Protein AF-0000000070920228 (afdb_homodimer)

pLDDT: mean 90.7, std 13.81, range [29.77, 98.81]

Structure (mmCIF, N/CA/C/O backbone):
data_AF-0000000070920228-model_v1
#
loop_
_entity.id
_entity.type
_entity.pdbx_description
1 polymer Cupin
#
loop_
_atom_site.group_PDB
_atom_site.id
_atom_site.type_symbol
_atom_site.label_atom_id
_atom_site.label_alt_id
_atom_site.label_comp_id
_atom_site.label_asym_id
_atom_site.label_entity_id
_atom_site.label_seq_id
_atom_site.pdbx_PDB_ins_code
_atom_site.Cartn_x
_atom_site.Cartn_y
_atom_site.Cartn_z
_atom_site.occupancy
_atom_site.B_iso_or_equiv
_atom_site.auth_seq_id
_atom_site.auth_comp_id
_atom_site.auth_asym_id
_atom_site.auth_atom_id
_atom_site.pdbx_PDB_model_num
ATOM 1 N N . MET A 1 1 ? -5.449 -44.5 -8.602 1 52.22 1 MET A N 1
ATOM 2 C CA . MET A 1 1 ? -4.199 -44.469 -9.352 1 52.22 1 MET A CA 1
ATOM 3 C C . MET A 1 1 ? -2.998 -44.5 -8.414 1 52.22 1 MET A C 1
ATOM 5 O O . MET A 1 1 ? -3.055 -43.938 -7.312 1 52.22 1 MET A O 1
ATOM 9 N N . ASN A 1 2 ? -2.215 -45.469 -8.516 1 67.69 2 ASN A N 1
ATOM 10 C CA . ASN A 1 2 ? -1.057 -45.75 -7.676 1 67.69 2 ASN A CA 1
ATOM 11 C C . ASN A 1 2 ? -0.001 -44.656 -7.793 1 67.69 2 ASN A C 1
ATOM 13 O O . ASN A 1 2 ? 0.758 -44.625 -8.766 1 67.69 2 ASN A O 1
ATOM 17 N N . THR A 1 3 ? -0.074 -43.531 -7.008 1 73.31 3 THR A N 1
ATOM 18 C CA . THR A 1 3 ? 0.84 -42.406 -6.996 1 73.31 3 THR A CA 1
ATOM 19 C C . THR A 1 3 ? 2.283 -42.875 -6.836 1 73.31 3 THR A C 1
ATOM 21 O O . THR A 1 3 ? 3.207 -42.25 -7.355 1 73.31 3 THR A O 1
ATOM 24 N N . ASN A 1 4 ? 2.473 -44.031 -6.324 1 81.44 4 ASN A N 1
ATOM 25 C CA . ASN A 1 4 ? 3.83 -44.531 -6.152 1 81.44 4 ASN A CA 1
ATOM 26 C C . ASN A 1 4 ? 4.48 -44.875 -7.488 1 81.44 4 ASN A C 1
ATOM 28 O O . ASN A 1 4 ? 5.672 -44.625 -7.684 1 81.44 4 ASN A O 1
ATOM 32 N N . ALA A 1 5 ? 3.652 -45.344 -8.336 1 81.19 5 ALA A N 1
ATOM 33 C CA . ALA A 1 5 ? 4.18 -45.656 -9.656 1 81.19 5 ALA A CA 1
ATOM 34 C C . ALA A 1 5 ? 4.574 -44.406 -10.406 1 81.19 5 ALA A C 1
ATOM 36 O O . ALA A 1 5 ? 5.617 -44.375 -11.062 1 81.19 5 ALA A O 1
ATOM 37 N N . LEU A 1 6 ? 3.857 -43.344 -10.195 1 92.56 6 LEU A N 1
ATOM 38 C CA . LEU A 1 6 ? 4.105 -42.062 -10.852 1 92.56 6 LEU A CA 1
ATOM 39 C C . LEU A 1 6 ? 5.445 -41.5 -10.414 1 92.56 6 LEU A C 1
ATOM 41 O O . LEU A 1 6 ? 6.125 -40.844 -11.211 1 92.56 6 LEU A O 1
ATOM 45 N N . LEU A 1 7 ? 5.832 -41.875 -9.172 1 95.31 7 LEU A N 1
ATOM 46 C CA . LEU A 1 7 ? 7.031 -41.281 -8.594 1 95.31 7 LEU A CA 1
ATOM 47 C C . LEU A 1 7 ? 8.172 -42.281 -8.547 1 95.31 7 LEU A C 1
ATOM 49 O O . LEU A 1 7 ? 9.047 -42.219 -7.676 1 95.31 7 LEU A O 1
ATOM 53 N N . GLY A 1 8 ? 8.133 -43.281 -9.406 1 93.69 8 GLY A N 1
ATOM 54 C CA . GLY A 1 8 ? 9.227 -44.25 -9.523 1 93.69 8 GLY A CA 1
ATOM 55 C C . GLY A 1 8 ? 9.375 -45.125 -8.312 1 93.69 8 GLY A C 1
ATOM 56 O O . GLY A 1 8 ? 10.492 -45.469 -7.918 1 93.69 8 GLY A O 1
ATOM 57 N N . GLY A 1 9 ? 8.312 -45.375 -7.703 1 94.19 9 GLY A N 1
ATOM 58 C CA . GLY A 1 9 ? 8.328 -46.25 -6.543 1 94.19 9 GLY A CA 1
ATOM 59 C C . GLY A 1 9 ? 8.375 -45.469 -5.227 1 94.19 9 GLY A C 1
ATOM 60 O O . GLY A 1 9 ? 8.211 -46.062 -4.16 1 94.19 9 GLY A O 1
ATOM 61 N N . LEU A 1 10 ? 8.57 -44.25 -5.273 1 95.31 10 LEU A N 1
ATOM 62 C CA . LEU A 1 10 ? 8.562 -43.438 -4.066 1 95.31 10 LEU A CA 1
ATOM 63 C C . LEU A 1 10 ? 7.133 -43.125 -3.633 1 95.31 10 LEU A C 1
ATOM 65 O O . LEU A 1 10 ? 6.25 -42.938 -4.477 1 95.31 10 LEU A O 1
ATOM 69 N N . THR A 1 11 ? 6.953 -43.062 -2.342 1 94.75 11 THR A N 1
ATOM 70 C CA . THR A 1 11 ? 5.703 -42.5 -1.847 1 94.75 11 THR A CA 1
ATOM 71 C C . THR A 1 11 ? 5.715 -40.969 -1.965 1 94.75 11 THR A C 1
ATOM 73 O O . THR A 1 11 ? 6.781 -40.375 -2.043 1 94.75 11 THR A O 1
ATOM 76 N N . PRO A 1 12 ? 4.508 -40.438 -1.984 1 95.19 12 PRO A N 1
ATOM 77 C CA . PRO A 1 12 ? 4.473 -38.969 -1.963 1 95.19 12 PRO A CA 1
ATOM 78 C C . PRO A 1 12 ? 5.262 -38.375 -0.797 1 95.19 12 PRO A C 1
ATOM 80 O O . PRO A 1 12 ? 5.969 -37.375 -0.968 1 95.19 12 PRO A O 1
ATOM 83 N N . GLU A 1 13 ? 5.195 -38.969 0.363 1 95.12 13 GLU A N 1
ATOM 84 C CA . GLU A 1 13 ? 5.914 -38.469 1.541 1 95.12 13 GLU A CA 1
ATOM 85 C C . GLU A 1 13 ? 7.422 -38.531 1.322 1 95.12 13 GLU A C 1
ATOM 87 O O . GLU A 1 13 ? 8.141 -37.594 1.694 1 95.12 13 GLU A O 1
ATOM 92 N N . GLU A 1 14 ? 7.855 -39.594 0.742 1 95.75 14 GLU A N 1
ATOM 93 C CA . GLU A 1 14 ? 9.281 -39.75 0.463 1 95.75 14 GLU A CA 1
ATOM 94 C C . GLU A 1 14 ? 9.75 -38.719 -0.562 1 95.75 14 GLU A C 1
ATOM 96 O O . GLU A 1 14 ? 10.812 -38.125 -0.397 1 95.75 14 GLU A O 1
ATOM 101 N N . PHE A 1 15 ? 9.008 -38.562 -1.616 1 97.06 15 PHE A N 1
ATOM 102 C CA . PHE A 1 15 ? 9.344 -37.594 -2.645 1 97.06 15 PHE A CA 1
ATOM 103 C C . PHE A 1 15 ? 9.43 -36.188 -2.057 1 97.06 15 PHE A C 1
ATOM 105 O O . PHE A 1 15 ? 10.398 -35.469 -2.305 1 97.06 15 PHE A O 1
ATOM 112 N N . LEU A 1 16 ? 8.414 -35.812 -1.247 1 96.81 16 LEU A N 1
ATOM 113 C CA . LEU A 1 16 ? 8.352 -34.469 -0.671 1 96.81 16 LEU A CA 1
ATOM 114 C C . LEU A 1 16 ? 9.484 -34.25 0.323 1 96.81 16 LEU A C 1
ATOM 116 O O . LEU A 1 16 ? 10.031 -33.156 0.422 1 96.81 16 LEU A O 1
ATOM 120 N N . ARG A 1 17 ? 9.859 -35.219 1.01 1 95.38 17 ARG A N 1
ATOM 121 C CA . ARG A 1 17 ? 10.938 -35.125 1.995 1 95.38 17 ARG A CA 1
ATOM 122 C C . ARG A 1 17 ? 12.297 -35.031 1.315 1 95.38 17 ARG A C 1
ATOM 124 O O . ARG A 1 17 ? 13.148 -34.25 1.725 1 95.38 17 ARG A O 1
ATOM 131 N N . ASP A 1 18 ? 12.5 -35.781 0.198 1 96.19 18 ASP A N 1
ATOM 132 C CA . ASP A 1 18 ? 13.852 -36 -0.297 1 96.19 18 ASP A CA 1
ATOM 133 C C . ASP A 1 18 ? 14.109 -35.219 -1.585 1 96.19 18 ASP A C 1
ATOM 135 O O . ASP A 1 18 ? 15.266 -35.031 -1.98 1 96.19 18 ASP A O 1
ATOM 139 N N . TYR A 1 19 ? 13.062 -34.75 -2.328 1 97.31 19 TYR A N 1
ATOM 140 C CA . TYR A 1 19 ? 13.297 -34.219 -3.66 1 97.31 19 TYR A CA 1
ATOM 141 C C . TYR A 1 19 ? 12.633 -32.844 -3.818 1 97.31 19 TYR A C 1
ATOM 143 O O . TYR A 1 19 ? 13.234 -31.922 -4.359 1 97.31 19 TYR A O 1
ATOM 151 N N . TRP A 1 20 ? 11.406 -32.688 -3.305 1 97.88 20 TRP A N 1
ATOM 152 C CA . TRP A 1 20 ? 10.602 -31.484 -3.506 1 97.88 20 TRP A CA 1
ATOM 153 C C . TRP A 1 20 ? 11.375 -30.234 -3.076 1 97.88 20 TRP A C 1
ATOM 155 O O . TRP A 1 20 ? 11.711 -30.078 -1.899 1 97.88 20 TRP A O 1
ATOM 165 N N . GLN A 1 21 ? 11.688 -29.359 -4.07 1 97.06 21 GLN A N 1
ATOM 166 C CA . GLN A 1 21 ? 12.406 -28.109 -3.924 1 97.06 21 GLN A CA 1
ATOM 167 C C . GLN A 1 21 ? 13.82 -28.344 -3.402 1 97.06 21 GLN A C 1
ATOM 169 O O . GLN A 1 21 ? 14.367 -27.516 -2.676 1 97.06 21 GLN A O 1
ATOM 174 N N . GLN A 1 22 ? 14.391 -29.484 -3.662 1 96.19 22 GLN A N 1
ATOM 175 C CA . GLN A 1 22 ? 15.727 -29.797 -3.182 1 96.19 22 GLN A CA 1
ATOM 176 C C . GLN A 1 22 ? 16.625 -30.25 -4.324 1 96.19 22 GLN A C 1
ATOM 178 O O . GLN A 1 22 ? 17.734 -29.734 -4.508 1 96.19 22 GLN A O 1
ATOM 183 N N . ARG A 1 23 ? 16.172 -31.219 -5.113 1 96.31 23 ARG A N 1
ATOM 184 C CA . ARG A 1 23 ? 17.016 -31.734 -6.191 1 96.31 23 ARG A CA 1
ATOM 185 C C . ARG A 1 23 ? 16.156 -32.406 -7.27 1 96.31 23 ARG A C 1
ATOM 187 O O . ARG A 1 23 ? 15.039 -32.844 -7.004 1 96.31 23 ARG A O 1
ATOM 194 N N . PRO A 1 24 ? 16.734 -32.5 -8.547 1 97.75 24 PRO A N 1
ATOM 195 C CA . PRO A 1 24 ? 16.016 -33.125 -9.656 1 97.75 24 PRO A CA 1
ATOM 196 C C . PRO A 1 24 ? 15.812 -34.625 -9.445 1 97.75 24 PRO A C 1
ATOM 198 O O . PRO A 1 24 ? 16.547 -35.25 -8.688 1 97.75 24 PRO A O 1
ATOM 201 N N . LEU A 1 25 ? 14.773 -35.188 -10.086 1 98 25 LEU A N 1
ATOM 202 C CA . LEU A 1 25 ? 14.492 -36.625 -10.047 1 98 25 LEU A CA 1
ATOM 203 C C . LEU A 1 25 ? 14.023 -37.125 -11.414 1 98 25 LEU A C 1
ATOM 205 O O . LEU A 1 25 ? 13.016 -36.625 -11.938 1 98 25 LEU A O 1
ATOM 209 N N . ARG A 1 26 ? 14.758 -37.969 -12.055 1 98.19 26 ARG A N 1
ATOM 210 C CA . ARG A 1 26 ? 14.32 -38.656 -13.266 1 98.19 26 ARG A CA 1
ATOM 211 C C . ARG A 1 26 ? 13.57 -39.938 -12.922 1 98.19 26 ARG A C 1
ATOM 213 O O . ARG A 1 26 ? 14.055 -40.75 -12.133 1 98.19 26 ARG A O 1
ATOM 220 N N . ILE A 1 27 ? 12.469 -40.094 -13.461 1 97.62 27 ILE A N 1
ATOM 221 C CA . ILE A 1 27 ? 11.648 -41.281 -13.242 1 97.62 27 ILE A CA 1
ATOM 222 C C . ILE A 1 27 ? 11.43 -42.031 -14.562 1 97.62 27 ILE A C 1
ATOM 224 O O . ILE A 1 27 ? 10.742 -41.5 -15.453 1 97.62 27 ILE A O 1
ATOM 228 N N . ARG A 1 28 ? 11.93 -43.188 -14.703 1 96.31 28 ARG A N 1
ATOM 229 C CA . ARG A 1 28 ? 11.695 -43.969 -15.898 1 96.31 28 ARG A CA 1
ATOM 230 C C . ARG A 1 28 ? 10.336 -44.656 -15.836 1 96.31 28 ARG A C 1
ATOM 232 O O . ARG A 1 28 ? 9.953 -45.219 -14.797 1 96.31 28 ARG A O 1
ATOM 239 N N . GLN A 1 29 ? 9.695 -44.562 -16.922 1 95.5 29 GLN A N 1
ATOM 240 C CA . GLN A 1 29 ? 8.398 -45.219 -17.078 1 95.5 29 GLN A CA 1
ATOM 241 C C . GLN A 1 29 ? 7.484 -44.906 -15.898 1 95.5 29 GLN A C 1
ATOM 243 O O . GLN A 1 29 ? 6.949 -45.844 -15.266 1 95.5 29 GLN A O 1
ATOM 248 N N . ALA A 1 30 ? 7.461 -43.656 -15.578 1 96.44 30 ALA A N 1
ATOM 249 C CA . ALA A 1 30 ? 6.477 -43.219 -14.586 1 96.44 30 ALA A CA 1
ATOM 250 C C . ALA A 1 30 ? 5.09 -43.75 -14.922 1 96.44 30 ALA A C 1
ATOM 252 O O . ALA A 1 30 ? 4.348 -44.188 -14.023 1 96.44 30 ALA A O 1
ATOM 253 N N . ILE A 1 31 ? 4.715 -43.719 -16.172 1 95.88 31 ILE A N 1
ATOM 254 C CA . ILE A 1 31 ? 3.523 -44.375 -16.688 1 95.88 31 ILE A CA 1
ATOM 255 C C . ILE A 1 31 ? 3.918 -45.375 -17.797 1 95.88 31 ILE A C 1
ATOM 257 O O . ILE A 1 31 ? 4.035 -44.969 -18.953 1 95.88 31 ILE A O 1
ATOM 261 N N . PRO A 1 32 ? 3.965 -46.594 -17.453 1 92.94 32 PRO A N 1
ATOM 262 C CA . PRO A 1 32 ? 4.375 -47.594 -18.438 1 92.94 32 PRO A CA 1
ATOM 263 C C . PRO A 1 32 ? 3.385 -47.719 -19.594 1 92.94 32 PRO A C 1
ATOM 265 O O . PRO A 1 32 ? 2.172 -47.719 -19.375 1 92.94 32 PRO A O 1
ATOM 268 N N . GLY A 1 33 ? 3.9 -47.781 -20.812 1 92.75 33 GLY A N 1
ATOM 269 C CA . GLY A 1 33 ? 3.078 -47.969 -22 1 92.75 33 GLY A CA 1
ATOM 270 C C . GLY A 1 33 ? 2.135 -46.812 -22.266 1 92.75 33 GLY A C 1
ATOM 271 O O . GLY A 1 33 ? 1.031 -47.031 -22.781 1 92.75 33 GLY A O 1
ATOM 272 N N . PHE A 1 34 ? 2.537 -45.688 -21.906 1 95.25 34 PHE A N 1
ATOM 273 C CA . PHE A 1 34 ? 1.681 -44.5 -22.062 1 95.25 34 PHE A CA 1
ATOM 274 C C . PHE A 1 34 ? 1.357 -44.281 -23.547 1 95.25 34 PHE A C 1
ATOM 276 O O . PHE A 1 34 ? 2.248 -44.312 -24.391 1 95.25 34 PHE A O 1
ATOM 283 N N . VAL A 1 35 ? 0.057 -44.031 -23.828 1 94.81 35 VAL A N 1
ATOM 284 C CA . VAL A 1 35 ? -0.419 -43.625 -25.141 1 94.81 35 VAL A CA 1
ATOM 285 C C . VAL A 1 35 ? -0.976 -42.188 -25.062 1 94.81 35 VAL A C 1
ATOM 287 O O . VAL A 1 35 ? -1.916 -41.938 -24.312 1 94.81 35 VAL A O 1
ATOM 290 N N . ASN A 1 36 ? -0.432 -41.312 -25.812 1 96.44 36 ASN A N 1
ATOM 291 C CA . ASN A 1 36 ? -0.809 -39.906 -25.781 1 96.44 36 ASN A CA 1
ATOM 292 C C . ASN A 1 36 ? -2.205 -39.688 -26.359 1 96.44 36 ASN A C 1
ATOM 294 O O . ASN A 1 36 ? -2.443 -39.938 -27.547 1 96.44 36 ASN A O 1
ATOM 298 N N . PRO A 1 37 ? -3.102 -39.156 -25.547 1 96 37 PRO A N 1
ATOM 299 C CA . PRO A 1 37 ? -4.484 -39 -26 1 96 37 PRO A CA 1
ATOM 300 C C . PRO A 1 37 ? -4.703 -37.688 -26.766 1 96 37 PRO A C 1
ATOM 302 O O . PRO A 1 37 ? -5.773 -37.5 -27.344 1 96 37 PRO A O 1
ATOM 305 N N . ILE A 1 38 ? -3.787 -36.812 -26.766 1 96.38 38 ILE A N 1
ATOM 306 C CA . ILE A 1 38 ? -3.916 -35.562 -27.484 1 96.38 38 ILE A CA 1
ATOM 307 C C . ILE A 1 38 ? -2.922 -35.531 -28.656 1 96.38 38 ILE A C 1
ATOM 309 O O . ILE A 1 38 ? -1.736 -35.812 -28.469 1 96.38 38 ILE A O 1
ATOM 313 N N . ASP A 1 39 ? -3.393 -35.312 -29.828 1 94.06 39 ASP A N 1
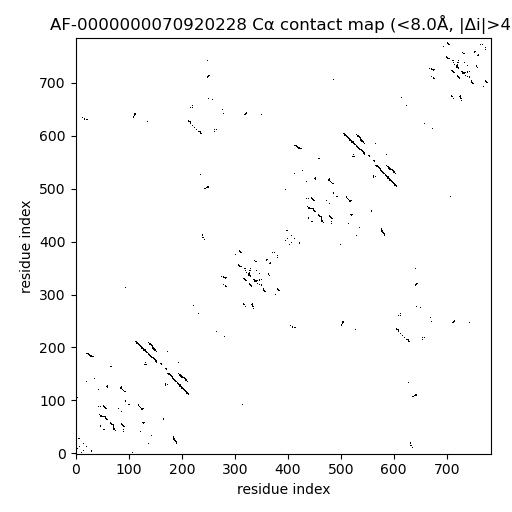ATOM 314 C CA . ASP A 1 39 ? -2.463 -35.281 -30.953 1 94.06 39 ASP A CA 1
ATOM 315 C C . ASP A 1 39 ? -2.053 -33.875 -31.312 1 94.06 39 ASP A C 1
ATOM 317 O O . ASP A 1 39 ? -2.527 -32.906 -30.703 1 94.06 39 ASP A O 1
ATOM 321 N N . ALA A 1 40 ? -1.159 -33.812 -32.25 1 95 40 ALA A N 1
ATOM 322 C CA . ALA A 1 40 ? -0.556 -32.531 -32.625 1 95 40 ALA A CA 1
ATOM 323 C C . ALA A 1 40 ? -1.599 -31.578 -33.219 1 95 40 ALA A C 1
ATOM 325 O O . ALA A 1 40 ? -1.564 -30.375 -33 1 95 40 ALA A O 1
ATOM 326 N N . GLU A 1 41 ? -2.469 -32.094 -33.969 1 95 41 GLU A N 1
ATOM 327 C CA . GLU A 1 41 ? -3.498 -31.281 -34.625 1 95 41 GLU A CA 1
ATOM 328 C C . GLU A 1 41 ? -4.438 -30.656 -33.594 1 95 41 GLU A C 1
ATOM 330 O O . GLU A 1 41 ? -4.844 -29.5 -33.75 1 95 41 GLU A O 1
ATOM 335 N N . ASP A 1 42 ? -4.762 -31.453 -32.625 1 95.5 42 ASP A N 1
ATOM 336 C CA . ASP A 1 42 ? -5.59 -30.938 -31.531 1 95.5 42 ASP A CA 1
ATOM 337 C C . ASP A 1 42 ? -4.91 -29.75 -30.828 1 95.5 42 ASP A C 1
ATOM 339 O O . ASP A 1 42 ? -5.543 -28.734 -30.578 1 95.5 42 ASP A O 1
ATOM 343 N N . LEU A 1 43 ? -3.68 -29.922 -30.562 1 97 43 LEU A N 1
ATOM 344 C CA . LEU A 1 43 ? -2.93 -28.891 -29.859 1 97 43 LEU A CA 1
ATOM 345 C C . LEU A 1 43 ? -2.824 -27.625 -30.734 1 97 43 LEU A C 1
ATOM 347 O O . LEU A 1 43 ? -2.998 -26.516 -30.234 1 97 43 LEU A O 1
ATOM 351 N N . ALA A 1 44 ? -2.543 -27.797 -32 1 96.81 44 ALA A N 1
ATOM 352 C CA . ALA A 1 44 ? -2.502 -26.672 -32.938 1 96.81 44 ALA A CA 1
ATOM 353 C C . ALA A 1 44 ? -3.846 -25.953 -32.969 1 96.81 44 ALA A C 1
ATOM 355 O O . ALA A 1 44 ? -3.895 -24.719 -33.031 1 96.81 44 ALA A O 1
ATOM 356 N N . GLY A 1 45 ? -4.84 -26.75 -33 1 97.19 45 GLY A N 1
ATOM 357 C CA . GLY A 1 45 ? -6.176 -26.156 -32.969 1 97.19 45 GLY A CA 1
ATOM 358 C C . GLY A 1 45 ? -6.414 -25.281 -31.766 1 97.19 45 GLY A C 1
ATOM 359 O O . GLY A 1 45 ? -6.965 -24.188 -31.906 1 97.19 45 GLY A O 1
ATOM 360 N N . LEU A 1 46 ? -6.012 -25.766 -30.594 1 97.31 46 LEU A N 1
ATOM 361 C CA . LEU A 1 46 ? -6.133 -24.969 -29.375 1 97.31 46 LEU A CA 1
ATOM 362 C C . LEU A 1 46 ? -5.367 -23.656 -29.516 1 97.31 46 LEU A C 1
ATOM 364 O O . LEU A 1 46 ? -5.855 -22.609 -29.109 1 97.31 46 LEU A O 1
ATOM 368 N N . ALA A 1 47 ? -4.219 -23.656 -30.125 1 97.94 47 ALA A N 1
ATOM 369 C CA . ALA A 1 47 ? -3.348 -22.484 -30.25 1 97.94 47 ALA A CA 1
ATOM 370 C C . ALA A 1 47 ? -3.963 -21.438 -31.188 1 97.94 47 ALA A C 1
ATOM 372 O O . ALA A 1 47 ? -3.5 -20.297 -31.234 1 97.94 47 ALA A O 1
ATOM 373 N N . CYS A 1 48 ? -5.004 -21.844 -31.906 1 97.44 48 CYS A N 1
ATOM 374 C CA . CYS A 1 48 ? -5.664 -20.938 -32.844 1 97.44 48 CYS A CA 1
ATOM 375 C C . CYS A 1 48 ? -6.832 -20.219 -32.156 1 97.44 48 CYS A C 1
ATOM 377 O O . CYS A 1 48 ? -7.402 -19.281 -32.719 1 97.44 48 CYS A O 1
ATOM 379 N N . GLU A 1 49 ? -7.141 -20.625 -30.969 1 95.5 49 GLU A N 1
ATOM 380 C CA . GLU A 1 49 ? -8.273 -20.047 -30.25 1 95.5 49 GLU A CA 1
ATOM 381 C C . GLU A 1 49 ? -7.863 -18.766 -29.531 1 95.5 49 GLU A C 1
ATOM 383 O O . GLU A 1 49 ? -6.766 -18.672 -28.969 1 95.5 49 GLU A O 1
ATOM 388 N N . GLU A 1 50 ? -8.734 -17.781 -29.422 1 92.44 50 GLU A N 1
ATOM 389 C CA . GLU A 1 50 ? -8.461 -16.453 -28.875 1 92.44 50 GLU A CA 1
ATOM 390 C C . GLU A 1 50 ? -8.242 -16.531 -27.359 1 92.44 50 GLU A C 1
ATOM 392 O O . GLU A 1 50 ? -7.414 -15.789 -26.828 1 92.44 50 GLU A O 1
ATOM 397 N N . ASP A 1 51 ? -8.844 -17.375 -26.719 1 89.56 51 ASP A N 1
ATOM 398 C CA . ASP A 1 51 ? -8.812 -17.375 -25.266 1 89.56 51 ASP A CA 1
ATOM 399 C C . ASP A 1 51 ? -7.699 -18.281 -24.75 1 89.56 51 ASP A C 1
ATOM 401 O O . ASP A 1 51 ? -7.465 -18.375 -23.547 1 89.56 51 ASP A O 1
ATOM 405 N N . VAL A 1 52 ? -7.039 -18.953 -25.703 1 94.69 52 VAL A N 1
ATOM 406 C CA . VAL A 1 52 ? -6.004 -19.906 -25.312 1 94.69 52 VAL A CA 1
ATOM 407 C C . VAL A 1 52 ? -4.629 -19.25 -25.406 1 94.69 52 VAL A C 1
ATOM 409 O O . VAL A 1 52 ? -4.273 -18.688 -26.453 1 94.69 52 VAL A O 1
ATOM 412 N N . ARG A 1 53 ? -3.883 -19.281 -24.312 1 94.69 53 ARG A N 1
ATOM 413 C CA . ARG A 1 53 ? -2.529 -18.734 -24.312 1 94.69 53 ARG A CA 1
ATOM 414 C C . ARG A 1 53 ? -1.547 -19.703 -24.969 1 94.69 53 ARG A C 1
ATOM 416 O O . ARG A 1 53 ? -1.418 -20.859 -24.531 1 94.69 53 ARG A O 1
ATOM 423 N N . SER A 1 54 ? -0.922 -19.25 -26.047 1 97.44 54 SER A N 1
ATOM 424 C CA . SER A 1 54 ? 0.032 -20.078 -26.766 1 97.44 54 SER A CA 1
ATOM 425 C C . SER A 1 54 ? 1.201 -19.25 -27.297 1 97.44 54 SER A C 1
ATOM 427 O O . SER A 1 54 ? 1.099 -18.031 -27.406 1 97.44 54 SER A O 1
ATOM 429 N N . ARG A 1 55 ? 2.35 -19.938 -27.453 1 97 55 ARG A N 1
ATOM 430 C CA . ARG A 1 55 ? 3.545 -19.297 -28 1 97 55 ARG A CA 1
ATOM 431 C C . ARG A 1 55 ? 4.285 -20.25 -28.938 1 97 55 ARG A C 1
ATOM 433 O O . ARG A 1 55 ? 4.301 -21.469 -28.703 1 97 55 ARG A O 1
ATOM 440 N N . LEU A 1 56 ? 4.832 -19.656 -29.953 1 97.25 56 LEU A N 1
ATOM 441 C CA . LEU A 1 56 ? 5.723 -20.359 -30.875 1 97.25 56 LEU A CA 1
ATOM 442 C C . LEU A 1 56 ? 7.164 -19.891 -30.688 1 97.25 56 LEU A C 1
ATOM 444 O O . LEU A 1 56 ? 7.453 -18.703 -30.797 1 97.25 56 LEU A O 1
ATOM 448 N N . VAL A 1 57 ? 7.977 -20.844 -30.328 1 96.62 57 VAL A N 1
ATOM 449 C CA . VAL A 1 57 ? 9.391 -20.547 -30.156 1 96.62 57 VAL A CA 1
ATOM 450 C C . VAL A 1 57 ? 10.195 -21.156 -31.297 1 96.62 57 VAL A C 1
ATOM 452 O O . VAL A 1 57 ? 10.148 -22.375 -31.516 1 96.62 57 VAL A O 1
ATOM 455 N N . ILE A 1 58 ? 10.914 -20.281 -31.969 1 96 58 ILE A N 1
ATOM 456 C CA . ILE A 1 58 ? 11.719 -20.688 -33.094 1 96 58 ILE A CA 1
ATOM 457 C C . ILE A 1 58 ? 13.195 -20.391 -32.844 1 96 58 ILE A C 1
ATOM 459 O O . ILE A 1 58 ? 13.531 -19.297 -32.375 1 96 58 ILE A O 1
ATOM 463 N N . GLY A 1 59 ? 13.984 -21.438 -33.156 1 93.25 59 GLY A N 1
ATOM 464 C CA . GLY A 1 59 ? 15.406 -21.188 -33 1 93.25 59 GLY A CA 1
ATOM 465 C C . GLY A 1 59 ? 16.172 -22.391 -32.5 1 93.25 59 GLY A C 1
ATOM 466 O O . GLY A 1 59 ? 15.609 -23.469 -32.375 1 93.25 59 GLY A O 1
ATOM 467 N N . HIS A 1 60 ? 17.5 -22.109 -32.344 1 92.56 60 HIS A N 1
ATOM 468 C CA . HIS A 1 60 ? 18.422 -23.172 -31.938 1 92.56 60 HIS A CA 1
ATOM 469 C C . HIS A 1 60 ? 19.531 -22.625 -31.047 1 92.56 60 HIS A C 1
ATOM 471 O O . HIS A 1 60 ? 20.047 -21.531 -31.297 1 92.56 60 HIS A O 1
ATOM 477 N N . PRO A 1 61 ? 19.875 -23.438 -30.047 1 87.75 61 PRO A N 1
ATOM 478 C CA . PRO A 1 61 ? 20.875 -22.969 -29.109 1 87.75 61 PRO A CA 1
ATOM 479 C C . PRO A 1 61 ? 22.219 -22.641 -29.781 1 87.75 61 PRO A C 1
ATOM 481 O O . PRO A 1 61 ? 22.922 -21.734 -29.359 1 87.75 61 PRO A O 1
ATOM 484 N N . ASP A 1 62 ? 22.578 -23.328 -30.781 1 88.44 62 ASP A N 1
ATOM 485 C CA . ASP A 1 62 ? 23.859 -23.109 -31.453 1 88.44 62 ASP A CA 1
ATOM 486 C C . ASP A 1 62 ? 23.844 -21.812 -32.25 1 88.44 62 ASP A C 1
ATOM 488 O O . ASP A 1 62 ? 24.859 -21.109 -32.281 1 88.44 62 ASP A O 1
ATOM 492 N N . ARG A 1 63 ? 22.734 -21.5 -32.812 1 88.19 63 ARG A N 1
ATOM 493 C CA . ARG A 1 63 ? 22.625 -20.312 -33.625 1 88.19 63 ARG A CA 1
ATOM 494 C C . ARG A 1 63 ? 22.203 -19.109 -32.781 1 88.19 63 ARG A C 1
ATOM 496 O O . ARG A 1 63 ? 22.406 -17.953 -33.219 1 88.19 63 ARG A O 1
ATOM 503 N N . ARG A 1 64 ? 21.609 -19.266 -31.766 1 83.75 64 ARG A N 1
ATOM 504 C CA . ARG A 1 64 ? 21.109 -18.219 -30.859 1 83.75 64 ARG A CA 1
ATOM 505 C C . ARG A 1 64 ? 20.172 -17.266 -31.594 1 83.75 64 ARG A C 1
ATOM 507 O O . ARG A 1 64 ? 20.25 -16.047 -31.406 1 83.75 64 ARG A O 1
ATOM 514 N N . ASP A 1 65 ? 19.391 -17.719 -32.5 1 88.19 65 ASP A N 1
ATOM 515 C CA . ASP A 1 65 ? 18.453 -16.938 -33.312 1 88.19 65 ASP A CA 1
ATOM 516 C C . ASP A 1 65 ? 17.016 -17.125 -32.844 1 88.19 65 ASP A C 1
ATOM 518 O O . ASP A 1 65 ? 16.125 -17.391 -33.625 1 88.19 65 ASP A O 1
ATOM 522 N N . TRP A 1 66 ? 16.844 -16.891 -31.656 1 93 66 TRP A N 1
ATOM 523 C CA . TRP A 1 66 ? 15.555 -17.172 -31.016 1 93 66 TRP A CA 1
ATOM 524 C C . TRP A 1 66 ? 14.508 -16.141 -31.422 1 93 66 TRP A C 1
ATOM 526 O O . TRP A 1 66 ? 14.797 -14.945 -31.469 1 93 66 TRP A O 1
ATOM 536 N N . GLN A 1 67 ? 13.359 -16.594 -31.734 1 92.88 67 GLN A N 1
ATOM 537 C CA . GLN A 1 67 ? 12.172 -15.789 -32 1 92.88 67 GLN A CA 1
ATOM 538 C C . GLN A 1 67 ? 10.953 -16.359 -31.281 1 92.88 67 GLN A C 1
ATOM 540 O O . GLN A 1 67 ? 10.781 -17.578 -31.188 1 92.88 67 GLN A O 1
ATOM 545 N N . VAL A 1 68 ? 10.156 -15.422 -30.781 1 94.5 68 VAL A N 1
ATOM 546 C CA . VAL A 1 68 ? 8.953 -15.836 -30.078 1 94.5 68 VAL A CA 1
ATOM 547 C C . VAL A 1 68 ? 7.738 -15.125 -30.672 1 94.5 68 VAL A C 1
ATOM 549 O O . VAL A 1 68 ? 7.77 -13.914 -30.922 1 94.5 68 VAL A O 1
ATOM 552 N N . GLU A 1 69 ? 6.758 -15.953 -30.984 1 95.44 69 GLU A N 1
ATOM 553 C CA . GLU A 1 69 ? 5.469 -15.445 -31.438 1 95.44 69 GLU A CA 1
ATOM 554 C C . GLU A 1 69 ? 4.344 -15.852 -30.5 1 95.44 69 GLU A C 1
ATOM 556 O O . GLU A 1 69 ? 4.355 -16.969 -29.953 1 95.44 69 GLU A O 1
ATOM 561 N N . TYR A 1 70 ? 3.385 -15 -30.328 1 95.88 70 TYR A N 1
ATOM 562 C CA . TYR A 1 70 ? 2.268 -15.281 -29.438 1 95.88 70 TYR A CA 1
ATOM 563 C C . TYR A 1 70 ? 0.987 -15.531 -30.234 1 95.88 70 TYR A C 1
ATOM 565 O O . TYR A 1 70 ? 0.747 -14.883 -31.25 1 95.88 70 TYR A O 1
ATOM 573 N N . GLY A 1 71 ? 0.26 -16.422 -29.781 1 95.5 71 GLY A N 1
ATOM 574 C CA . GLY A 1 71 ? -1.032 -16.688 -30.406 1 95.5 71 GLY A CA 1
ATOM 575 C C . GLY A 1 71 ? -2.059 -15.609 -30.125 1 95.5 71 GLY A C 1
ATOM 576 O O . GLY A 1 71 ? -1.773 -14.648 -29.406 1 95.5 71 GLY A O 1
ATOM 577 N N . PRO A 1 72 ? -3.232 -15.828 -30.672 1 97.31 72 PRO A N 1
ATOM 578 C CA . PRO A 1 72 ? -3.658 -17 -31.453 1 97.31 72 PRO A CA 1
ATOM 579 C C . PRO A 1 72 ? -3.012 -17.047 -32.844 1 97.31 72 PRO A C 1
ATOM 581 O O . PRO A 1 72 ? -2.691 -16 -33.406 1 97.31 72 PRO A O 1
ATOM 584 N N . PHE A 1 73 ? -2.836 -18.281 -33.312 1 97.75 73 PHE A N 1
ATOM 585 C CA . PHE A 1 73 ? -2.213 -18.469 -34.625 1 97.75 73 PHE A CA 1
ATOM 586 C C . PHE A 1 73 ? -3.258 -18.828 -35.656 1 97.75 73 PHE A C 1
ATOM 588 O O . PHE A 1 73 ? -4.34 -19.328 -35.312 1 97.75 73 PHE A O 1
ATOM 595 N N . ARG A 1 74 ? -2.916 -18.547 -36.938 1 94.31 74 ARG A N 1
ATOM 596 C CA . ARG A 1 74 ? -3.66 -19.094 -38.062 1 94.31 74 ARG A CA 1
ATOM 597 C C . ARG A 1 74 ? -3.088 -20.438 -38.5 1 94.31 74 ARG A C 1
ATOM 599 O O . ARG A 1 74 ? -1.872 -20.625 -38.5 1 94.31 74 ARG A O 1
ATOM 606 N N . PRO A 1 75 ? -3.951 -21.359 -38.906 1 93.62 75 PRO A N 1
ATOM 607 C CA . PRO A 1 75 ? -3.463 -22.672 -39.344 1 93.62 75 PRO A CA 1
ATOM 608 C C . PRO A 1 75 ? -2.342 -22.578 -40.375 1 93.62 75 PRO A C 1
ATOM 610 O O . PRO A 1 75 ? -1.422 -23.406 -40.375 1 93.62 75 PRO A O 1
ATOM 613 N N . GLU A 1 76 ? -2.395 -21.625 -41.188 1 95.75 76 GLU A N 1
ATOM 614 C CA . GLU A 1 76 ? -1.413 -21.453 -42.25 1 95.75 76 GLU A CA 1
ATOM 615 C C . GLU A 1 76 ? -0.027 -21.172 -41.688 1 95.75 76 GLU A C 1
ATOM 617 O O . GLU A 1 76 ? 0.985 -21.438 -42.344 1 95.75 76 GLU A O 1
ATOM 622 N N . ARG A 1 77 ? -0.004 -20.625 -40.594 1 96.19 77 ARG A N 1
ATOM 623 C CA . ARG A 1 77 ? 1.282 -20.281 -40 1 96.19 77 ARG A CA 1
ATOM 624 C C . ARG A 1 77 ? 2.107 -21.547 -39.719 1 96.19 77 ARG A C 1
ATOM 626 O O . ARG A 1 77 ? 3.318 -21.562 -39.969 1 96.19 77 ARG A O 1
ATOM 633 N N . PHE A 1 78 ? 1.448 -22.531 -39.281 1 95.19 78 PHE A N 1
ATOM 634 C CA . PHE A 1 78 ? 2.146 -23.781 -38.969 1 95.19 78 PHE A CA 1
ATOM 635 C C . PHE A 1 78 ? 2.699 -24.406 -40.25 1 95.19 78 PHE A C 1
ATOM 637 O O . PHE A 1 78 ? 3.766 -25.031 -40.219 1 95.19 78 PHE A O 1
ATOM 644 N N . ALA A 1 79 ? 2.029 -24.188 -41.312 1 93.19 79 ALA A N 1
ATOM 645 C CA . ALA A 1 79 ? 2.463 -24.734 -42.625 1 93.19 79 ALA A CA 1
ATOM 646 C C . ALA A 1 79 ? 3.701 -24 -43.125 1 93.19 79 ALA A C 1
ATOM 648 O O . ALA A 1 79 ? 4.453 -24.547 -43.938 1 93.19 79 ALA A O 1
ATOM 649 N N . SER A 1 80 ? 3.883 -22.828 -42.656 1 95.38 80 SER A N 1
ATOM 650 C CA . SER A 1 80 ? 4.969 -22 -43.156 1 95.38 80 SER A CA 1
ATOM 651 C C . SER A 1 80 ? 6.242 -22.203 -42.344 1 95.38 80 SER A C 1
ATOM 653 O O . SER A 1 80 ? 7.301 -21.672 -42.688 1 95.38 80 SER A O 1
ATOM 655 N N . LEU A 1 81 ? 6.133 -22.969 -41.312 1 96.19 81 LEU A N 1
ATOM 656 C CA . LEU A 1 81 ? 7.289 -23.188 -40.469 1 96.19 81 LEU A CA 1
ATOM 657 C C . LEU A 1 81 ? 8.281 -24.141 -41.094 1 96.19 81 LEU A C 1
ATOM 659 O O . LEU A 1 81 ? 7.91 -24.938 -41.969 1 96.19 81 LEU A O 1
ATOM 663 N N . SER A 1 82 ? 9.516 -24.031 -40.688 1 95.25 82 SER A N 1
ATOM 664 C CA . SER A 1 82 ? 10.555 -24.938 -41.156 1 95.25 82 SER A CA 1
ATOM 665 C C . SER A 1 82 ? 10.32 -26.359 -40.688 1 95.25 82 SER A C 1
ATOM 667 O O . SER A 1 82 ? 9.445 -26.609 -39.844 1 95.25 82 SER A O 1
ATOM 669 N N . ALA A 1 83 ? 11.133 -27.328 -41.188 1 95.38 83 ALA A N 1
ATOM 670 C CA . ALA A 1 83 ? 10.969 -28.734 -40.844 1 95.38 83 ALA A CA 1
ATOM 671 C C . ALA A 1 83 ? 11.555 -29.031 -39.469 1 95.38 83 ALA A C 1
ATOM 673 O O . ALA A 1 83 ? 11.25 -30.047 -38.875 1 95.38 83 ALA A O 1
ATOM 674 N N . THR A 1 84 ? 12.414 -28.078 -39.062 1 95.94 84 THR A N 1
ATOM 675 C CA . THR A 1 84 ? 13.086 -28.328 -37.781 1 95.94 84 THR A CA 1
ATOM 676 C C . THR A 1 84 ? 13.156 -27.062 -36.938 1 95.94 84 THR A C 1
ATOM 678 O O . THR A 1 84 ? 12.867 -25.969 -37.438 1 95.94 84 THR A O 1
ATOM 681 N N . ALA A 1 85 ? 13.383 -27.234 -35.656 1 97 85 ALA A N 1
ATOM 682 C CA . ALA A 1 85 ? 13.875 -26.172 -34.781 1 97 85 ALA A CA 1
ATOM 683 C C . ALA A 1 85 ? 12.758 -25.203 -34.406 1 97 85 ALA A C 1
ATOM 685 O O . ALA A 1 85 ? 12.945 -23.984 -34.406 1 97 85 ALA A O 1
ATOM 686 N N . TRP A 1 86 ? 11.641 -25.719 -34.031 1 97.44 86 TRP A N 1
ATOM 687 C CA . TRP A 1 86 ? 10.602 -24.891 -33.438 1 97.44 86 TRP A CA 1
ATOM 688 C C . TRP A 1 86 ? 9.758 -25.688 -32.438 1 97.44 86 TRP A C 1
ATOM 690 O O . TRP A 1 86 ? 9.711 -26.922 -32.531 1 97.44 86 TRP A O 1
ATOM 700 N N . THR A 1 87 ? 9.156 -25.031 -31.547 1 97.88 87 THR A N 1
ATOM 701 C CA . THR A 1 87 ? 8.344 -25.609 -30.469 1 97.88 87 THR A CA 1
ATOM 702 C C . THR A 1 87 ? 7.086 -24.781 -30.234 1 97.88 87 THR A C 1
ATOM 704 O O . THR A 1 87 ? 7.148 -23.547 -30.172 1 97.88 87 THR A O 1
ATOM 707 N N . LEU A 1 88 ? 5.961 -25.438 -30.219 1 98.38 88 LEU A N 1
ATOM 708 C CA . LEU A 1 88 ? 4.695 -24.828 -29.844 1 98.38 88 LEU A CA 1
ATOM 709 C C . LEU A 1 88 ? 4.387 -25.078 -28.375 1 98.38 88 LEU A C 1
ATOM 711 O O . LEU A 1 88 ? 4.465 -26.219 -27.906 1 98.38 88 LEU A O 1
ATOM 715 N N . LEU A 1 89 ? 4.125 -24.047 -27.641 1 98 89 LEU A N 1
ATOM 716 C CA . LEU A 1 89 ? 3.711 -24.141 -26.25 1 98 89 LEU A CA 1
ATOM 717 C C . LEU A 1 89 ? 2.258 -23.703 -26.078 1 98 89 LEU A C 1
ATOM 719 O O . LEU A 1 89 ? 1.869 -22.625 -26.531 1 98 89 LEU A O 1
ATOM 723 N N . VAL A 1 90 ? 1.446 -24.547 -25.469 1 98.31 90 VAL A N 1
ATOM 724 C CA . VAL A 1 90 ? 0.068 -24.203 -25.125 1 98.31 90 VAL A CA 1
ATOM 725 C C . VAL A 1 90 ? -0.127 -24.328 -23.609 1 98.31 90 VAL A C 1
ATOM 727 O O . VAL A 1 90 ? 0.077 -25.391 -23.031 1 98.31 90 VAL A O 1
ATOM 730 N N . SER A 1 91 ? -0.578 -23.219 -23.016 1 96.75 91 SER A N 1
ATOM 731 C CA . SER A 1 91 ? -0.691 -23.156 -21.562 1 96.75 91 SER A CA 1
ATOM 732 C C . SER A 1 91 ? -2.115 -23.453 -21.109 1 96.75 91 SER A C 1
ATOM 734 O O . SER A 1 91 ? -3.051 -23.406 -21.906 1 96.75 91 SER A O 1
ATOM 736 N N . GLU A 1 92 ? -2.268 -23.875 -19.828 1 95.94 92 GLU A N 1
ATOM 737 C CA . GLU A 1 92 ? -3.551 -24.078 -19.156 1 95.94 92 GLU A CA 1
ATOM 738 C C . GLU A 1 92 ? -4.445 -25.016 -19.969 1 95.94 92 GLU A C 1
ATOM 740 O O . GLU A 1 92 ? -5.637 -24.734 -20.141 1 95.94 92 GLU A O 1
ATOM 745 N N . VAL A 1 93 ? -3.865 -25.984 -20.516 1 97.44 93 VAL A N 1
ATOM 746 C CA . VAL A 1 93 ? -4.562 -26.906 -21.422 1 97.44 93 VAL A CA 1
ATOM 747 C C . VAL A 1 93 ? -5.723 -27.562 -20.688 1 97.44 93 VAL A C 1
ATOM 749 O O . VAL A 1 93 ? -6.754 -27.875 -21.281 1 97.44 93 VAL A O 1
ATOM 752 N N . GLU A 1 94 ? -5.613 -27.734 -19.375 1 95.06 94 GLU A N 1
ATOM 753 C CA . GLU A 1 94 ? -6.641 -28.406 -18.578 1 95.06 94 GLU A CA 1
ATOM 754 C C . GLU A 1 94 ? -7.961 -27.656 -18.625 1 95.06 94 GLU A C 1
ATOM 756 O O . GLU A 1 94 ? -9.016 -28.203 -18.312 1 95.06 94 GLU A O 1
ATOM 761 N N . GLN A 1 95 ? -7.895 -26.422 -18.984 1 93 95 GLN A N 1
ATOM 762 C CA . GLN A 1 95 ? -9.117 -25.625 -19.047 1 93 95 GLN A CA 1
ATOM 763 C C . GLN A 1 95 ? -9.906 -25.938 -20.312 1 93 95 GLN A C 1
ATOM 765 O O . GLN A 1 95 ? -11.109 -25.672 -20.375 1 93 95 GLN A O 1
ATOM 770 N N . TYR A 1 96 ? -9.227 -26.547 -21.328 1 94.38 96 TYR A N 1
ATOM 771 C CA . TYR A 1 96 ? -9.844 -26.641 -22.641 1 94.38 96 TYR A CA 1
ATOM 772 C C . TYR A 1 96 ? -9.883 -28.094 -23.125 1 94.38 96 TYR A C 1
ATOM 774 O O . TYR A 1 96 ? -10.531 -28.406 -24.125 1 94.38 96 TYR A O 1
ATOM 782 N N . TRP A 1 97 ? -9.148 -28.906 -22.5 1 94.81 97 TRP A N 1
ATOM 783 C CA . TRP A 1 97 ? -9.031 -30.312 -22.859 1 94.81 97 TRP A CA 1
ATOM 784 C C . TRP A 1 97 ? -9.562 -31.203 -21.734 1 94.81 97 TRP A C 1
ATOM 786 O O . TRP A 1 97 ? -8.922 -31.359 -20.688 1 94.81 97 TRP A O 1
ATOM 796 N N . PRO A 1 98 ? -10.672 -31.891 -21.859 1 91.88 98 PRO A N 1
ATOM 797 C CA . PRO A 1 98 ? -11.414 -32.562 -20.797 1 91.88 98 PRO A CA 1
ATOM 798 C C . PRO A 1 98 ? -10.57 -33.594 -20.031 1 91.88 98 PRO A C 1
ATOM 800 O O . PRO A 1 98 ? -10.695 -33.719 -18.812 1 91.88 98 PRO A O 1
ATOM 803 N N . PRO A 1 99 ? -9.617 -34.281 -20.656 1 94.25 99 PRO A N 1
ATOM 804 C CA . PRO A 1 99 ? -8.812 -35.25 -19.891 1 94.25 99 PRO A CA 1
ATOM 805 C C . PRO A 1 99 ? -7.773 -34.562 -19.016 1 94.25 99 PRO A C 1
ATOM 807 O O . PRO A 1 99 ? -7.188 -35.188 -18.141 1 94.25 99 PRO A O 1
ATOM 810 N N . GLY A 1 100 ? -7.562 -33.281 -19.266 1 94.56 100 GLY A N 1
ATOM 811 C CA . GLY A 1 100 ? -6.539 -32.531 -18.562 1 94.56 100 GLY A CA 1
ATOM 812 C C . GLY A 1 100 ? -6.699 -32.562 -17.062 1 94.56 100 GLY A C 1
ATOM 813 O O . GLY A 1 100 ? -5.781 -32.969 -16.344 1 94.56 100 GLY A O 1
ATOM 814 N N . PRO A 1 101 ? -7.898 -32.25 -16.578 1 92.81 101 PRO A N 1
ATOM 815 C CA . PRO A 1 101 ? -8.117 -32.25 -15.125 1 92.81 101 PRO A CA 1
ATOM 816 C C . PRO A 1 101 ? -7.879 -33.625 -14.492 1 92.81 101 PRO A C 1
ATOM 818 O O . PRO A 1 101 ? -7.305 -33.719 -13.398 1 92.81 101 PRO A O 1
ATOM 821 N N . GLU A 1 102 ? -8.305 -34.594 -15.141 1 91.88 102 GLU A N 1
ATOM 822 C CA . GLU A 1 102 ? -8.086 -35.938 -14.617 1 91.88 102 GLU A CA 1
ATOM 823 C C . GLU A 1 102 ? -6.594 -36.25 -14.531 1 91.88 102 GLU A C 1
ATOM 825 O O . GLU A 1 102 ? -6.141 -36.875 -13.562 1 91.88 102 GLU A O 1
ATOM 830 N N . TRP A 1 103 ? -5.836 -35.875 -15.547 1 94.56 103 TRP A N 1
ATOM 831 C CA . TRP A 1 103 ? -4.387 -36.031 -15.523 1 94.56 103 TRP A CA 1
ATOM 832 C C . TRP A 1 103 ? -3.775 -35.312 -14.312 1 94.56 103 TRP A C 1
ATOM 834 O O . TRP A 1 103 ? -2.957 -35.906 -13.594 1 94.56 103 TRP A O 1
ATOM 844 N N . LEU A 1 104 ? -4.23 -34.188 -14.055 1 95.5 104 LEU A N 1
ATOM 845 C CA . LEU A 1 104 ? -3.646 -33.344 -13.016 1 95.5 104 LEU A CA 1
ATOM 846 C C . LEU A 1 104 ? -3.967 -33.906 -11.633 1 95.5 104 LEU A C 1
ATOM 848 O O . LEU A 1 104 ? -3.244 -33.625 -10.672 1 95.5 104 LEU A O 1
ATOM 852 N N . ARG A 1 105 ? -5.031 -34.688 -11.461 1 93.44 105 ARG A N 1
ATOM 853 C CA . ARG A 1 105 ? -5.402 -35.281 -10.18 1 93.44 105 ARG A CA 1
ATOM 854 C C . ARG A 1 105 ? -4.305 -36.188 -9.656 1 93.44 105 ARG A C 1
ATOM 856 O O . ARG A 1 105 ? -4.195 -36.438 -8.445 1 93.44 105 ARG A O 1
ATOM 863 N N . ARG A 1 106 ? -3.465 -36.688 -10.547 1 94.5 106 ARG A N 1
ATOM 864 C CA . ARG A 1 106 ? -2.371 -37.562 -10.172 1 94.5 106 ARG A CA 1
ATOM 865 C C . ARG A 1 106 ? -1.356 -36.844 -9.289 1 94.5 106 ARG A C 1
ATOM 867 O O . ARG A 1 106 ? -0.555 -37.5 -8.609 1 94.5 106 ARG A O 1
ATOM 874 N N . PHE A 1 107 ? -1.425 -35.594 -9.289 1 96.44 107 PHE A N 1
ATOM 875 C CA . PHE A 1 107 ? -0.438 -34.812 -8.555 1 96.44 107 PHE A CA 1
ATOM 876 C C . PHE A 1 107 ? -1.069 -34.125 -7.336 1 96.44 107 PHE A C 1
ATOM 878 O O . PHE A 1 107 ? -0.483 -33.219 -6.746 1 96.44 107 PHE A O 1
ATOM 885 N N . ASP A 1 108 ? -2.229 -34.594 -6.891 1 95.19 108 ASP A N 1
ATOM 886 C CA . ASP A 1 108 ? -2.998 -33.969 -5.816 1 95.19 108 ASP A CA 1
ATOM 887 C C . ASP A 1 108 ? -2.367 -34.25 -4.457 1 95.19 108 ASP A C 1
ATOM 889 O O . ASP A 1 108 ? -2.875 -33.812 -3.426 1 95.19 108 ASP A O 1
ATOM 893 N N . PHE A 1 109 ? -1.234 -34.938 -4.484 1 94.88 109 PHE A N 1
ATOM 894 C CA . PHE A 1 109 ? -0.498 -35.094 -3.234 1 94.88 109 PHE A CA 1
ATOM 895 C C . PHE A 1 109 ? 0.171 -33.781 -2.848 1 94.88 109 PHE A C 1
ATOM 897 O O . PHE A 1 109 ? 0.657 -33.625 -1.725 1 94.88 109 PHE A O 1
ATOM 904 N N . ILE A 1 110 ? 0.208 -32.812 -3.727 1 96.12 110 ILE A N 1
ATOM 905 C CA . ILE A 1 110 ? 0.524 -31.406 -3.49 1 96.12 110 ILE A CA 1
ATOM 906 C C . ILE A 1 110 ? -0.75 -30.562 -3.576 1 96.12 110 ILE A C 1
ATOM 908 O O . ILE A 1 110 ? -1.497 -30.656 -4.551 1 96.12 110 ILE A O 1
ATOM 912 N N . PRO A 1 111 ? -0.965 -29.781 -2.58 1 96.12 111 PRO A N 1
ATOM 913 C CA . PRO A 1 111 ? -2.223 -29.031 -2.596 1 96.12 111 PRO A CA 1
ATOM 914 C C . PRO A 1 111 ? -2.373 -28.156 -3.842 1 96.12 111 PRO A C 1
ATOM 916 O O . PRO A 1 111 ? -1.388 -27.609 -4.336 1 96.12 111 PRO A O 1
ATOM 919 N N . ARG A 1 112 ? -3.555 -27.906 -4.289 1 95.75 112 ARG A N 1
ATOM 920 C CA . ARG A 1 112 ? -3.842 -27.281 -5.574 1 95.75 112 ARG A CA 1
ATOM 921 C C . ARG A 1 112 ? -3.537 -25.781 -5.531 1 95.75 112 ARG A C 1
ATOM 923 O O . ARG A 1 112 ? -3.422 -25.141 -6.574 1 95.75 112 ARG A O 1
ATOM 930 N N . TRP A 1 113 ? -3.455 -25.234 -4.336 1 95.38 113 TRP A N 1
ATOM 931 C CA . TRP A 1 113 ? -3.09 -23.828 -4.305 1 95.38 113 TRP A CA 1
ATOM 932 C C . TRP A 1 113 ? -1.664 -23.625 -4.805 1 95.38 113 TRP A C 1
ATOM 934 O O . TRP A 1 113 ? -1.281 -22.516 -5.172 1 95.38 113 TRP A O 1
ATOM 944 N N . ARG A 1 114 ? -0.875 -24.672 -4.863 1 96.5 114 ARG A N 1
ATOM 945 C CA . ARG A 1 114 ? 0.491 -24.625 -5.375 1 96.5 114 ARG A CA 1
ATOM 946 C C . ARG A 1 114 ? 0.521 -24.875 -6.879 1 96.5 114 ARG A C 1
ATOM 948 O O . ARG A 1 114 ? 1.542 -24.641 -7.531 1 96.5 114 ARG A O 1
ATOM 955 N N . ARG A 1 115 ? -0.563 -25.344 -7.402 1 94.94 115 ARG A N 1
ATOM 956 C CA . ARG A 1 115 ? -0.595 -25.75 -8.805 1 94.94 115 ARG A CA 1
ATOM 957 C C . ARG A 1 115 ? -0.691 -24.531 -9.719 1 94.94 115 ARG A C 1
ATOM 959 O O . ARG A 1 115 ? -1.455 -23.609 -9.453 1 94.94 115 ARG A O 1
ATOM 966 N N . ASP A 1 116 ? 0.105 -24.516 -10.703 1 94.12 116 ASP A N 1
ATOM 967 C CA . ASP A 1 116 ? 0.021 -23.484 -11.742 1 94.12 116 ASP A CA 1
ATOM 968 C C . ASP A 1 116 ? -0.845 -23.969 -12.906 1 94.12 116 ASP A C 1
ATOM 970 O O . ASP A 1 116 ? -2.062 -23.766 -12.898 1 94.12 116 ASP A O 1
ATOM 974 N N . ASP A 1 117 ? -0.29 -24.719 -13.875 1 94.56 117 ASP A N 1
ATOM 975 C CA . ASP A 1 117 ? -1.108 -25.203 -14.984 1 94.56 117 ASP A CA 1
ATOM 976 C C . ASP A 1 117 ? -0.483 -26.422 -15.641 1 94.56 117 ASP A C 1
ATOM 978 O O . ASP A 1 117 ? 0.559 -26.906 -15.195 1 94.56 117 ASP A O 1
ATOM 982 N N . LEU A 1 118 ? -1.232 -27.016 -16.5 1 97.69 118 LEU A N 1
ATOM 983 C CA . LEU A 1 118 ? -0.741 -27.984 -17.469 1 97.69 118 LEU A CA 1
ATOM 984 C C . LEU A 1 118 ? -0.374 -27.312 -18.781 1 97.69 118 LEU A C 1
ATOM 986 O O . LEU A 1 118 ? -1.255 -26.875 -19.516 1 97.69 118 LEU A O 1
ATOM 990 N N . MET A 1 119 ? 0.893 -27.188 -19 1 98.19 119 MET A N 1
ATOM 991 C CA . MET A 1 119 ? 1.374 -26.703 -20.297 1 98.19 119 MET A CA 1
ATOM 992 C C . MET A 1 119 ? 1.841 -27.859 -21.172 1 98.19 119 MET A C 1
ATOM 994 O O . MET A 1 119 ? 2.551 -28.75 -20.703 1 98.19 119 MET A O 1
ATOM 998 N N . ILE A 1 120 ? 1.402 -27.906 -22.391 1 98.62 120 ILE A N 1
ATOM 999 C CA . ILE A 1 120 ? 1.841 -28.938 -23.312 1 98.62 120 ILE A CA 1
ATOM 1000 C C . ILE A 1 120 ? 2.684 -28.328 -24.422 1 98.62 120 ILE A C 1
ATOM 1002 O O . ILE A 1 120 ? 2.293 -27.312 -25.031 1 98.62 120 ILE A O 1
ATOM 1006 N N . SER A 1 121 ? 3.807 -28.906 -24.656 1 98.25 121 SER A N 1
ATOM 1007 C CA . SER A 1 121 ? 4.668 -28.469 -25.75 1 98.25 121 SER A CA 1
ATOM 1008 C C . SER A 1 121 ? 4.684 -29.5 -26.875 1 98.25 121 SER A C 1
ATOM 1010 O O . SER A 1 121 ? 4.656 -30.703 -26.625 1 98.25 121 SER A O 1
ATOM 1012 N N . TYR A 1 122 ? 4.648 -29.031 -28.062 1 98.62 122 TYR A N 1
ATOM 1013 C CA . TYR A 1 122 ? 4.93 -29.797 -29.281 1 98.62 122 TYR A CA 1
ATOM 1014 C C . TYR A 1 122 ? 6.164 -29.25 -29.984 1 98.62 122 TYR A C 1
ATOM 1016 O O . TYR A 1 122 ? 6.277 -28.047 -30.219 1 98.62 122 TYR A O 1
ATOM 1024 N N . ALA A 1 123 ? 7.012 -30.156 -30.344 1 98.5 123 ALA A N 1
ATOM 1025 C CA . ALA A 1 123 ? 8.242 -29.734 -31 1 98.5 123 ALA A CA 1
ATOM 1026 C C . ALA A 1 123 ? 8.609 -30.672 -32.156 1 98.5 123 ALA A C 1
ATOM 1028 O O . ALA A 1 123 ? 8.383 -31.891 -32.031 1 98.5 123 ALA A O 1
ATOM 1029 N N . VAL A 1 124 ? 9.133 -30.125 -33.219 1 98 124 VAL A N 1
ATOM 1030 C CA . VAL A 1 124 ? 9.773 -30.906 -34.281 1 98 124 VAL A CA 1
ATOM 1031 C C . VAL A 1 124 ? 11.242 -31.125 -33.938 1 98 124 VAL A C 1
ATOM 1033 O O . VAL A 1 124 ? 11.727 -30.641 -32.906 1 98 124 VAL A O 1
ATOM 1036 N N . ARG A 1 125 ? 11.898 -31.938 -34.781 1 97.88 125 ARG A N 1
ATOM 1037 C CA . ARG A 1 125 ? 13.305 -32.25 -34.5 1 97.88 125 ARG A CA 1
ATOM 1038 C C . ARG A 1 125 ? 14.109 -30.969 -34.281 1 97.88 125 ARG A C 1
ATOM 1040 O O . ARG A 1 125 ? 13.945 -29.984 -35 1 97.88 125 ARG A O 1
ATOM 1047 N N . ASP A 1 126 ? 14.859 -30.922 -33.219 1 97.19 126 ASP A N 1
ATOM 1048 C CA . ASP A 1 126 ? 15.75 -29.828 -32.812 1 97.19 126 ASP A CA 1
ATOM 1049 C C . ASP A 1 126 ? 14.953 -28.672 -32.25 1 97.19 126 ASP A C 1
ATOM 1051 O O . ASP A 1 126 ? 15.5 -27.578 -32.031 1 97.19 126 ASP A O 1
ATOM 1055 N N . GLY A 1 127 ? 13.695 -28.859 -32.062 1 97.69 127 GLY A N 1
ATOM 1056 C CA . GLY A 1 127 ? 12.898 -27.844 -31.375 1 97.69 127 GLY A CA 1
ATOM 1057 C C . GLY A 1 127 ? 13.227 -27.703 -29.906 1 97.69 127 GLY A C 1
ATOM 1058 O O . GLY A 1 127 ? 13.461 -28.703 -29.219 1 97.69 127 GLY A O 1
ATOM 1059 N N . SER A 1 128 ? 13.289 -26.484 -29.422 1 96.62 128 SER A N 1
ATOM 1060 C CA . SER A 1 128 ? 13.641 -26.156 -28.047 1 96.62 128 SER A CA 1
ATOM 1061 C C . SER A 1 128 ? 13.125 -24.781 -27.656 1 96.62 128 SER A C 1
ATOM 1063 O O . SER A 1 128 ? 12.812 -23.969 -28.531 1 96.62 128 SER A O 1
ATOM 1065 N N . VAL A 1 129 ? 13.016 -24.578 -26.359 1 95.44 129 VAL A N 1
ATOM 1066 C CA . VAL A 1 129 ? 12.688 -23.234 -25.891 1 95.44 129 VAL A CA 1
ATOM 1067 C C . VAL A 1 129 ? 13.945 -22.547 -25.375 1 95.44 129 VAL A C 1
ATOM 1069 O O . VAL A 1 129 ? 13.867 -21.469 -24.781 1 95.44 129 VAL A O 1
ATOM 1072 N N . GLY A 1 130 ? 15.094 -23.156 -25.625 1 94.62 130 GLY A N 1
ATOM 1073 C CA . GLY A 1 130 ? 16.359 -22.609 -25.172 1 94.62 130 GLY A CA 1
ATOM 1074 C C . GLY A 1 130 ? 16.656 -22.906 -23.703 1 94.62 130 GLY A C 1
ATOM 1075 O O . GLY A 1 130 ? 15.75 -23.25 -22.953 1 94.62 130 GLY A O 1
ATOM 1076 N N . PRO A 1 131 ? 17.938 -22.812 -23.344 1 95.62 131 PRO A N 1
ATOM 1077 C CA . PRO A 1 131 ? 18.266 -22.969 -21.922 1 95.62 131 PRO A CA 1
ATOM 1078 C C . PRO A 1 131 ? 17.641 -21.891 -21.062 1 95.62 131 PRO A C 1
ATOM 1080 O O . PRO A 1 131 ? 17.703 -20.703 -21.406 1 95.62 131 PRO A O 1
ATOM 1083 N N . HIS A 1 132 ? 17 -22.234 -20 1 95.19 132 HIS A N 1
ATOM 1084 C CA . HIS A 1 132 ? 16.328 -21.266 -19.156 1 95.19 132 HIS A CA 1
ATOM 1085 C C . HIS A 1 132 ? 16.188 -21.781 -17.734 1 95.19 132 HIS A C 1
ATOM 1087 O O . HIS A 1 132 ? 16.578 -22.906 -17.438 1 95.19 132 HIS A O 1
ATOM 1093 N N . ILE A 1 133 ? 15.703 -20.891 -16.875 1 93.69 133 ILE A N 1
ATOM 1094 C CA . ILE A 1 133 ? 15.43 -21.188 -15.477 1 93.69 133 ILE A CA 1
ATOM 1095 C C . ILE A 1 133 ? 13.969 -20.906 -15.156 1 93.69 133 ILE A C 1
ATOM 1097 O O . ILE A 1 133 ? 13.414 -19.906 -15.602 1 93.69 133 ILE A O 1
ATOM 1101 N N . ASP A 1 134 ? 13.375 -21.844 -14.555 1 92.69 134 ASP A N 1
ATOM 1102 C CA . ASP A 1 134 ? 12.039 -21.594 -14.008 1 92.69 134 ASP A CA 1
ATOM 1103 C C . ASP A 1 134 ? 12.109 -21.266 -12.516 1 92.69 134 ASP A C 1
ATOM 1105 O O . ASP A 1 134 ? 12.93 -21.828 -11.789 1 92.69 134 ASP A O 1
ATOM 1109 N N . ALA A 1 135 ? 11.219 -20.422 -12.031 1 91.06 135 ALA A N 1
ATOM 1110 C CA . ALA A 1 135 ? 11.172 -20.031 -10.633 1 91.06 135 ALA A CA 1
ATOM 1111 C C . ALA A 1 135 ? 10.242 -20.953 -9.836 1 91.06 135 ALA A C 1
ATOM 1113 O O . ALA A 1 135 ? 9.984 -20.703 -8.648 1 91.06 135 ALA A O 1
ATOM 1114 N N . TYR A 1 136 ? 9.695 -21.938 -10.43 1 94.31 136 TYR A N 1
ATOM 1115 C CA . TYR A 1 136 ? 8.719 -22.828 -9.797 1 94.31 136 TYR A CA 1
ATOM 1116 C C . TYR A 1 136 ? 9.07 -24.281 -10.031 1 94.31 136 TYR A C 1
ATOM 1118 O O . TYR A 1 136 ? 9.977 -24.594 -10.805 1 94.31 136 TYR A O 1
ATOM 1126 N N . ASP A 1 137 ? 8.398 -25.172 -9.266 1 97.81 137 ASP A N 1
ATOM 1127 C CA . ASP A 1 137 ? 8.555 -26.625 -9.43 1 97.81 137 ASP A CA 1
ATOM 1128 C C . ASP A 1 137 ? 7.832 -27.109 -10.688 1 97.81 137 ASP A C 1
ATOM 1130 O O . ASP A 1 137 ? 6.73 -26.641 -10.992 1 97.81 137 ASP A O 1
ATOM 1134 N N . VAL A 1 138 ? 8.508 -28.047 -11.352 1 98.38 138 VAL A N 1
ATOM 1135 C CA . VAL A 1 138 ? 7.844 -28.516 -12.562 1 98.38 138 VAL A CA 1
ATOM 1136 C C . VAL A 1 138 ? 8.094 -30.016 -12.734 1 98.38 138 VAL A C 1
ATOM 1138 O O . VAL A 1 138 ? 9.203 -30.5 -12.477 1 98.38 138 VAL A O 1
ATOM 1141 N N . PHE A 1 139 ? 7.059 -30.797 -13.055 1 98.69 139 PHE A N 1
ATOM 1142 C CA . PHE A 1 139 ? 7.16 -32.156 -13.578 1 98.69 139 PHE A CA 1
ATOM 1143 C C . PHE A 1 139 ? 7.078 -32.156 -15.102 1 98.69 139 PHE A C 1
ATOM 1145 O O . PHE A 1 139 ? 6.121 -31.625 -15.672 1 98.69 139 PHE A O 1
ATOM 1152 N N . LEU A 1 140 ? 8.078 -32.656 -15.734 1 98.75 140 LEU A N 1
ATOM 1153 C CA . LEU A 1 140 ? 8.133 -32.781 -17.188 1 98.75 140 LEU A CA 1
ATOM 1154 C C . LEU A 1 140 ? 7.887 -34.25 -17.625 1 98.75 140 LEU A C 1
ATOM 1156 O O . LEU A 1 140 ? 8.781 -35.062 -17.531 1 98.75 140 LEU A O 1
ATOM 1160 N N . PHE A 1 141 ? 6.68 -34.5 -18.109 1 98.75 141 PHE A N 1
ATOM 1161 C CA . PHE A 1 141 ? 6.277 -35.844 -18.531 1 98.75 141 PHE A CA 1
ATOM 1162 C C . PHE A 1 141 ? 6.414 -35.969 -20.047 1 98.75 141 PHE A C 1
ATOM 1164 O O . PHE A 1 141 ? 5.828 -35.188 -20.812 1 98.75 141 PHE A O 1
ATOM 1171 N N . GLN A 1 142 ? 7.199 -36.938 -20.469 1 98.69 142 GLN A N 1
ATOM 1172 C CA . GLN A 1 142 ? 7.371 -37.156 -21.906 1 98.69 142 GLN A CA 1
ATOM 1173 C C . GLN A 1 142 ? 6.211 -37.969 -22.469 1 98.69 142 GLN A C 1
ATOM 1175 O O . GLN A 1 142 ? 6.145 -39.188 -22.266 1 98.69 142 GLN A O 1
ATOM 1180 N N . ALA A 1 143 ? 5.379 -37.344 -23.234 1 98.44 143 ALA A N 1
ATOM 1181 C CA . ALA A 1 143 ? 4.141 -37.969 -23.688 1 98.44 143 ALA A CA 1
ATOM 1182 C C . ALA A 1 143 ? 4.328 -38.625 -25.062 1 98.44 143 ALA A C 1
ATOM 1184 O O . ALA A 1 143 ? 3.654 -39.594 -25.391 1 98.44 143 ALA A O 1
ATOM 1185 N N . GLN A 1 144 ? 5.152 -38.031 -25.891 1 98.25 144 GLN A N 1
ATOM 1186 C CA . GLN A 1 144 ? 5.371 -38.5 -27.266 1 98.25 144 GLN A CA 1
ATOM 1187 C C . GLN A 1 144 ? 6.77 -38.125 -27.75 1 98.25 144 GLN A C 1
ATOM 1189 O O . GLN A 1 144 ? 7.27 -37.031 -27.453 1 98.25 144 GLN A O 1
ATOM 1194 N N . GLY A 1 145 ? 7.309 -39.094 -28.562 1 98.19 145 GLY A N 1
ATOM 1195 C CA . GLY A 1 145 ? 8.641 -38.812 -29.062 1 98.19 145 GLY A CA 1
ATOM 1196 C C . GLY A 1 145 ? 9.688 -38.719 -27.969 1 98.19 145 GLY A C 1
ATOM 1197 O O . GLY A 1 145 ? 9.367 -38.906 -26.781 1 98.19 145 GLY A O 1
ATOM 1198 N N . ARG A 1 146 ? 10.93 -38.5 -28.391 1 98.5 146 ARG A N 1
ATOM 1199 C CA . ARG A 1 146 ? 12.031 -38.406 -27.438 1 98.5 146 ARG A CA 1
ATOM 1200 C C . ARG A 1 146 ? 12.547 -37 -27.297 1 98.5 146 ARG A C 1
ATOM 1202 O O . ARG A 1 146 ? 12.617 -36.25 -28.281 1 98.5 146 ARG A O 1
ATOM 1209 N N . ARG A 1 147 ? 12.852 -36.594 -26.062 1 98.69 147 ARG A N 1
ATOM 1210 C CA . ARG A 1 147 ? 13.453 -35.312 -25.781 1 98.69 147 ARG A CA 1
ATOM 1211 C C . ARG A 1 147 ? 14.703 -35.469 -24.906 1 98.69 147 ARG A C 1
ATOM 1213 O O . ARG A 1 147 ? 14.703 -36.219 -23.938 1 98.69 147 ARG A O 1
ATOM 1220 N N . ARG A 1 148 ? 15.781 -34.812 -25.281 1 98.81 148 ARG A N 1
ATOM 1221 C CA . ARG A 1 148 ? 16.984 -34.75 -24.469 1 98.81 148 ARG A CA 1
ATOM 1222 C C . ARG A 1 148 ? 16.938 -33.562 -23.5 1 98.81 148 ARG A C 1
ATOM 1224 O O . ARG A 1 148 ? 16.781 -32.438 -23.922 1 98.81 148 ARG A O 1
ATOM 1231 N N . TRP A 1 149 ? 17.031 -33.875 -22.234 1 98.75 149 TRP A N 1
ATOM 1232 C CA . TRP A 1 149 ? 17.062 -32.844 -21.203 1 98.75 149 TRP A CA 1
ATOM 1233 C C . TRP A 1 149 ? 18.469 -32.719 -20.609 1 98.75 149 TRP A C 1
ATOM 1235 O O . TRP A 1 149 ? 19.094 -33.719 -20.266 1 98.75 149 TRP A O 1
ATOM 1245 N N . GLN A 1 150 ? 18.891 -31.5 -20.516 1 98.5 150 GLN A N 1
ATOM 1246 C CA . GLN A 1 150 ? 20.156 -31.172 -19.859 1 98.5 150 GLN A CA 1
ATOM 1247 C C . GLN A 1 150 ? 19.953 -30.172 -18.734 1 98.5 150 GLN A C 1
ATOM 1249 O O . GLN A 1 150 ? 19.141 -29.25 -18.844 1 98.5 150 GLN A O 1
ATOM 1254 N N . ILE A 1 151 ? 20.672 -30.406 -17.625 1 98.12 151 ILE A N 1
ATOM 1255 C CA . ILE A 1 151 ? 20.609 -29.469 -16.516 1 98.12 151 ILE A CA 1
ATOM 1256 C C . ILE A 1 151 ? 22.016 -29.031 -16.109 1 98.12 151 ILE A C 1
ATOM 1258 O O . ILE A 1 151 ? 23 -29.688 -16.5 1 98.12 151 ILE A O 1
ATOM 1262 N N . GLN A 1 152 ? 22.062 -27.906 -15.469 1 96.56 152 GLN A N 1
ATOM 1263 C CA . GLN A 1 152 ? 23.312 -27.406 -14.914 1 96.56 152 GLN A CA 1
ATOM 1264 C C . GLN A 1 152 ? 23.234 -27.297 -13.391 1 96.56 152 GLN A C 1
ATOM 1266 O O . GLN A 1 152 ? 22.422 -26.531 -12.859 1 96.56 152 GLN A O 1
ATOM 1271 N N . GLU A 1 153 ? 24.109 -27.984 -12.68 1 93.69 153 GLU A N 1
ATOM 1272 C CA . GLU A 1 153 ? 24.234 -27.922 -11.227 1 93.69 153 GLU A CA 1
ATOM 1273 C C . GLU A 1 153 ? 25.688 -27.719 -10.797 1 93.69 153 GLU A C 1
ATOM 1275 O O . GLU A 1 153 ? 26.578 -28.359 -11.344 1 93.69 153 GLU A O 1
ATOM 1280 N N . PRO A 1 154 ? 26.047 -26.891 -9.797 1 91.5 154 PRO A N 1
ATOM 1281 C CA . PRO A 1 154 ? 25.094 -25.984 -9.141 1 91.5 154 PRO A CA 1
ATOM 1282 C C . PRO A 1 154 ? 24.672 -24.828 -10.047 1 91.5 154 PRO A C 1
ATOM 1284 O O . PRO A 1 154 ? 25.359 -24.5 -11.008 1 91.5 154 PRO A O 1
ATOM 1287 N N . PRO A 1 155 ? 23.406 -24.344 -9.789 1 90.81 155 PRO A N 1
ATOM 1288 C CA . PRO A 1 155 ? 22.984 -23.188 -10.578 1 90.81 155 PRO A CA 1
ATOM 1289 C C . PRO A 1 155 ? 23.891 -21.969 -10.391 1 90.81 155 PRO A C 1
ATOM 1291 O O . PRO A 1 155 ? 24.516 -21.828 -9.344 1 90.81 155 PRO A O 1
ATOM 1294 N N . PRO A 1 156 ? 23.906 -21.172 -11.422 1 86.69 156 PRO A N 1
ATOM 1295 C CA . PRO A 1 156 ? 24.719 -19.953 -11.258 1 86.69 156 PRO A CA 1
ATOM 1296 C C . PRO A 1 156 ? 24.094 -18.969 -10.266 1 86.69 156 PRO A C 1
ATOM 1298 O O . PRO A 1 156 ? 22.875 -18.938 -10.109 1 86.69 156 PRO A O 1
ATOM 1301 N N . LYS A 1 157 ? 24.953 -18.141 -9.625 1 83.81 157 LYS A N 1
ATOM 1302 C CA . LYS A 1 157 ? 24.516 -17.172 -8.625 1 83.81 157 LYS A CA 1
ATOM 1303 C C . LYS A 1 157 ? 23.719 -16.047 -9.266 1 83.81 157 LYS A C 1
ATOM 1305 O O . LYS A 1 157 ? 22.703 -15.594 -8.703 1 83.81 157 LYS A O 1
ATOM 1310 N N . SER A 1 158 ? 24.156 -15.594 -10.453 1 84.94 158 SER A N 1
ATOM 1311 C CA . SER A 1 158 ? 23.484 -14.516 -11.164 1 84.94 158 SER A CA 1
ATOM 1312 C C . SER A 1 158 ? 23.312 -14.852 -12.641 1 84.94 158 SER A C 1
ATOM 1314 O O . SER A 1 158 ? 24.094 -14.422 -13.484 1 84.94 158 SER A O 1
ATOM 1316 N N . PRO A 1 159 ? 22.297 -15.609 -12.82 1 84.94 159 PRO A N 1
ATOM 1317 C CA . PRO A 1 159 ? 22.078 -15.961 -14.227 1 84.94 159 PRO A CA 1
ATOM 1318 C C . PRO A 1 159 ? 21.781 -14.742 -15.102 1 84.94 159 PRO A C 1
ATOM 1320 O O . PRO A 1 159 ? 21.047 -13.844 -14.688 1 84.94 159 PRO A O 1
ATOM 1323 N N . ILE A 1 160 ? 22.484 -14.672 -16.297 1 85.06 160 ILE A N 1
ATOM 1324 C CA . ILE A 1 160 ? 22.281 -13.594 -17.25 1 85.06 160 ILE A CA 1
ATOM 1325 C C . ILE A 1 160 ? 21.516 -14.117 -18.469 1 85.06 160 ILE A C 1
ATOM 1327 O O . ILE A 1 160 ? 21.859 -15.164 -19.016 1 85.06 160 ILE A O 1
ATOM 1331 N N . CYS A 1 161 ? 20.469 -13.445 -18.766 1 86.31 161 CYS A N 1
ATOM 1332 C CA . CYS A 1 161 ? 19.641 -13.836 -19.906 1 86.31 161 CYS A CA 1
ATOM 1333 C C . CYS A 1 161 ? 19.984 -13.008 -21.141 1 86.31 161 CYS A C 1
ATOM 1335 O O . CYS A 1 161 ? 20.547 -11.922 -21.031 1 86.31 161 CYS A O 1
ATOM 1337 N N . LEU A 1 162 ? 19.688 -13.602 -22.266 1 85.69 162 LEU A N 1
ATOM 1338 C CA . LEU A 1 162 ? 19.812 -12.867 -23.516 1 85.69 162 LEU A CA 1
ATOM 1339 C C . LEU A 1 162 ? 18.875 -11.664 -23.531 1 85.69 162 LEU A C 1
ATOM 1341 O O . LEU A 1 162 ? 17.734 -11.75 -23.062 1 85.69 162 LEU A O 1
ATOM 1345 N N . PRO A 1 163 ? 19.344 -10.594 -23.984 1 81.5 163 PRO A N 1
ATOM 1346 C CA . PRO A 1 163 ? 18.531 -9.375 -23.969 1 81.5 163 PRO A CA 1
ATOM 1347 C C . PRO A 1 163 ? 17.453 -9.375 -25.062 1 81.5 163 PRO A C 1
ATOM 1349 O O . PRO A 1 163 ? 17.531 -10.141 -26.016 1 81.5 163 PRO A O 1
ATOM 1352 N N . ASP A 1 164 ? 16.406 -8.562 -24.891 1 75.12 164 ASP A N 1
ATOM 1353 C CA . ASP A 1 164 ? 15.398 -8.18 -25.875 1 75.12 164 ASP A CA 1
ATOM 1354 C C . ASP A 1 164 ? 14.57 -9.383 -26.312 1 75.12 164 ASP A C 1
ATOM 1356 O O . ASP A 1 164 ? 14.227 -9.516 -27.5 1 75.12 164 ASP A O 1
ATOM 1360 N N . LEU A 1 165 ? 14.586 -10.445 -25.484 1 77.38 165 LEU A N 1
ATOM 1361 C CA . LEU A 1 165 ? 13.703 -11.578 -25.75 1 77.38 165 LEU A CA 1
ATOM 1362 C C . LEU A 1 165 ? 12.617 -11.672 -24.672 1 77.38 165 LEU A C 1
ATOM 1364 O O . LEU A 1 165 ? 12.859 -11.367 -23.5 1 77.38 165 LEU A O 1
ATOM 1368 N N . PRO A 1 166 ? 11.477 -12.086 -25.078 1 74.31 166 PRO A N 1
ATOM 1369 C CA . PRO A 1 166 ? 10.398 -12.234 -24.094 1 74.31 166 PRO A CA 1
ATOM 1370 C C . PRO A 1 166 ? 10.523 -13.516 -23.266 1 74.31 166 PRO A C 1
ATOM 1372 O O . PRO A 1 166 ? 9.68 -13.789 -22.406 1 74.31 166 PRO A O 1
ATOM 1375 N N . LEU A 1 167 ? 11.539 -14.258 -23.547 1 79.19 167 LEU A N 1
ATOM 1376 C CA . LEU A 1 167 ? 11.844 -15.453 -22.766 1 79.19 167 LEU A CA 1
ATOM 1377 C C . LEU A 1 167 ? 13.172 -15.289 -22.016 1 79.19 167 LEU A C 1
ATOM 1379 O O . LEU A 1 167 ? 14.102 -14.656 -22.531 1 79.19 167 LEU A O 1
ATOM 1383 N N . ALA A 1 168 ? 13.211 -15.867 -20.859 1 81.62 168 ALA A N 1
ATOM 1384 C CA . ALA A 1 168 ? 14.445 -15.773 -20.078 1 81.62 168 ALA A CA 1
ATOM 1385 C C . ALA A 1 168 ? 15.43 -16.875 -20.484 1 81.62 168 ALA A C 1
ATOM 1387 O O . ALA A 1 168 ? 15.734 -17.766 -19.672 1 81.62 168 ALA A O 1
ATOM 1388 N N . ILE A 1 169 ? 15.953 -16.688 -21.703 1 89.25 169 ILE A N 1
ATOM 1389 C CA . ILE A 1 169 ? 16.922 -17.656 -22.188 1 89.25 169 ILE A CA 1
ATOM 1390 C C . ILE A 1 169 ? 18.312 -17.281 -21.672 1 89.25 169 ILE A C 1
ATOM 1392 O O . ILE A 1 169 ? 18.75 -16.141 -21.828 1 89.25 169 ILE A O 1
ATOM 1396 N N . LEU A 1 170 ? 18.969 -18.219 -21.188 1 92.5 170 LEU A N 1
ATOM 1397 C CA . LEU A 1 170 ? 20.281 -17.984 -20.578 1 92.5 170 LEU A CA 1
ATOM 1398 C C . LEU A 1 170 ? 21.344 -17.734 -21.641 1 92.5 170 LEU A C 1
ATOM 1400 O O . LEU A 1 170 ? 21.359 -18.422 -22.672 1 92.5 170 LEU A O 1
ATOM 1404 N N . ARG A 1 171 ? 22.172 -16.75 -21.391 1 88.31 171 ARG A N 1
ATOM 1405 C CA . ARG A 1 171 ? 23.297 -16.453 -22.266 1 88.31 171 ARG A CA 1
ATOM 1406 C C . ARG A 1 171 ? 24.344 -17.562 -22.234 1 88.31 171 ARG A C 1
ATOM 1408 O O . ARG A 1 171 ? 24.969 -17.844 -23.25 1 88.31 171 ARG A O 1
ATOM 1415 N N . SER A 1 172 ? 24.484 -18.047 -21.078 1 90.81 172 SER A N 1
ATOM 1416 C CA . SER A 1 172 ? 25.453 -19.125 -20.891 1 90.81 172 SER A CA 1
ATOM 1417 C C . SER A 1 172 ? 24.797 -20.312 -20.203 1 90.81 172 SER A C 1
ATOM 1419 O O . SER A 1 172 ? 24 -20.156 -19.266 1 90.81 172 SER A O 1
ATOM 1421 N N . PHE A 1 173 ? 25.094 -21.5 -20.703 1 94.06 173 PHE A N 1
ATOM 1422 C CA . PHE A 1 173 ? 24.594 -22.766 -20.188 1 94.06 173 PHE A CA 1
ATOM 1423 C C . PHE A 1 173 ? 25.609 -23.875 -20.391 1 94.06 173 PHE A C 1
ATOM 1425 O O . PHE A 1 173 ? 26 -24.156 -21.531 1 94.06 173 PHE A O 1
ATOM 1432 N N . THR A 1 174 ? 26.094 -24.391 -19.266 1 94.19 174 THR A N 1
ATOM 1433 C CA . THR A 1 174 ? 27.031 -25.516 -19.312 1 94.19 174 THR A CA 1
ATOM 1434 C C . THR A 1 174 ? 26.422 -26.75 -18.656 1 94.19 174 THR A C 1
ATOM 1436 O O . THR A 1 174 ? 26.453 -26.891 -17.438 1 94.19 174 THR A O 1
ATOM 1439 N N . PRO A 1 175 ? 25.969 -27.641 -19.453 1 96.31 175 PRO A N 1
ATOM 1440 C CA . PRO A 1 175 ? 25.266 -28.812 -18.891 1 96.31 175 PRO A CA 1
ATOM 1441 C C . PRO A 1 175 ? 26.188 -29.688 -18.047 1 96.31 175 PRO A C 1
ATOM 1443 O O . PRO A 1 175 ? 27.359 -29.875 -18.391 1 96.31 175 PRO A O 1
ATOM 1446 N N . THR A 1 176 ? 25.656 -30.172 -16.969 1 97.69 176 THR A N 1
ATOM 1447 C CA . THR A 1 176 ? 26.391 -31.078 -16.078 1 97.69 176 THR A CA 1
ATOM 1448 C C . THR A 1 176 ? 25.781 -32.469 -16.109 1 97.69 176 THR A C 1
ATOM 1450 O O . THR A 1 176 ? 26.469 -33.469 -15.852 1 97.69 176 THR A O 1
ATOM 1453 N N . THR A 1 177 ? 24.516 -32.594 -16.328 1 97.75 177 THR A N 1
ATOM 1454 C CA . THR A 1 177 ? 23.781 -33.844 -16.406 1 97.75 177 THR A CA 1
ATOM 1455 C C . THR A 1 177 ? 22.859 -33.844 -17.625 1 97.75 177 THR A C 1
ATOM 1457 O O . THR A 1 177 ? 22.344 -32.812 -18.031 1 97.75 177 THR A O 1
ATOM 1460 N N . GLU A 1 178 ? 22.672 -35.062 -18.172 1 98 178 GLU A N 1
ATOM 1461 C CA . GLU A 1 178 ? 21.812 -35.188 -19.359 1 98 178 GLU A CA 1
ATOM 1462 C C . GLU A 1 178 ? 21.016 -36.5 -19.312 1 98 178 GLU A C 1
ATOM 1464 O O . GLU A 1 178 ? 21.531 -37.531 -18.859 1 98 178 GLU A O 1
ATOM 1469 N N . TRP A 1 179 ? 19.797 -36.406 -19.781 1 98.38 179 TRP A N 1
ATOM 1470 C CA . TRP A 1 179 ? 18.938 -37.562 -19.938 1 98.38 179 TRP A CA 1
ATOM 1471 C C . TRP A 1 179 ? 18.156 -37.5 -21.234 1 98.38 179 TRP A C 1
ATOM 1473 O O . TRP A 1 179 ? 17.766 -36.406 -21.672 1 98.38 179 TRP A O 1
ATOM 1483 N N . VAL A 1 180 ? 17.938 -38.625 -21.812 1 98.75 180 VAL A N 1
ATOM 1484 C CA . VAL A 1 180 ? 16.938 -38.719 -22.859 1 98.75 180 VAL A CA 1
ATOM 1485 C C . VAL A 1 180 ? 15.656 -39.312 -22.281 1 98.75 180 VAL A C 1
ATOM 1487 O O . VAL A 1 180 ? 15.688 -40.438 -21.734 1 98.75 180 VAL A O 1
ATOM 1490 N N . LEU A 1 181 ? 14.586 -38.625 -22.375 1 98.69 181 LEU A N 1
ATOM 1491 C CA . LEU A 1 181 ? 13.305 -39.125 -21.906 1 98.69 181 LEU A CA 1
ATOM 1492 C C . LEU A 1 181 ? 12.508 -39.75 -23.062 1 98.69 181 LEU A C 1
ATOM 1494 O O . LEU A 1 181 ? 12.484 -39.188 -24.172 1 98.69 181 LEU A O 1
ATOM 1498 N N . GLU A 1 182 ? 11.922 -40.844 -22.797 1 97.94 182 GLU A N 1
ATOM 1499 C CA . GLU A 1 182 ? 11.016 -41.531 -23.719 1 97.94 182 GLU A CA 1
ATOM 1500 C C . GLU A 1 182 ? 9.57 -41.469 -23.219 1 97.94 182 GLU A C 1
ATOM 1502 O O . GLU A 1 182 ? 9.328 -41.188 -22.047 1 97.94 182 GLU A O 1
ATOM 1507 N N . PRO A 1 183 ? 8.648 -41.719 -24.203 1 98.19 183 PRO A N 1
ATOM 1508 C CA . PRO A 1 183 ? 7.254 -41.656 -23.75 1 98.19 183 PRO A CA 1
ATOM 1509 C C . PRO A 1 183 ? 7 -42.5 -22.484 1 98.19 183 PRO A C 1
ATOM 1511 O O . PRO A 1 183 ? 7.387 -43.656 -22.422 1 98.19 183 PRO A O 1
ATOM 1514 N N . GLY A 1 184 ? 6.395 -41.781 -21.516 1 97.69 184 GLY A N 1
ATOM 1515 C CA . GLY A 1 184 ? 6.145 -42.469 -20.25 1 97.69 184 GLY A CA 1
ATOM 1516 C C . GLY A 1 184 ? 7.113 -42.062 -19.156 1 97.69 184 GLY A C 1
ATOM 1517 O O . GLY A 1 184 ? 6.848 -42.281 -17.969 1 97.69 184 GLY A O 1
ATOM 1518 N N . ASP A 1 185 ? 8.266 -41.5 -19.5 1 98.19 185 ASP A N 1
ATOM 1519 C CA . ASP A 1 185 ? 9.242 -41.031 -18.531 1 98.19 185 ASP A CA 1
ATOM 1520 C C . ASP A 1 185 ? 8.836 -39.656 -17.984 1 98.19 185 ASP A C 1
ATOM 1522 O O . ASP A 1 185 ? 8.008 -38.969 -18.578 1 98.19 185 ASP A O 1
ATOM 1526 N N . MET A 1 186 ? 9.422 -39.344 -16.812 1 98.56 186 MET A N 1
ATOM 1527 C CA . MET A 1 186 ? 9.141 -38.031 -16.203 1 98.56 186 MET A CA 1
ATOM 1528 C C . MET A 1 186 ? 10.383 -37.5 -15.508 1 98.56 186 MET A C 1
ATOM 1530 O O . MET A 1 186 ? 11.195 -38.25 -14.984 1 98.56 186 MET A O 1
ATOM 1534 N N . LEU A 1 187 ? 10.523 -36.219 -15.555 1 98.69 187 LEU A N 1
ATOM 1535 C CA . LEU A 1 187 ? 11.602 -35.5 -14.883 1 98.69 187 LEU A CA 1
ATOM 1536 C C . LEU A 1 187 ? 11.047 -34.406 -13.961 1 98.69 187 LEU A C 1
ATOM 1538 O O . LEU A 1 187 ? 10.234 -33.594 -14.391 1 98.69 187 LEU A O 1
ATOM 1542 N N . TYR A 1 188 ? 11.383 -34.469 -12.695 1 98.56 188 TYR A N 1
ATOM 1543 C CA . TYR A 1 188 ? 11.07 -33.406 -11.758 1 98.56 188 TYR A CA 1
ATOM 1544 C C . TYR A 1 188 ? 12.25 -32.438 -11.625 1 98.56 188 TYR A C 1
ATOM 1546 O O . TYR A 1 188 ? 13.383 -32.875 -11.406 1 98.56 188 TYR A O 1
ATOM 1554 N N . LEU A 1 189 ? 11.977 -31.172 -11.758 1 98.38 189 LEU A N 1
ATOM 1555 C CA . LEU A 1 189 ? 12.977 -30.141 -11.547 1 98.38 189 LEU A CA 1
ATOM 1556 C C . LEU A 1 189 ? 12.508 -29.141 -10.492 1 98.38 189 LEU A C 1
ATOM 1558 O O . LEU A 1 189 ? 11.398 -28.594 -10.594 1 98.38 189 LEU A O 1
ATOM 1562 N N . PRO A 1 190 ? 13.289 -28.922 -9.43 1 97.31 190 PRO A N 1
ATOM 1563 C CA . PRO A 1 190 ? 12.992 -27.844 -8.492 1 97.31 190 PRO A CA 1
ATOM 1564 C C . PRO A 1 190 ? 13.258 -26.453 -9.086 1 97.31 190 PRO A C 1
ATOM 1566 O O . PRO A 1 190 ? 13.836 -26.359 -10.172 1 97.31 190 PRO A O 1
ATOM 1569 N N . PRO A 1 191 ? 12.766 -25.406 -8.359 1 95.5 191 PRO A N 1
ATOM 1570 C CA . PRO A 1 191 ? 13.008 -24.047 -8.844 1 95.5 191 PRO A CA 1
ATOM 1571 C C . PRO A 1 191 ? 14.5 -23.719 -8.93 1 95.5 191 PRO A C 1
ATOM 1573 O O . PRO A 1 191 ? 15.281 -24.156 -8.086 1 95.5 191 PRO A O 1
ATOM 1576 N N . GLY A 1 192 ? 14.859 -22.953 -10.023 1 93.06 192 GLY A N 1
ATOM 1577 C CA . GLY A 1 192 ? 16.172 -22.328 -10.062 1 93.06 192 GLY A CA 1
ATOM 1578 C C . GLY A 1 192 ? 17.203 -23.156 -10.812 1 93.06 192 GLY A C 1
ATOM 1579 O O . GLY A 1 192 ? 18.344 -22.734 -10.984 1 93.06 192 GLY A O 1
ATOM 1580 N N . ILE A 1 193 ? 16.844 -24.312 -11.297 1 95.88 193 ILE A N 1
ATOM 1581 C CA . ILE A 1 193 ? 17.797 -25.172 -11.992 1 95.88 193 ILE A CA 1
ATOM 1582 C C . ILE A 1 193 ? 17.781 -24.859 -13.492 1 95.88 193 ILE A C 1
ATOM 1584 O O . ILE A 1 193 ? 16.781 -25.094 -14.164 1 95.88 193 ILE A O 1
ATOM 1588 N N . PRO A 1 194 ? 18.922 -24.328 -14.016 1 96.44 194 PRO A N 1
ATOM 1589 C CA . PRO A 1 194 ? 18.969 -24.156 -15.469 1 96.44 194 PRO A CA 1
ATOM 1590 C C . PRO A 1 194 ? 18.766 -25.453 -16.234 1 96.44 194 PRO A C 1
ATOM 1592 O O . PRO A 1 194 ? 19.328 -26.484 -15.852 1 96.44 194 PRO A O 1
ATOM 1595 N N . HIS A 1 195 ? 18.031 -25.406 -17.281 1 97.75 195 HIS A N 1
ATOM 1596 C CA . HIS A 1 195 ? 17.781 -26.625 -18.047 1 97.75 195 HIS A CA 1
ATOM 1597 C C . HIS A 1 195 ? 17.484 -26.312 -19.516 1 97.75 195 HIS A C 1
ATOM 1599 O O . HIS A 1 195 ? 17.109 -25.188 -19.844 1 97.75 195 HIS A O 1
ATOM 1605 N N . LEU A 1 196 ? 17.75 -27.281 -20.359 1 97.62 196 LEU A N 1
ATOM 1606 C CA . LEU A 1 196 ? 17.531 -27.234 -21.797 1 97.62 196 LEU A CA 1
ATOM 1607 C C . LEU A 1 196 ? 16.906 -28.531 -22.281 1 97.62 196 LEU A C 1
ATOM 1609 O O . LEU A 1 196 ? 17.406 -29.625 -22.016 1 97.62 196 LEU A O 1
ATOM 1613 N N . GLY A 1 197 ? 15.766 -28.422 -22.891 1 98.31 197 GLY A N 1
ATOM 1614 C CA . GLY A 1 197 ? 15.125 -29.562 -23.547 1 98.31 197 GLY A CA 1
ATOM 1615 C C . GLY A 1 197 ? 15.18 -29.469 -25.062 1 98.31 197 GLY A C 1
ATOM 1616 O O . GLY A 1 197 ? 14.773 -28.469 -25.641 1 98.31 197 GLY A O 1
ATOM 1617 N N . MET A 1 198 ? 15.68 -30.547 -25.703 1 98.31 198 MET A N 1
ATOM 1618 C CA . MET A 1 198 ? 15.789 -30.625 -27.156 1 98.31 198 MET A CA 1
ATOM 1619 C C . MET A 1 198 ? 15.016 -31.812 -27.703 1 98.31 198 MET A C 1
ATOM 1621 O O . MET A 1 198 ? 15.25 -32.938 -27.297 1 98.31 198 MET A O 1
ATOM 1625 N N . ALA A 1 199 ? 14.109 -31.531 -28.625 1 98.69 199 ALA A N 1
ATOM 1626 C CA . ALA A 1 199 ? 13.375 -32.625 -29.266 1 98.69 199 ALA A CA 1
ATOM 1627 C C . ALA A 1 199 ? 14.281 -33.438 -30.172 1 98.69 199 ALA A C 1
ATOM 1629 O O . ALA A 1 199 ? 15.031 -32.875 -30.984 1 98.69 199 ALA A O 1
ATOM 1630 N N . LEU A 1 200 ? 14.18 -34.719 -30.109 1 98.44 200 LEU A N 1
ATOM 1631 C CA . LEU A 1 200 ? 15.023 -35.594 -30.922 1 98.44 200 LEU A CA 1
ATOM 1632 C C . LEU A 1 200 ? 14.242 -36.156 -32.094 1 98.44 200 LEU A C 1
ATOM 1634 O O . LEU A 1 200 ? 14.836 -36.656 -33.062 1 98.44 200 LEU A O 1
ATOM 1638 N N . ASP A 1 201 ? 12.906 -36.094 -32 1 97.75 201 ASP A N 1
ATOM 1639 C CA . ASP A 1 201 ? 12.031 -36.625 -33.062 1 97.75 201 ASP A CA 1
ATOM 1640 C C . ASP A 1 201 ? 11.164 -35.531 -33.656 1 97.75 201 ASP A C 1
ATOM 1642 O O . ASP A 1 201 ? 11.188 -34.375 -33.188 1 97.75 201 ASP A O 1
ATOM 1646 N N . ASP A 1 202 ? 10.367 -35.938 -34.719 1 96 202 ASP A N 1
ATOM 1647 C CA . ASP A 1 202 ? 9.602 -34.938 -35.5 1 96 202 ASP A CA 1
ATOM 1648 C C . ASP A 1 202 ? 8.258 -34.656 -34.812 1 96 202 ASP A C 1
ATOM 1650 O O . ASP A 1 202 ? 7.582 -33.688 -35.156 1 96 202 ASP A O 1
ATOM 1654 N N . ASP A 1 203 ? 7.879 -35.438 -33.906 1 95.88 203 ASP A N 1
ATOM 1655 C CA . ASP A 1 203 ? 6.598 -35.312 -33.219 1 95.88 203 ASP A CA 1
ATOM 1656 C C . ASP A 1 203 ? 6.766 -35.469 -31.719 1 95.88 203 ASP A C 1
ATOM 1658 O O . ASP A 1 203 ? 6.195 -36.375 -31.109 1 95.88 203 ASP A O 1
ATOM 1662 N N . CYS A 1 204 ? 7.469 -34.594 -31.156 1 98.25 204 CYS A N 1
ATOM 1663 C CA . CYS A 1 204 ? 7.824 -34.656 -29.75 1 98.25 204 CYS A CA 1
ATOM 1664 C C . CYS A 1 204 ? 6.848 -33.844 -28.906 1 98.25 204 CYS A C 1
ATOM 1666 O O . CYS A 1 204 ? 6.578 -32.688 -29.203 1 98.25 204 CYS A O 1
ATOM 1668 N N . MET A 1 205 ? 6.246 -34.438 -27.859 1 98.75 205 MET A N 1
ATOM 1669 C CA . MET A 1 205 ? 5.332 -33.75 -26.969 1 98.75 205 MET A CA 1
ATOM 1670 C C . MET A 1 205 ? 5.723 -33.969 -25.516 1 98.75 205 MET A C 1
ATOM 1672 O O . MET A 1 205 ? 5.949 -35.094 -25.078 1 98.75 205 MET A O 1
ATOM 1676 N N . THR A 1 206 ? 5.883 -32.906 -24.781 1 98.75 206 THR A N 1
ATOM 1677 C CA . THR A 1 206 ? 6.141 -32.906 -23.344 1 98.75 206 THR A CA 1
ATOM 1678 C C . THR A 1 206 ? 5.02 -32.188 -22.594 1 98.75 206 THR A C 1
ATOM 1680 O O . THR A 1 206 ? 4.594 -31.109 -22.969 1 98.75 206 THR A O 1
ATOM 1683 N N . TRP A 1 207 ? 4.477 -32.875 -21.547 1 98.75 207 TRP A N 1
ATOM 1684 C CA . TRP A 1 207 ? 3.492 -32.281 -20.641 1 98.75 207 TRP A CA 1
ATOM 1685 C C . TRP A 1 207 ? 4.168 -31.719 -19.406 1 98.75 207 TRP A C 1
ATOM 1687 O O . TRP A 1 207 ? 4.785 -32.469 -18.625 1 98.75 207 TRP A O 1
ATOM 1697 N N . SER A 1 208 ? 4.074 -30.406 -19.219 1 98.56 208 SER A N 1
ATOM 1698 C CA . SER A 1 208 ? 4.684 -29.734 -18.078 1 98.56 208 SER A CA 1
ATOM 1699 C C . SER A 1 208 ? 3.641 -29.406 -17.016 1 98.56 208 SER A C 1
ATOM 1701 O O . SER A 1 208 ? 2.699 -28.656 -17.266 1 98.56 208 SER A O 1
ATOM 1703 N N . ILE A 1 209 ? 3.764 -30 -15.852 1 98.25 209 ILE A N 1
ATOM 1704 C CA . ILE A 1 209 ? 2.918 -29.703 -14.703 1 98.25 209 ILE A CA 1
ATOM 1705 C C . ILE A 1 209 ? 3.67 -28.781 -13.734 1 98.25 209 ILE A C 1
ATOM 1707 O O . ILE A 1 209 ? 4.594 -29.234 -13.047 1 98.25 209 ILE A O 1
ATOM 1711 N N . GLY A 1 210 ? 3.199 -27.547 -13.695 1 97.75 210 GLY A N 1
ATOM 1712 C CA . GLY A 1 210 ? 3.895 -26.562 -12.883 1 97.75 210 GLY A CA 1
ATOM 1713 C C . GLY A 1 210 ? 3.258 -26.344 -11.523 1 97.75 210 GLY A C 1
ATOM 1714 O O . GLY A 1 210 ? 2.035 -26.438 -11.383 1 97.75 210 GLY A O 1
ATOM 1715 N N . PHE A 1 211 ? 4.078 -26.078 -10.508 1 97.44 211 PHE A N 1
ATOM 1716 C CA . PHE A 1 211 ? 3.664 -25.688 -9.164 1 97.44 211 PHE A CA 1
ATOM 1717 C C . PHE A 1 211 ? 4.301 -24.375 -8.758 1 97.44 211 PHE A C 1
ATOM 1719 O O . PHE A 1 211 ? 5.504 -24.312 -8.492 1 97.44 211 PHE A O 1
ATOM 1726 N N . ARG A 1 212 ? 3.451 -23.359 -8.719 1 94.75 212 ARG A N 1
ATOM 1727 C CA . ARG A 1 212 ? 3.941 -22 -8.477 1 94.75 212 ARG A CA 1
ATOM 1728 C C . ARG A 1 212 ? 3.262 -21.391 -7.262 1 94.75 212 ARG A C 1
ATOM 1730 O O . ARG A 1 212 ? 2.033 -21.359 -7.176 1 94.75 212 ARG A O 1
ATOM 1737 N N . ALA A 1 213 ? 4.078 -20.938 -6.34 1 93.75 213 ALA A N 1
ATOM 1738 C CA . ALA A 1 213 ? 3.576 -20.219 -5.168 1 93.75 213 ALA A CA 1
ATOM 1739 C C . ALA A 1 213 ? 3.504 -18.719 -5.43 1 93.75 213 ALA A C 1
ATOM 1741 O O . ALA A 1 213 ? 4.141 -18.203 -6.355 1 93.75 213 ALA A O 1
ATOM 1742 N N . PRO A 1 214 ? 2.693 -18.031 -4.691 1 94.75 214 PRO A N 1
ATOM 1743 C CA . PRO A 1 214 ? 2.631 -16.578 -4.871 1 94.75 214 PRO A CA 1
ATOM 1744 C C . PRO A 1 214 ? 3.924 -15.867 -4.465 1 94.75 214 PRO A C 1
ATOM 1746 O O . PRO A 1 214 ? 4.688 -16.391 -3.654 1 94.75 214 PRO A O 1
ATOM 1749 N N . ALA A 1 215 ? 4.117 -14.75 -5.121 1 95.69 215 ALA A N 1
ATOM 1750 C CA . ALA A 1 215 ? 5.211 -13.875 -4.695 1 95.69 215 ALA A CA 1
ATOM 1751 C C . ALA A 1 215 ? 4.887 -13.195 -3.371 1 95.69 215 ALA A C 1
ATOM 1753 O O . ALA A 1 215 ? 3.75 -12.766 -3.15 1 95.69 215 ALA A O 1
ATOM 1754 N N . TRP A 1 216 ? 5.898 -13.078 -2.52 1 96.06 216 TRP A N 1
ATOM 1755 C CA . TRP A 1 216 ? 5.695 -12.391 -1.252 1 96.06 216 TRP A CA 1
ATOM 1756 C C . TRP A 1 216 ? 5.254 -10.945 -1.483 1 96.06 216 TRP A C 1
ATOM 1758 O O . TRP A 1 216 ? 4.418 -10.422 -0.743 1 96.06 216 TRP A O 1
ATOM 1768 N N . ARG A 1 217 ? 5.84 -10.344 -2.475 1 95 217 ARG A N 1
ATOM 1769 C CA . ARG A 1 217 ? 5.496 -8.961 -2.768 1 95 217 ARG A CA 1
ATOM 1770 C C . ARG A 1 217 ? 4 -8.812 -3.045 1 95 217 ARG A C 1
ATOM 1772 O O . ARG A 1 217 ? 3.365 -7.871 -2.568 1 95 217 ARG A O 1
ATOM 1779 N N . ASP A 1 218 ? 3.488 -9.719 -3.828 1 94.5 218 ASP A N 1
ATOM 1780 C CA . ASP A 1 218 ? 2.062 -9.688 -4.137 1 94.5 218 ASP A CA 1
ATOM 1781 C C . ASP A 1 218 ? 1.223 -9.914 -2.883 1 94.5 218 ASP A C 1
ATOM 1783 O O . ASP A 1 218 ? 0.225 -9.227 -2.662 1 94.5 218 ASP A O 1
ATOM 1787 N N . LEU A 1 219 ? 1.628 -10.891 -2.104 1 95.06 219 LEU A N 1
ATOM 1788 C CA . LEU A 1 219 ? 0.918 -11.219 -0.873 1 95.06 219 LEU A CA 1
ATOM 1789 C C . LEU A 1 219 ? 0.948 -10.055 0.107 1 95.06 219 LEU A C 1
ATOM 1791 O O . LEU A 1 219 ? -0.09 -9.664 0.644 1 95.06 219 LEU A O 1
ATOM 1795 N N . VAL A 1 220 ? 2.098 -9.492 0.315 1 93.94 220 VAL A N 1
ATOM 1796 C CA . VAL A 1 220 ? 2.27 -8.359 1.224 1 93.94 220 VAL A CA 1
ATOM 1797 C C . VAL A 1 220 ? 1.473 -7.16 0.715 1 93.94 220 VAL A C 1
ATOM 1799 O O . VAL A 1 220 ? 0.754 -6.516 1.48 1 93.94 220 VAL A O 1
ATOM 1802 N N . GLY A 1 221 ? 1.612 -6.891 -0.577 1 93.69 221 GLY A N 1
ATOM 1803 C CA . GLY A 1 221 ? 0.865 -5.793 -1.166 1 93.69 221 GLY A CA 1
ATOM 1804 C C . GLY A 1 221 ? -0.634 -5.922 -0.978 1 93.69 221 GLY A C 1
ATOM 1805 O O . GLY A 1 221 ? -1.298 -4.969 -0.566 1 93.69 221 GLY A O 1
ATOM 1806 N N . ALA A 1 222 ? -1.141 -7.066 -1.269 1 93.88 222 ALA A N 1
ATOM 1807 C CA . ALA A 1 222 ? -2.572 -7.309 -1.119 1 93.88 222 ALA A CA 1
ATOM 1808 C C . ALA A 1 222 ? -3.004 -7.168 0.338 1 93.88 222 ALA A C 1
ATOM 1810 O O . ALA A 1 222 ? -4.078 -6.633 0.625 1 93.88 222 ALA A O 1
ATOM 1811 N N . PHE A 1 223 ? -2.205 -7.691 1.253 1 93.44 223 PHE A N 1
ATOM 1812 C CA . PHE A 1 223 ? -2.508 -7.59 2.676 1 93.44 223 PHE A CA 1
ATOM 1813 C C . PHE A 1 223 ? -2.557 -6.133 3.117 1 93.44 223 PHE A C 1
ATOM 1815 O O . PHE A 1 223 ? -3.471 -5.727 3.838 1 93.44 223 PHE A O 1
ATOM 1822 N N . LEU A 1 224 ? -1.576 -5.461 2.678 1 88.81 224 LEU A N 1
ATOM 1823 C CA . LEU A 1 224 ? -1.492 -4.051 3.049 1 88.81 224 LEU A CA 1
ATOM 1824 C C . LEU A 1 224 ? -2.686 -3.273 2.504 1 88.81 224 LEU A C 1
ATOM 1826 O O . LEU A 1 224 ? -3.232 -2.406 3.189 1 88.81 224 LEU A O 1
ATOM 1830 N N . GLU A 1 225 ? -3.078 -3.541 1.304 1 89.44 225 GLU A N 1
ATOM 1831 C CA . GLU A 1 225 ? -4.273 -2.928 0.736 1 89.44 225 GLU A CA 1
ATOM 1832 C C . GLU A 1 225 ? -5.512 -3.256 1.568 1 89.44 225 GLU A C 1
ATOM 1834 O O . GLU A 1 225 ? -6.336 -2.381 1.834 1 89.44 225 GLU A O 1
ATOM 1839 N N . ASP A 1 226 ? -5.543 -4.453 1.929 1 90.5 226 ASP A N 1
ATOM 1840 C CA . ASP A 1 226 ? -6.66 -4.891 2.76 1 90.5 226 ASP A CA 1
ATOM 1841 C C . ASP A 1 226 ? -6.688 -4.141 4.09 1 90.5 226 ASP A C 1
ATOM 1843 O O . ASP A 1 226 ? -7.746 -3.703 4.539 1 90.5 226 ASP A O 1
ATOM 1847 N N . ARG A 1 227 ? -5.578 -3.969 4.742 1 89.12 227 ARG A N 1
ATOM 1848 C CA . ARG A 1 227 ? -5.492 -3.26 6.012 1 89.12 227 ARG A CA 1
ATOM 1849 C C . ARG A 1 227 ? -5.863 -1.789 5.848 1 89.12 227 ARG A C 1
ATOM 1851 O O . ARG A 1 227 ? -6.551 -1.219 6.699 1 89.12 227 ARG A O 1
ATOM 1858 N N . LEU A 1 228 ? -5.371 -1.245 4.797 1 90.81 228 LEU A N 1
ATOM 1859 C CA . LEU A 1 228 ? -5.637 0.167 4.543 1 90.81 228 LEU A CA 1
ATOM 1860 C C . LEU A 1 228 ? -7.133 0.422 4.391 1 90.81 228 LEU A C 1
ATOM 1862 O O . LEU A 1 228 ? -7.633 1.468 4.809 1 90.81 228 LEU A O 1
ATOM 1866 N N . ASP A 1 229 ? -7.809 -0.544 3.854 1 88.94 229 ASP A N 1
ATOM 1867 C CA . ASP A 1 229 ? -9.25 -0.42 3.643 1 88.94 229 ASP A CA 1
ATOM 1868 C C . ASP A 1 229 ? -9.992 -0.378 4.973 1 88.94 229 ASP A C 1
ATOM 1870 O O . ASP A 1 229 ? -11.133 0.101 5.039 1 88.94 229 ASP A O 1
ATOM 1874 N N . HIS A 1 230 ? -9.352 -0.847 5.984 1 88 230 HIS A N 1
ATOM 1875 C CA . HIS A 1 230 ? -10.008 -0.897 7.289 1 88 230 HIS A CA 1
ATOM 1876 C C . HIS A 1 230 ? -9.586 0.278 8.164 1 88 230 HIS A C 1
ATOM 1878 O O . HIS A 1 230 ? -10.008 0.38 9.32 1 88 230 HIS A O 1
ATOM 1884 N N . VAL A 1 231 ? -8.711 1.051 7.699 1 91.94 231 VAL A N 1
ATOM 1885 C CA . VAL A 1 231 ? -8.281 2.229 8.445 1 91.94 231 VAL A CA 1
ATOM 1886 C C . VAL A 1 231 ? -9.18 3.416 8.094 1 91.94 231 VAL A C 1
ATOM 1888 O O . VAL A 1 231 ? -9.289 3.795 6.926 1 91.94 231 VAL A O 1
ATOM 1891 N N . GLY A 1 232 ? -9.836 3.967 9.055 1 88.56 232 GLY A N 1
ATOM 1892 C CA . GLY A 1 232 ? -10.734 5.094 8.852 1 88.56 232 GLY A CA 1
ATOM 1893 C C . GLY A 1 232 ? -10.008 6.41 8.656 1 88.56 232 GLY A C 1
ATOM 1894 O O . GLY A 1 232 ? -8.781 6.438 8.578 1 88.56 232 GLY A O 1
ATOM 1895 N N . PRO A 1 233 ? -10.688 7.488 8.492 1 88 233 PRO A N 1
ATOM 1896 C CA . PRO A 1 233 ? -10.133 8.82 8.219 1 88 233 PRO A CA 1
ATOM 1897 C C . PRO A 1 233 ? -9.633 9.516 9.477 1 88 233 PRO A C 1
ATOM 1899 O O . PRO A 1 233 ? -9.258 10.688 9.43 1 88 233 PRO A O 1
ATOM 1902 N N . GLU A 1 234 ? -9.477 8.883 10.547 1 90.94 234 GLU A N 1
ATOM 1903 C CA . GLU A 1 234 ? -9.117 9.492 11.828 1 90.94 234 GLU A CA 1
ATOM 1904 C C . GLU A 1 234 ? -7.691 10.031 11.797 1 90.94 234 GLU A C 1
ATOM 1906 O O . GLU A 1 234 ? -6.809 9.438 11.18 1 90.94 234 GLU A O 1
ATOM 1911 N N . LEU A 1 235 ? -7.52 11.172 12.469 1 94.38 235 LEU A N 1
ATOM 1912 C CA . LEU A 1 235 ? -6.199 11.766 12.656 1 94.38 235 LEU A CA 1
ATOM 1913 C C . LEU A 1 235 ? -5.547 11.242 13.938 1 94.38 235 LEU A C 1
ATOM 1915 O O . LEU A 1 235 ? -6.238 10.75 14.828 1 94.38 235 LEU A O 1
ATOM 1919 N N . VAL A 1 236 ? -4.223 11.297 13.984 1 95.38 236 VAL A N 1
ATOM 1920 C CA . VAL A 1 236 ? -3.498 11.039 15.227 1 95.38 236 VAL A CA 1
ATOM 1921 C C . VAL A 1 236 ? -3.959 12.023 16.297 1 95.38 236 VAL A C 1
ATOM 1923 O O . VAL A 1 236 ? -4.137 13.211 16.031 1 95.38 236 VAL A O 1
ATOM 1926 N N . THR A 1 237 ? -4.277 11.523 17.484 1 94.75 237 THR A N 1
ATOM 1927 C CA . THR A 1 237 ? -4.676 12.352 18.609 1 94.75 237 THR A CA 1
ATOM 1928 C C . THR A 1 237 ? -3.691 12.203 19.766 1 94.75 237 THR A C 1
ATOM 1930 O O . THR A 1 237 ? -2.982 11.203 19.859 1 94.75 237 THR A O 1
ATOM 1933 N N . ASP A 1 238 ? -3.65 13.219 20.625 1 94.69 238 ASP A N 1
ATOM 1934 C CA . ASP A 1 238 ? -2.73 13.203 21.766 1 94.69 238 ASP A CA 1
ATOM 1935 C C . ASP A 1 238 ? -3.266 14.055 22.922 1 94.69 238 ASP A C 1
ATOM 1937 O O . ASP A 1 238 ? -2.566 14.93 23.422 1 94.69 238 ASP A O 1
ATOM 1941 N N . PRO A 1 239 ? -4.473 13.938 23.484 1 91 239 PRO A N 1
ATOM 1942 C CA . PRO A 1 239 ? -5.094 14.766 24.516 1 91 239 PRO A CA 1
ATOM 1943 C C . PRO A 1 239 ? -4.281 14.797 25.812 1 91 239 PRO A C 1
ATOM 1945 O O . PRO A 1 239 ? -4.453 15.703 26.625 1 91 239 PRO A O 1
ATOM 1948 N N . ALA A 1 240 ? -3.355 13.977 26.094 1 86.12 240 ALA A N 1
ATOM 1949 C CA . ALA A 1 240 ? -2.57 13.945 27.312 1 86.12 240 ALA A CA 1
ATOM 1950 C C . ALA A 1 240 ? -1.087 14.156 27.031 1 86.12 240 ALA A C 1
ATOM 1952 O O . ALA A 1 240 ? -0.229 13.602 27.719 1 86.12 240 ALA A O 1
ATOM 1953 N N . ARG A 1 241 ? -0.994 15.039 26.047 1 93.25 241 ARG A N 1
ATOM 1954 C CA . ARG A 1 241 ? 0.415 15.219 25.719 1 93.25 241 ARG A CA 1
ATOM 1955 C C . ARG A 1 241 ? 1.123 16.062 26.781 1 93.25 241 ARG A C 1
ATOM 1957 O O . ARG A 1 241 ? 0.489 16.859 27.469 1 93.25 241 ARG A O 1
ATOM 1964 N N . LYS A 1 242 ? 2.439 15.875 26.922 1 91.62 242 LYS A N 1
ATOM 1965 C CA . LYS A 1 242 ? 3.295 16.688 27.781 1 91.62 242 LYS A CA 1
ATOM 1966 C C . LYS A 1 242 ? 3.865 17.891 27.016 1 91.62 242 LYS A C 1
ATOM 1968 O O . LYS A 1 242 ? 3.854 17.906 25.781 1 91.62 242 LYS A O 1
ATOM 1973 N N . SER A 1 243 ? 4.23 18.906 27.797 1 91.75 243 SER A N 1
ATOM 1974 C CA . SER A 1 243 ? 4.887 20.047 27.172 1 91.75 243 SER A CA 1
ATOM 1975 C C . SER A 1 243 ? 6.234 19.656 26.578 1 91.75 243 SER A C 1
ATOM 1977 O O . SER A 1 243 ? 6.945 18.812 27.141 1 91.75 243 SER A O 1
ATOM 1979 N N . SER A 1 244 ? 6.539 20.234 25.469 1 87.19 244 SER A N 1
ATOM 1980 C CA . SER A 1 244 ? 7.785 19.922 24.781 1 87.19 244 SER A CA 1
ATOM 1981 C C . SER A 1 244 ? 8.945 20.734 25.328 1 87.19 244 SER A C 1
ATOM 1983 O O . SER A 1 244 ? 8.805 21.938 25.562 1 87.19 244 SER A O 1
ATOM 1985 N N . ARG A 1 245 ? 10.062 20.109 25.562 1 88.81 245 ARG A N 1
ATOM 1986 C CA . ARG A 1 245 ? 11.281 20.812 25.906 1 88.81 245 ARG A CA 1
ATOM 1987 C C . ARG A 1 245 ? 11.938 21.422 24.672 1 88.81 245 ARG A C 1
ATOM 1989 O O . ARG A 1 245 ? 12.438 22.562 24.719 1 88.81 245 ARG A O 1
ATOM 1996 N N . HIS A 1 246 ? 11.938 20.719 23.625 1 95 246 HIS A N 1
ATOM 1997 C CA . HIS A 1 246 ? 12.461 21.141 22.328 1 95 246 HIS A CA 1
ATOM 1998 C C . HIS A 1 246 ? 11.375 21.125 21.266 1 95 246 HIS A C 1
ATOM 2000 O O . HIS A 1 246 ? 10.727 20.109 21.047 1 95 246 HIS A O 1
ATOM 2006 N N . ALA A 1 247 ? 11.258 22.25 20.562 1 95.31 247 ALA A N 1
ATOM 2007 C CA . ALA A 1 247 ? 10.164 22.453 19.609 1 95.31 247 ALA A CA 1
ATOM 2008 C C . ALA A 1 247 ? 10.297 21.5 18.422 1 95.31 247 ALA A C 1
ATOM 2010 O O . ALA A 1 247 ? 9.289 21.094 17.828 1 95.31 247 ALA A O 1
ATOM 2011 N N . HIS A 1 248 ? 11.516 21.125 18.078 1 97.69 248 HIS A N 1
ATOM 2012 C CA . HIS A 1 248 ? 11.734 20.375 16.859 1 97.69 248 HIS A CA 1
ATOM 2013 C C . HIS A 1 248 ? 12.016 18.906 17.156 1 97.69 248 HIS A C 1
ATOM 2015 O O . HIS A 1 248 ? 12.273 18.109 16.25 1 97.69 248 HIS A O 1
ATOM 2021 N N . GLU A 1 249 ? 11.93 18.531 18.359 1 97.75 249 GLU A N 1
ATOM 2022 C CA . GLU A 1 249 ? 12.156 17.141 18.734 1 97.75 249 GLU A CA 1
ATOM 2023 C C . GLU A 1 249 ? 10.906 16.297 18.516 1 97.75 249 GLU A C 1
ATOM 2025 O O . GLU A 1 249 ? 9.797 16.719 18.859 1 97.75 249 GLU A O 1
ATOM 2030 N N . LEU A 1 250 ? 11.055 15.172 17.875 1 97.06 250 LEU A N 1
ATOM 2031 C CA . LEU A 1 250 ? 10.07 14.102 18 1 97.06 250 LEU A CA 1
ATOM 2032 C C . LEU A 1 250 ? 10.328 13.266 19.25 1 97.06 250 LEU A C 1
ATOM 2034 O O . LEU A 1 250 ? 11.164 12.359 19.234 1 97.06 250 LEU A O 1
ATOM 2038 N N . GLY A 1 251 ? 9.641 13.57 20.234 1 95.81 251 GLY A N 1
ATOM 2039 C CA . GLY A 1 251 ? 9.93 13.023 21.547 1 95.81 251 GLY A CA 1
ATOM 2040 C C . GLY A 1 251 ? 9.578 11.547 21.672 1 95.81 251 GLY A C 1
ATOM 2041 O O . GLY A 1 251 ? 8.805 11.023 20.875 1 95.81 251 GLY A O 1
ATOM 2042 N N . ALA A 1 252 ? 10.156 10.914 22.719 1 94 252 ALA A N 1
ATOM 2043 C CA . ALA A 1 252 ? 9.984 9.484 22.953 1 94 252 ALA A CA 1
ATOM 2044 C C . ALA A 1 252 ? 8.508 9.125 23.109 1 94 252 ALA A C 1
ATOM 2046 O O . ALA A 1 252 ? 8.062 8.094 22.609 1 94 252 ALA A O 1
ATOM 2047 N N . ASP A 1 253 ? 7.758 10.008 23.812 1 94.62 253 ASP A N 1
ATOM 2048 C CA . ASP A 1 253 ? 6.336 9.742 24.016 1 94.62 253 ASP A CA 1
ATOM 2049 C C . ASP A 1 253 ? 5.566 9.805 22.703 1 94.62 253 ASP A C 1
ATOM 2051 O O . ASP A 1 253 ? 4.688 8.977 22.438 1 94.62 253 ASP A O 1
ATOM 2055 N N . ASP A 1 254 ? 5.895 10.766 21.891 1 95.88 254 ASP A N 1
ATOM 2056 C CA . ASP A 1 254 ? 5.25 10.898 20.594 1 95.88 254 ASP A CA 1
ATOM 2057 C C . ASP A 1 254 ? 5.547 9.695 19.703 1 95.88 254 ASP A C 1
ATOM 2059 O O . ASP A 1 254 ? 4.641 9.148 19.062 1 95.88 254 ASP A O 1
ATOM 2063 N N . LEU A 1 255 ? 6.812 9.312 19.719 1 96.06 255 LEU A N 1
ATOM 2064 C CA . LEU A 1 255 ? 7.234 8.18 18.906 1 96.06 255 LEU A CA 1
ATOM 2065 C C . LEU A 1 255 ? 6.555 6.895 19.359 1 96.06 255 LEU A C 1
ATOM 2067 O O . LEU A 1 255 ? 6.125 6.086 18.531 1 96.06 255 LEU A O 1
ATOM 2071 N N . ALA A 1 256 ? 6.473 6.707 20.656 1 95.06 256 ALA A N 1
ATOM 2072 C CA . ALA A 1 256 ? 5.805 5.527 21.188 1 95.06 256 ALA A CA 1
ATOM 2073 C C . ALA A 1 256 ? 4.332 5.496 20.797 1 95.06 256 ALA A C 1
ATOM 2075 O O . ALA A 1 256 ? 3.807 4.449 20.406 1 95.06 256 ALA A O 1
ATOM 2076 N N . ALA A 1 257 ? 3.682 6.68 20.891 1 95.06 257 ALA A N 1
ATOM 2077 C CA . ALA A 1 257 ? 2.268 6.766 20.531 1 95.06 257 ALA A CA 1
ATOM 2078 C C . ALA A 1 257 ? 2.057 6.469 19.047 1 95.06 257 ALA A C 1
ATOM 2080 O O . ALA A 1 257 ? 1.128 5.746 18.688 1 95.06 257 ALA A O 1
ATOM 2081 N N . LEU A 1 258 ? 2.885 7.008 18.203 1 96.38 258 LEU A N 1
ATOM 2082 C CA . LEU A 1 258 ? 2.803 6.762 16.766 1 96.38 258 LEU A CA 1
ATOM 2083 C C . LEU A 1 258 ? 3.039 5.289 16.453 1 96.38 258 LEU A C 1
ATOM 2085 O O . LEU A 1 258 ? 2.301 4.691 15.664 1 96.38 258 LEU A O 1
ATOM 2089 N N . ARG A 1 259 ? 4.078 4.75 17.109 1 95.38 259 ARG A N 1
ATOM 2090 C CA . ARG A 1 259 ? 4.402 3.34 16.922 1 95.38 259 ARG A CA 1
ATOM 2091 C C . ARG A 1 259 ? 3.236 2.449 17.328 1 95.38 259 ARG A C 1
ATOM 2093 O O . ARG A 1 259 ? 2.801 1.59 16.562 1 95.38 259 ARG A O 1
ATOM 2100 N N . ASP A 1 260 ? 2.736 2.658 18.516 1 95.06 260 ASP A N 1
ATOM 2101 C CA . ASP A 1 260 ? 1.652 1.832 19.047 1 95.06 260 ASP A CA 1
ATOM 2102 C C . ASP A 1 260 ? 0.397 1.965 18.188 1 95.06 260 ASP A C 1
ATOM 2104 O O . ASP A 1 260 ? -0.281 0.973 17.906 1 95.06 260 ASP A O 1
ATOM 2108 N N . GLY A 1 261 ? 0.089 3.207 17.797 1 94.5 261 GLY A N 1
ATOM 2109 C CA . GLY A 1 261 ? -1.059 3.42 16.922 1 94.5 261 GLY A CA 1
ATOM 2110 C C . GLY A 1 261 ? -0.929 2.727 15.578 1 94.5 261 GLY A C 1
ATOM 2111 O O . GLY A 1 261 ? -1.887 2.123 15.094 1 94.5 261 GLY A O 1
ATOM 2112 N N . LEU A 1 262 ? 0.22 2.846 14.992 1 93.5 262 LEU A N 1
ATOM 2113 C CA . LEU A 1 262 ? 0.484 2.207 13.711 1 93.5 262 LEU A CA 1
ATOM 2114 C C . LEU A 1 262 ? 0.354 0.691 13.82 1 93.5 262 LEU A C 1
ATOM 2116 O O . LEU A 1 262 ? -0.342 0.065 13.016 1 93.5 262 LEU A O 1
ATOM 2120 N N . LEU A 1 263 ? 0.996 0.097 14.852 1 90.69 263 LEU A N 1
ATOM 2121 C CA . LEU A 1 263 ? 0.983 -1.349 15.039 1 90.69 263 LEU A CA 1
ATOM 2122 C C . LEU A 1 263 ? -0.431 -1.849 15.312 1 90.69 263 LEU A C 1
ATOM 2124 O O . LEU A 1 263 ? -0.813 -2.928 14.852 1 90.69 263 LEU A O 1
ATOM 2128 N N . ALA A 1 264 ? -1.188 -1.062 16.062 1 91.88 264 ALA A N 1
ATOM 2129 C CA . ALA A 1 264 ? -2.572 -1.432 16.359 1 91.88 264 ALA A CA 1
ATOM 2130 C C . ALA A 1 264 ? -3.391 -1.532 15.07 1 91.88 264 ALA A C 1
ATOM 2132 O O . ALA A 1 264 ? -4.273 -2.387 14.953 1 91.88 264 ALA A O 1
ATOM 2133 N N . ARG A 1 265 ? -3.115 -0.687 14.141 1 91 265 ARG A N 1
ATOM 2134 C CA . ARG A 1 265 ? -3.879 -0.643 12.898 1 91 265 ARG A CA 1
ATOM 2135 C C . ARG A 1 265 ? -3.418 -1.729 11.93 1 91 265 ARG A C 1
ATOM 2137 O O . ARG A 1 265 ? -4.133 -2.074 10.984 1 91 265 ARG A O 1
ATOM 2144 N N . LEU A 1 266 ? -2.244 -2.301 12.148 1 88.19 266 LEU A N 1
ATOM 2145 C CA . LEU A 1 266 ? -1.71 -3.375 11.32 1 88.19 266 LEU A CA 1
ATOM 2146 C C . LEU A 1 266 ? -2.047 -4.738 11.914 1 88.19 266 LEU A C 1
ATOM 2148 O O . LEU A 1 266 ? -1.873 -5.77 11.258 1 88.19 266 LEU A O 1
ATOM 2152 N N . ARG A 1 267 ? -2.5 -4.711 13.125 1 87.31 267 ARG A N 1
ATOM 2153 C CA . ARG A 1 267 ? -2.799 -5.961 13.812 1 87.31 267 ARG A CA 1
ATOM 2154 C C . ARG A 1 267 ? -3.969 -6.684 13.156 1 87.31 267 ARG A C 1
ATOM 2156 O O . ARG A 1 267 ? -4.949 -6.051 12.758 1 87.31 267 ARG A O 1
ATOM 2163 N N . THR A 1 268 ? -3.83 -7.957 12.945 1 86.38 268 THR A N 1
ATOM 2164 C CA . THR A 1 268 ? -4.883 -8.812 12.414 1 86.38 268 THR A CA 1
ATOM 2165 C C . THR A 1 268 ? -5.02 -10.086 13.234 1 86.38 268 THR A C 1
ATOM 2167 O O . THR A 1 268 ? -4.02 -10.648 13.688 1 86.38 268 THR A O 1
ATOM 2170 N N . GLU A 1 269 ? -6.234 -10.469 13.438 1 88.88 269 GLU A N 1
ATOM 2171 C CA . GLU A 1 269 ? -6.492 -11.742 14.102 1 88.88 269 GLU A CA 1
ATOM 2172 C C . GLU A 1 269 ? -6.168 -12.914 13.188 1 88.88 269 GLU A C 1
ATOM 2174 O O . GLU A 1 269 ? -6.336 -12.828 11.969 1 88.88 269 GLU A O 1
ATOM 2179 N N . PRO A 1 270 ? -5.762 -14.055 13.75 1 90.12 270 PRO A N 1
ATOM 2180 C CA . PRO A 1 270 ? -5.367 -15.211 12.945 1 90.12 270 PRO A CA 1
ATOM 2181 C C . PRO A 1 270 ? -6.461 -15.656 11.977 1 90.12 270 PRO A C 1
ATOM 2183 O O . PRO A 1 270 ? -6.18 -15.938 10.805 1 90.12 270 PRO A O 1
ATOM 2186 N N . ASP A 1 271 ? -7.656 -15.695 12.43 1 90.19 271 ASP A N 1
ATOM 2187 C CA . ASP A 1 271 ? -8.75 -16.141 11.578 1 90.19 271 ASP A CA 1
ATOM 2188 C C . ASP A 1 271 ? -8.961 -15.195 10.406 1 90.19 271 ASP A C 1
ATOM 2190 O O . ASP A 1 271 ? -9.25 -15.633 9.289 1 90.19 271 ASP A O 1
ATOM 2194 N N . ALA A 1 272 ? -8.852 -13.938 10.742 1 90.5 272 ALA A N 1
ATOM 2195 C CA . ALA A 1 272 ? -8.992 -12.945 9.68 1 90.5 272 ALA A CA 1
ATOM 2196 C C . ALA A 1 272 ? -7.863 -13.078 8.656 1 90.5 272 ALA A C 1
ATOM 2198 O O . ALA A 1 272 ? -8.086 -12.922 7.457 1 90.5 272 ALA A O 1
ATOM 2199 N N . LEU A 1 273 ? -6.68 -13.367 9.156 1 94 273 LEU A N 1
ATOM 2200 C CA . LEU A 1 273 ? -5.539 -13.555 8.266 1 94 273 LEU A CA 1
ATOM 2201 C C . LEU A 1 273 ? -5.719 -14.797 7.402 1 94 273 LEU A C 1
ATOM 2203 O O . LEU A 1 273 ? -5.391 -14.781 6.211 1 94 273 LEU A O 1
ATOM 2207 N N . HIS A 1 274 ? -6.211 -15.844 7.996 1 95.31 274 HIS A N 1
ATOM 2208 C CA . HIS A 1 274 ? -6.504 -17.047 7.234 1 95.31 274 HIS A CA 1
ATOM 2209 C C . HIS A 1 274 ? -7.516 -16.766 6.129 1 95.31 274 HIS A C 1
ATOM 2211 O O . HIS A 1 274 ? -7.34 -17.219 4.992 1 95.31 274 HIS A O 1
ATOM 2217 N N . CYS A 1 275 ? -8.555 -16.016 6.523 1 94.88 275 CYS A N 1
ATOM 2218 C CA . CYS A 1 275 ? -9.555 -15.641 5.535 1 94.88 275 CYS A CA 1
ATOM 2219 C C . CYS A 1 275 ? -8.938 -14.812 4.414 1 94.88 275 CYS A C 1
ATOM 2221 O O . CYS A 1 275 ? -9.234 -15.039 3.238 1 94.88 275 CYS A O 1
ATOM 2223 N N . PHE A 1 276 ? -8.07 -13.961 4.793 1 96.06 276 PHE A N 1
ATOM 2224 C CA . PHE A 1 276 ? -7.371 -13.156 3.801 1 96.06 276 PHE A CA 1
ATOM 2225 C C . PHE A 1 276 ? -6.605 -14.047 2.826 1 96.06 276 PHE A C 1
ATOM 2227 O O . PHE A 1 276 ? -6.66 -13.828 1.613 1 96.06 276 PHE A O 1
ATOM 2234 N N . PHE A 1 277 ? -5.887 -15.07 3.314 1 97.62 277 PHE A N 1
ATOM 2235 C CA . PHE A 1 277 ? -5.113 -15.945 2.445 1 97.62 277 PHE A CA 1
ATOM 2236 C C . PHE A 1 277 ? -6.023 -16.688 1.47 1 97.62 277 PHE A C 1
ATOM 2238 O O . PHE A 1 277 ? -5.715 -16.781 0.281 1 97.62 277 PHE A O 1
ATOM 2245 N N . GLY A 1 278 ? -7.121 -17.203 1.978 1 97.69 278 GLY A N 1
ATOM 2246 C CA . GLY A 1 278 ? -8.07 -17.891 1.118 1 97.69 278 GLY A CA 1
ATOM 2247 C C . GLY A 1 278 ? -8.617 -17.016 0.009 1 97.69 278 GLY A C 1
ATOM 2248 O O . GLY A 1 278 ? -8.688 -17.438 -1.147 1 97.69 278 GLY A O 1
ATOM 2249 N N . GLU A 1 279 ? -9 -15.797 0.421 1 97.06 279 GLU A N 1
ATOM 2250 C CA . GLU A 1 279 ? -9.523 -14.852 -0.561 1 97.06 279 GLU A CA 1
ATOM 2251 C C . GLU A 1 279 ? -8.461 -14.484 -1.596 1 97.06 279 GLU A C 1
ATOM 2253 O O . GLU A 1 279 ? -8.734 -14.477 -2.797 1 97.06 279 GLU A O 1
ATOM 2258 N N . PHE A 1 280 ? -7.289 -14.273 -1.131 1 97 280 PHE A N 1
ATOM 2259 C CA . PHE A 1 280 ? -6.195 -13.875 -2.006 1 97 280 PHE A CA 1
ATOM 2260 C C . PHE A 1 280 ? -5.867 -14.977 -3.008 1 97 280 PHE A C 1
ATOM 2262 O O . PHE A 1 280 ? -5.746 -14.719 -4.207 1 97 280 PHE A O 1
ATOM 2269 N N . LEU A 1 281 ? -5.754 -16.156 -2.596 1 96.94 281 LEU A N 1
ATOM 2270 C CA . LEU A 1 281 ? -5.281 -17.266 -3.42 1 96.94 281 LEU A CA 1
ATOM 2271 C C . LEU A 1 281 ? -6.348 -17.688 -4.426 1 96.94 281 LEU A C 1
ATOM 2273 O O . LEU A 1 281 ? -6.043 -18.375 -5.406 1 96.94 281 LEU A O 1
ATOM 2277 N N . THR A 1 282 ? -7.613 -17.297 -4.227 1 96.75 282 THR A N 1
ATOM 2278 C CA . THR A 1 282 ? -8.68 -17.719 -5.129 1 96.75 282 THR A CA 1
ATOM 2279 C C . THR A 1 282 ? -9.133 -16.562 -6.012 1 96.75 282 THR A C 1
ATOM 2281 O O . THR A 1 282 ? -9.992 -16.75 -6.879 1 96.75 282 THR A O 1
ATOM 2284 N N . ARG A 1 283 ? -8.516 -15.406 -5.809 1 92.94 283 ARG A N 1
ATOM 2285 C CA . ARG A 1 283 ? -8.898 -14.242 -6.609 1 92.94 283 ARG A CA 1
ATOM 2286 C C . ARG A 1 283 ? -8.586 -14.477 -8.086 1 92.94 283 ARG A C 1
ATOM 2288 O O . ARG A 1 283 ? -7.496 -14.945 -8.43 1 92.94 283 ARG A O 1
ATOM 2295 N N . PRO A 1 284 ? -9.594 -14.133 -8.898 1 85.31 284 PRO A N 1
ATOM 2296 C CA . PRO A 1 284 ? -9.312 -14.312 -10.328 1 85.31 284 PRO A CA 1
ATOM 2297 C C . PRO A 1 284 ? -8.172 -13.422 -10.82 1 85.31 284 PRO A C 1
ATOM 2299 O O . PRO A 1 284 ? -8.031 -12.281 -10.375 1 85.31 284 PRO A O 1
ATOM 2302 N N . GLN A 1 285 ? -7.234 -13.906 -11.438 1 69.75 285 GLN A N 1
ATOM 2303 C CA . GLN A 1 285 ? -6.141 -13.133 -12.016 1 69.75 285 GLN A CA 1
ATOM 2304 C C . GLN A 1 285 ? -6.613 -12.336 -13.234 1 69.75 285 GLN A C 1
ATOM 2306 O O . GLN A 1 285 ? -7.414 -12.836 -14.031 1 69.75 285 GLN A O 1
ATOM 2311 N N . THR A 1 286 ? -6.84 -10.992 -13.031 1 55.78 286 THR A N 1
ATOM 2312 C CA . THR A 1 286 ? -7.293 -10.18 -14.156 1 55.78 286 THR A CA 1
ATOM 2313 C C . THR A 1 286 ? -6.426 -10.43 -15.383 1 55.78 286 THR A C 1
ATOM 2315 O O . THR A 1 286 ? -5.203 -10.297 -15.328 1 55.78 286 THR A O 1
ATOM 2318 N N . ARG A 1 287 ? -6.758 -11.242 -16.219 1 46.25 287 ARG A N 1
ATOM 2319 C CA . ARG A 1 287 ? -6.152 -11.203 -17.547 1 46.25 287 ARG A CA 1
ATOM 2320 C C . ARG A 1 287 ? -6.34 -9.836 -18.188 1 46.25 287 ARG A C 1
ATOM 2322 O O . ARG A 1 287 ? -7.379 -9.195 -18.016 1 46.25 287 ARG A O 1
ATOM 2329 N N . ASP A 1 288 ? -5.191 -9.094 -18.188 1 41.5 288 ASP A N 1
ATOM 2330 C CA . ASP A 1 288 ? -5.262 -7.863 -18.969 1 41.5 288 ASP A CA 1
ATOM 2331 C C . ASP A 1 288 ? -6.234 -8.016 -20.141 1 41.5 288 ASP A C 1
ATOM 2333 O O . ASP A 1 288 ? -5.824 -8.031 -21.297 1 41.5 288 ASP A O 1
ATOM 2337 N N . THR A 1 289 ? -7.012 -8.914 -20.156 1 37.22 289 THR A N 1
ATOM 2338 C CA . THR A 1 289 ? -7.84 -8.859 -21.359 1 37.22 289 THR A CA 1
ATOM 2339 C C . THR A 1 289 ? -8.617 -7.555 -21.422 1 37.22 289 THR A C 1
ATOM 2341 O O . THR A 1 289 ? -9.148 -7.09 -20.406 1 37.22 289 THR A O 1
ATOM 2344 N N . GLU A 1 290 ? -8.117 -6.695 -22.281 1 34.72 290 GLU A N 1
ATOM 2345 C CA . GLU A 1 290 ? -8.914 -5.539 -22.672 1 34.72 290 GLU A CA 1
ATOM 2346 C C . GLU A 1 290 ? -10.398 -5.797 -22.438 1 34.72 290 GLU A C 1
ATOM 2348 O O . GLU A 1 290 ? -10.914 -6.867 -22.781 1 34.72 290 GLU A O 1
ATOM 2353 N N . PRO A 1 291 ? -10.828 -5.098 -21.469 1 35.75 291 PRO A N 1
ATOM 2354 C CA . PRO A 1 291 ? -12.289 -5.273 -21.484 1 35.75 291 PRO A CA 1
ATOM 2355 C C . PRO A 1 291 ? -12.852 -5.449 -22.891 1 35.75 291 PRO A C 1
ATOM 2357 O O . PRO A 1 291 ? -12.547 -4.664 -23.781 1 35.75 291 PRO A O 1
ATOM 2360 N N . GLU A 1 292 ? -12.859 -6.508 -23.406 1 33.16 292 GLU A N 1
ATOM 2361 C CA . GLU A 1 292 ? -13.648 -6.559 -24.641 1 33.16 292 GLU A CA 1
ATOM 2362 C C . GLU A 1 292 ? -14.773 -5.527 -24.609 1 33.16 292 GLU A C 1
ATOM 2364 O O . GLU A 1 292 ? -15.391 -5.297 -23.578 1 33.16 292 GLU A O 1
ATOM 2369 N N . THR A 1 293 ? -14.5 -4.57 -25.406 1 32.66 293 THR A N 1
ATOM 2370 C CA . THR A 1 293 ? -15.68 -3.791 -25.766 1 32.66 293 THR A CA 1
ATOM 2371 C C . THR A 1 293 ? -16.938 -4.66 -25.734 1 32.66 293 THR A C 1
ATOM 2373 O O . THR A 1 293 ? -17 -5.68 -26.422 1 32.66 293 THR A O 1
ATOM 2376 N N . ALA A 1 294 ? -17.562 -4.727 -24.641 1 34 294 ALA A N 1
ATOM 2377 C CA . ALA A 1 294 ? -18.938 -5.199 -24.734 1 34 294 ALA A CA 1
ATOM 2378 C C . ALA A 1 294 ? -19.562 -4.828 -26.078 1 34 294 ALA A C 1
ATOM 2380 O O . ALA A 1 294 ? -19.828 -3.652 -26.328 1 34 294 ALA A O 1
ATOM 2381 N N . ASP A 1 295 ? -19.156 -5.211 -27.125 1 33.56 295 ASP A N 1
ATOM 2382 C CA . ASP A 1 295 ? -20.234 -5.172 -28.109 1 33.56 295 ASP A CA 1
ATOM 2383 C C . ASP A 1 295 ? -21.594 -5.258 -27.438 1 33.56 295 ASP A C 1
ATOM 2385 O O . ASP A 1 295 ? -21.734 -5.891 -26.391 1 33.56 295 ASP A O 1
ATOM 2389 N N . ASP A 1 296 ? -22.5 -4.328 -27.734 1 36.5 296 ASP A N 1
ATOM 2390 C CA . ASP A 1 296 ? -23.922 -4.129 -27.5 1 36.5 296 ASP A CA 1
ATOM 2391 C C . ASP A 1 296 ? -24.672 -5.465 -27.484 1 36.5 296 ASP A C 1
ATOM 2393 O O . ASP A 1 296 ? -25.891 -5.5 -27.609 1 36.5 296 ASP A O 1
ATOM 2397 N N . ALA A 1 297 ? -24.125 -6.543 -28.188 1 35.28 297 ALA A N 1
ATOM 2398 C CA . ALA A 1 297 ? -25.156 -7.574 -28.078 1 35.28 297 ALA A CA 1
ATOM 2399 C C . ALA A 1 297 ? -25.469 -7.887 -26.609 1 35.28 297 ALA A C 1
ATOM 2401 O O . ALA A 1 297 ? -24.609 -8.344 -25.875 1 35.28 297 ALA A O 1
ATOM 2402 N N . ALA A 1 298 ? -26.188 -7.191 -25.891 1 39.81 298 ALA A N 1
ATOM 2403 C CA . ALA A 1 298 ? -27.078 -7.473 -24.766 1 39.81 298 ALA A CA 1
ATOM 2404 C C . ALA A 1 298 ? -27.156 -8.969 -24.5 1 39.81 298 ALA A C 1
ATOM 2406 O O . ALA A 1 298 ? -28.078 -9.648 -24.969 1 39.81 298 ALA A O 1
ATOM 2407 N N . SER A 1 299 ? -26.141 -9.68 -24.625 1 43.25 299 SER A N 1
ATOM 2408 C CA . SER A 1 299 ? -26.344 -11.094 -24.328 1 43.25 299 SER A CA 1
ATOM 2409 C C . SER A 1 299 ? -27.016 -11.273 -22.969 1 43.25 299 SER A C 1
ATOM 2411 O O . SER A 1 299 ? -26.625 -10.656 -21.984 1 43.25 299 SER A O 1
ATOM 2413 N N . GLU A 1 300 ? -28.125 -11.602 -22.844 1 53.56 300 GLU A N 1
ATOM 2414 C CA . GLU A 1 300 ? -29.031 -11.875 -21.734 1 53.56 300 GLU A CA 1
ATOM 2415 C C . GLU A 1 300 ? -28.312 -12.555 -20.578 1 53.56 300 GLU A C 1
ATOM 2417 O O . GLU A 1 300 ? -27.75 -13.641 -20.734 1 53.56 300 GLU A O 1
ATOM 2422 N N . ARG A 1 301 ? -27.656 -11.805 -19.719 1 64.44 301 ARG A N 1
ATOM 2423 C CA . ARG A 1 301 ? -27.203 -12.391 -18.453 1 64.44 301 ARG A CA 1
ATOM 2424 C C . ARG A 1 301 ? -28.156 -13.469 -17.969 1 64.44 301 ARG A C 1
ATOM 2426 O O . ARG A 1 301 ? -29.375 -13.234 -17.891 1 64.44 301 ARG A O 1
ATOM 2433 N N . PRO A 1 302 ? -27.5 -14.711 -17.938 1 74.88 302 PRO A N 1
ATOM 2434 C CA . PRO A 1 302 ? -28.438 -15.766 -17.531 1 74.88 302 PRO A CA 1
ATOM 2435 C C . PRO A 1 302 ? -29.156 -15.453 -16.219 1 74.88 302 PRO A C 1
ATOM 2437 O O . PRO A 1 302 ? -28.562 -14.836 -15.32 1 74.88 302 PRO A O 1
ATOM 2440 N N . GLU A 1 303 ? -30.359 -15.586 -16.156 1 84.88 303 GLU A N 1
ATOM 2441 C CA . GLU A 1 303 ? -31.172 -15.383 -14.969 1 84.88 303 GLU A CA 1
ATOM 2442 C C . GLU A 1 303 ? -30.938 -16.5 -13.953 1 84.88 303 GLU A C 1
ATOM 2444 O O . GLU A 1 303 ? -30.719 -17.656 -14.328 1 84.88 303 GLU A O 1
ATOM 2449 N N . TRP A 1 304 ? -30.828 -16.188 -12.805 1 91.31 304 TRP A N 1
ATOM 2450 C CA . TRP A 1 304 ? -30.672 -17.141 -11.703 1 91.31 304 TRP A CA 1
ATOM 2451 C C . TRP A 1 304 ? -31.844 -18.109 -11.656 1 91.31 304 TRP A C 1
ATOM 2453 O O . TRP A 1 304 ? -33 -17.703 -11.75 1 91.31 304 TRP A O 1
ATOM 2463 N N . ASP A 1 305 ? -31.578 -19.344 -11.625 1 92.12 305 ASP A N 1
ATOM 2464 C CA . ASP A 1 305 ? -32.531 -20.422 -11.43 1 92.12 305 ASP A CA 1
ATOM 2465 C C . ASP A 1 305 ? -32.125 -21.328 -10.273 1 92.12 305 ASP A C 1
ATOM 2467 O O . ASP A 1 305 ? -3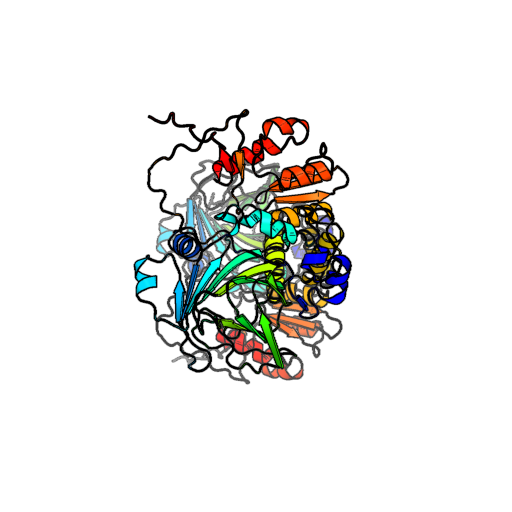1.125 -22.016 -10.352 1 92.12 305 ASP A O 1
ATOM 2471 N N . PRO A 1 306 ? -32.969 -21.344 -9.242 1 90.62 306 PRO A N 1
ATOM 2472 C CA . PRO A 1 306 ? -32.594 -22.109 -8.047 1 90.62 306 PRO A CA 1
ATOM 2473 C C . PRO A 1 306 ? -32.531 -23.609 -8.312 1 90.62 306 PRO A C 1
ATOM 2475 O O . PRO A 1 306 ? -31.875 -24.328 -7.551 1 90.62 306 PRO A O 1
ATOM 2478 N N . ASN A 1 307 ? -33.094 -24.047 -9.32 1 90.25 307 ASN A N 1
ATOM 2479 C CA . ASN A 1 307 ? -33.125 -25.484 -9.586 1 90.25 307 ASN A CA 1
ATOM 2480 C C . ASN A 1 307 ? -32.062 -25.875 -10.617 1 90.25 307 ASN A C 1
ATOM 2482 O O . ASN A 1 307 ? -31.938 -27.062 -10.961 1 90.25 307 ASN A O 1
ATOM 2486 N N . MET A 1 308 ? -31.297 -24.984 -11.031 1 91.75 308 MET A N 1
ATOM 2487 C CA . MET A 1 308 ? -30.312 -25.203 -12.086 1 91.75 308 MET A CA 1
ATOM 2488 C C . MET A 1 308 ? -28.969 -25.594 -11.5 1 91.75 308 MET A C 1
ATOM 2490 O O . MET A 1 308 ? -28.609 -25.141 -10.414 1 91.75 308 MET A O 1
ATOM 2494 N N . ALA A 1 309 ? -28.359 -26.562 -12.227 1 94.94 309 ALA A N 1
ATOM 2495 C CA . ALA A 1 309 ? -26.953 -26.812 -11.953 1 94.94 309 ALA A CA 1
ATOM 2496 C C . ALA A 1 309 ? -26.062 -25.797 -12.664 1 94.94 309 ALA A C 1
ATOM 2498 O O . ALA A 1 309 ? -26.312 -25.438 -13.812 1 94.94 309 ALA A O 1
ATOM 2499 N N . TYR A 1 310 ? -25.125 -25.328 -11.922 1 95.19 310 TYR A N 1
ATOM 2500 C CA . TYR A 1 310 ? -24.188 -24.375 -12.484 1 95.19 310 TYR A CA 1
ATOM 2501 C C . TYR A 1 310 ? -22.781 -24.969 -12.578 1 95.19 310 TYR A C 1
ATOM 2503 O O . TYR A 1 310 ? -22.344 -25.672 -11.664 1 95.19 310 TYR A O 1
ATOM 2511 N N . ARG A 1 311 ? -22.125 -24.766 -13.711 1 94.69 311 ARG A N 1
ATOM 2512 C CA . ARG A 1 311 ? -20.766 -25.234 -13.953 1 94.69 311 ARG A CA 1
ATOM 2513 C C . ARG A 1 311 ? -19.75 -24.141 -13.688 1 94.69 311 ARG A C 1
ATOM 2515 O O . ARG A 1 311 ? -19.922 -23 -14.133 1 94.69 311 ARG A O 1
ATOM 2522 N N . PHE A 1 312 ? -18.75 -24.5 -12.93 1 93.31 312 PHE A N 1
ATOM 2523 C CA . PHE A 1 312 ? -17.672 -23.547 -12.641 1 93.31 312 PHE A CA 1
ATOM 2524 C C . PHE A 1 312 ? -16.812 -23.312 -13.875 1 93.31 312 PHE A C 1
ATOM 2526 O O . PHE A 1 312 ? -16.516 -24.25 -14.617 1 93.31 312 PHE A O 1
ATOM 2533 N N . ASP A 1 313 ? -16.391 -22.031 -14.031 1 90.62 313 ASP A N 1
ATOM 2534 C CA . ASP A 1 313 ? -15.297 -21.766 -14.961 1 90.62 313 ASP A CA 1
ATOM 2535 C C . ASP A 1 313 ? -14.055 -22.562 -14.57 1 90.62 313 ASP A C 1
ATOM 2537 O O . ASP A 1 313 ? -13.672 -22.609 -13.398 1 90.62 313 ASP A O 1
ATOM 2541 N N . PRO A 1 314 ? -13.469 -23.219 -15.547 1 87.62 314 PRO A N 1
ATOM 2542 C CA . PRO A 1 314 ? -12.328 -24.078 -15.234 1 87.62 314 PRO A CA 1
ATOM 2543 C C . PRO A 1 314 ? -11.156 -23.328 -14.625 1 87.62 314 PRO A C 1
ATOM 2545 O O . PRO A 1 314 ? -10.297 -23.922 -13.977 1 87.62 314 PRO A O 1
ATOM 2548 N N . SER A 1 315 ? -11.094 -22.031 -14.812 1 88.31 315 SER A N 1
ATOM 2549 C CA . SER A 1 315 ? -9.977 -21.234 -14.297 1 88.31 315 SER A CA 1
ATOM 2550 C C . SER A 1 315 ? -10.195 -20.859 -12.836 1 88.31 315 SER A C 1
ATOM 2552 O O . SER A 1 315 ? -9.273 -20.391 -12.172 1 88.31 315 SER A O 1
ATOM 2554 N N . LEU A 1 316 ? -11.383 -21.078 -12.359 1 92.06 316 LEU A N 1
ATOM 2555 C CA . LEU A 1 316 ? -11.734 -20.625 -11.016 1 92.06 316 LEU A CA 1
ATOM 2556 C C . LEU A 1 316 ? -11.039 -21.484 -9.961 1 92.06 316 LEU A C 1
ATOM 2558 O O . LEU A 1 316 ? -11.094 -22.703 -10.008 1 92.06 316 LEU A O 1
ATOM 2562 N N . ARG A 1 317 ? -10.352 -20.859 -9.102 1 93.62 317 ARG A N 1
ATOM 2563 C CA . ARG A 1 317 ? -9.727 -21.531 -7.965 1 93.62 317 ARG A CA 1
ATOM 2564 C C . ARG A 1 317 ? -10.664 -21.578 -6.77 1 93.62 317 ARG A C 1
ATOM 2566 O O . ARG A 1 317 ? -11.367 -20.609 -6.48 1 93.62 317 ARG A O 1
ATOM 2573 N N . ARG A 1 318 ? -10.781 -22.703 -6.172 1 96.44 318 ARG A N 1
ATOM 2574 C CA . ARG A 1 318 ? -11.617 -22.938 -5 1 96.44 318 ARG A CA 1
ATOM 2575 C C . ARG A 1 318 ? -10.844 -23.688 -3.92 1 96.44 318 ARG A C 1
ATOM 2577 O O . ARG A 1 318 ? -10.25 -24.734 -4.188 1 96.44 318 ARG A O 1
ATOM 2584 N N . TYR A 1 319 ? -10.844 -23.125 -2.77 1 98.12 319 TYR A N 1
ATOM 2585 C CA . TYR A 1 319 ? -10.164 -23.734 -1.634 1 98.12 319 TYR A CA 1
ATOM 2586 C C . TYR A 1 319 ? -11.023 -23.672 -0.379 1 98.12 319 TYR A C 1
ATOM 2588 O O . TYR A 1 319 ? -12.094 -23.047 -0.386 1 98.12 319 TYR A O 1
ATOM 2596 N N . TRP A 1 320 ? -10.617 -24.375 0.635 1 98.25 320 TRP A N 1
ATOM 2597 C CA . TRP A 1 320 ? -11.305 -24.297 1.917 1 98.25 320 TRP A CA 1
ATOM 2598 C C . TRP A 1 320 ? -10.32 -24.406 3.076 1 98.25 320 TRP A C 1
ATOM 2600 O O . TRP A 1 320 ? -9.211 -24.906 2.906 1 98.25 320 TRP A O 1
ATOM 2610 N N . ILE A 1 321 ? -10.617 -23.797 4.184 1 98 321 ILE A N 1
ATOM 2611 C CA . ILE A 1 321 ? -9.852 -23.828 5.426 1 98 321 ILE A CA 1
ATOM 2612 C C . ILE A 1 321 ? -10.703 -24.438 6.539 1 98 321 ILE A C 1
ATOM 2614 O O . ILE A 1 321 ? -11.891 -24.141 6.648 1 98 321 ILE A O 1
ATOM 2618 N N . ASP A 1 322 ? -10.031 -25.328 7.27 1 95.94 322 ASP A N 1
ATOM 2619 C CA . ASP A 1 322 ? -10.703 -25.875 8.438 1 95.94 322 ASP A CA 1
ATOM 2620 C C . ASP A 1 322 ? -10.609 -24.906 9.625 1 95.94 322 ASP A C 1
ATOM 2622 O O . ASP A 1 322 ? -9.508 -24.562 10.062 1 95.94 322 ASP A O 1
ATOM 2626 N N . GLY A 1 323 ? -11.742 -24.375 10.047 1 91.5 323 GLY A N 1
ATOM 2627 C CA . GLY A 1 323 ? -11.766 -23.453 11.172 1 91.5 323 GLY A CA 1
ATOM 2628 C C . GLY A 1 323 ? -12.461 -24.016 12.391 1 91.5 323 GLY A C 1
ATOM 2629 O O . GLY A 1 323 ? -13 -25.125 12.344 1 91.5 323 GLY A O 1
ATOM 2630 N N . PRO A 1 324 ? -12.391 -23.297 13.492 1 88.81 324 PRO A N 1
ATOM 2631 C CA . PRO A 1 324 ? -12.992 -23.766 14.742 1 88.81 324 PRO A CA 1
ATOM 2632 C C . PRO A 1 324 ? -14.5 -23.984 14.641 1 88.81 324 PRO A C 1
ATOM 2634 O O . PRO A 1 324 ? -15.047 -24.875 15.289 1 88.81 324 PRO A O 1
ATOM 2637 N N . ASP A 1 325 ? -15.211 -23.234 13.789 1 91.12 325 ASP A N 1
ATOM 2638 C CA . ASP A 1 325 ? -16.672 -23.312 13.648 1 91.12 325 ASP A CA 1
ATOM 2639 C C . ASP A 1 325 ? -17.047 -24.094 12.391 1 91.12 325 ASP A C 1
ATOM 2641 O O . ASP A 1 325 ? -18.188 -23.984 11.914 1 91.12 325 ASP A O 1
ATOM 2645 N N . GLY A 1 326 ? -16.047 -24.812 11.836 1 94.31 326 GLY A N 1
ATOM 2646 C CA . GLY A 1 326 ? -16.266 -25.531 10.594 1 94.31 326 GLY A CA 1
ATOM 2647 C C . GLY A 1 326 ? -15.492 -24.953 9.422 1 94.31 326 GLY A C 1
ATOM 2648 O O . GLY A 1 326 ? -14.758 -23.969 9.578 1 94.31 326 GLY A O 1
ATOM 2649 N N . PRO A 1 327 ? -15.75 -25.594 8.266 1 97.25 327 PRO A N 1
ATOM 2650 C CA . PRO A 1 327 ? -14.977 -25.141 7.105 1 97.25 327 PRO A CA 1
ATOM 2651 C C . PRO A 1 327 ? -15.453 -23.781 6.57 1 97.25 327 PRO A C 1
ATOM 2653 O O . PRO A 1 327 ? -16.609 -23.406 6.777 1 97.25 327 PRO A O 1
ATOM 2656 N N . THR A 1 328 ? -14.578 -23.031 6.074 1 98.19 328 THR A N 1
ATOM 2657 C CA . THR A 1 328 ? -14.867 -21.875 5.234 1 98.19 328 THR A CA 1
ATOM 2658 C C . THR A 1 328 ? -14.414 -22.125 3.797 1 98.19 328 THR A C 1
ATOM 2660 O O . THR A 1 328 ? -13.273 -22.516 3.561 1 98.19 328 THR A O 1
ATOM 2663 N N . LEU A 1 329 ? -15.352 -21.969 2.84 1 98.12 329 LEU A N 1
ATOM 2664 C CA . LEU A 1 329 ? -15.055 -22.109 1.421 1 98.12 329 LEU A CA 1
ATOM 2665 C C . LEU A 1 329 ? -14.602 -20.797 0.816 1 98.12 329 LEU A C 1
ATOM 2667 O O . LEU A 1 329 ? -15.109 -19.734 1.191 1 98.12 329 LEU A O 1
ATOM 2671 N N . PHE A 1 330 ? -13.688 -20.859 -0.025 1 98.12 330 PHE A N 1
ATOM 2672 C CA . PHE A 1 330 ? -13.227 -19.688 -0.772 1 98.12 330 PHE A CA 1
ATOM 2673 C C . PHE A 1 330 ? -13.398 -19.906 -2.271 1 98.12 330 PHE A C 1
ATOM 2675 O O . PHE A 1 330 ? -12.867 -20.875 -2.824 1 98.12 330 PHE A O 1
ATOM 2682 N N . LEU A 1 331 ? -14.141 -19.016 -2.949 1 95.44 331 LEU A N 1
ATOM 2683 C CA . LEU A 1 331 ? -14.43 -19.078 -4.379 1 95.44 331 LEU A CA 1
ATOM 2684 C C . LEU A 1 331 ? -14.227 -17.703 -5.027 1 95.44 331 LEU A C 1
ATOM 2686 O O . LEU A 1 331 ? -14.953 -16.75 -4.719 1 95.44 331 LEU A O 1
ATOM 2690 N N . ALA A 1 332 ? -13.328 -17.594 -5.91 1 93.81 332 ALA A N 1
ATOM 2691 C CA . ALA A 1 332 ? -13.109 -16.375 -6.676 1 93.81 332 ALA A CA 1
ATOM 2692 C C . ALA A 1 332 ? -12.977 -15.164 -5.754 1 93.81 332 ALA A C 1
ATOM 2694 O O . ALA A 1 332 ? -13.594 -14.117 -5.992 1 93.81 332 ALA A O 1
ATOM 2695 N N . GLY A 1 333 ? -12.305 -15.398 -4.688 1 95.06 333 GLY A N 1
ATOM 2696 C CA . GLY A 1 333 ? -12.039 -14.289 -3.795 1 95.06 333 GLY A CA 1
ATOM 2697 C C . GLY A 1 333 ? -13.102 -14.102 -2.73 1 95.06 333 GLY A C 1
ATOM 2698 O O . GLY A 1 333 ? -12.984 -13.219 -1.877 1 95.06 333 GLY A O 1
ATOM 2699 N N . HIS A 1 334 ? -14.18 -14.906 -2.713 1 96.31 334 HIS A N 1
ATOM 2700 C CA . HIS A 1 334 ? -15.234 -14.836 -1.707 1 96.31 334 HIS A CA 1
ATOM 2701 C C . HIS A 1 334 ? -15.016 -15.867 -0.604 1 96.31 334 HIS A C 1
ATOM 2703 O O . HIS A 1 334 ? -14.633 -17 -0.88 1 96.31 334 HIS A O 1
ATOM 2709 N N . ALA A 1 335 ? -15.242 -15.43 0.576 1 97.12 335 ALA A N 1
ATOM 2710 C CA . ALA A 1 335 ? -15.25 -16.344 1.718 1 97.12 335 ALA A CA 1
ATOM 2711 C C . ALA A 1 335 ? -16.672 -16.75 2.086 1 97.12 335 ALA A C 1
ATOM 2713 O O . ALA A 1 335 ? -17.531 -15.898 2.285 1 97.12 335 ALA A O 1
ATOM 2714 N N . VAL A 1 336 ? -16.922 -18.016 2.166 1 97.44 336 VAL A N 1
ATOM 2715 C CA . VAL A 1 336 ? -18.25 -18.531 2.465 1 97.44 336 VAL A CA 1
ATOM 2716 C C . VAL A 1 336 ? -18.188 -19.5 3.643 1 97.44 336 VAL A C 1
ATOM 2718 O O . VAL A 1 336 ? -17.875 -20.688 3.465 1 97.44 336 VAL A O 1
ATOM 2721 N N . PRO A 1 337 ? -18.516 -19.016 4.836 1 96.81 337 PRO A N 1
ATOM 2722 C CA . PRO A 1 337 ? -18.578 -19.938 5.973 1 96.81 337 PRO A CA 1
ATOM 2723 C C . PRO A 1 337 ? -19.531 -21.125 5.723 1 96.81 337 PRO A C 1
ATOM 2725 O O . PRO A 1 337 ? -20.625 -20.938 5.191 1 96.81 337 PRO A O 1
ATOM 2728 N N . ALA A 1 338 ? -19.078 -22.328 6.016 1 97.06 338 ALA A N 1
ATOM 2729 C CA . ALA A 1 338 ? -19.844 -23.562 5.789 1 97.06 338 ALA A CA 1
ATOM 2730 C C . ALA A 1 338 ? -19.891 -24.422 7.047 1 97.06 338 ALA A C 1
ATOM 2732 O O . ALA A 1 338 ? -19.469 -25.578 7.031 1 97.06 338 ALA A O 1
ATOM 2733 N N . PRO A 1 339 ? -20.484 -23.906 8.102 1 93.69 339 PRO A N 1
ATOM 2734 C CA . PRO A 1 339 ? -20.469 -24.641 9.375 1 93.69 339 PRO A CA 1
ATOM 2735 C C . PRO A 1 339 ? -21.156 -26 9.281 1 93.69 339 PRO A C 1
ATOM 2737 O O . PRO A 1 339 ? -20.875 -26.891 10.086 1 93.69 339 PRO A O 1
ATOM 2740 N N . GLY A 1 340 ? -21.984 -26.172 8.352 1 94.88 340 GLY A N 1
ATOM 2741 C CA . GLY A 1 340 ? -22.719 -27.422 8.227 1 94.88 340 GLY A CA 1
ATOM 2742 C C . GLY A 1 340 ? -21.969 -28.484 7.449 1 94.88 340 GLY A C 1
ATOM 2743 O O . GLY A 1 340 ? -22.5 -29.578 7.23 1 94.88 340 GLY A O 1
ATOM 2744 N N . LEU A 1 341 ? -20.781 -28.234 7.008 1 96.88 341 LEU A N 1
ATOM 2745 C CA . LEU A 1 341 ? -20.047 -29.188 6.184 1 96.88 341 LEU A CA 1
ATOM 2746 C C . LEU A 1 341 ? -18.922 -29.844 6.98 1 96.88 341 LEU A C 1
ATOM 2748 O O . LEU A 1 341 ? -18.312 -29.203 7.832 1 96.88 341 LEU A O 1
ATOM 2752 N N . SER A 1 342 ? -18.734 -31.125 6.73 1 96.25 342 SER A N 1
ATOM 2753 C CA . SER A 1 342 ? -17.5 -31.781 7.148 1 96.25 342 SER A CA 1
ATOM 2754 C C . SER A 1 342 ? -16.359 -31.453 6.199 1 96.25 342 SER A C 1
ATOM 2756 O O . SER A 1 342 ? -16.578 -30.969 5.086 1 96.25 342 SER A O 1
ATOM 2758 N N . PRO A 1 343 ? -15.141 -31.688 6.637 1 96.44 343 PRO A N 1
ATOM 2759 C CA . PRO A 1 343 ? -14 -31.484 5.742 1 96.44 343 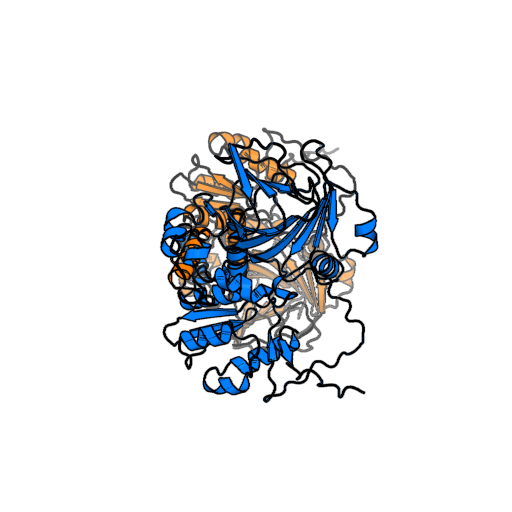PRO A CA 1
ATOM 2760 C C . PRO A 1 343 ? -14.141 -32.25 4.426 1 96.44 343 PRO A C 1
ATOM 2762 O O . PRO A 1 343 ? -13.836 -31.703 3.359 1 96.44 343 PRO A O 1
ATOM 2765 N N . ASN A 1 344 ? -14.648 -33.406 4.461 1 97.12 344 ASN A N 1
ATOM 2766 C CA . ASN A 1 344 ? -14.828 -34.219 3.252 1 97.12 344 ASN A CA 1
ATOM 2767 C C . ASN A 1 344 ? -15.867 -33.594 2.322 1 97.12 344 ASN A C 1
ATOM 2769 O O . ASN A 1 344 ? -15.719 -33.625 1.101 1 97.12 344 ASN A O 1
ATOM 2773 N N . GLU A 1 345 ? -16.828 -33.094 2.959 1 96.38 345 GLU A N 1
ATOM 2774 C CA . GLU A 1 345 ? -17.859 -32.438 2.156 1 96.38 345 GLU A CA 1
ATOM 2775 C C . GLU A 1 345 ? -17.328 -31.156 1.54 1 96.38 345 GLU A C 1
ATOM 2777 O O . GLU A 1 345 ? -17.656 -30.828 0.395 1 96.38 345 GLU A O 1
ATOM 2782 N N . ALA A 1 346 ? -16.609 -30.406 2.33 1 97.69 346 ALA A N 1
ATOM 2783 C CA . ALA A 1 346 ? -15.969 -29.203 1.797 1 97.69 346 ALA A CA 1
ATOM 2784 C C . ALA A 1 346 ? -15.07 -29.531 0.607 1 97.69 346 ALA A C 1
ATOM 2786 O O . ALA A 1 346 ? -15.117 -28.859 -0.422 1 97.69 346 ALA A O 1
ATOM 2787 N N . GLU A 1 347 ? -14.297 -30.594 0.749 1 97.44 347 GLU A N 1
ATOM 2788 C CA . GLU A 1 347 ? -13.43 -31.062 -0.33 1 97.44 347 GLU A CA 1
ATOM 2789 C C . GLU A 1 347 ? -14.242 -31.438 -1.565 1 97.44 347 GLU A C 1
ATOM 2791 O O . GLU A 1 347 ? -13.898 -31.047 -2.684 1 97.44 347 GLU A O 1
ATOM 2796 N N . SER A 1 348 ? -15.305 -32.094 -1.337 1 95.56 348 SER A N 1
ATOM 2797 C CA . SER A 1 348 ? -16.156 -32.531 -2.438 1 95.56 348 SER A CA 1
ATOM 2798 C C . SER A 1 348 ? -16.75 -31.359 -3.193 1 95.56 348 SER A C 1
ATOM 2800 O O . SER A 1 348 ? -16.797 -31.359 -4.426 1 95.56 348 SER A O 1
ATOM 2802 N N . LEU A 1 349 ? -17.188 -30.438 -2.486 1 95.06 349 LEU A N 1
ATOM 2803 C CA . LEU A 1 349 ? -17.766 -29.25 -3.107 1 95.06 349 LEU A CA 1
ATOM 2804 C C . LEU A 1 349 ? -16.719 -28.5 -3.922 1 95.06 349 LEU A C 1
ATOM 2806 O O . LEU A 1 349 ? -17.016 -28.016 -5.023 1 95.06 349 LEU A O 1
ATOM 2810 N N . CYS A 1 350 ? -15.508 -28.391 -3.424 1 95.69 350 CYS A N 1
ATOM 2811 C CA . CYS A 1 350 ? -14.445 -27.688 -4.133 1 95.69 350 CYS A CA 1
ATOM 2812 C C . CYS A 1 350 ? -14 -28.484 -5.359 1 95.69 350 CYS A C 1
ATOM 2814 O O . CYS A 1 350 ? -13.484 -27.891 -6.32 1 95.69 350 CYS A O 1
ATOM 2816 N N . GLN A 1 351 ? -14.188 -29.734 -5.348 1 93.19 351 GLN A N 1
ATOM 2817 C CA . GLN A 1 351 ? -13.773 -30.594 -6.449 1 93.19 351 GLN A CA 1
ATOM 2818 C C . GLN A 1 351 ? -14.844 -30.656 -7.535 1 93.19 351 GLN A C 1
ATOM 2820 O O . GLN A 1 351 ? -14.555 -30.984 -8.688 1 93.19 351 GLN A O 1
ATOM 2825 N N . ALA A 1 352 ? -16.078 -30.297 -7.18 1 93.62 352 ALA A N 1
ATOM 2826 C CA . ALA A 1 352 ? -17.203 -30.469 -8.086 1 93.62 352 ALA A CA 1
ATOM 2827 C C . ALA A 1 352 ? -17.078 -29.547 -9.297 1 93.62 352 ALA A C 1
ATOM 2829 O O . ALA A 1 352 ? -16.672 -28.391 -9.164 1 93.62 352 ALA A O 1
ATOM 2830 N N . ASP A 1 353 ? -17.438 -30.094 -10.477 1 92.19 353 ASP A N 1
ATOM 2831 C CA . ASP A 1 353 ? -17.469 -29.281 -11.68 1 92.19 353 ASP A CA 1
ATOM 2832 C C . ASP A 1 353 ? -18.781 -28.484 -11.773 1 92.19 353 ASP A C 1
ATOM 2834 O O . ASP A 1 353 ? -18.812 -27.391 -12.344 1 92.19 353 ASP A O 1
ATOM 2838 N N . THR A 1 354 ? -19.812 -29.156 -11.25 1 94.56 354 THR A N 1
ATOM 2839 C CA . THR A 1 354 ? -21.156 -28.578 -11.273 1 94.56 354 THR A CA 1
ATOM 2840 C C . THR A 1 354 ? -21.797 -28.656 -9.891 1 94.56 354 THR A C 1
ATOM 2842 O O . THR A 1 354 ? -21.578 -29.609 -9.148 1 94.56 354 THR A O 1
ATOM 2845 N N . VAL A 1 355 ? -22.531 -27.625 -9.625 1 95.38 355 VAL A N 1
ATOM 2846 C CA . VAL A 1 355 ? -23.172 -27.562 -8.32 1 95.38 355 VAL A CA 1
ATOM 2847 C C . VAL A 1 355 ? -24.578 -27 -8.461 1 95.38 355 VAL A C 1
ATOM 2849 O O . VAL A 1 355 ? -24.812 -26.109 -9.281 1 95.38 355 VAL A O 1
ATOM 2852 N N . VAL A 1 356 ? -25.453 -27.641 -7.77 1 95.62 356 VAL A N 1
ATOM 2853 C CA . VAL A 1 356 ? -26.75 -27 -7.535 1 95.62 356 VAL A CA 1
ATOM 2854 C C . VAL A 1 356 ? -26.734 -26.266 -6.195 1 95.62 356 VAL A C 1
ATOM 2856 O O . VAL A 1 356 ? -26.938 -26.875 -5.141 1 95.62 356 VAL A O 1
ATOM 2859 N N . PRO A 1 357 ? -26.547 -25 -6.227 1 94.56 357 PRO A N 1
ATOM 2860 C CA . PRO A 1 357 ? -26.281 -24.25 -4.992 1 94.56 357 PRO A CA 1
ATOM 2861 C C . PRO A 1 357 ? -27.422 -24.375 -3.979 1 94.56 357 PRO A C 1
ATOM 2863 O O . PRO A 1 357 ? -27.172 -24.453 -2.771 1 94.56 357 PRO A O 1
ATOM 2866 N N . GLU A 1 358 ? -28.656 -24.438 -4.414 1 94.06 358 GLU A N 1
ATOM 2867 C CA . GLU A 1 358 ? -29.812 -24.469 -3.525 1 94.06 358 GLU A CA 1
ATOM 2868 C C . GLU A 1 358 ? -29.812 -25.703 -2.643 1 94.06 358 GLU A C 1
ATOM 2870 O O . GLU A 1 358 ? -30.328 -25.672 -1.521 1 94.06 358 GLU A O 1
ATOM 2875 N N . GLN A 1 359 ? -29.203 -26.719 -3.164 1 93.38 359 GLN A N 1
ATOM 2876 C CA . GLN A 1 359 ? -29.141 -27.969 -2.4 1 93.38 359 GLN A CA 1
ATOM 2877 C C . GLN A 1 359 ? -28.25 -27.797 -1.164 1 93.38 359 GLN A C 1
ATOM 2879 O O . GLN A 1 359 ? -28.344 -28.594 -0.225 1 93.38 359 GLN A O 1
ATOM 2884 N N . TRP A 1 360 ? -27.438 -26.812 -1.193 1 93.56 360 TRP A N 1
ATOM 2885 C CA . TRP A 1 360 ? -26.484 -26.609 -0.103 1 93.56 360 TRP A CA 1
ATOM 2886 C C . TRP A 1 360 ? -26.891 -25.422 0.756 1 93.56 360 TRP A C 1
ATOM 2888 O O . TRP A 1 360 ? -26.25 -25.109 1.758 1 93.56 360 TRP A O 1
ATOM 2898 N N . ALA A 1 361 ? -27.953 -24.734 0.483 1 92.69 361 ALA A N 1
ATOM 2899 C CA . ALA A 1 361 ? -28.328 -23.438 1.049 1 92.69 361 ALA A CA 1
ATOM 2900 C C . ALA A 1 361 ? -28.516 -23.547 2.561 1 92.69 361 ALA A C 1
ATOM 2902 O O . ALA A 1 361 ? -28.172 -22.609 3.295 1 92.69 361 ALA A O 1
ATOM 2903 N N . THR A 1 362 ? -29 -24.656 3.098 1 92.75 362 THR A N 1
ATOM 2904 C CA . THR A 1 362 ? -29.234 -24.812 4.527 1 92.75 362 THR A CA 1
ATOM 2905 C C . THR A 1 362 ? -27.938 -24.984 5.289 1 92.75 362 THR A C 1
ATOM 2907 O O . THR A 1 362 ? -27.766 -24.469 6.391 1 92.75 362 THR A O 1
ATOM 2910 N N . ARG A 1 363 ? -27.016 -25.656 4.668 1 93.69 363 ARG A N 1
ATOM 2911 C CA . ARG A 1 363 ? -25.766 -26 5.336 1 93.69 363 ARG A CA 1
ATOM 2912 C C . ARG A 1 363 ? -24.703 -24.953 5.078 1 93.69 363 ARG A C 1
ATOM 2914 O O . ARG A 1 363 ? -23.75 -24.828 5.848 1 93.69 363 ARG A O 1
ATOM 2921 N N . VAL A 1 364 ? -24.875 -24.25 3.963 1 95.69 364 VAL A N 1
ATOM 2922 C CA . VAL A 1 364 ? -23.953 -23.188 3.58 1 95.69 364 VAL A CA 1
ATOM 2923 C C . VAL A 1 364 ? -24.75 -21.938 3.186 1 95.69 364 VAL A C 1
ATOM 2925 O O . VAL A 1 364 ? -24.812 -21.594 2.006 1 95.69 364 VAL A O 1
ATOM 2928 N N . PRO A 1 365 ? -25.234 -21.203 4.113 1 93.44 365 PRO A N 1
ATOM 2929 C CA . PRO A 1 365 ? -26.172 -20.109 3.84 1 93.44 365 PRO A CA 1
ATOM 2930 C C . PRO A 1 365 ? -25.594 -19.062 2.891 1 93.44 365 PRO A C 1
ATOM 2932 O O . PRO A 1 365 ? -26.344 -18.453 2.111 1 93.44 365 PRO A O 1
ATOM 2935 N N . GLY A 1 366 ? -24.375 -18.828 2.828 1 95 366 GLY A N 1
ATOM 2936 C CA . GLY A 1 366 ? -23.797 -17.781 1.999 1 95 366 GLY A CA 1
ATOM 2937 C C . GLY A 1 366 ? -23.484 -18.25 0.585 1 95 366 GLY A C 1
ATOM 2938 O O . GLY A 1 366 ? -23.062 -17.453 -0.254 1 95 366 GLY A O 1
ATOM 2939 N N . LEU A 1 367 ? -23.844 -19.484 0.206 1 95.75 367 LEU A N 1
ATOM 2940 C CA . LEU A 1 367 ? -23.406 -20.047 -1.069 1 95.75 367 LEU A CA 1
ATOM 2941 C C . LEU A 1 367 ? -24.219 -19.469 -2.223 1 95.75 367 LEU A C 1
ATOM 2943 O O . LEU A 1 367 ? -23.672 -19.078 -3.25 1 95.75 367 LEU A O 1
ATOM 2947 N N . VAL A 1 368 ? -25.516 -19.344 -2.023 1 95.75 368 VAL A N 1
ATOM 2948 C CA . VAL A 1 368 ? -26.406 -18.922 -3.102 1 95.75 368 VAL A CA 1
ATOM 2949 C C . VAL A 1 368 ? -26.094 -17.484 -3.49 1 95.75 368 VAL A C 1
ATOM 2951 O O . VAL A 1 368 ? -25.875 -17.188 -4.664 1 95.75 368 VAL A O 1
ATOM 2954 N N . PRO A 1 369 ? -25.984 -16.562 -2.51 1 95.81 369 PRO A N 1
ATOM 2955 C CA . PRO A 1 369 ? -25.609 -15.195 -2.893 1 95.81 369 PRO A CA 1
ATOM 2956 C C . PRO A 1 369 ? -24.281 -15.141 -3.648 1 95.81 369 PRO A C 1
ATOM 2958 O O . PRO A 1 369 ? -24.141 -14.383 -4.609 1 95.81 369 PRO A O 1
ATOM 2961 N N . VAL A 1 370 ? -23.344 -15.906 -3.254 1 95.62 370 VAL A N 1
ATOM 2962 C CA . VAL A 1 370 ? -22.031 -15.891 -3.896 1 95.62 370 VAL A CA 1
ATOM 2963 C C . VAL A 1 370 ? -22.156 -16.438 -5.32 1 95.62 370 VAL A C 1
ATOM 2965 O O . VAL A 1 370 ? -21.547 -15.898 -6.246 1 95.62 370 VAL A O 1
ATOM 2968 N N . PHE A 1 371 ? -22.938 -17.453 -5.527 1 95.25 371 PHE A N 1
ATOM 2969 C CA . PHE A 1 371 ? -23.125 -18.016 -6.859 1 95.25 371 PHE A CA 1
ATOM 2970 C C . PHE A 1 371 ? -23.797 -17 -7.781 1 95.25 371 PHE A C 1
ATOM 2972 O O . PHE A 1 371 ? -23.5 -16.938 -8.977 1 95.25 371 PHE A O 1
ATOM 2979 N N . ARG A 1 372 ? -24.688 -16.25 -7.223 1 94.88 372 ARG A N 1
ATOM 2980 C CA . ARG A 1 372 ? -25.297 -15.195 -8.023 1 94.88 372 ARG A CA 1
ATOM 2981 C C . ARG A 1 372 ? -24.266 -14.18 -8.477 1 94.88 372 ARG A C 1
ATOM 2983 O O . ARG A 1 372 ? -24.266 -13.742 -9.633 1 94.88 372 ARG A O 1
ATOM 2990 N N . ASP A 1 373 ? -23.406 -13.867 -7.551 1 93.94 373 ASP A N 1
ATOM 2991 C CA . ASP A 1 373 ? -22.312 -12.969 -7.902 1 93.94 373 ASP A CA 1
ATOM 2992 C C . ASP A 1 373 ? -21.422 -13.578 -8.984 1 93.94 373 ASP A C 1
ATOM 2994 O O . ASP A 1 373 ? -21.031 -12.898 -9.938 1 93.94 373 ASP A O 1
ATOM 2998 N N . LEU A 1 374 ? -21.109 -14.836 -8.859 1 94.19 374 LEU A N 1
ATOM 2999 C CA . LEU A 1 374 ? -20.25 -15.539 -9.812 1 94.19 374 LEU A CA 1
ATOM 3000 C C . LEU A 1 374 ? -20.906 -15.609 -11.188 1 94.19 374 LEU A C 1
ATOM 3002 O O . LEU A 1 374 ? -20.234 -15.484 -12.211 1 94.19 374 LEU A O 1
ATOM 3006 N N . LEU A 1 375 ? -22.203 -15.82 -11.164 1 94 375 LEU A N 1
ATOM 3007 C CA . LEU A 1 375 ? -22.953 -15.859 -12.414 1 94 375 LEU A CA 1
ATOM 3008 C C . LEU A 1 375 ? -22.891 -14.508 -13.125 1 94 375 LEU A C 1
ATOM 3010 O O . LEU A 1 375 ? -22.641 -14.453 -14.336 1 94 375 LEU A O 1
ATOM 3014 N N . ALA A 1 376 ? -23.094 -13.508 -12.328 1 91.69 376 ALA A N 1
ATOM 3015 C CA . ALA A 1 376 ? -23.047 -12.148 -12.875 1 91.69 376 ALA A CA 1
ATOM 3016 C C . ALA A 1 376 ? -21.656 -11.836 -13.445 1 91.69 376 ALA A C 1
ATOM 3018 O O . ALA A 1 376 ? -21.547 -11.117 -14.438 1 91.69 376 ALA A O 1
ATOM 3019 N N . ALA A 1 377 ? -20.656 -12.438 -12.875 1 89.94 377 ALA A N 1
ATOM 3020 C CA . ALA A 1 377 ? -19.266 -12.172 -13.273 1 89.94 377 ALA A CA 1
ATOM 3021 C C . ALA A 1 377 ? -18.828 -13.133 -14.375 1 89.94 377 ALA A C 1
ATOM 3023 O O . ALA A 1 377 ? -17.703 -13.031 -14.883 1 89.94 377 ALA A O 1
ATOM 3024 N N . GLY A 1 378 ? -19.672 -14.094 -14.711 1 89.31 378 GLY A N 1
ATOM 3025 C CA . GLY A 1 378 ? -19.359 -15.047 -15.758 1 89.31 378 GLY A CA 1
ATOM 3026 C C . GLY A 1 378 ? -18.391 -16.125 -15.297 1 89.31 378 GLY A C 1
ATOM 3027 O O . GLY A 1 378 ? -17.719 -16.75 -16.109 1 89.31 378 GLY A O 1
ATOM 3028 N N . GLN A 1 379 ? -18.344 -16.312 -14.008 1 92.31 379 GLN A N 1
ATOM 3029 C CA . GLN A 1 379 ? -17.438 -17.297 -13.445 1 92.31 379 GLN A CA 1
ATOM 3030 C C . GLN A 1 379 ? -18.109 -18.656 -13.289 1 92.31 379 GLN A C 1
ATOM 3032 O O . GLN A 1 379 ? -17.453 -19.672 -13.055 1 92.31 379 GLN A O 1
ATOM 3037 N N . VAL A 1 380 ? -19.438 -18.641 -13.391 1 93.56 380 VAL A N 1
ATOM 3038 C CA . VAL A 1 380 ? -20.219 -19.859 -13.508 1 93.56 380 VAL A CA 1
ATOM 3039 C C . VAL A 1 380 ? -21.234 -19.719 -14.641 1 93.56 380 VAL A C 1
ATOM 3041 O O . VAL A 1 380 ? -21.594 -18.594 -15.023 1 93.56 380 VAL A O 1
ATOM 3044 N N . GLU A 1 381 ? -21.625 -20.812 -15.188 1 93.31 381 GLU A N 1
ATOM 3045 C CA . GLU A 1 381 ? -22.641 -20.828 -16.234 1 93.31 381 GLU A CA 1
ATOM 3046 C C . GLU A 1 381 ? -23.641 -21.969 -16.031 1 93.31 381 GLU A C 1
ATOM 3048 O O . GLU A 1 381 ? -23.312 -22.984 -15.422 1 93.31 381 GLU A O 1
ATOM 3053 N N . PRO A 1 382 ? -24.875 -21.75 -16.469 1 93.19 382 PRO A N 1
ATOM 3054 C CA . PRO A 1 382 ? -25.844 -22.844 -16.375 1 93.19 382 PRO A CA 1
ATOM 3055 C C . PRO A 1 382 ? -25.375 -24.094 -17.125 1 93.19 382 PRO A C 1
ATOM 3057 O O . PRO A 1 382 ? -24.812 -23.984 -18.219 1 93.19 382 PRO A O 1
ATOM 3060 N N . ASP A 1 383 ? -25.469 -25.188 -16.438 1 90.31 383 ASP A N 1
ATOM 3061 C CA . ASP A 1 383 ? -25.109 -26.453 -17.047 1 90.31 383 ASP A CA 1
ATOM 3062 C C . ASP A 1 383 ? -26.25 -27.016 -17.891 1 90.31 383 ASP A C 1
ATOM 3064 O O . ASP A 1 383 ? -27 -27.875 -17.438 1 90.31 383 ASP A O 1
ATOM 3068 N N . GLU A 1 384 ? -26.672 -26.422 -19.016 1 75.25 384 GLU A N 1
ATOM 3069 C CA . GLU A 1 384 ? -27.781 -26.875 -19.844 1 75.25 384 GLU A CA 1
ATOM 3070 C C . GLU A 1 384 ? -27.516 -28.266 -20.422 1 75.25 384 GLU A C 1
ATOM 3072 O O . GLU A 1 384 ? -26.391 -28.547 -20.859 1 75.25 384 GLU A O 1
ATOM 3077 N N . PRO A 1 385 ? -28.438 -29.219 -20.047 1 60.84 385 PRO A N 1
ATOM 3078 C CA . PRO A 1 385 ? -28.297 -30.531 -20.688 1 60.84 385 PRO A CA 1
ATOM 3079 C C . PRO A 1 385 ? -28.016 -30.422 -22.188 1 60.84 385 PRO A C 1
ATOM 3081 O O . PRO A 1 385 ? -28.453 -29.453 -22.828 1 60.84 385 PRO A O 1
ATOM 3084 N N . ALA A 1 386 ? -26.891 -31.062 -22.75 1 48.91 386 ALA A N 1
ATOM 3085 C CA . ALA A 1 386 ? -26.656 -31.156 -24.188 1 48.91 386 ALA A CA 1
ATOM 3086 C C . ALA A 1 386 ? -27.953 -31.344 -24.953 1 48.91 386 ALA A C 1
ATOM 3088 O O . ALA A 1 386 ? -28.828 -32.125 -24.531 1 48.91 386 ALA A O 1
ATOM 3089 N N . ASP A 1 387 ? -28.391 -30.359 -25.625 1 43.28 387 ASP A N 1
ATOM 3090 C CA . ASP A 1 387 ? -29.484 -30.609 -26.562 1 43.28 387 ASP A CA 1
ATOM 3091 C C . ASP A 1 387 ? -29.359 -31.984 -27.188 1 43.28 387 ASP A C 1
ATOM 3093 O O . ASP A 1 387 ? -28.375 -32.281 -27.875 1 43.28 387 ASP A O 1
ATOM 3097 N N . THR A 1 388 ? -29.766 -33.094 -26.594 1 39.09 388 THR A N 1
ATOM 3098 C CA . THR A 1 388 ? -30 -34.281 -27.438 1 39.09 388 THR A CA 1
ATOM 3099 C C . THR A 1 388 ? -30.734 -33.875 -28.719 1 39.09 388 THR A C 1
ATOM 3101 O O . THR A 1 388 ? -31.953 -33.625 -28.688 1 39.09 388 THR A O 1
ATOM 3104 N N . GLY A 1 389 ? -30.203 -32.969 -29.453 1 35.38 389 GLY A N 1
ATOM 3105 C CA . GLY A 1 389 ? -30.75 -32.812 -30.781 1 35.38 389 GLY A CA 1
ATOM 3106 C C . GLY A 1 389 ? -31.109 -34.125 -31.438 1 35.38 389 GLY A C 1
ATOM 3107 O O . GLY A 1 389 ? -30.328 -35.094 -31.359 1 35.38 389 GLY A O 1
ATOM 3108 N N . GLU A 1 390 ? -32.406 -34.5 -31.547 1 34.88 390 GLU A N 1
ATOM 3109 C CA . GLU A 1 390 ? -32.938 -35.531 -32.438 1 34.88 390 GLU A CA 1
ATOM 3110 C C . GLU A 1 390 ? -32.188 -35.531 -33.781 1 34.88 390 GLU A C 1
ATOM 3112 O O . GLU A 1 390 ? -31.938 -34.469 -34.344 1 34.88 390 GLU A O 1
ATOM 3117 N N . ALA A 1 391 ? -31.219 -36.438 -33.969 1 36.72 391 ALA A N 1
ATOM 3118 C CA . ALA A 1 391 ? -30.844 -36.688 -35.344 1 36.72 391 ALA A CA 1
ATOM 3119 C C . ALA A 1 391 ? -31.953 -36.312 -36.312 1 36.72 391 ALA A C 1
ATOM 3121 O O . ALA A 1 391 ? -33.125 -36.594 -36.062 1 36.72 391 ALA A O 1
ATOM 3122 N N . PRO A 1 392 ? -31.703 -35.344 -37.219 1 29.77 392 PRO A N 1
ATOM 3123 C CA . PRO A 1 392 ? -32.75 -35.469 -38.25 1 29.77 392 PRO A CA 1
ATOM 3124 C C . PRO A 1 392 ? -32.938 -36.906 -38.719 1 29.77 392 PRO A C 1
ATOM 3126 O O . PRO A 1 392 ? -32 -37.719 -38.656 1 29.77 392 PRO A O 1
ATOM 3129 N N . MET B 1 1 ? 9.492 35.344 26.344 1 52.84 1 MET B N 1
ATOM 3130 C CA . MET B 1 1 ? 8.062 35.625 26.328 1 52.84 1 MET B CA 1
ATOM 3131 C C . MET B 1 1 ? 7.301 34.719 27.281 1 52.84 1 MET B C 1
ATOM 3133 O O . MET B 1 1 ? 7.668 33.562 27.469 1 52.84 1 MET B O 1
ATOM 3137 N N . ASN B 1 2 ? 6.695 35.312 28.25 1 67.94 2 ASN B N 1
ATOM 3138 C CA . ASN B 1 2 ? 5.973 34.625 29.328 1 67.94 2 ASN B CA 1
ATOM 3139 C C . ASN B 1 2 ? 4.781 33.844 28.797 1 67.94 2 ASN B C 1
ATOM 3141 O O . ASN B 1 2 ? 3.738 34.406 28.484 1 67.94 2 ASN B O 1
ATOM 3145 N N . THR B 1 3 ? 4.941 32.531 28.391 1 73.62 3 THR B N 1
ATOM 3146 C CA . THR B 1 3 ? 3.916 31.641 27.859 1 73.62 3 THR B CA 1
ATOM 3147 C C . THR B 1 3 ? 2.713 31.578 28.797 1 73.62 3 THR B C 1
ATOM 3149 O O . THR B 1 3 ? 1.577 31.422 28.344 1 73.62 3 THR B O 1
ATOM 3152 N N . ASN B 1 4 ? 2.887 31.906 30.016 1 81.69 4 ASN B N 1
ATOM 3153 C CA . ASN B 1 4 ? 1.775 31.875 30.969 1 81.69 4 ASN B CA 1
ATOM 3154 C C . ASN B 1 4 ? 0.768 33 30.688 1 81.69 4 ASN B C 1
ATOM 3156 O O . ASN B 1 4 ? -0.441 32.781 30.797 1 81.69 4 ASN B O 1
ATOM 3160 N N . ALA B 1 5 ? 1.336 34.062 30.297 1 81.44 5 ALA B N 1
ATOM 3161 C CA . ALA B 1 5 ? 0.447 35.188 29.969 1 81.44 5 ALA B CA 1
ATOM 3162 C C . ALA B 1 5 ? -0.382 34.875 28.719 1 81.44 5 ALA B C 1
ATOM 3164 O O . ALA B 1 5 ? -1.578 35.156 28.672 1 81.44 5 ALA B O 1
ATOM 3165 N N . LEU B 1 6 ? 0.182 34.188 27.797 1 92.62 6 LEU B N 1
ATOM 3166 C CA . LEU B 1 6 ? -0.48 33.812 26.547 1 92.62 6 LEU B CA 1
ATOM 3167 C C . LEU B 1 6 ? -1.667 32.875 26.812 1 92.62 6 LEU B C 1
ATOM 3169 O O . LEU B 1 6 ? -2.676 32.969 26.109 1 92.62 6 LEU B O 1
ATOM 3173 N N . LEU B 1 7 ? -1.544 32.156 27.953 1 95.38 7 LEU B N 1
ATOM 3174 C CA . LEU B 1 7 ? -2.553 31.125 28.234 1 95.38 7 LEU B CA 1
ATOM 3175 C C . LEU B 1 7 ? -3.43 31.547 29.406 1 95.38 7 LEU B C 1
ATOM 3177 O O . LEU B 1 7 ? -3.955 30.688 30.125 1 95.38 7 LEU B O 1
ATOM 3181 N N . GLY B 1 8 ? -3.514 32.844 29.656 1 93.75 8 GLY B N 1
ATOM 3182 C CA . GLY B 1 8 ? -4.41 33.344 30.672 1 93.75 8 GLY B CA 1
ATOM 3183 C C . GLY B 1 8 ? -3.982 33 32.094 1 93.75 8 GLY B C 1
ATOM 3184 O O . GLY B 1 8 ? -4.824 32.75 32.938 1 93.75 8 GLY B O 1
ATOM 3185 N N . GLY B 1 9 ? -2.76 32.844 32.219 1 94.19 9 GLY B N 1
ATOM 3186 C CA . GLY B 1 9 ? -2.23 32.531 33.562 1 94.19 9 GLY B CA 1
ATOM 3187 C C . GLY B 1 9 ? -1.953 31.062 33.75 1 94.19 9 GLY B C 1
ATOM 3188 O O . GLY B 1 9 ? -1.34 30.656 34.75 1 94.19 9 GLY B O 1
ATOM 3189 N N . LEU B 1 10 ? -2.336 30.281 32.875 1 95.44 10 LEU B N 1
ATOM 3190 C CA . LEU B 1 10 ? -2.051 28.859 32.938 1 95.44 10 LEU B CA 1
ATOM 3191 C C . LEU B 1 10 ? -0.636 28.562 32.438 1 95.44 10 LEU B C 1
ATOM 3193 O O . LEU B 1 10 ? -0.139 29.219 31.531 1 95.44 10 LEU B O 1
ATOM 3197 N N . THR B 1 11 ? -0.042 27.578 33.094 1 94.88 11 THR B N 1
ATOM 3198 C CA . THR B 1 11 ? 1.189 27.047 32.5 1 94.88 11 THR B CA 1
ATOM 3199 C C . THR B 1 11 ? 0.888 26.172 31.297 1 94.88 11 THR B C 1
ATOM 3201 O O . THR B 1 11 ? -0.228 25.656 31.156 1 94.88 11 THR B O 1
ATOM 3204 N N . PRO B 1 12 ? 1.902 26.016 30.453 1 95.31 12 PRO B N 1
ATOM 3205 C CA . PRO B 1 12 ? 1.702 25.062 29.359 1 95.31 12 PRO B CA 1
ATOM 3206 C C . PRO B 1 12 ? 1.273 23.688 29.844 1 95.31 12 PRO B C 1
ATOM 3208 O O . PRO B 1 12 ? 0.401 23.047 29.234 1 95.31 12 PRO B O 1
ATOM 3211 N N . GLU B 1 13 ? 1.827 23.203 30.906 1 95.25 13 GLU B N 1
ATOM 3212 C CA . GLU B 1 13 ? 1.485 21.906 31.469 1 95.25 13 GLU B CA 1
ATOM 3213 C C . GLU B 1 13 ? 0.022 21.844 31.891 1 95.25 13 GLU B C 1
ATOM 3215 O O . GLU B 1 13 ? -0.667 20.859 31.656 1 95.25 13 GLU B O 1
ATOM 3220 N N . GLU B 1 14 ? -0.405 22.906 32.531 1 95.94 14 GLU B N 1
ATOM 3221 C CA . GLU B 1 14 ? -1.796 22.969 32.969 1 95.94 14 GLU B CA 1
ATOM 3222 C C . GLU B 1 14 ? -2.748 23 31.766 1 95.94 14 GLU B C 1
ATOM 3224 O O . GLU B 1 14 ? -3.771 22.312 31.766 1 95.94 14 GLU B O 1
ATOM 3229 N N . PHE B 1 15 ? -2.434 23.828 30.812 1 97.19 15 PHE B N 1
ATOM 3230 C CA . PHE B 1 15 ? -3.26 23.922 29.609 1 97.19 15 PHE B CA 1
ATOM 3231 C C . PHE B 1 15 ? -3.367 22.562 28.922 1 97.19 15 PHE B C 1
ATOM 3233 O O . PHE B 1 15 ? -4.461 22.125 28.562 1 97.19 15 PHE B O 1
ATOM 3240 N N . LEU B 1 16 ? -2.217 21.875 28.734 1 96.88 16 LEU B N 1
ATOM 3241 C CA . LEU B 1 16 ? -2.182 20.594 28.047 1 96.88 16 LEU B CA 1
ATOM 3242 C C . LEU B 1 16 ? -2.934 19.531 28.828 1 96.88 16 LEU B C 1
ATOM 3244 O O . LEU B 1 16 ? -3.58 18.656 28.234 1 96.88 16 LEU B O 1
ATOM 3248 N N . ARG B 1 17 ? -2.885 19.562 30.062 1 95.5 17 ARG B N 1
ATOM 3249 C CA . ARG B 1 17 ? -3.559 18.594 30.922 1 95.5 17 ARG B CA 1
ATOM 3250 C C . ARG B 1 17 ? -5.066 18.828 30.922 1 95.5 17 ARG B C 1
ATOM 3252 O O . ARG B 1 17 ? -5.844 17.875 30.859 1 95.5 17 ARG B O 1
ATOM 3259 N N . ASP B 1 18 ? -5.52 20.094 30.922 1 96.31 18 ASP B N 1
ATOM 3260 C CA . ASP B 1 18 ? -6.902 20.406 31.281 1 96.31 18 ASP B CA 1
ATOM 32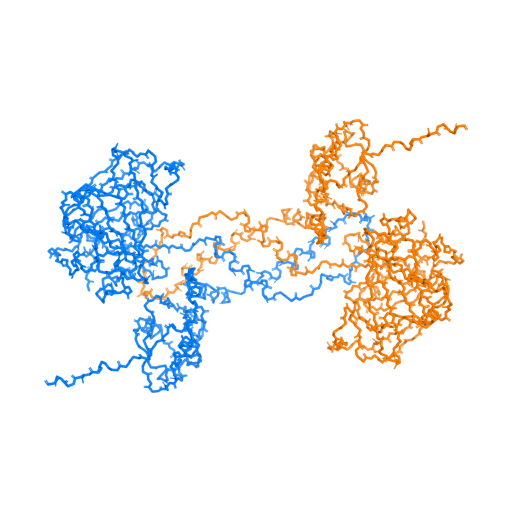61 C C . ASP B 1 18 ? -7.707 20.828 30.047 1 96.31 18 ASP B C 1
ATOM 3263 O O . ASP B 1 18 ? -8.938 20.812 30.078 1 96.31 18 ASP B O 1
ATOM 3267 N N . TYR B 1 19 ? -7.062 21.266 28.922 1 97.38 19 TYR B N 1
ATOM 3268 C CA . TYR B 1 19 ? -7.82 21.875 27.844 1 97.38 19 TYR B CA 1
ATOM 3269 C C . TYR B 1 19 ? -7.48 21.234 26.5 1 97.38 19 TYR B C 1
ATOM 3271 O O . TYR B 1 19 ? -8.375 20.953 25.703 1 97.38 19 TYR B O 1
ATOM 3279 N N . TRP B 1 20 ? -6.203 20.938 26.234 1 97.88 20 TRP B N 1
ATOM 3280 C CA . TRP B 1 20 ? -5.727 20.453 24.953 1 97.88 20 TRP B CA 1
ATOM 3281 C C . TRP B 1 20 ? -6.496 19.203 24.516 1 97.88 20 TRP B C 1
ATOM 3283 O O . TRP B 1 20 ? -6.434 18.172 25.188 1 97.88 20 TRP B O 1
ATOM 3293 N N . GLN B 1 21 ? -7.266 19.344 23.406 1 97.12 21 GLN B N 1
ATOM 3294 C CA . GLN B 1 21 ? -8.094 18.312 22.781 1 97.12 21 GLN B CA 1
ATOM 3295 C C . GLN B 1 21 ? -9.188 17.844 23.734 1 97.12 21 GLN B C 1
ATOM 3297 O O . GLN B 1 21 ? -9.578 16.672 23.703 1 97.12 21 GLN B O 1
ATOM 3302 N N . GLN B 1 22 ? -9.602 18.672 24.656 1 96.25 22 GLN B N 1
ATOM 3303 C CA . GLN B 1 22 ? -10.625 18.297 25.625 1 96.25 22 GLN B CA 1
ATOM 3304 C C . GLN B 1 22 ? -11.773 19.297 25.625 1 96.25 22 GLN B C 1
ATOM 3306 O O . GLN B 1 22 ? -12.938 18.922 25.5 1 96.25 22 GLN B O 1
ATOM 3311 N N . ARG B 1 23 ? -11.469 20.578 25.75 1 96.38 23 ARG B N 1
ATOM 3312 C CA . ARG B 1 23 ? -12.523 21.578 25.828 1 96.38 23 ARG B CA 1
ATOM 3313 C C . ARG B 1 23 ? -12 22.953 25.422 1 96.38 23 ARG B C 1
ATOM 3315 O O . ARG B 1 23 ? -10.805 23.219 25.516 1 96.38 23 ARG B O 1
ATOM 3322 N N . PRO B 1 24 ? -12.938 23.891 24.953 1 97.81 24 PRO B N 1
ATOM 3323 C CA . PRO B 1 24 ? -12.547 25.234 24.562 1 97.81 24 PRO B CA 1
ATOM 3324 C C . PRO B 1 24 ? -12.047 26.078 25.734 1 97.81 24 PRO B C 1
ATOM 3326 O O . PRO B 1 24 ? -12.375 25.781 26.891 1 97.81 24 PRO B O 1
ATOM 3329 N N . LEU B 1 25 ? -11.211 27.062 25.453 1 98.06 25 LEU B N 1
ATOM 3330 C CA . LEU B 1 25 ? -10.703 28 26.453 1 98.06 25 LEU B CA 1
ATOM 3331 C C . LEU B 1 25 ? -10.664 29.422 25.891 1 98.06 25 LEU B C 1
ATOM 3333 O O . LEU B 1 25 ? -9.984 29.688 24.891 1 98.06 25 LEU B O 1
ATOM 3337 N N . ARG B 1 26 ? -11.414 30.328 26.422 1 98.19 26 ARG B N 1
ATOM 3338 C CA . ARG B 1 26 ? -11.312 31.75 26.109 1 98.19 26 ARG B CA 1
ATOM 3339 C C . ARG B 1 26 ? -10.297 32.438 27.016 1 98.19 26 ARG B C 1
ATOM 3341 O O . ARG B 1 26 ? -10.344 32.281 28.234 1 98.19 26 ARG B O 1
ATOM 3348 N N . ILE B 1 27 ? -9.43 33.125 26.453 1 97.69 27 ILE B N 1
ATOM 3349 C CA . ILE B 1 27 ? -8.406 33.875 27.188 1 97.69 27 ILE B CA 1
ATOM 3350 C C . ILE B 1 27 ? -8.539 35.375 26.922 1 97.69 27 ILE B C 1
ATOM 3352 O O . ILE B 1 27 ? -8.289 35.812 25.797 1 97.69 27 ILE B O 1
ATOM 3356 N N . ARG B 1 28 ? -8.859 36.125 27.875 1 96.38 28 ARG B N 1
ATOM 3357 C CA . ARG B 1 28 ? -8.914 37.562 27.719 1 96.38 28 ARG B CA 1
ATOM 3358 C C . ARG B 1 28 ? -7.523 38.188 27.797 1 96.38 28 ARG B C 1
ATOM 3360 O O . ARG B 1 28 ? -6.727 37.812 28.672 1 96.38 28 ARG B O 1
ATOM 3367 N N . GLN B 1 29 ? -7.301 39.031 26.891 1 95.56 29 GLN B N 1
ATOM 3368 C CA . GLN B 1 29 ? -6.051 39.781 26.859 1 95.56 29 GLN B CA 1
ATOM 3369 C C . GLN B 1 29 ? -4.848 38.844 26.984 1 95.56 29 GLN B C 1
ATOM 3371 O O . GLN B 1 29 ? -3.992 39.062 27.859 1 95.56 29 GLN B O 1
ATOM 3376 N N . ALA B 1 30 ? -4.93 37.812 26.203 1 96.44 30 ALA B N 1
ATOM 3377 C CA . ALA B 1 30 ? -3.754 36.969 26.094 1 96.44 30 ALA B CA 1
ATOM 3378 C C . ALA B 1 30 ? -2.492 37.781 25.844 1 96.44 30 ALA B C 1
ATOM 3380 O O . ALA B 1 30 ? -1.435 37.5 26.406 1 96.44 30 ALA B O 1
ATOM 3381 N N . ILE B 1 31 ? -2.584 38.75 24.984 1 95.88 31 ILE B N 1
ATOM 3382 C CA . ILE B 1 31 ? -1.547 39.75 24.781 1 95.88 31 ILE B CA 1
ATOM 3383 C C . ILE B 1 31 ? -2.129 41.156 25.031 1 95.88 31 ILE B C 1
ATOM 3385 O O . ILE B 1 31 ? -2.697 41.75 24.125 1 95.88 31 ILE B O 1
ATOM 3389 N N . PRO B 1 32 ? -1.854 41.656 26.172 1 93 32 PRO B N 1
ATOM 3390 C CA . PRO B 1 32 ? -2.41 42.969 26.5 1 93 32 PRO B CA 1
ATOM 3391 C C . PRO B 1 32 ? -1.876 44.094 25.609 1 93 32 PRO B C 1
ATOM 3393 O O . PRO B 1 32 ? -0.674 44.125 25.328 1 93 32 PRO B O 1
ATOM 3396 N N . GLY B 1 33 ? -2.756 44.969 25.156 1 92.88 33 GLY B N 1
ATOM 3397 C CA . GLY B 1 33 ? -2.371 46.125 24.359 1 92.88 33 GLY B CA 1
ATOM 3398 C C . GLY B 1 33 ? -1.782 45.75 23.016 1 92.88 33 GLY B C 1
ATOM 3399 O O . GLY B 1 33 ? -0.907 46.438 22.5 1 92.88 33 GLY B O 1
ATOM 3400 N N . PHE B 1 34 ? -2.219 44.656 22.5 1 95.31 34 PHE B N 1
ATOM 3401 C CA . PHE B 1 34 ? -1.672 44.188 21.234 1 95.31 34 PHE B CA 1
ATOM 3402 C C . PHE B 1 34 ? -1.912 45.188 20.125 1 95.31 34 PHE B C 1
ATOM 3404 O O . PHE B 1 34 ? -3.02 45.719 19.984 1 95.31 34 PHE B O 1
ATOM 3411 N N . VAL B 1 35 ? -0.837 45.469 19.328 1 94.81 35 VAL B N 1
ATOM 3412 C CA . VAL B 1 35 ? -0.912 46.281 18.125 1 94.81 35 VAL B CA 1
ATOM 3413 C C . VAL B 1 35 ? -0.602 45.406 16.906 1 94.81 35 VAL B C 1
ATOM 3415 O O . VAL B 1 35 ? 0.481 44.812 16.812 1 94.81 35 VAL B O 1
ATOM 3418 N N . ASN B 1 36 ? -1.509 45.312 15.992 1 96.44 36 ASN B N 1
ATOM 3419 C CA . ASN B 1 36 ? -1.382 44.438 14.82 1 96.44 36 ASN B CA 1
ATOM 3420 C C . ASN B 1 36 ? -0.321 44.969 13.859 1 96.44 36 ASN B C 1
ATOM 3422 O O . ASN B 1 36 ? -0.463 46.062 13.297 1 96.44 36 ASN B O 1
ATOM 3426 N N . PRO B 1 37 ? 0.7 44.188 13.617 1 96 37 PRO B N 1
ATOM 3427 C CA . PRO B 1 37 ? 1.795 44.656 12.766 1 96 37 PRO B CA 1
ATOM 3428 C C . PRO B 1 37 ? 1.524 44.438 11.281 1 96 37 PRO B C 1
ATOM 3430 O O . PRO B 1 37 ? 2.281 44.906 10.43 1 96 37 PRO B O 1
ATOM 3433 N N . ILE B 1 38 ? 0.527 43.688 10.922 1 96.38 38 ILE B N 1
ATOM 3434 C CA . ILE B 1 38 ? 0.192 43.469 9.523 1 96.38 38 ILE B CA 1
ATOM 3435 C C . ILE B 1 38 ? -1.128 44.156 9.188 1 96.38 38 ILE B C 1
ATOM 3437 O O . ILE B 1 38 ? -2.117 44 9.906 1 96.38 38 ILE B O 1
ATOM 3441 N N . ASP B 1 39 ? -1.125 44.969 8.211 1 94 39 ASP B N 1
ATOM 3442 C CA . ASP B 1 39 ? -2.371 45.656 7.883 1 94 39 ASP B CA 1
ATOM 3443 C C . ASP B 1 39 ? -3.105 44.938 6.746 1 94 39 ASP B C 1
ATOM 3445 O O . ASP B 1 39 ? -2.617 43.969 6.203 1 94 39 ASP B O 1
ATOM 3449 N N . ALA B 1 40 ? -4.27 45.469 6.465 1 94.94 40 ALA B N 1
ATOM 3450 C CA . ALA B 1 40 ? -5.164 44.844 5.492 1 94.94 40 ALA B CA 1
ATOM 3451 C C . ALA B 1 40 ? -4.555 44.875 4.094 1 94.94 40 ALA B C 1
ATOM 3453 O O . ALA B 1 40 ? -4.703 43.906 3.332 1 94.94 40 ALA B O 1
ATOM 3454 N N . GLU B 1 41 ? -3.918 45.906 3.762 1 95 41 GLU B N 1
ATOM 3455 C CA . GLU B 1 41 ? -3.316 46.031 2.439 1 95 41 GLU B CA 1
ATOM 3456 C C . GLU B 1 41 ? -2.197 45.031 2.23 1 95 41 GLU B C 1
ATOM 3458 O O . GLU B 1 41 ? -2.055 44.469 1.142 1 95 41 GLU B O 1
ATOM 3463 N N . ASP B 1 42 ? -1.435 44.844 3.271 1 95.5 42 ASP B N 1
ATOM 3464 C CA . ASP B 1 42 ? -0.384 43.812 3.215 1 95.5 42 ASP B CA 1
ATOM 3465 C C . ASP B 1 42 ? -0.969 42.438 2.951 1 95.5 42 ASP B C 1
ATOM 3467 O O . ASP B 1 42 ? -0.464 41.688 2.107 1 95.5 42 ASP B O 1
ATOM 3471 N N . LEU B 1 43 ? -1.991 42.125 3.65 1 97 43 LEU B N 1
ATOM 3472 C CA . LEU B 1 43 ? -2.621 40.812 3.51 1 97 43 LEU B CA 1
ATOM 3473 C C . LEU B 1 43 ? -3.219 40.656 2.117 1 97 43 LEU B C 1
ATOM 3475 O O . LEU B 1 43 ? -3.072 39.594 1.497 1 97 43 LEU B O 1
ATOM 3479 N N . ALA B 1 44 ? -3.881 41.688 1.624 1 96.75 44 ALA B N 1
ATOM 3480 C CA . ALA B 1 44 ? -4.422 41.656 0.267 1 96.75 44 ALA B CA 1
ATOM 3481 C C . ALA B 1 44 ? -3.314 41.469 -0.763 1 96.75 44 ALA B C 1
ATOM 3483 O O . ALA B 1 44 ? -3.496 40.719 -1.744 1 96.75 44 ALA B O 1
ATOM 3484 N N . GLY B 1 45 ? -2.27 42.156 -0.523 1 97.19 45 GLY B N 1
ATOM 3485 C CA . GLY B 1 45 ? -1.123 41.969 -1.4 1 97.19 45 GLY B CA 1
ATOM 3486 C C . GLY B 1 45 ? -0.633 40.531 -1.471 1 97.19 45 GLY B C 1
ATOM 3487 O O . GLY B 1 45 ? -0.344 40.031 -2.555 1 97.19 45 GLY B O 1
ATOM 3488 N N . LEU B 1 46 ? -0.536 39.906 -0.285 1 97.38 46 LEU B N 1
ATOM 3489 C CA . LEU B 1 46 ? -0.141 38.5 -0.25 1 97.38 46 LEU B CA 1
ATOM 3490 C C . LEU B 1 46 ? -1.112 37.625 -1.053 1 97.38 46 LEU B C 1
ATOM 3492 O O . LEU B 1 46 ? -0.693 36.75 -1.786 1 97.38 46 LEU B O 1
ATOM 3496 N N . ALA B 1 47 ? -2.377 37.875 -1.006 1 97.94 47 ALA B N 1
ATOM 3497 C CA . ALA B 1 47 ? -3.418 37.094 -1.661 1 97.94 47 ALA B CA 1
ATOM 3498 C C . ALA B 1 47 ? -3.334 37.25 -3.178 1 97.94 47 ALA B C 1
ATOM 3500 O O . ALA B 1 47 ? -3.965 36.469 -3.912 1 97.94 47 ALA B O 1
ATOM 3501 N N . CYS B 1 48 ? -2.549 38.219 -3.643 1 97.44 48 CYS B N 1
ATOM 3502 C CA . CYS B 1 48 ? -2.404 38.438 -5.078 1 97.44 48 CYS B CA 1
ATOM 3503 C C . CYS B 1 48 ? -1.21 37.656 -5.629 1 97.44 48 CYS B C 1
ATOM 3505 O O . CYS B 1 48 ? -1.025 37.594 -6.844 1 97.44 48 CYS B O 1
ATOM 3507 N N . GLU B 1 49 ? -0.45 37.094 -4.754 1 95.56 49 GLU B N 1
ATOM 3508 C CA . GLU B 1 49 ? 0.745 36.344 -5.176 1 95.56 49 GLU B CA 1
ATOM 3509 C C . GLU B 1 49 ? 0.407 34.938 -5.594 1 95.56 49 GLU B C 1
ATOM 3511 O O . GLU B 1 49 ? -0.431 34.281 -4.965 1 95.56 49 GLU B O 1
ATOM 3516 N N . GLU B 1 50 ? 1.084 34.375 -6.57 1 92.5 50 GLU B N 1
ATOM 3517 C CA . GLU B 1 50 ? 0.806 33.062 -7.16 1 92.5 50 GLU B CA 1
ATOM 3518 C C . GLU B 1 50 ? 1.125 31.938 -6.184 1 92.5 50 GLU B C 1
ATOM 3520 O O . GLU B 1 50 ? 0.43 30.922 -6.156 1 92.5 50 GLU B O 1
ATOM 3525 N N . ASP B 1 51 ? 2.037 32.094 -5.391 1 89.69 51 ASP B N 1
ATOM 3526 C CA . ASP B 1 51 ? 2.506 31 -4.551 1 89.69 51 ASP B CA 1
ATOM 3527 C C . ASP B 1 51 ? 1.802 31.016 -3.195 1 89.69 51 ASP B C 1
ATOM 3529 O O . ASP B 1 51 ? 2.014 30.125 -2.373 1 89.69 51 ASP B O 1
ATOM 3533 N N . VAL B 1 52 ? 0.967 32.062 -3.016 1 94.75 52 VAL B N 1
ATOM 3534 C CA . VAL B 1 52 ? 0.3 32.188 -1.725 1 94.75 52 VAL B CA 1
ATOM 3535 C C . VAL B 1 52 ? -1.11 31.609 -1.811 1 94.75 52 VAL B C 1
ATOM 3537 O O . VAL B 1 52 ? -1.887 31.969 -2.695 1 94.75 52 VAL B O 1
ATOM 3540 N N . ARG B 1 53 ? -1.418 30.688 -0.902 1 94.81 53 ARG B N 1
ATOM 3541 C CA . ARG B 1 53 ? -2.758 30.109 -0.843 1 94.81 53 ARG B CA 1
ATOM 3542 C C . ARG B 1 53 ? -3.73 31.062 -0.146 1 94.81 53 ARG B C 1
ATOM 3544 O O . ARG B 1 53 ? -3.516 31.438 1.007 1 94.81 53 ARG B O 1
ATOM 3551 N N . SER B 1 54 ? -4.754 31.469 -0.9 1 97.44 54 SER B N 1
ATOM 3552 C CA . SER B 1 54 ? -5.75 32.375 -0.354 1 97.44 54 SER B CA 1
ATOM 3553 C C . SER B 1 54 ? -7.145 32.062 -0.875 1 97.44 54 SER B C 1
ATOM 3555 O O . SER B 1 54 ? -7.293 31.391 -1.896 1 97.44 54 SER B O 1
ATOM 3557 N N . ARG B 1 55 ? -8.156 32.438 -0.057 1 97 55 ARG B N 1
ATOM 3558 C CA . ARG B 1 55 ? -9.555 32.25 -0.445 1 97 55 ARG B CA 1
ATOM 3559 C C . ARG B 1 55 ? -10.406 33.438 0.005 1 97 55 ARG B C 1
ATOM 3561 O O . ARG B 1 55 ? -10.148 34.031 1.053 1 97 55 ARG B O 1
ATOM 3568 N N . LEU B 1 56 ? -11.359 33.719 -0.833 1 97.25 56 LEU B N 1
ATOM 3569 C CA . LEU B 1 56 ? -12.383 34.719 -0.522 1 97.25 56 LEU B CA 1
ATOM 3570 C C . LEU B 1 56 ? -13.734 34.062 -0.275 1 97.25 56 LEU B C 1
ATOM 3572 O O . LEU B 1 56 ? -14.227 33.312 -1.129 1 97.25 56 LEU B O 1
ATOM 3576 N N . VAL B 1 57 ? -14.203 34.25 0.926 1 96.62 57 VAL B N 1
ATOM 3577 C CA . VAL B 1 57 ? -15.5 33.688 1.284 1 96.62 57 VAL B CA 1
ATOM 3578 C C . VAL B 1 57 ? -16.531 34.812 1.371 1 96.62 57 VAL B C 1
ATOM 3580 O O . VAL B 1 57 ? -16.359 35.75 2.141 1 96.62 57 VAL B O 1
ATOM 3583 N N . ILE B 1 58 ? -17.562 34.625 0.589 1 96 58 ILE B N 1
ATOM 3584 C CA . ILE B 1 58 ? -18.641 35.625 0.532 1 96 58 ILE B CA 1
ATOM 3585 C C . ILE B 1 58 ? -19.953 34.969 0.964 1 96 58 ILE B C 1
ATOM 3587 O O . ILE B 1 58 ? -20.281 33.875 0.529 1 96 58 ILE B O 1
ATOM 3591 N N . GLY B 1 59 ? -20.609 35.781 1.837 1 93.31 59 GLY B N 1
ATOM 3592 C CA . GLY B 1 59 ? -21.922 35.25 2.223 1 93.31 59 GLY B CA 1
ATOM 3593 C C . GLY B 1 59 ? -22.266 35.531 3.676 1 93.31 59 GLY B C 1
ATOM 3594 O O . GLY B 1 59 ? -21.5 36.188 4.383 1 93.31 59 GLY B O 1
ATOM 3595 N N . HIS B 1 60 ? -23.5 35.031 4.008 1 92.56 60 HIS B N 1
ATOM 3596 C CA . HIS B 1 60 ? -24.031 35.219 5.352 1 92.56 60 HIS B CA 1
ATOM 3597 C C . HIS B 1 60 ? -24.828 34.031 5.828 1 92.56 60 HIS B C 1
ATOM 3599 O O . HIS B 1 60 ? -25.562 33.438 5.051 1 92.56 60 HIS B O 1
ATOM 3605 N N . PRO B 1 61 ? -24.672 33.75 7.121 1 87.81 61 PRO B N 1
ATOM 3606 C CA . PRO B 1 61 ? -25.359 32.562 7.637 1 87.81 61 PRO B CA 1
ATOM 3607 C C . PRO B 1 61 ? -26.875 32.656 7.473 1 87.81 61 PRO B C 1
ATOM 3609 O O . PRO B 1 61 ? -27.547 31.625 7.277 1 87.81 61 PRO B O 1
ATOM 3612 N N . ASP B 1 62 ? -27.453 33.781 7.543 1 88.75 62 ASP B N 1
ATOM 3613 C CA . ASP B 1 62 ? -28.891 33.938 7.441 1 88.75 62 ASP B CA 1
ATOM 3614 C C . ASP B 1 62 ? -29.375 33.688 6.012 1 88.75 62 ASP B C 1
ATOM 3616 O O . ASP B 1 62 ? -30.438 33.125 5.797 1 88.75 62 ASP B O 1
ATOM 3620 N N . ARG B 1 63 ? -28.594 34.125 5.082 1 88.38 63 ARG B N 1
ATOM 3621 C CA . ARG B 1 63 ? -28.953 33.969 3.676 1 88.38 63 ARG B CA 1
ATOM 3622 C C . ARG B 1 63 ? -28.484 32.656 3.1 1 88.38 63 ARG B C 1
ATOM 3624 O O . ARG B 1 63 ? -29 32.188 2.076 1 88.38 63 ARG B O 1
ATOM 3631 N N . ARG B 1 64 ? -27.547 32.062 3.592 1 84.06 64 ARG B N 1
ATOM 3632 C CA . ARG B 1 64 ? -26.953 30.812 3.15 1 84.06 64 ARG B CA 1
ATOM 3633 C C . ARG B 1 64 ? -26.484 30.906 1.698 1 84.06 64 ARG B C 1
ATOM 3635 O O . ARG B 1 64 ? -26.703 29.984 0.916 1 84.06 64 ARG B O 1
ATOM 3642 N N . ASP B 1 65 ? -26 32.031 1.252 1 88.25 65 ASP B N 1
ATOM 3643 C CA . ASP B 1 65 ? -25.547 32.281 -0.11 1 88.25 65 ASP B CA 1
ATOM 3644 C C . ASP B 1 65 ? -24.031 32.281 -0.203 1 88.25 65 ASP B C 1
ATOM 3646 O O . ASP B 1 65 ? -23.422 33.188 -0.756 1 88.25 65 ASP B O 1
ATOM 3650 N N . TRP B 1 66 ? -23.5 31.266 0.227 1 93 66 TRP B N 1
ATOM 3651 C CA . TRP B 1 66 ? -22.047 31.172 0.364 1 93 66 TRP B CA 1
ATOM 3652 C C . TRP B 1 66 ? -21.375 30.984 -0.997 1 93 66 TRP B C 1
ATOM 3654 O O . TRP B 1 66 ? -21.859 30.219 -1.832 1 93 66 TRP B O 1
ATOM 3664 N N . GLN B 1 67 ? -20.344 31.719 -1.23 1 92.88 67 GLN B N 1
ATOM 3665 C CA . GLN B 1 67 ? -19.469 31.594 -2.391 1 92.88 67 GLN B CA 1
ATOM 3666 C C . GLN B 1 67 ? -18 31.609 -1.975 1 92.88 67 GLN B C 1
ATOM 3668 O O . GLN B 1 67 ? -17.609 32.344 -1.068 1 92.88 67 GLN B O 1
ATOM 3673 N N . VAL B 1 68 ? -17.25 30.766 -2.668 1 94.5 68 VAL B N 1
ATOM 3674 C CA . VAL B 1 68 ? -15.828 30.703 -2.369 1 94.5 68 VAL B CA 1
ATOM 3675 C C . VAL B 1 68 ? -15.016 30.906 -3.652 1 94.5 68 VAL B C 1
ATOM 3677 O O . VAL B 1 68 ? -15.344 30.328 -4.691 1 94.5 68 VAL B O 1
ATOM 3680 N N . GLU B 1 69 ? -14.086 31.828 -3.539 1 95.5 69 GLU B N 1
ATOM 3681 C CA . GLU B 1 69 ? -13.133 32.062 -4.617 1 95.5 69 GLU B CA 1
ATOM 3682 C C . GLU B 1 69 ? -11.695 31.797 -4.156 1 95.5 69 GLU B C 1
ATOM 3684 O O . GLU B 1 69 ? -11.344 32.094 -3.014 1 95.5 69 GLU B O 1
ATOM 3689 N N . TYR B 1 70 ? -10.898 31.297 -5.035 1 95.94 70 TYR B 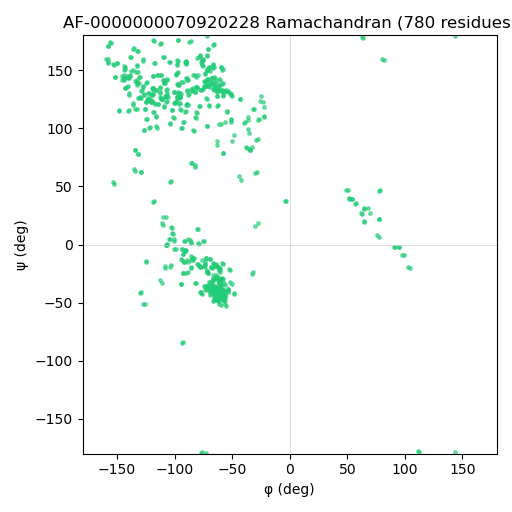N 1
ATOM 3690 C CA . TYR B 1 70 ? -9.516 30.984 -4.699 1 95.94 70 TYR B CA 1
ATOM 3691 C C . TYR B 1 70 ? -8.555 31.953 -5.395 1 95.94 70 TYR B C 1
ATOM 3693 O O . TYR B 1 70 ? -8.789 32.344 -6.543 1 95.94 70 TYR B O 1
ATOM 3701 N N . GLY B 1 71 ? -7.57 32.312 -4.73 1 95.44 71 GLY B N 1
ATOM 3702 C CA . GLY B 1 71 ? -6.543 33.156 -5.316 1 95.44 71 GLY B CA 1
ATOM 3703 C C . GLY B 1 71 ? -5.68 32.438 -6.328 1 95.44 71 GLY B C 1
ATOM 3704 O O . GLY B 1 71 ? -5.859 31.234 -6.559 1 95.44 71 GLY B O 1
ATOM 3705 N N . PRO B 1 72 ? -4.758 33.188 -6.863 1 97.31 72 PRO B N 1
ATOM 3706 C CA . PRO B 1 72 ? -4.434 34.562 -6.578 1 97.31 72 PRO B CA 1
ATOM 3707 C C . PRO B 1 72 ? -5.5 35.531 -7.098 1 97.31 72 PRO B C 1
ATOM 3709 O O . PRO B 1 72 ? -6.168 35.25 -8.094 1 97.31 72 PRO B O 1
ATOM 3712 N N . PHE B 1 73 ? -5.617 36.656 -6.387 1 97.75 73 PHE B N 1
ATOM 3713 C CA . PHE B 1 73 ? -6.605 37.656 -6.758 1 97.75 73 PHE B CA 1
ATOM 3714 C C . PHE B 1 73 ? -5.941 38.844 -7.438 1 97.75 73 PHE B C 1
ATOM 3716 O O . PHE B 1 73 ? -4.742 39.062 -7.266 1 97.75 73 PHE B O 1
ATOM 3723 N N . ARG B 1 74 ? -6.738 39.594 -8.242 1 94.5 74 ARG B N 1
ATOM 3724 C CA . ARG B 1 74 ? -6.348 40.906 -8.719 1 94.5 74 ARG B CA 1
ATOM 3725 C C . ARG B 1 74 ? -6.805 42 -7.758 1 94.5 74 ARG B C 1
ATOM 3727 O O . ARG B 1 74 ? -7.887 41.906 -7.18 1 94.5 74 ARG B O 1
ATOM 3734 N N . PRO B 1 75 ? -6.008 43.031 -7.59 1 93.62 75 PRO B N 1
ATOM 3735 C CA . PRO B 1 75 ? -6.391 44.094 -6.668 1 93.62 75 PRO B CA 1
ATOM 3736 C C . PRO B 1 75 ? -7.793 44.625 -6.934 1 93.62 75 PRO B C 1
ATOM 3738 O O . PRO B 1 75 ? -8.508 45 -6 1 93.62 75 PRO B O 1
ATOM 3741 N N . GLU B 1 76 ? -8.18 44.625 -8.133 1 95.69 76 GLU B N 1
ATOM 3742 C CA . GLU B 1 76 ? -9.477 45.156 -8.523 1 95.69 76 GLU B CA 1
ATOM 3743 C C . GLU B 1 76 ? -10.617 44.312 -7.957 1 95.69 76 GLU B C 1
ATOM 3745 O O . GLU B 1 76 ? -11.727 44.812 -7.773 1 95.69 76 GLU B O 1
ATOM 3750 N N . ARG B 1 77 ? -10.352 43.156 -7.734 1 96.19 77 ARG B N 1
ATOM 3751 C CA . ARG B 1 77 ? -11.391 42.281 -7.211 1 96.19 77 ARG B CA 1
ATOM 3752 C C . ARG B 1 77 ? -11.859 42.75 -5.836 1 96.19 77 ARG B C 1
ATOM 3754 O O . ARG B 1 77 ? -13.055 42.71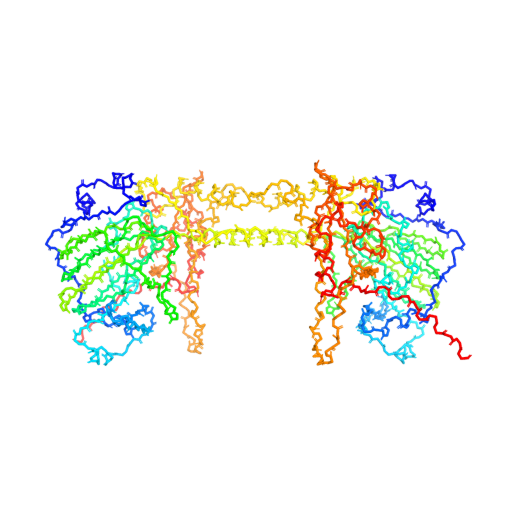9 -5.547 1 96.19 77 ARG B O 1
ATOM 3761 N N . PHE B 1 78 ? -10.938 43.156 -5.066 1 95.12 78 PHE B N 1
ATOM 3762 C CA . PHE B 1 78 ? -11.273 43.594 -3.721 1 95.12 78 PHE B CA 1
ATOM 3763 C C . PHE B 1 78 ? -12.125 44.875 -3.77 1 95.12 78 PHE B C 1
ATOM 3765 O O . PHE B 1 78 ? -13 45.062 -2.928 1 95.12 78 PHE B O 1
ATOM 3772 N N . ALA B 1 79 ? -11.906 45.656 -4.766 1 93.12 79 ALA B N 1
ATOM 3773 C CA . ALA B 1 79 ? -12.656 46.906 -4.934 1 93.12 79 ALA B CA 1
ATOM 3774 C C . ALA B 1 79 ? -14.094 46.594 -5.352 1 93.12 79 ALA B C 1
ATOM 3776 O O . ALA B 1 79 ? -14.984 47.438 -5.145 1 93.12 79 ALA B O 1
ATOM 3777 N N . SER B 1 80 ? -14.289 45.469 -5.902 1 95.44 80 SER B N 1
ATOM 3778 C CA . SER B 1 80 ? -15.602 45.125 -6.441 1 95.44 80 SER B CA 1
ATOM 3779 C C . SER B 1 80 ? -16.469 44.438 -5.395 1 95.44 80 SER B C 1
ATOM 3781 O O . SER B 1 80 ? -17.656 44.188 -5.625 1 95.44 80 SER B O 1
ATOM 3783 N N . LEU B 1 81 ? -15.898 44.188 -4.281 1 96.19 81 LEU B N 1
ATOM 3784 C CA . LEU B 1 81 ? -16.641 43.469 -3.242 1 96.19 81 LEU B CA 1
ATOM 3785 C C . LEU B 1 81 ? -17.625 44.406 -2.547 1 96.19 81 LEU B C 1
ATOM 3787 O O . LEU B 1 81 ? -17.438 45.625 -2.561 1 96.19 81 LEU B O 1
ATOM 3791 N N . SER B 1 82 ? -18.641 43.844 -1.96 1 95.25 82 SER B N 1
ATOM 3792 C CA . SER B 1 82 ? -19.625 44.594 -1.195 1 95.25 82 SER B CA 1
ATOM 3793 C C . SER B 1 82 ? -19 45.188 0.069 1 95.25 82 SER B C 1
ATOM 3795 O O . SER B 1 82 ? -17.875 44.844 0.421 1 95.25 82 SER B O 1
ATOM 3797 N N . ALA B 1 83 ? -19.781 46.062 0.778 1 95.44 83 ALA B N 1
ATOM 3798 C CA . ALA B 1 83 ? -19.281 46.719 1.981 1 95.44 83 ALA B CA 1
ATOM 3799 C C . ALA B 1 83 ? -19.297 45.75 3.176 1 95.44 83 ALA B C 1
ATOM 3801 O O . ALA B 1 83 ? -18.641 46 4.188 1 95.44 83 ALA B O 1
ATOM 3802 N N . THR B 1 84 ? -20.109 44.719 2.975 1 96 84 THR B N 1
ATOM 3803 C CA . THR B 1 84 ? -20.25 43.812 4.113 1 96 84 THR B CA 1
ATOM 3804 C C . THR B 1 84 ? -20.234 42.344 3.662 1 96 84 THR B C 1
ATOM 3806 O O . THR B 1 84 ? -20.312 42.062 2.463 1 96 84 THR B O 1
ATOM 3809 N N . ALA B 1 85 ? -19.969 41.438 4.582 1 97.06 85 ALA B N 1
ATOM 3810 C CA . ALA B 1 85 ? -20.297 40.031 4.461 1 97.06 85 ALA B CA 1
ATOM 3811 C C . ALA B 1 85 ? -19.297 39.312 3.562 1 97.06 85 ALA B C 1
ATOM 3813 O O . ALA B 1 85 ? -19.672 38.531 2.693 1 97.06 85 ALA B O 1
ATOM 3814 N N . TRP B 1 86 ? -18.047 39.531 3.768 1 97.44 86 TRP B N 1
ATOM 3815 C CA . TRP B 1 86 ? -17.016 38.719 3.119 1 97.44 86 TRP B CA 1
ATOM 3816 C C . TRP B 1 86 ? -15.773 38.625 3.988 1 97.44 86 TRP B C 1
ATOM 3818 O O . TRP B 1 86 ? -15.547 39.469 4.855 1 97.44 86 TRP B O 1
ATOM 3828 N N . THR B 1 87 ? -15.008 37.625 3.793 1 97.88 87 THR B N 1
ATOM 3829 C CA . THR B 1 87 ? -13.797 37.344 4.551 1 97.88 87 THR B CA 1
ATOM 3830 C C . THR B 1 87 ? -12.688 36.844 3.627 1 97.88 87 THR B C 1
ATOM 3832 O O . THR B 1 87 ? -12.93 36 2.766 1 97.88 87 THR B O 1
ATOM 3835 N N . LEU B 1 88 ? -11.539 37.438 3.746 1 98.38 88 LEU B N 1
ATOM 3836 C CA . LEU B 1 88 ? -10.336 36.969 3.068 1 98.38 88 LEU B CA 1
ATOM 3837 C C . LEU B 1 88 ? -9.508 36.062 3.99 1 98.38 88 LEU B C 1
ATOM 3839 O O . LEU B 1 88 ? -9.234 36.438 5.137 1 98.38 88 LEU B O 1
ATOM 3843 N N . LEU B 1 89 ? -9.18 34.906 3.527 1 98 89 LEU B N 1
ATOM 3844 C CA . LEU B 1 89 ? -8.305 34 4.242 1 98 89 LEU B CA 1
ATOM 3845 C C . LEU B 1 89 ? -6.977 33.812 3.514 1 98 89 LEU B C 1
ATOM 3847 O O . LEU B 1 89 ? -6.953 33.531 2.314 1 98 89 LEU B O 1
ATOM 3851 N N . VAL B 1 90 ? -5.883 34.031 4.211 1 98.31 90 VAL B N 1
ATOM 3852 C CA . VAL B 1 90 ? -4.543 33.781 3.688 1 98.31 90 VAL B CA 1
ATOM 3853 C C . VAL B 1 90 ? -3.83 32.75 4.559 1 98.31 90 VAL B C 1
ATOM 3855 O O . VAL B 1 90 ? -3.65 32.938 5.758 1 98.31 90 VAL B O 1
ATOM 3858 N N . SER B 1 91 ? -3.389 31.672 3.91 1 96.81 91 SER B N 1
ATOM 3859 C CA . SER B 1 91 ? -2.797 30.562 4.645 1 96.81 91 SER B CA 1
ATOM 3860 C C . SER B 1 91 ? -1.273 30.641 4.641 1 96.81 91 SER B C 1
ATOM 3862 O O . SER B 1 91 ? -0.688 31.375 3.842 1 96.81 91 SER B O 1
ATOM 3864 N N . GLU B 1 92 ? -0.628 29.969 5.625 1 95.94 92 GLU B N 1
ATOM 3865 C CA . GLU B 1 92 ? 0.82 29.812 5.715 1 95.94 92 GLU B CA 1
ATOM 3866 C C . GLU B 1 92 ? 1.528 31.156 5.66 1 95.94 92 GLU B C 1
ATOM 3868 O O . GLU B 1 92 ? 2.529 31.312 4.957 1 95.94 92 GLU B O 1
ATOM 3873 N N . VAL B 1 93 ? 0.971 32.094 6.281 1 97.44 93 VAL B N 1
ATOM 3874 C CA . VAL B 1 93 ? 1.456 33.469 6.227 1 97.44 93 VAL B CA 1
ATOM 3875 C C . VAL B 1 93 ? 2.891 33.531 6.746 1 97.44 93 VAL B C 1
ATOM 3877 O O . VAL B 1 93 ? 3.689 34.375 6.281 1 97.44 93 VAL B O 1
ATOM 3880 N N . GLU B 1 94 ? 3.264 32.656 7.648 1 95.06 94 GLU B N 1
ATOM 3881 C CA . GLU B 1 94 ? 4.59 32.656 8.25 1 95.06 94 GLU B CA 1
ATOM 3882 C C . GLU B 1 94 ? 5.676 32.406 7.203 1 95.06 94 GLU B C 1
ATOM 3884 O O . GLU B 1 94 ? 6.848 32.719 7.438 1 95.06 94 GLU B O 1
ATOM 3889 N N . GLN B 1 95 ? 5.301 31.891 6.109 1 93 95 GLN B N 1
ATOM 3890 C CA . GLN B 1 95 ? 6.273 31.625 5.055 1 93 95 GLN B CA 1
ATOM 3891 C C . GLN B 1 95 ? 6.629 32.906 4.309 1 93 95 GLN B C 1
ATOM 3893 O O . GLN B 1 95 ? 7.676 33 3.658 1 93 95 GLN B O 1
ATOM 3898 N N . TYR B 1 96 ? 5.75 33.938 4.418 1 94.38 96 TYR B N 1
ATOM 3899 C CA . TYR B 1 96 ? 5.887 35.094 3.535 1 94.38 96 TYR B CA 1
ATOM 3900 C C . TYR B 1 96 ? 5.992 36.406 4.34 1 94.38 96 TYR B C 1
ATOM 3902 O O . TYR B 1 96 ? 6.312 37.469 3.793 1 94.38 96 TYR B O 1
ATOM 3910 N N . TRP B 1 97 ? 5.672 36.344 5.57 1 94.88 97 TRP B N 1
ATOM 3911 C CA . TRP B 1 97 ? 5.668 37.469 6.473 1 94.88 97 TRP B CA 1
ATOM 3912 C C . TRP B 1 97 ? 6.684 37.281 7.594 1 94.88 97 TRP B C 1
ATOM 3914 O O . TRP B 1 97 ? 6.461 36.5 8.516 1 94.88 97 TRP B O 1
ATOM 3924 N N . PRO B 1 98 ? 7.773 38 7.645 1 91.88 98 PRO B N 1
ATOM 3925 C CA . PRO B 1 98 ? 8.938 37.75 8.5 1 91.88 98 PRO B CA 1
ATOM 3926 C C . PRO B 1 98 ? 8.57 37.688 9.984 1 91.88 98 PRO B C 1
ATOM 3928 O O . PRO B 1 98 ? 9.125 36.875 10.727 1 91.88 98 PRO B O 1
ATOM 3931 N N . PRO B 1 99 ? 7.598 38.469 10.484 1 94.25 99 PRO B N 1
ATOM 3932 C CA . PRO B 1 99 ? 7.266 38.375 11.906 1 94.25 99 PRO B CA 1
ATOM 3933 C C . PRO B 1 99 ? 6.492 37.094 12.25 1 94.25 99 PRO B C 1
ATOM 3935 O O . PRO B 1 99 ? 6.352 36.75 13.422 1 94.25 99 PRO B O 1
ATOM 3938 N N . GLY B 1 100 ? 6.004 36.438 11.227 1 94.62 100 GLY B N 1
ATOM 3939 C CA . GLY B 1 100 ? 5.172 35.25 11.398 1 94.62 100 GLY B CA 1
ATOM 3940 C C . GLY B 1 100 ? 5.844 34.188 12.219 1 94.62 100 GLY B C 1
ATOM 3941 O O . GLY B 1 100 ? 5.305 33.75 13.242 1 94.62 100 GLY B O 1
ATOM 3942 N N . PRO B 1 101 ? 7.062 33.812 11.844 1 92.81 101 PRO B N 1
ATOM 3943 C CA . PRO B 1 101 ? 7.758 32.75 12.586 1 92.81 101 PRO B CA 1
ATOM 3944 C C . PRO B 1 101 ? 7.977 33.125 14.055 1 92.81 101 PRO B C 1
ATOM 3946 O O . PRO B 1 101 ? 7.832 32.25 14.93 1 92.81 101 PRO B O 1
ATOM 3949 N N . GLU B 1 102 ? 8.312 34.281 14.289 1 91.94 102 GLU B N 1
ATOM 3950 C CA . GLU B 1 102 ? 8.5 34.719 15.672 1 91.94 102 GLU B CA 1
ATOM 3951 C C . GLU B 1 102 ? 7.203 34.625 16.469 1 91.94 102 GLU B C 1
ATOM 3953 O O . GLU B 1 102 ? 7.215 34.188 17.625 1 91.94 102 GLU B O 1
ATOM 3958 N N . TRP B 1 103 ? 6.098 35 15.852 1 94.56 103 TRP B N 1
ATOM 3959 C CA . TRP B 1 103 ? 4.789 34.844 16.484 1 94.56 103 TRP B CA 1
ATOM 3960 C C . TRP B 1 103 ? 4.52 33.375 16.828 1 94.56 103 TRP B C 1
ATOM 3962 O O . TRP B 1 103 ? 4.105 33.094 17.953 1 94.56 103 TRP B O 1
ATOM 3972 N N . LEU B 1 104 ? 4.848 32.562 15.969 1 95.5 104 LEU B N 1
ATOM 3973 C CA . LEU B 1 104 ? 4.523 31.141 16.125 1 95.5 104 LEU B CA 1
ATOM 3974 C C . LEU B 1 104 ? 5.379 30.5 17.203 1 95.5 104 LEU B C 1
ATOM 3976 O O . LEU B 1 104 ? 4.992 29.484 17.797 1 95.5 104 LEU B O 1
ATOM 3980 N N . ARG B 1 105 ? 6.551 31.047 17.531 1 93.44 105 ARG B N 1
ATOM 3981 C CA . ARG B 1 105 ? 7.43 30.516 18.578 1 93.44 105 ARG B CA 1
ATOM 3982 C C . ARG B 1 105 ? 6.742 30.531 19.938 1 93.44 105 ARG B C 1
ATOM 3984 O O . ARG B 1 105 ? 7.09 29.75 20.812 1 93.44 105 ARG B O 1
ATOM 3991 N N . ARG B 1 106 ? 5.746 31.359 20.078 1 94.5 106 ARG B N 1
ATOM 3992 C CA . ARG B 1 106 ? 5.008 31.469 21.328 1 94.5 106 ARG B CA 1
ATOM 3993 C C . ARG B 1 106 ? 4.254 30.188 21.641 1 94.5 106 ARG B C 1
ATOM 3995 O O . ARG B 1 106 ? 3.854 29.953 22.781 1 94.5 106 ARG B O 1
ATOM 4002 N N . PHE B 1 107 ? 4.105 29.391 20.672 1 96.5 107 PHE B N 1
ATOM 4003 C CA . PHE B 1 107 ? 3.314 28.188 20.828 1 96.5 107 PHE B CA 1
ATOM 4004 C C . PHE B 1 107 ? 4.203 26.938 20.812 1 96.5 107 PHE B C 1
ATOM 4006 O O . PHE B 1 107 ? 3.713 25.828 20.656 1 96.5 107 PHE B O 1
ATOM 4013 N N . ASP B 1 108 ? 5.5 27.078 21 1 95.19 108 ASP B N 1
ATOM 4014 C CA . ASP B 1 108 ? 6.477 26 20.875 1 95.19 108 ASP B CA 1
ATOM 4015 C C . ASP B 1 108 ? 6.406 25.062 22.078 1 95.19 108 ASP B C 1
ATOM 4017 O O . ASP B 1 108 ? 7.164 24.094 22.156 1 95.19 108 ASP B O 1
ATOM 4021 N N . PHE B 1 109 ? 5.465 25.344 22.969 1 94.94 109 PHE B N 1
ATOM 4022 C CA . PHE B 1 109 ? 5.234 24.375 24.031 1 94.94 109 PHE B CA 1
ATOM 4023 C C . PHE B 1 109 ? 4.535 23.141 23.5 1 94.94 109 PHE B C 1
ATOM 4025 O O . PHE B 1 109 ? 4.449 22.109 24.188 1 94.94 109 PHE B O 1
ATOM 4032 N N . ILE B 1 110 ? 4.031 23.172 22.281 1 96.19 110 ILE B N 1
ATOM 4033 C CA . ILE B 1 110 ? 3.594 22.031 21.469 1 96.19 110 ILE B CA 1
ATOM 4034 C C . ILE B 1 110 ? 4.609 21.781 20.359 1 96.19 110 ILE B C 1
ATOM 4036 O O . ILE B 1 110 ? 4.988 22.688 19.625 1 96.19 110 ILE B O 1
ATOM 4040 N N . PRO B 1 111 ? 5.016 20.562 20.234 1 96.19 111 PRO B N 1
ATOM 4041 C CA . PRO B 1 111 ? 6.051 20.297 19.234 1 96.19 111 PRO B CA 1
ATOM 4042 C C . PRO B 1 111 ? 5.625 20.703 17.828 1 96.19 111 PRO B C 1
ATOM 4044 O O . PRO B 1 111 ? 4.453 20.562 17.469 1 96.19 111 PRO B O 1
ATOM 4047 N N . ARG B 1 112 ? 6.523 21.078 16.984 1 95.81 112 ARG B N 1
ATOM 4048 C CA . ARG B 1 112 ? 6.25 21.688 15.688 1 95.81 112 ARG B CA 1
ATOM 4049 C C . ARG B 1 112 ? 5.734 20.641 14.695 1 95.81 112 ARG B C 1
ATOM 4051 O O . ARG B 1 112 ? 5.164 21 13.664 1 95.81 112 ARG B O 1
ATOM 4058 N N . TRP B 1 113 ? 5.984 19.391 14.992 1 95.44 113 TRP B N 1
ATOM 4059 C CA . TRP B 1 113 ? 5.426 18.406 14.07 1 95.44 113 TRP B CA 1
ATOM 4060 C C . TRP B 1 113 ? 3.902 18.406 14.125 1 95.44 113 TRP B C 1
ATOM 4062 O O . TRP B 1 113 ? 3.24 17.906 13.211 1 95.44 113 TRP B O 1
ATOM 4072 N N . ARG B 1 114 ? 3.314 18.984 15.148 1 96.56 114 ARG B N 1
ATOM 4073 C CA . ARG B 1 114 ? 1.867 19.125 15.289 1 96.56 114 ARG B CA 1
ATOM 4074 C C . ARG B 1 114 ? 1.365 20.406 14.633 1 96.56 114 ARG B C 1
ATOM 4076 O O . ARG B 1 114 ? 0.16 20.578 14.445 1 96.56 114 ARG B O 1
ATOM 4083 N N . ARG B 1 115 ? 2.268 21.281 14.336 1 95 115 ARG B N 1
ATOM 4084 C CA . ARG B 1 115 ? 1.882 22.609 13.836 1 95 115 ARG B CA 1
ATOM 4085 C C . ARG B 1 115 ? 1.46 22.531 12.367 1 95 115 ARG B C 1
ATOM 4087 O O . ARG B 1 115 ? 2.109 21.859 11.562 1 95 115 ARG B O 1
ATOM 4094 N N . ASP B 1 116 ? 0.381 23.125 12.062 1 94.19 116 ASP B N 1
ATOM 4095 C CA . ASP B 1 116 ? -0.064 23.266 10.68 1 94.19 116 ASP B CA 1
ATOM 4096 C C . ASP B 1 116 ? 0.419 24.578 10.078 1 94.19 116 ASP B C 1
ATOM 4098 O O . ASP B 1 116 ? 1.515 24.656 9.516 1 94.19 116 ASP B O 1
ATOM 4102 N N . ASP B 1 117 ? -0.292 25.703 10.297 1 94.69 117 ASP B N 1
ATOM 4103 C CA . ASP B 1 117 ? 0.168 26.984 9.75 1 94.69 117 ASP B CA 1
ATOM 4104 C C . ASP B 1 117 ? -0.433 28.156 10.523 1 94.69 117 ASP B C 1
ATOM 4106 O O . ASP B 1 117 ? -1.163 27.969 11.492 1 94.69 117 ASP B O 1
ATOM 4110 N N . LEU B 1 118 ? 0.063 29.312 10.227 1 97.69 118 LEU B N 1
ATOM 4111 C CA . LEU B 1 118 ? -0.563 30.578 10.578 1 97.69 118 LEU B CA 1
ATOM 4112 C C . LEU B 1 118 ? -1.463 31.078 9.453 1 97.69 118 LEU B C 1
ATOM 4114 O O . LEU B 1 118 ? -0.973 31.5 8.406 1 97.69 118 LEU B O 1
ATOM 4118 N N . MET B 1 119 ? -2.734 30.953 9.656 1 98.19 119 MET B N 1
ATOM 4119 C CA . MET B 1 119 ? -3.701 31.531 8.727 1 98.19 119 MET B CA 1
ATOM 4120 C C . MET B 1 119 ? -4.242 32.844 9.266 1 98.19 119 MET B C 1
ATOM 4122 O O . MET B 1 119 ? -4.59 32.969 10.438 1 98.19 119 MET B O 1
ATOM 4126 N N . ILE B 1 120 ? -4.254 33.875 8.461 1 98.62 120 ILE B N 1
ATOM 4127 C CA . ILE B 1 120 ? -4.805 35.156 8.867 1 98.62 120 ILE B CA 1
ATOM 4128 C C . ILE B 1 120 ? -6.066 35.438 8.062 1 98.62 120 ILE B C 1
ATOM 4130 O O . ILE B 1 120 ? -6.074 35.312 6.836 1 98.62 120 ILE B O 1
ATOM 4134 N N . SER B 1 121 ? -7.086 35.812 8.758 1 98.31 121 SER B N 1
ATOM 4135 C CA . SER B 1 121 ? -8.328 36.219 8.109 1 98.31 121 SER B CA 1
ATOM 4136 C C . SER B 1 121 ? -8.555 37.719 8.25 1 98.31 121 SER B C 1
ATOM 4138 O O . SER B 1 121 ? -8.242 38.312 9.289 1 98.31 121 SER B O 1
ATOM 4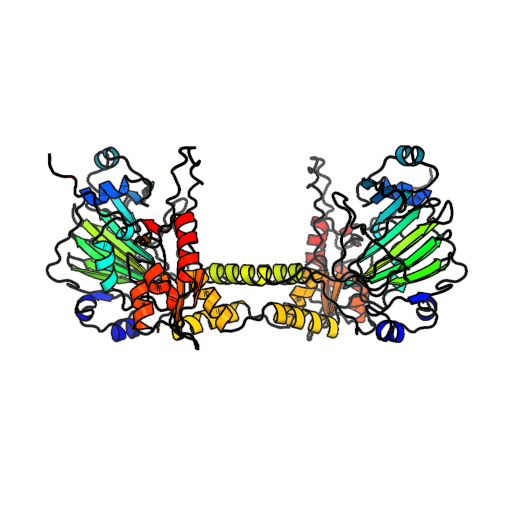140 N N . TYR B 1 122 ? -9.008 38.312 7.219 1 98.62 122 TYR B N 1
ATOM 4141 C CA . TYR B 1 122 ? -9.555 39.656 7.207 1 98.62 122 TYR B CA 1
ATOM 4142 C C . TYR B 1 122 ? -11.023 39.656 6.82 1 98.62 122 TYR B C 1
ATOM 4144 O O . TYR B 1 122 ? -11.406 39.062 5.816 1 98.62 122 TYR B O 1
ATOM 4152 N N . ALA B 1 123 ? -11.781 40.375 7.586 1 98.5 123 ALA B N 1
ATOM 4153 C CA . ALA B 1 123 ? -13.219 40.406 7.309 1 98.5 123 ALA B CA 1
ATOM 4154 C C . ALA B 1 123 ? -13.781 41.812 7.508 1 98.5 123 ALA B C 1
ATOM 4156 O O . ALA B 1 123 ? -13.344 42.531 8.391 1 98.5 123 ALA B O 1
ATOM 4157 N N . VAL B 1 124 ? -14.734 42.188 6.664 1 98 124 VAL B N 1
ATOM 4158 C CA . VAL B 1 124 ? -15.562 43.344 6.887 1 98 124 VAL B CA 1
ATOM 4159 C C . VAL B 1 124 ? -16.766 43 7.754 1 98 124 VAL B C 1
ATOM 4161 O O . VAL B 1 124 ? -16.938 41.844 8.125 1 98 124 VAL B O 1
ATOM 4164 N N . ARG B 1 125 ? -17.531 44.031 8.102 1 97.88 125 ARG B N 1
ATOM 4165 C CA . ARG B 1 125 ? -18.688 43.781 8.953 1 97.88 125 ARG B CA 1
ATOM 4166 C C . ARG B 1 125 ? -19.562 42.656 8.406 1 97.88 125 ARG B C 1
ATOM 4168 O O . ARG B 1 125 ? -19.812 42.594 7.199 1 97.88 125 ARG B O 1
ATOM 4175 N N . ASP B 1 126 ? -19.891 41.719 9.227 1 97.31 126 ASP B N 1
ATOM 4176 C CA . ASP B 1 126 ? -20.766 40.594 8.93 1 97.31 126 ASP B CA 1
ATOM 4177 C C . ASP B 1 126 ? -20.031 39.531 8.109 1 97.31 126 ASP B C 1
ATOM 4179 O O . ASP B 1 126 ? -20.641 38.594 7.613 1 97.31 126 ASP B O 1
ATOM 4183 N N . GLY B 1 127 ? -18.766 39.719 7.93 1 97.69 127 GLY B N 1
ATOM 4184 C CA . GLY B 1 127 ? -17.969 38.688 7.273 1 97.69 127 GLY B CA 1
ATOM 4185 C C . GLY B 1 127 ? -17.797 37.438 8.117 1 97.69 127 GLY B C 1
ATOM 4186 O O . GLY B 1 127 ? -17.609 37.531 9.328 1 97.69 127 GLY B O 1
ATOM 4187 N N . SER B 1 128 ? -17.875 36.281 7.496 1 96.69 128 SER B N 1
ATOM 4188 C CA . SER B 1 128 ? -17.781 35 8.148 1 96.69 128 SER B CA 1
ATOM 4189 C C . SER B 1 128 ? -17.406 33.906 7.148 1 96.69 128 SER B C 1
ATOM 4191 O O . SER B 1 128 ? -17.531 34.094 5.938 1 96.69 128 SER B O 1
ATOM 4193 N N . VAL B 1 129 ? -16.891 32.812 7.691 1 95.44 129 VAL B N 1
ATOM 4194 C CA . VAL B 1 129 ? -16.656 31.656 6.832 1 95.44 129 VAL B CA 1
ATOM 4195 C C . VAL B 1 129 ? -17.766 30.625 7.027 1 95.44 129 VAL B C 1
ATOM 4197 O O . VAL B 1 129 ? -17.656 29.5 6.535 1 95.44 129 VAL B O 1
ATOM 4200 N N . GLY B 1 130 ? -18.812 31.016 7.758 1 94.69 130 GLY B N 1
ATOM 4201 C CA . GLY B 1 130 ? -19.906 30.109 8.031 1 94.69 130 GLY B CA 1
ATOM 4202 C C . GLY B 1 130 ? -19.641 29.156 9.18 1 94.69 130 GLY B C 1
ATOM 4203 O O . GLY B 1 130 ? -18.484 28.953 9.562 1 94.69 130 GLY B O 1
ATOM 4204 N N . PRO B 1 131 ? -20.703 28.625 9.742 1 95.69 131 PRO B N 1
ATOM 4205 C CA . PRO B 1 131 ? -20.484 27.594 10.773 1 95.69 131 PRO B CA 1
ATOM 4206 C C . PRO B 1 131 ? -19.797 26.359 10.227 1 95.69 131 PRO B C 1
ATOM 4208 O O . PRO B 1 131 ? -20.172 25.844 9.172 1 95.69 131 PRO B O 1
ATOM 4211 N N . HIS B 1 132 ? -18.797 25.891 10.875 1 95.25 132 HIS B N 1
ATOM 4212 C CA . HIS B 1 132 ? -18.047 24.734 10.391 1 95.25 132 HIS B CA 1
ATOM 4213 C C . HIS B 1 132 ? -17.328 24.016 11.531 1 95.25 132 HIS B C 1
ATOM 4215 O O . HIS B 1 132 ? -17.422 24.438 12.688 1 95.25 132 HIS B O 1
ATOM 4221 N N . ILE B 1 133 ? -16.734 22.891 11.172 1 93.69 133 ILE B N 1
ATOM 4222 C CA . ILE B 1 133 ? -15.961 22.078 12.102 1 93.69 133 ILE B CA 1
ATOM 4223 C C . ILE B 1 133 ? -14.539 21.891 11.57 1 93.69 133 ILE B C 1
ATOM 4225 O O . ILE B 1 133 ? -14.344 21.672 10.375 1 93.69 133 ILE B O 1
ATOM 4229 N N . ASP B 1 134 ? -13.633 22.141 12.406 1 92.75 134 ASP B N 1
ATOM 4230 C CA . ASP B 1 134 ? -12.258 21.781 12.07 1 92.75 134 ASP B CA 1
ATOM 4231 C C . ASP B 1 134 ? -11.867 20.438 12.688 1 92.75 134 ASP B C 1
ATOM 4233 O O . ASP B 1 134 ? -12.281 20.125 13.805 1 92.75 134 ASP B O 1
ATOM 4237 N N . ALA B 1 135 ? -11.016 19.703 12.039 1 91 135 ALA B N 1
ATOM 4238 C CA . ALA B 1 135 ? -10.555 18.391 12.516 1 91 135 ALA B CA 1
ATOM 4239 C C . ALA B 1 135 ? -9.281 18.531 13.344 1 91 135 ALA B C 1
ATOM 4241 O O . ALA B 1 135 ? -8.68 17.531 13.742 1 91 135 ALA B O 1
ATOM 4242 N N . TYR B 1 136 ? -8.805 19.703 13.57 1 94.19 136 TYR B N 1
ATOM 4243 C CA . TYR B 1 136 ? -7.543 19.938 14.258 1 94.19 136 TYR B CA 1
ATOM 4244 C C . TYR B 1 136 ? -7.707 21 15.336 1 94.19 136 TYR B C 1
ATOM 4246 O O . TYR B 1 136 ? -8.758 21.641 15.438 1 94.19 136 TYR B O 1
ATOM 4254 N N . ASP B 1 137 ? -6.688 21.109 16.219 1 97.81 137 ASP B N 1
ATOM 4255 C CA . ASP B 1 137 ? -6.648 22.125 17.25 1 97.81 137 ASP B CA 1
ATOM 4256 C C . ASP B 1 137 ? -6.328 23.5 16.672 1 97.81 137 ASP B C 1
ATOM 4258 O O . ASP B 1 137 ? -5.496 23.609 15.766 1 97.81 137 ASP B O 1
ATOM 4262 N N . VAL B 1 138 ? -7.027 24.5 17.219 1 98.44 138 VAL B N 1
ATOM 4263 C CA . VAL B 1 138 ? -6.75 25.828 16.672 1 98.44 138 VAL B CA 1
ATOM 4264 C C . VAL B 1 138 ? -6.793 26.859 17.797 1 98.44 138 VAL B C 1
ATOM 4266 O O . VAL B 1 138 ? -7.648 26.797 18.672 1 98.44 138 VAL B O 1
ATOM 4269 N N . PHE B 1 139 ? -5.824 27.766 17.844 1 98.69 139 PHE B N 1
ATOM 4270 C CA . PHE B 1 139 ? -5.871 29.016 18.594 1 98.69 139 PHE B CA 1
ATOM 4271 C C . PHE B 1 139 ? -6.316 30.172 17.703 1 98.69 139 PHE B C 1
ATOM 4273 O O . PHE B 1 139 ? -5.711 30.422 16.672 1 98.69 139 PHE B O 1
ATOM 4280 N N . LEU B 1 140 ? -7.367 30.812 18.078 1 98.75 140 LEU B N 1
ATOM 4281 C CA . LEU B 1 140 ? -7.895 31.984 17.375 1 98.75 140 LEU B CA 1
ATOM 4282 C C . LEU B 1 140 ? -7.57 33.25 18.125 1 98.75 140 LEU B C 1
ATOM 4284 O O . LEU B 1 140 ? -8.234 33.594 19.109 1 98.75 140 LEU B O 1
ATOM 4288 N N . PHE B 1 141 ? -6.586 34 17.625 1 98.75 141 PHE B N 1
ATOM 4289 C CA . PHE B 1 141 ? -6.145 35.219 18.25 1 98.75 141 PHE B CA 1
ATOM 4290 C C . PHE B 1 141 ? -6.758 36.438 17.562 1 98.75 141 PHE B C 1
ATOM 4292 O O . PHE B 1 141 ? -6.605 36.625 16.344 1 98.75 141 PHE B O 1
ATOM 4299 N N . GLN B 1 142 ? -7.461 37.25 18.312 1 98.75 142 GLN B N 1
ATOM 4300 C CA . GLN B 1 142 ? -8.07 38.438 17.734 1 98.75 142 GLN B CA 1
ATOM 4301 C C . GLN B 1 142 ? -7.055 39.562 17.641 1 98.75 142 GLN B C 1
ATOM 4303 O O . GLN B 1 142 ? -6.73 40.219 18.641 1 98.75 142 GLN B O 1
ATOM 4308 N N . ALA B 1 143 ? -6.664 39.875 16.438 1 98.44 143 ALA B N 1
ATOM 4309 C CA . ALA B 1 143 ? -5.57 40.844 16.234 1 98.44 143 ALA B CA 1
ATOM 4310 C C . ALA B 1 143 ? -6.105 42.25 16.016 1 98.44 143 ALA B C 1
ATOM 4312 O O . ALA B 1 143 ? -5.43 43.219 16.344 1 98.44 143 ALA B O 1
ATOM 4313 N N . GLN B 1 144 ? -7.246 42.344 15.375 1 98.31 144 GLN B N 1
ATOM 4314 C CA . GLN B 1 144 ? -7.836 43.625 15.031 1 98.31 144 GLN B CA 1
ATOM 4315 C C . GLN B 1 144 ? -9.359 43.531 14.953 1 98.31 144 GLN B C 1
ATOM 4317 O O . GLN B 1 144 ? -9.898 42.531 14.469 1 98.31 144 GLN B O 1
ATOM 4322 N N . GLY B 1 145 ? -9.977 44.688 15.406 1 98.25 145 GLY B N 1
ATOM 4323 C CA . GLY B 1 145 ? -11.43 44.656 15.375 1 98.25 145 GLY B CA 1
ATOM 4324 C C . GLY B 1 145 ? -12.031 43.594 16.281 1 98.25 145 GLY B C 1
ATOM 4325 O O . GLY B 1 145 ? -11.312 42.875 16.953 1 98.25 145 GLY B O 1
ATOM 4326 N N . ARG B 1 146 ? -13.367 43.562 16.297 1 98.5 146 ARG B N 1
ATOM 4327 C CA . ARG B 1 146 ? -14.07 42.625 17.156 1 98.5 146 ARG B CA 1
ATOM 4328 C C . ARG B 1 146 ? -14.734 41.531 16.328 1 98.5 146 ARG B C 1
ATOM 4330 O O . ARG B 1 146 ? -15.258 41.781 15.25 1 98.5 146 ARG B O 1
ATOM 4337 N N . ARG B 1 147 ? -14.664 40.312 16.844 1 98.75 147 ARG B N 1
ATOM 4338 C CA . ARG B 1 147 ? -15.336 39.156 16.234 1 98.75 147 ARG B CA 1
ATOM 4339 C C . ARG B 1 147 ? -16.172 38.406 17.266 1 98.75 147 ARG B C 1
ATOM 4341 O O . ARG B 1 147 ? -15.719 38.156 18.375 1 98.75 147 ARG B O 1
ATOM 4348 N N . ARG B 1 148 ? -17.406 38.094 16.938 1 98.81 148 ARG B N 1
ATOM 4349 C CA . ARG B 1 148 ? -18.25 37.25 17.766 1 98.81 148 ARG B CA 1
ATOM 4350 C C . ARG B 1 148 ? -18.078 35.781 17.406 1 98.81 148 ARG B C 1
ATOM 4352 O O . ARG B 1 148 ? -18.266 35.375 16.25 1 98.81 148 ARG B O 1
ATOM 4359 N N . TRP B 1 149 ? -17.672 35 18.359 1 98.75 149 TRP B N 1
ATOM 4360 C CA . TRP B 1 149 ? -17.531 33.562 18.188 1 98.75 149 TRP B CA 1
ATOM 4361 C C . TRP B 1 149 ? -18.641 32.812 18.906 1 98.75 149 TRP B C 1
ATOM 4363 O O . TRP B 1 149 ? -18.938 33.094 20.062 1 98.75 149 TRP B O 1
ATOM 4373 N N . GLN B 1 150 ? -19.188 31.875 18.203 1 98.5 150 GLN B N 1
ATOM 4374 C CA . GLN B 1 150 ? -20.188 30.969 18.75 1 98.5 150 GLN B CA 1
ATOM 4375 C C . GLN B 1 150 ? -19.781 29.516 18.562 1 98.5 150 GLN B C 1
ATOM 4377 O O . GLN B 1 150 ? -19.219 29.156 17.531 1 98.5 150 GLN B O 1
ATOM 4382 N N . ILE B 1 151 ? -20.031 28.719 19.625 1 98.12 151 ILE B N 1
ATOM 4383 C CA . ILE B 1 151 ? -19.75 27.281 19.5 1 98.12 151 ILE B CA 1
ATOM 4384 C C . ILE B 1 151 ? -21 26.484 19.891 1 98.12 151 ILE B C 1
ATOM 4386 O O . ILE B 1 151 ? -21.922 27.016 20.5 1 98.12 151 ILE B O 1
ATOM 4390 N N . GLN B 1 152 ? -21 25.266 19.422 1 96.56 152 GLN B N 1
ATOM 4391 C CA . GLN B 1 152 ? -22.047 24.328 19.781 1 96.56 152 GLN B CA 1
ATOM 4392 C C . GLN B 1 152 ? -21.469 23.125 20.531 1 96.56 152 GLN B C 1
ATOM 4394 O O . GLN B 1 152 ? -20.656 22.375 19.984 1 96.56 152 GLN B O 1
ATOM 4399 N N . GLU B 1 153 ? -21.938 22.891 21.75 1 93.69 153 GLU B N 1
ATOM 4400 C CA . GLU B 1 153 ? -21.547 21.734 22.547 1 93.69 153 GLU B CA 1
ATOM 4401 C C . GLU B 1 153 ? -22.781 21.047 23.141 1 93.69 153 GLU B C 1
ATOM 4403 O O . GLU B 1 153 ? -23.703 21.719 23.625 1 93.69 153 GLU B O 1
ATOM 4408 N N . PRO B 1 154 ? -22.891 19.688 23.188 1 91.44 154 PRO B N 1
ATOM 4409 C CA . PRO B 1 154 ? -21.953 18.781 22.562 1 91.44 154 PRO B CA 1
ATOM 4410 C C . PRO B 1 154 ? -22.047 18.797 21.031 1 91.44 154 PRO B C 1
ATOM 4412 O O . PRO B 1 154 ? -23.078 19.188 20.484 1 91.44 154 PRO B O 1
ATOM 4415 N N . PRO B 1 155 ? -20.875 18.484 20.391 1 90.75 155 PRO B N 1
ATOM 4416 C CA . PRO B 1 155 ? -20.953 18.406 18.922 1 90.75 155 PRO B CA 1
ATOM 4417 C C . PRO B 1 155 ? -21.938 17.359 18.422 1 90.75 155 PRO B C 1
ATOM 4419 O O . PRO B 1 155 ? -22.188 16.359 19.125 1 90.75 155 PRO B O 1
ATOM 4422 N N . PRO B 1 156 ? -22.438 17.625 17.266 1 86.75 156 PRO B N 1
ATOM 4423 C CA . PRO B 1 156 ? -23.312 16.594 16.719 1 86.75 156 PRO B CA 1
ATOM 4424 C C . PRO B 1 156 ? -22.578 15.32 16.328 1 86.75 156 PRO B C 1
ATOM 4426 O O . PRO B 1 156 ? -21.391 15.375 15.961 1 86.75 156 PRO B O 1
ATOM 4429 N N . LYS B 1 157 ? -23.281 14.164 16.359 1 84.06 157 LYS B N 1
ATOM 4430 C CA . LYS B 1 157 ? -22.688 12.867 16.047 1 84.06 157 LYS B CA 1
ATOM 4431 C C . LYS B 1 157 ? -22.359 12.758 14.562 1 84.06 157 LYS B C 1
ATOM 4433 O O . LYS B 1 157 ? -21.312 12.211 14.195 1 84.06 157 LYS B O 1
ATOM 4438 N N . SER B 1 158 ? -23.25 13.297 13.719 1 85.19 158 SER B N 1
ATOM 4439 C CA . SER B 1 158 ? -23.047 13.242 12.273 1 85.19 158 SER B CA 1
ATOM 4440 C C . SER B 1 158 ? -23.328 14.602 11.633 1 85.19 158 SER B C 1
ATOM 4442 O O . SER B 1 158 ? -24.422 14.836 11.109 1 85.19 158 SER B O 1
ATOM 4444 N N . PRO B 1 159 ? -22.328 15.375 11.75 1 85.12 159 PRO B N 1
ATOM 4445 C CA . PRO B 1 159 ? -22.547 16.688 11.141 1 85.12 159 PRO B CA 1
ATOM 4446 C C . PRO B 1 159 ? -22.781 16.609 9.633 1 85.12 159 PRO B C 1
ATOM 4448 O O . PRO B 1 159 ? -22.094 15.852 8.938 1 85.12 159 PRO B O 1
ATOM 4451 N N . ILE B 1 160 ? -23.828 17.359 9.133 1 85.44 160 ILE B N 1
ATOM 4452 C CA . ILE B 1 160 ? -24.141 17.422 7.715 1 85.44 160 ILE B CA 1
ATOM 4453 C C . ILE B 1 160 ? -23.766 18.797 7.156 1 85.44 160 ILE B C 1
ATOM 4455 O O . ILE B 1 160 ? -24.109 19.812 7.746 1 85.44 160 ILE B O 1
ATOM 4459 N N . CYS B 1 161 ? -23.016 18.766 6.121 1 86.56 161 CYS B N 1
ATOM 4460 C CA . CYS B 1 161 ? -22.578 20 5.496 1 86.56 161 CYS B CA 1
ATOM 4461 C C . CYS B 1 161 ? -23.438 20.359 4.297 1 86.56 161 CYS B C 1
ATOM 4463 O O . CYS B 1 161 ? -24.109 19.484 3.729 1 86.56 161 CYS B O 1
ATOM 4465 N N . LEU B 1 162 ? -23.469 21.625 4.016 1 85.94 162 LEU B N 1
ATOM 4466 C CA . LEU B 1 162 ? -24.141 22.078 2.801 1 85.94 162 LEU B CA 1
ATOM 4467 C C . LEU B 1 162 ? -23.469 21.469 1.564 1 85.94 162 LEU B C 1
ATOM 4469 O O . LEU B 1 162 ? -22.25 21.375 1.496 1 85.94 162 LEU B O 1
ATOM 4473 N N . PRO B 1 163 ? -24.234 21.047 0.664 1 81.5 163 PRO B N 1
ATOM 4474 C CA . PRO B 1 163 ? -23.672 20.406 -0.522 1 81.5 163 PRO B CA 1
ATOM 4475 C C . PRO B 1 163 ? -23.047 21.391 -1.503 1 81.5 163 PRO B C 1
ATOM 4477 O O . PRO B 1 163 ? -23.328 22.594 -1.438 1 81.5 163 PRO B O 1
ATOM 4480 N N . ASP B 1 164 ? -22.172 20.938 -2.379 1 75.44 164 ASP B N 1
ATOM 4481 C CA . ASP B 1 164 ? -21.641 21.594 -3.568 1 75.44 164 ASP B CA 1
ATOM 4482 C C . ASP B 1 164 ? -20.828 22.828 -3.191 1 75.44 164 ASP B C 1
ATOM 4484 O O . ASP B 1 164 ? -20.891 23.859 -3.871 1 75.44 164 ASP B O 1
ATOM 4488 N N . LEU B 1 165 ? -20.375 22.875 -1.925 1 77.38 165 LEU B N 1
ATOM 4489 C CA . LEU B 1 165 ? -19.453 23.938 -1.521 1 77.38 165 LEU B CA 1
ATOM 4490 C C . LEU B 1 165 ? -18.078 23.375 -1.224 1 77.38 165 LEU B C 1
ATOM 4492 O O . LEU B 1 165 ? -17.938 22.25 -0.714 1 77.38 165 LEU B O 1
ATOM 4496 N N . PRO B 1 166 ? -17.078 24.125 -1.524 1 74.5 166 PRO B N 1
ATOM 4497 C CA . PRO B 1 166 ? -15.727 23.656 -1.229 1 74.5 166 PRO B CA 1
ATOM 4498 C C . PRO B 1 166 ? -15.352 23.844 0.24 1 74.5 166 PRO B C 1
ATOM 4500 O O . PRO B 1 166 ? -14.227 23.516 0.635 1 74.5 166 PRO B O 1
ATOM 4503 N N . LEU B 1 167 ? -16.266 24.344 0.988 1 79.62 167 LEU B N 1
ATOM 4504 C CA . LEU B 1 167 ? -16.094 24.469 2.43 1 79.62 167 LEU B CA 1
ATOM 4505 C C . LEU B 1 167 ? -17.078 23.594 3.182 1 79.62 167 LEU B C 1
ATOM 4507 O O . LEU B 1 167 ? -18.219 23.406 2.736 1 79.62 167 LEU B O 1
ATOM 4511 N N . ALA B 1 168 ? -16.641 23.078 4.289 1 81.69 168 ALA B N 1
ATOM 4512 C CA . ALA B 1 168 ? -17.516 22.234 5.086 1 81.69 168 ALA B CA 1
ATOM 4513 C C . ALA B 1 168 ? -18.391 23.078 6.023 1 81.69 168 ALA B C 1
ATOM 4515 O O . ALA B 1 168 ? -18.25 22.984 7.246 1 81.69 168 ALA B O 1
ATOM 4516 N N . ILE B 1 169 ? -19.312 23.781 5.371 1 89.38 169 ILE B N 1
ATOM 4517 C CA . ILE B 1 169 ? -20.234 24.609 6.16 1 89.38 169 ILE B CA 1
ATOM 4518 C C . ILE B 1 169 ? -21.406 23.766 6.648 1 89.38 169 ILE B C 1
ATOM 4520 O O . ILE B 1 169 ? -22.047 23.062 5.855 1 89.38 169 ILE B O 1
ATOM 4524 N N . LEU B 1 170 ? -21.688 23.875 7.844 1 92.62 170 LEU B N 1
ATOM 4525 C CA . LEU B 1 170 ? -22.719 23.062 8.461 1 92.62 170 LEU B CA 1
ATOM 4526 C C . LEU B 1 170 ? -24.109 23.531 8.039 1 92.62 170 LEU B C 1
ATOM 4528 O O . LEU B 1 170 ? -24.375 24.734 7.984 1 92.62 170 LEU B O 1
ATOM 4532 N N . ARG B 1 171 ? -24.953 22.578 7.73 1 88.5 171 ARG B N 1
ATOM 4533 C CA . ARG B 1 171 ? -26.328 22.859 7.383 1 88.5 171 ARG B CA 1
ATOM 4534 C C . ARG B 1 171 ? -27.109 23.375 8.594 1 88.5 171 ARG B C 1
ATOM 4536 O O . ARG B 1 171 ? -28 24.219 8.453 1 88.5 171 ARG B O 1
ATOM 4543 N N . SER B 1 172 ? -26.766 22.781 9.664 1 90.94 172 SER B N 1
ATOM 4544 C CA . SER B 1 172 ? -27.422 23.172 10.914 1 90.94 172 SER B CA 1
ATOM 4545 C C . SER B 1 172 ? -26.391 23.516 11.984 1 90.94 172 SER B C 1
ATOM 4547 O O . SER B 1 172 ? -25.375 22.844 12.117 1 90.94 172 SER B O 1
ATOM 4549 N N . PHE B 1 173 ? -26.641 24.609 12.68 1 94.12 173 PHE B N 1
ATOM 4550 C CA . PHE B 1 173 ? -25.797 25.109 13.75 1 94.12 173 PHE B CA 1
ATOM 4551 C C . PHE B 1 173 ? -26.625 25.812 14.812 1 94.12 173 PHE B C 1
ATOM 4553 O O . PHE B 1 173 ? -27.328 26.781 14.523 1 94.12 173 PHE B O 1
ATOM 4560 N N . THR B 1 174 ? -26.609 25.219 16 1 94.25 174 THR B N 1
ATOM 4561 C CA . THR B 1 174 ? -27.312 25.797 17.141 1 94.25 174 THR B CA 1
ATOM 4562 C C . THR B 1 174 ? -26.328 26.219 18.234 1 94.25 174 THR B C 1
ATOM 4564 O O . THR B 1 174 ? -25.906 25.375 19.047 1 94.25 174 THR B O 1
ATOM 4567 N N . PRO B 1 175 ? -26.016 27.438 18.312 1 96.31 175 PRO B N 1
ATOM 4568 C CA . PRO B 1 175 ? -25 27.891 19.25 1 96.31 175 PRO B CA 1
ATOM 4569 C C . PRO B 1 175 ? -25.406 27.672 20.719 1 96.31 175 PRO B C 1
ATOM 4571 O O . PRO B 1 175 ? -26.578 27.844 21.062 1 96.31 175 PRO B O 1
ATOM 4574 N N . THR B 1 176 ? -24.484 27.25 21.5 1 97.69 176 THR B N 1
ATOM 4575 C CA . THR B 1 176 ? -24.703 27.047 22.938 1 97.69 176 THR B CA 1
ATOM 4576 C C . THR B 1 176 ? -23.922 28.078 23.75 1 97.69 176 THR B C 1
ATOM 4578 O O . THR B 1 176 ? -24.312 28.406 24.875 1 97.69 176 THR B O 1
ATOM 4581 N N . THR B 1 177 ? -22.797 28.484 23.281 1 97.81 177 THR B N 1
ATOM 4582 C CA . THR B 1 177 ? -21.938 29.469 23.938 1 97.81 177 THR B CA 1
ATOM 4583 C C . THR B 1 177 ? -21.5 30.547 22.953 1 97.81 177 THR B C 1
ATOM 4585 O O . THR B 1 177 ? -21.328 30.281 21.75 1 97.81 177 THR B O 1
ATOM 4588 N N . GLU B 1 178 ? -21.312 31.766 23.469 1 98 178 GLU B N 1
ATOM 4589 C CA . GLU B 1 178 ? -20.906 32.875 22.609 1 98 178 GLU B CA 1
ATOM 4590 C C . GLU B 1 178 ? -19.953 33.812 23.344 1 98 178 GLU B C 1
ATOM 4592 O O . GLU B 1 178 ? -20.094 34.031 24.547 1 98 178 GLU B O 1
ATOM 4597 N N . TRP B 1 179 ? -18.984 34.281 22.609 1 98.38 179 TRP B N 1
ATOM 4598 C CA . TRP B 1 179 ? -18.047 35.312 23.109 1 98.38 179 TRP B CA 1
ATOM 4599 C C . TRP B 1 179 ? -17.766 36.344 22.047 1 98.38 179 TRP B C 1
ATOM 4601 O O . TRP B 1 179 ? -17.75 36.062 20.844 1 98.38 179 TRP B O 1
ATOM 4611 N N . VAL B 1 180 ? -17.594 37.531 22.469 1 98.75 180 VAL B N 1
ATOM 4612 C CA . VAL B 1 180 ? -17 38.562 21.609 1 98.75 180 VAL B CA 1
ATOM 4613 C C . VAL B 1 180 ? -15.523 38.719 21.953 1 98.75 180 VAL B C 1
ATOM 4615 O O . VAL B 1 180 ? -15.18 39 23.109 1 98.75 180 VAL B O 1
ATOM 4618 N N . LEU B 1 181 ? -14.68 38.531 21.031 1 98.69 181 LEU B N 1
ATOM 4619 C CA . LEU B 1 181 ? -13.25 38.719 21.234 1 98.69 181 LEU B CA 1
ATOM 4620 C C . LEU B 1 181 ? -12.812 40.094 20.766 1 98.69 181 LEU B C 1
ATOM 4622 O O . LEU B 1 181 ? -13.258 40.594 19.719 1 98.69 181 LEU B O 1
ATOM 4626 N N . GLU B 1 182 ? -11.984 40.719 21.547 1 97.94 182 GLU B N 1
ATOM 4627 C CA . GLU B 1 182 ? -11.352 42 21.25 1 97.94 182 GLU B CA 1
ATOM 4628 C C . GLU B 1 182 ? -9.859 41.812 20.984 1 97.94 182 GLU B C 1
ATOM 4630 O O . GLU B 1 182 ? -9.273 40.781 21.328 1 97.94 182 GLU B O 1
ATOM 4635 N N . PRO B 1 183 ? -9.289 42.875 20.312 1 98.19 183 PRO B N 1
ATOM 4636 C CA . PRO B 1 183 ? -7.859 42.719 20.047 1 98.19 183 PRO B CA 1
ATOM 4637 C C . PRO B 1 183 ? -7.059 42.344 21.281 1 98.19 183 PRO B C 1
ATOM 4639 O O . PRO B 1 183 ? -7.203 42.969 22.328 1 98.19 183 PRO B O 1
ATOM 4642 N N . GLY B 1 184 ? -6.285 41.281 21.094 1 97.75 184 GLY B N 1
ATOM 4643 C CA . GLY B 1 184 ? -5.508 40.781 22.234 1 97.75 184 GLY B CA 1
ATOM 4644 C C . GLY B 1 184 ? -6.098 39.562 22.875 1 97.75 184 GLY B C 1
ATOM 4645 O O . GLY B 1 184 ? -5.414 38.844 23.625 1 97.75 184 GLY B O 1
ATOM 4646 N N . ASP B 1 185 ? -7.367 39.281 22.672 1 98.19 185 ASP B N 1
ATOM 4647 C CA . ASP B 1 185 ? -8.016 38.062 23.188 1 98.19 185 ASP B CA 1
ATOM 4648 C C . ASP B 1 185 ? -7.68 36.844 22.328 1 98.19 185 ASP B C 1
ATOM 4650 O O . ASP B 1 185 ? -7.234 37 21.188 1 98.19 185 ASP B O 1
ATOM 4654 N N . MET B 1 186 ? -7.887 35.656 22.938 1 98.56 186 MET B N 1
ATOM 4655 C CA . MET B 1 186 ? -7.629 34.438 22.219 1 98.56 186 MET B CA 1
ATOM 4656 C C . MET B 1 186 ? -8.633 33.344 22.625 1 98.56 186 MET B C 1
ATOM 4658 O O . MET B 1 186 ? -9.078 33.312 23.766 1 98.56 186 MET B O 1
ATOM 4662 N N . LEU B 1 187 ? -8.992 32.531 21.672 1 98.75 187 LEU B N 1
ATOM 4663 C CA . LEU B 1 187 ? -9.875 31.406 21.891 1 98.75 187 LEU B CA 1
ATOM 4664 C C . LEU B 1 187 ? -9.227 30.109 21.406 1 98.75 187 LEU B C 1
ATOM 4666 O O . LEU B 1 187 ? -8.758 30.031 20.266 1 98.75 187 LEU B O 1
ATOM 4670 N N . TYR B 1 188 ? -9.094 29.141 22.281 1 98.62 188 TYR B N 1
ATOM 4671 C CA . TYR B 1 188 ? -8.664 27.797 21.891 1 98.62 188 TYR B CA 1
ATOM 4672 C C . TYR B 1 188 ? -9.867 26.891 21.656 1 98.62 188 TYR B C 1
ATOM 4674 O O . TYR B 1 188 ? -10.773 26.812 22.484 1 98.62 188 TYR B O 1
ATOM 4682 N N . LEU B 1 189 ? -9.859 26.234 20.531 1 98.38 189 LEU B N 1
ATOM 4683 C CA . LEU B 1 189 ? -10.875 25.25 20.219 1 98.38 189 LEU B CA 1
ATOM 4684 C C . LEU B 1 189 ? -10.25 23.891 19.906 1 98.38 189 LEU B C 1
ATOM 4686 O O . LEU B 1 189 ? -9.344 23.797 19.062 1 98.38 189 LEU B O 1
ATOM 4690 N N . PRO B 1 190 ? -10.648 22.828 20.609 1 97.38 190 PRO B N 1
ATOM 4691 C CA . PRO B 1 190 ? -10.227 21.469 20.219 1 97.38 190 PRO B CA 1
ATOM 4692 C C . PRO B 1 190 ? -10.906 21 18.938 1 97.38 190 PRO B C 1
ATOM 4694 O O . PRO B 1 190 ? -11.828 21.641 18.438 1 97.38 190 PRO B O 1
ATOM 4697 N N . PRO B 1 191 ? -10.375 19.859 18.391 1 95.5 191 PRO B N 1
ATOM 4698 C CA . PRO B 1 191 ? -10.984 19.328 17.172 1 95.5 191 PRO B CA 1
ATOM 4699 C C . PRO B 1 191 ? -12.445 18.938 17.375 1 95.5 191 PRO B C 1
ATOM 4701 O O . PRO B 1 191 ? -12.82 18.453 18.453 1 95.5 191 PRO B O 1
ATOM 4704 N N . GLY B 1 192 ? -13.281 19.203 16.312 1 93.06 192 GLY B N 1
ATOM 4705 C CA . GLY B 1 192 ? -14.617 18.625 16.281 1 93.06 192 GLY B CA 1
ATOM 4706 C C . GLY B 1 192 ? -15.688 19.547 16.828 1 93.06 192 GLY B C 1
ATOM 4707 O O . GLY B 1 192 ? -16.875 19.219 16.797 1 93.06 192 GLY B O 1
ATOM 4708 N N . ILE B 1 193 ? -15.328 20.703 17.297 1 95.88 193 ILE B N 1
ATOM 4709 C CA . ILE B 1 193 ? -16.312 21.625 17.875 1 95.88 193 ILE B CA 1
ATOM 4710 C C . ILE B 1 193 ? -16.859 22.547 16.781 1 95.88 193 ILE B C 1
ATOM 4712 O O . ILE B 1 193 ? -16.125 23.375 16.234 1 95.88 193 ILE B O 1
ATOM 4716 N N . PRO B 1 194 ? -18.172 22.422 16.484 1 96.44 194 PRO B N 1
ATOM 4717 C CA . PRO B 1 194 ? -18.75 23.391 15.547 1 96.44 194 PRO B CA 1
ATOM 4718 C C . PRO B 1 194 ? -18.609 24.828 16.031 1 96.44 194 PRO B C 1
ATOM 4720 O O . PRO B 1 194 ? -18.828 25.109 17.203 1 96.44 194 PRO B O 1
ATOM 4723 N N . HIS B 1 195 ? -18.281 25.703 15.141 1 97.75 195 HIS B N 1
ATOM 4724 C CA . HIS B 1 195 ? -18.109 27.094 15.547 1 97.75 195 HIS B CA 1
ATOM 4725 C C . HIS B 1 195 ? -18.391 28.047 14.383 1 97.75 195 HIS B C 1
ATOM 4727 O O . HIS B 1 195 ? -18.328 27.641 13.219 1 97.75 195 HIS B O 1
ATOM 4733 N N . LEU B 1 196 ? -18.766 29.25 14.719 1 97.69 196 LEU B N 1
ATOM 4734 C CA . LEU B 1 196 ? -19.078 30.344 13.805 1 97.69 196 LEU B CA 1
ATOM 4735 C C . LEU B 1 196 ? -18.453 31.656 14.281 1 97.69 196 LEU B C 1
ATOM 4737 O O . LEU B 1 196 ? -18.656 32.062 15.43 1 97.69 196 LEU B O 1
ATOM 4741 N N . GLY B 1 197 ? -17.609 32.219 13.477 1 98.31 197 GLY B N 1
ATOM 4742 C CA . GLY B 1 197 ? -17.062 33.531 13.734 1 98.31 197 GLY B CA 1
ATOM 4743 C C . GLY B 1 197 ? -17.641 34.625 12.844 1 98.31 197 GLY B C 1
ATOM 4744 O O . GLY B 1 197 ? -17.641 34.469 11.617 1 98.31 197 GLY B O 1
ATOM 4745 N N . MET B 1 198 ? -18.141 35.688 13.453 1 98.31 198 MET B N 1
ATOM 4746 C CA . MET B 1 198 ? -18.734 36.812 12.727 1 98.31 198 MET B CA 1
ATOM 4747 C C . MET B 1 198 ? -18.016 38.125 13.055 1 98.31 198 MET B C 1
ATOM 4749 O O . MET B 1 198 ? -17.906 38.5 14.219 1 98.31 198 MET B O 1
ATOM 4753 N N . ALA B 1 199 ? -17.547 38.781 12.016 1 98.69 199 ALA B N 1
ATOM 4754 C CA . ALA B 1 199 ? -16.906 40.062 12.227 1 98.69 199 ALA B CA 1
ATOM 4755 C C . ALA B 1 199 ? -17.922 41.125 12.625 1 98.69 199 ALA B C 1
ATOM 4757 O O . ALA B 1 199 ? -18.984 41.25 12 1 98.69 199 ALA B O 1
ATOM 4758 N N . LEU B 1 200 ? -17.594 41.906 13.586 1 98.44 200 LEU B N 1
ATOM 4759 C CA . LEU B 1 200 ? -18.516 42.938 14.078 1 98.44 200 LEU B CA 1
ATOM 4760 C C . LEU B 1 200 ? -18.094 44.312 13.57 1 98.44 200 LEU B C 1
ATOM 4762 O O . LEU B 1 200 ? -18.891 45.25 13.602 1 98.44 200 LEU B O 1
ATOM 4766 N N . ASP B 1 201 ? -16.828 44.438 13.141 1 97.75 201 ASP B N 1
ATOM 4767 C CA . ASP B 1 201 ? -16.281 45.719 12.664 1 97.75 201 ASP B CA 1
ATOM 4768 C C . ASP B 1 201 ? -15.859 45.594 11.195 1 97.75 201 ASP B C 1
ATOM 4770 O O . ASP B 1 201 ? -15.898 44.531 10.609 1 97.75 201 ASP B O 1
ATOM 4774 N N . ASP B 1 202 ? -15.422 46.812 10.609 1 96 202 ASP B N 1
ATOM 4775 C CA . ASP B 1 202 ? -15.133 46.875 9.18 1 96 202 ASP B CA 1
ATOM 4776 C C . ASP B 1 202 ? -13.711 46.406 8.891 1 96 202 ASP B C 1
ATOM 4778 O O . ASP B 1 202 ? -13.367 46.156 7.73 1 96 202 ASP B O 1
ATOM 4782 N N . ASP B 1 203 ? -12.922 46.281 9.867 1 95.88 203 ASP B N 1
ATOM 4783 C CA . ASP B 1 203 ? -11.531 45.875 9.703 1 95.88 203 ASP B CA 1
ATOM 4784 C C . ASP B 1 203 ? -11.141 44.812 10.734 1 95.88 203 ASP B C 1
ATOM 4786 O O . ASP B 1 203 ? -10.258 45.031 11.555 1 95.88 203 ASP B O 1
ATOM 4790 N N . CYS B 1 204 ? -11.75 43.719 10.625 1 98.31 204 CYS B N 1
ATOM 4791 C CA . CYS B 1 204 ? -11.594 42.656 11.594 1 98.31 204 CYS B CA 1
ATOM 4792 C C . CYS B 1 204 ? -10.531 41.656 11.125 1 98.31 204 CYS B C 1
ATOM 4794 O O . CYS B 1 204 ? -10.57 41.188 9.984 1 98.31 204 CYS B O 1
ATOM 4796 N N . MET B 1 205 ? -9.523 41.344 11.953 1 98.75 205 MET B N 1
ATOM 4797 C CA . MET B 1 205 ? -8.492 40.375 11.609 1 98.75 205 MET B CA 1
ATOM 4798 C C . MET B 1 205 ? -8.312 39.375 12.727 1 98.75 205 MET B C 1
ATOM 4800 O O . MET B 1 205 ? -8.195 39.719 13.898 1 98.75 205 MET B O 1
ATOM 4804 N N . THR B 1 206 ? -8.391 38.094 12.398 1 98.75 206 THR B N 1
ATOM 4805 C CA . THR B 1 206 ? -8.133 37 13.312 1 98.75 206 THR B CA 1
ATOM 4806 C C . THR B 1 206 ? -6.953 36.156 12.82 1 98.75 206 THR B C 1
ATOM 4808 O O . THR B 1 206 ? -6.871 35.812 11.641 1 98.75 206 THR B O 1
ATOM 4811 N N . TRP B 1 207 ? -5.988 35.906 13.711 1 98.75 207 TRP B N 1
ATOM 4812 C CA . TRP B 1 207 ? -4.863 35 13.453 1 98.75 207 TRP B CA 1
ATOM 4813 C C . TRP B 1 207 ? -5.156 33.594 13.961 1 98.75 207 TRP B C 1
ATOM 4815 O O . TRP B 1 207 ? -5.34 33.406 15.164 1 98.75 207 TRP B O 1
ATOM 4825 N N . SER B 1 208 ? -5.219 32.656 13.047 1 98.56 208 SER B N 1
ATOM 4826 C CA . SER B 1 208 ? -5.504 31.266 13.391 1 98.56 208 SER B CA 1
ATOM 4827 C C . SER B 1 208 ? -4.23 30.422 13.383 1 98.56 208 SER B C 1
ATOM 4829 O O . SER B 1 208 ? -3.568 30.281 12.352 1 98.56 208 SER B O 1
ATOM 4831 N N . ILE B 1 209 ? -3.852 29.906 14.531 1 98.25 209 ILE B N 1
ATOM 4832 C CA . ILE B 1 209 ? -2.727 28.984 14.664 1 98.25 209 ILE B CA 1
ATOM 4833 C C . ILE B 1 209 ? -3.244 27.547 14.781 1 98.25 209 ILE B C 1
ATOM 4835 O O . ILE B 1 209 ? -3.797 27.172 15.82 1 98.25 209 ILE B O 1
ATOM 4839 N N . GLY B 1 210 ? -2.99 26.797 13.711 1 97.75 210 GLY B N 1
ATOM 4840 C CA . GLY B 1 210 ? -3.518 25.453 13.664 1 97.75 210 GLY B CA 1
ATOM 4841 C C . GLY B 1 210 ? -2.498 24.391 14.062 1 97.75 210 GLY B C 1
ATOM 4842 O O . GLY B 1 210 ? -1.305 24.547 13.797 1 97.75 210 GLY B O 1
ATOM 4843 N N . PHE B 1 211 ? -2.969 23.312 14.703 1 97.5 211 PHE B N 1
ATOM 4844 C CA . PHE B 1 211 ? -2.188 22.125 15.031 1 97.5 211 PHE B CA 1
ATOM 4845 C C . PHE B 1 211 ? -2.854 20.875 14.484 1 97.5 211 PHE B C 1
ATOM 4847 O O . PHE B 1 211 ? -3.883 20.438 15 1 97.5 211 PHE B O 1
ATOM 4854 N N . ARG B 1 212 ? -2.217 20.344 13.445 1 94.75 212 ARG B N 1
ATOM 4855 C CA . ARG B 1 212 ? -2.809 19.219 12.734 1 94.75 212 ARG B CA 1
ATOM 4856 C C . ARG B 1 212 ? -1.863 18.016 12.719 1 94.75 212 ARG B C 1
ATOM 4858 O O . ARG B 1 212 ? -0.707 18.141 12.305 1 94.75 212 ARG B O 1
ATOM 4865 N N . ALA B 1 213 ? -2.377 16.906 13.188 1 93.75 213 ALA B N 1
ATOM 4866 C CA . ALA B 1 213 ? -1.626 15.656 13.141 1 93.75 213 ALA B CA 1
ATOM 4867 C C . ALA B 1 213 ? -1.905 14.898 11.852 1 93.75 213 ALA B C 1
ATOM 4869 O O . ALA B 1 213 ? -2.904 15.156 11.172 1 93.75 213 ALA B O 1
ATOM 4870 N N . PRO B 1 214 ? -1.016 14.039 11.461 1 94.75 214 PRO B N 1
ATOM 4871 C CA . PRO B 1 214 ? -1.262 13.25 10.25 1 94.75 214 PRO B CA 1
ATOM 4872 C C . PRO B 1 214 ? -2.432 12.281 10.398 1 94.75 214 PRO B C 1
ATOM 4874 O O . PRO B 1 214 ? -2.771 11.891 11.523 1 94.75 214 PRO B O 1
ATOM 4877 N N . ALA B 1 215 ? -3.016 12.008 9.258 1 95.81 215 ALA B N 1
ATOM 4878 C CA . ALA B 1 215 ? -4.023 10.953 9.227 1 95.81 215 ALA B CA 1
ATOM 4879 C C . ALA B 1 215 ? -3.375 9.578 9.352 1 95.81 215 ALA B C 1
ATOM 4881 O O . ALA B 1 215 ? -2.318 9.32 8.766 1 95.81 215 ALA B O 1
ATOM 4882 N N . TRP B 1 216 ? -4.035 8.688 10.102 1 95.94 216 TRP B N 1
ATOM 4883 C CA . TRP B 1 216 ? -3.523 7.328 10.227 1 95.94 216 TRP B CA 1
ATOM 4884 C C . TRP B 1 216 ? -3.43 6.652 8.867 1 95.94 216 TRP B C 1
ATOM 4886 O O . TRP B 1 216 ? -2.49 5.898 8.602 1 95.94 216 TRP B O 1
ATOM 4896 N N . ARG B 1 217 ? -4.414 6.91 8.047 1 94.94 217 ARG B N 1
ATOM 4897 C CA . ARG B 1 217 ? -4.422 6.297 6.719 1 94.94 217 ARG B CA 1
ATOM 4898 C C . ARG B 1 217 ? -3.162 6.66 5.941 1 94.94 217 ARG B C 1
ATOM 4900 O O . ARG B 1 217 ? -2.566 5.809 5.281 1 94.94 217 ARG B O 1
ATOM 4907 N N . ASP B 1 218 ? -2.812 7.914 6 1 94.62 218 ASP B N 1
ATOM 4908 C CA . ASP B 1 218 ? -1.606 8.359 5.309 1 94.62 218 ASP B CA 1
ATOM 4909 C C . ASP B 1 218 ? -0.361 7.699 5.895 1 94.62 218 ASP B C 1
ATOM 4911 O O . ASP B 1 218 ? 0.522 7.258 5.156 1 94.62 218 ASP B O 1
ATOM 4915 N N . LEU B 1 219 ? -0.308 7.664 7.207 1 94.94 219 LEU B N 1
ATOM 4916 C CA . LEU B 1 219 ? 0.825 7.062 7.902 1 94.94 219 LEU B CA 1
ATOM 4917 C C . LEU B 1 219 ? 0.937 5.578 7.578 1 94.94 219 LEU B C 1
ATOM 4919 O O . LEU B 1 219 ? 2.016 5.094 7.227 1 94.94 219 LEU B O 1
ATOM 4923 N N . VAL B 1 220 ? -0.153 4.875 7.648 1 93.75 220 VAL B N 1
ATOM 4924 C CA . VAL B 1 220 ? -0.187 3.445 7.355 1 93.75 220 VAL B CA 1
ATOM 4925 C C . VAL B 1 220 ? 0.182 3.209 5.891 1 93.75 220 VAL B C 1
ATOM 4927 O O . VAL B 1 220 ? 1.001 2.34 5.586 1 93.75 220 VAL B O 1
ATOM 4930 N N . GLY B 1 221 ? -0.438 3.986 5.02 1 93.69 221 GLY B N 1
ATOM 4931 C CA . GLY B 1 221 ? -0.126 3.861 3.604 1 93.69 221 GLY B CA 1
ATOM 4932 C C . GLY B 1 221 ? 1.348 4.051 3.299 1 93.69 221 GLY B C 1
ATOM 4933 O O . GLY B 1 221 ? 1.945 3.248 2.576 1 93.69 221 GLY B O 1
ATOM 4934 N N . ALA B 1 222 ? 1.917 5.078 3.83 1 93.81 222 ALA B N 1
ATOM 4935 C CA . ALA B 1 222 ? 3.336 5.352 3.611 1 93.81 222 ALA B CA 1
ATOM 4936 C C . ALA B 1 222 ? 4.203 4.227 4.172 1 93.81 222 ALA B C 1
ATOM 4938 O O . ALA B 1 222 ? 5.207 3.85 3.562 1 93.81 222 ALA B O 1
ATOM 4939 N N . PHE B 1 223 ? 3.859 3.756 5.34 1 92.94 223 PHE B N 1
ATOM 4940 C CA . PHE B 1 223 ? 4.605 2.662 5.953 1 92.94 223 PHE B CA 1
ATOM 4941 C C . PHE B 1 223 ? 4.555 1.417 5.078 1 92.94 223 PHE B C 1
ATOM 4943 O O . PHE B 1 223 ? 5.574 0.755 4.875 1 92.94 223 PHE B O 1
ATOM 4950 N N . LEU B 1 224 ? 3.377 1.177 4.633 1 88.75 224 LEU B N 1
ATOM 4951 C CA . LEU B 1 224 ? 3.191 0.003 3.787 1 88.75 224 LEU B CA 1
ATOM 4952 C C . LEU B 1 224 ? 4.023 0.113 2.516 1 88.75 224 LEU B C 1
ATOM 4954 O O . LEU B 1 224 ? 4.629 -0.868 2.078 1 88.75 224 LEU B O 1
ATOM 4958 N N . GLU B 1 225 ? 4.043 1.242 1.917 1 90.06 225 GLU B N 1
ATOM 4959 C CA . GLU B 1 225 ? 4.883 1.476 0.746 1 90.06 225 GLU B CA 1
ATOM 4960 C C . GLU B 1 225 ? 6.355 1.245 1.068 1 90.06 225 GLU B C 1
ATOM 4962 O O . GLU B 1 225 ? 7.074 0.616 0.291 1 90.06 225 GLU B O 1
ATOM 4967 N N . ASP B 1 226 ? 6.684 1.73 2.164 1 90.31 226 ASP B N 1
ATOM 4968 C CA . ASP B 1 226 ? 8.07 1.562 2.607 1 90.31 226 ASP B CA 1
ATOM 4969 C C . ASP B 1 226 ? 8.406 0.084 2.783 1 90.31 226 ASP B C 1
ATOM 4971 O O . ASP B 1 226 ? 9.484 -0.364 2.367 1 90.31 226 ASP B O 1
ATOM 4975 N N . ARG B 1 227 ? 7.559 -0.702 3.383 1 89 227 ARG B N 1
ATOM 4976 C CA . ARG B 1 227 ? 7.785 -2.127 3.604 1 89 227 ARG B CA 1
ATOM 4977 C C . ARG B 1 227 ? 7.848 -2.883 2.281 1 89 227 ARG B C 1
ATOM 4979 O O . ARG B 1 227 ? 8.688 -3.773 2.107 1 89 227 ARG B O 1
ATOM 4986 N N . LEU B 1 228 ? 6.965 -2.514 1.435 1 91.12 228 LEU B N 1
ATOM 4987 C CA . LEU B 1 228 ? 6.91 -3.186 0.141 1 91.12 228 LEU B CA 1
ATOM 4988 C C . LEU B 1 228 ? 8.211 -2.986 -0.632 1 91.12 228 LEU B C 1
ATOM 4990 O O . LEU B 1 228 ? 8.648 -3.879 -1.358 1 91.12 228 LEU B O 1
ATOM 4994 N N . ASP B 1 229 ? 8.812 -1.847 -0.435 1 89.12 229 ASP B N 1
ATOM 4995 C CA . ASP B 1 229 ? 10.062 -1.535 -1.122 1 89.12 229 ASP B CA 1
ATOM 4996 C C . ASP B 1 229 ? 11.188 -2.451 -0.654 1 89.12 229 ASP B C 1
ATOM 4998 O O . ASP B 1 229 ? 12.188 -2.613 -1.35 1 89.12 229 ASP B O 1
ATOM 5002 N N . HIS B 1 230 ? 11 -3.041 0.486 1 88 230 HIS B N 1
ATOM 5003 C CA . HIS B 1 230 ? 12.047 -3.889 1.041 1 88 230 HIS B CA 1
ATOM 5004 C C . HIS B 1 230 ? 11.75 -5.363 0.787 1 88 230 HIS B C 1
ATOM 5006 O O . HIS B 1 230 ? 12.508 -6.234 1.23 1 88 230 HIS B O 1
ATOM 5012 N N . VAL B 1 231 ? 10.656 -5.641 0.23 1 91.94 231 VAL B N 1
ATOM 5013 C CA . VAL B 1 231 ? 10.32 -7.023 -0.092 1 91.94 231 VAL B CA 1
ATOM 5014 C C . VAL B 1 231 ? 10.82 -7.367 -1.491 1 91.94 231 VAL B C 1
ATOM 5016 O O . VAL B 1 231 ? 10.453 -6.715 -2.469 1 91.94 231 VAL B O 1
ATOM 5019 N N . GLY B 1 232 ? 11.664 -8.336 -1.596 1 88.44 232 GLY B N 1
ATOM 5020 C CA . GLY B 1 232 ? 12.242 -8.758 -2.865 1 88.44 232 GLY B CA 1
ATOM 5021 C C . GLY B 1 232 ? 11.281 -9.586 -3.707 1 88.44 232 GLY B C 1
ATOM 5022 O O . GLY B 1 232 ? 10.117 -9.758 -3.342 1 88.44 232 GLY B O 1
ATOM 5023 N N . PRO B 1 233 ? 11.68 -10.031 -4.844 1 87.81 233 PRO B N 1
ATOM 5024 C CA . PRO B 1 233 ? 10.852 -10.773 -5.797 1 87.81 233 PRO B CA 1
ATOM 5025 C C . PRO B 1 233 ? 10.711 -12.25 -5.422 1 87.81 233 PRO B C 1
ATOM 5027 O O . PRO B 1 233 ? 10.156 -13.031 -6.195 1 87.81 233 PRO B O 1
ATOM 5030 N N . GLU B 1 234 ? 11.047 -12.656 -4.289 1 91 234 GLU B N 1
ATOM 5031 C CA . GLU B 1 234 ? 11.055 -14.055 -3.885 1 91 234 GLU B CA 1
ATOM 5032 C C . GLU B 1 234 ? 9.633 -14.617 -3.82 1 91 234 GLU B C 1
ATOM 5034 O O . GLU B 1 234 ? 8.703 -13.914 -3.428 1 91 234 GLU B O 1
ATOM 5039 N N . LEU B 1 235 ? 9.516 -15.883 -4.219 1 94.44 235 LEU B N 1
ATOM 5040 C CA . LEU B 1 235 ? 8.266 -16.625 -4.098 1 94.44 235 LEU B CA 1
ATOM 5041 C C . LEU B 1 235 ? 8.188 -17.359 -2.76 1 94.44 235 LEU B C 1
ATOM 5043 O O . LEU B 1 235 ? 9.211 -17.594 -2.123 1 94.44 235 LEU B O 1
ATOM 5047 N N . VAL B 1 236 ? 6.969 -17.625 -2.314 1 95.25 236 VAL B N 1
ATOM 5048 C CA . VAL B 1 236 ? 6.77 -18.516 -1.172 1 95.25 236 VAL B CA 1
ATOM 5049 C C . VAL B 1 236 ? 7.402 -19.875 -1.457 1 95.25 236 VAL B C 1
ATOM 5051 O O . VAL B 1 236 ? 7.273 -20.406 -2.562 1 95.25 236 VAL B O 1
ATOM 5054 N N . THR B 1 237 ? 8.195 -20.391 -0.524 1 94.75 237 THR B N 1
ATOM 5055 C CA . THR B 1 237 ? 8.812 -21.703 -0.649 1 94.75 237 THR B CA 1
ATOM 5056 C C . THR B 1 237 ? 8.32 -22.641 0.448 1 94.75 237 THR B C 1
ATOM 5058 O O . THR B 1 237 ? 7.863 -22.188 1.5 1 94.75 237 THR B O 1
ATOM 5061 N N . ASP B 1 238 ? 8.398 -23.953 0.184 1 94.56 238 ASP B N 1
ATOM 5062 C CA . ASP B 1 238 ? 7.934 -24.953 1.146 1 94.56 238 ASP B CA 1
ATOM 5063 C C . ASP B 1 238 ? 8.68 -26.266 0.978 1 94.56 238 ASP B C 1
ATOM 5065 O O . ASP B 1 238 ? 8.062 -27.328 0.848 1 94.56 238 ASP B O 1
ATOM 5069 N N . PRO B 1 239 ? 10.016 -26.438 0.954 1 90.81 239 PRO B N 1
ATOM 5070 C CA . PRO B 1 239 ? 10.805 -27.641 0.715 1 90.81 239 PRO B CA 1
ATOM 5071 C C . PRO B 1 239 ? 10.477 -28.766 1.706 1 90.81 239 PRO B C 1
ATOM 5073 O O . PRO B 1 239 ? 10.758 -29.938 1.437 1 90.81 239 PRO B O 1
ATOM 5076 N N . ALA B 1 240 ? 9.867 -28.594 2.789 1 85.5 240 ALA B N 1
ATOM 5077 C CA . ALA B 1 240 ? 9.562 -29.609 3.783 1 85.5 240 ALA B CA 1
ATOM 5078 C C . ALA B 1 240 ? 8.055 -29.766 3.969 1 85.5 240 ALA B C 1
ATOM 5080 O O . ALA B 1 240 ? 7.586 -30.062 5.07 1 85.5 240 ALA B O 1
ATOM 5081 N N . ARG B 1 241 ? 7.488 -29.641 2.785 1 93.12 241 ARG B N 1
ATOM 5082 C CA . ARG B 1 241 ? 6.043 -29.75 2.945 1 93.12 241 ARG B CA 1
ATOM 5083 C C . ARG B 1 241 ? 5.613 -31.188 3.164 1 93.12 241 ARG B C 1
ATOM 5085 O O . ARG B 1 241 ? 6.309 -32.125 2.752 1 93.12 241 ARG B O 1
ATOM 5092 N N . LYS B 1 242 ? 4.465 -31.391 3.818 1 91.5 242 LYS B N 1
ATOM 5093 C CA . LYS B 1 242 ? 3.828 -32.688 3.982 1 91.5 242 LYS B CA 1
ATOM 5094 C C . LYS B 1 242 ? 2.848 -32.969 2.848 1 91.5 242 LYS B C 1
ATOM 5096 O O . LYS B 1 242 ? 2.436 -32.062 2.135 1 91.5 242 LYS B O 1
ATOM 5101 N N . SER B 1 243 ? 2.604 -34.281 2.656 1 91.56 243 SER B N 1
ATOM 5102 C CA . SER B 1 243 ? 1.598 -34.625 1.662 1 91.56 243 SER B CA 1
ATOM 5103 C C . SER B 1 243 ? 0.211 -34.156 2.078 1 91.56 243 SER B C 1
ATOM 5105 O O . SER B 1 243 ? -0.119 -34.156 3.266 1 91.56 243 SER B O 1
ATOM 5107 N N . SER B 1 244 ? -0.545 -33.75 1.117 1 87.06 244 SER B N 1
ATOM 5108 C CA . SER B 1 244 ? -1.881 -33.219 1.392 1 87.06 244 SER B CA 1
ATOM 5109 C C . SER B 1 244 ? -2.904 -34.344 1.482 1 87.06 244 SER B C 1
ATOM 5111 O O . SER B 1 244 ? -2.889 -35.281 0.67 1 87.06 244 SER B O 1
ATOM 5113 N N . ARG B 1 245 ? -3.742 -34.312 2.471 1 88.56 245 ARG B N 1
ATOM 5114 C CA . ARG B 1 245 ? -4.871 -35.219 2.549 1 88.56 245 ARG B CA 1
ATOM 5115 C C . ARG B 1 245 ? -5.996 -34.781 1.619 1 88.56 245 ARG B C 1
ATOM 5117 O O . ARG B 1 245 ? -6.637 -35.625 0.978 1 88.56 245 ARG B O 1
ATOM 5124 N N . HIS B 1 246 ? -6.234 -33.531 1.563 1 95 246 HIS B N 1
ATOM 5125 C CA . HIS B 1 246 ? -7.234 -32.938 0.7 1 95 246 HIS B CA 1
ATOM 5126 C C . HIS B 1 246 ? -6.586 -31.938 -0.271 1 95 246 HIS B C 1
ATOM 5128 O O . HIS B 1 246 ? -5.898 -31.016 0.149 1 95 246 HIS B O 1
ATOM 5134 N N . ALA B 1 247 ? -6.898 -32.125 -1.548 1 95.25 247 ALA B N 1
ATOM 5135 C CA . ALA B 1 247 ? -6.246 -31.344 -2.605 1 95.25 247 ALA B CA 1
ATOM 5136 C C . ALA B 1 247 ? -6.617 -29.875 -2.52 1 95.25 247 ALA B C 1
ATOM 5138 O O . ALA B 1 247 ? -5.824 -29 -2.898 1 95.25 247 ALA B O 1
ATOM 5139 N N . HIS B 1 248 ? -7.805 -29.578 -2.02 1 97.69 248 HIS B N 1
ATOM 5140 C CA . HIS B 1 248 ? -8.305 -28.203 -2.068 1 97.69 248 HIS B CA 1
ATOM 5141 C C . HIS B 1 248 ? -8.211 -27.531 -0.7 1 97.69 248 HIS B C 1
ATOM 5143 O O . HIS B 1 248 ? -8.625 -26.391 -0.539 1 97.69 248 HIS B O 1
ATOM 5149 N N . GLU B 1 249 ? -7.656 -28.188 0.24 1 97.75 249 GLU B N 1
ATOM 5150 C CA . GLU B 1 249 ? -7.512 -27.625 1.575 1 97.75 249 GLU B CA 1
ATOM 5151 C C . GLU B 1 249 ? -6.285 -26.703 1.657 1 97.75 249 GLU B C 1
ATOM 5153 O O . GLU B 1 249 ? -5.215 -27.062 1.157 1 97.75 249 GLU B O 1
ATOM 5158 N N . LEU B 1 250 ? -6.461 -25.547 2.184 1 97 250 LEU B N 1
ATOM 5159 C CA . LEU B 1 250 ? -5.332 -24.797 2.723 1 97 250 LEU B CA 1
ATOM 5160 C C . LEU B 1 250 ? -5.016 -25.234 4.145 1 97 250 LEU B C 1
ATOM 5162 O O . LEU B 1 250 ? -5.645 -24.766 5.102 1 97 250 LEU B O 1
ATOM 5166 N N . GLY B 1 251 ? -4.09 -26.047 4.23 1 95.69 251 GLY B N 1
ATOM 5167 C CA . GLY B 1 251 ? -3.822 -26.734 5.488 1 95.69 251 GLY B CA 1
ATOM 5168 C C . GLY B 1 251 ? -3.215 -25.828 6.543 1 95.69 251 GLY B C 1
ATOM 5169 O O . GLY B 1 251 ? -2.689 -24.75 6.219 1 95.69 251 GLY B O 1
ATOM 5170 N N . ALA B 1 252 ? -3.287 -26.297 7.805 1 93.88 252 ALA B N 1
ATOM 5171 C CA . ALA B 1 252 ? -2.812 -25.531 8.953 1 93.88 252 ALA B CA 1
ATOM 5172 C C . ALA B 1 252 ? -1.336 -25.188 8.812 1 93.88 252 ALA B C 1
ATOM 5174 O O . ALA B 1 252 ? -0.92 -24.078 9.148 1 93.88 252 ALA B O 1
ATOM 5175 N N . ASP B 1 253 ? -0.548 -26.156 8.273 1 94.5 253 ASP B N 1
ATOM 5176 C CA . ASP B 1 253 ? 0.88 -25.906 8.109 1 94.5 253 ASP B CA 1
ATOM 5177 C C . ASP B 1 253 ? 1.133 -24.828 7.055 1 94.5 253 ASP B C 1
ATOM 5179 O O . ASP B 1 253 ? 1.995 -23.969 7.234 1 94.5 253 ASP B O 1
ATOM 5183 N N . ASP B 1 254 ? 0.399 -24.906 5.988 1 95.88 254 ASP B N 1
ATOM 5184 C CA . ASP B 1 254 ? 0.526 -23.906 4.93 1 95.88 254 ASP B CA 1
ATOM 5185 C C . ASP B 1 254 ? 0.146 -22.516 5.438 1 95.88 254 ASP B C 1
ATOM 5187 O O . ASP B 1 254 ? 0.858 -21.547 5.184 1 95.88 254 ASP B O 1
ATOM 5191 N N . LEU B 1 255 ? -0.952 -22.484 6.18 1 96 255 LEU B N 1
ATOM 5192 C CA . LEU B 1 255 ? -1.438 -21.219 6.715 1 96 255 LEU B CA 1
ATOM 5193 C C . LEU B 1 255 ? -0.44 -20.625 7.703 1 96 255 LEU B C 1
ATOM 5195 O O . LEU B 1 255 ? -0.193 -19.422 7.695 1 96 255 LEU B O 1
ATOM 5199 N N . ALA B 1 256 ? 0.102 -21.469 8.547 1 95 256 ALA B N 1
ATOM 5200 C CA . ALA B 1 256 ? 1.101 -21.016 9.508 1 95 256 ALA B CA 1
ATOM 5201 C C . ALA B 1 256 ? 2.332 -20.453 8.797 1 95 256 ALA B C 1
ATOM 5203 O O . ALA B 1 256 ? 2.861 -19.406 9.188 1 95 256 ALA B O 1
ATOM 5204 N N . ALA B 1 257 ? 2.777 -21.172 7.738 1 95.06 257 ALA B N 1
ATOM 5205 C CA . ALA B 1 257 ? 3.949 -20.734 6.988 1 95.06 257 ALA B CA 1
ATOM 5206 C C . ALA B 1 257 ? 3.688 -19.391 6.301 1 95.06 257 ALA B C 1
ATOM 5208 O O . ALA B 1 257 ? 4.539 -18.5 6.316 1 95.06 257 ALA B O 1
ATOM 5209 N N . LEU B 1 258 ? 2.531 -19.234 5.699 1 96.31 258 LEU B N 1
ATOM 5210 C CA . LEU B 1 258 ? 2.158 -17.984 5.043 1 96.31 258 LEU B CA 1
ATOM 5211 C C . LEU B 1 258 ? 2.078 -16.844 6.055 1 96.31 258 LEU B C 1
ATOM 5213 O O . LEU B 1 258 ? 2.588 -15.75 5.805 1 96.31 258 LEU B O 1
ATOM 5217 N N . ARG B 1 259 ? 1.442 -17.172 7.191 1 95.5 259 ARG B N 1
ATOM 5218 C CA . ARG B 1 259 ? 1.308 -16.172 8.25 1 95.5 259 ARG B CA 1
ATOM 5219 C C . ARG B 1 259 ? 2.674 -15.719 8.758 1 95.5 259 ARG B C 1
ATOM 5221 O O . ARG B 1 259 ? 2.953 -14.523 8.82 1 95.5 259 ARG B O 1
ATOM 5228 N N . ASP B 1 260 ? 3.502 -16.672 9.102 1 95.06 260 ASP B N 1
ATOM 5229 C CA . ASP B 1 260 ? 4.82 -16.359 9.648 1 95.06 260 ASP B CA 1
ATOM 5230 C C . ASP B 1 260 ? 5.664 -15.594 8.633 1 95.06 260 ASP B C 1
ATOM 5232 O O . ASP B 1 260 ? 6.363 -14.641 8.992 1 95.06 260 ASP B O 1
ATOM 5236 N N . GLY B 1 261 ? 5.617 -16.047 7.367 1 94.56 261 GLY B N 1
ATOM 5237 C CA . GLY B 1 261 ? 6.344 -15.336 6.324 1 94.56 261 GLY B CA 1
ATOM 5238 C C . GLY B 1 261 ? 5.879 -13.906 6.133 1 94.56 261 GLY B C 1
ATOM 5239 O O . GLY B 1 261 ? 6.699 -12.992 5.984 1 94.56 261 GLY B O 1
ATOM 5240 N N . LEU B 1 262 ? 4.598 -13.719 6.121 1 93.69 262 LEU B N 1
ATOM 5241 C CA . LEU B 1 262 ? 4.02 -12.391 5.969 1 93.69 262 LEU B CA 1
ATOM 5242 C C . LEU B 1 262 ? 4.426 -11.484 7.125 1 93.69 262 LEU B C 1
ATOM 5244 O O . LEU B 1 262 ? 4.891 -10.367 6.906 1 93.69 262 LEU B O 1
ATOM 5248 N N . LEU B 1 263 ? 4.285 -11.984 8.367 1 90.81 263 LEU B N 1
ATOM 5249 C CA . LEU B 1 263 ? 4.602 -11.203 9.555 1 90.81 263 LEU B CA 1
ATOM 5250 C C . LEU B 1 263 ? 6.086 -10.852 9.602 1 90.81 263 LEU B C 1
ATOM 5252 O O . LEU B 1 263 ? 6.457 -9.75 10.023 1 90.81 263 LEU B O 1
ATOM 5256 N N . ALA B 1 264 ? 6.91 -11.789 9.164 1 91.88 264 ALA B N 1
ATOM 5257 C CA . ALA B 1 264 ? 8.352 -11.539 9.125 1 91.88 264 ALA B CA 1
ATOM 5258 C C . ALA B 1 264 ? 8.68 -10.375 8.203 1 91.88 264 ALA B C 1
ATOM 5260 O O . ALA B 1 264 ? 9.602 -9.602 8.477 1 91.88 264 ALA B O 1
ATOM 5261 N N . ARG B 1 265 ? 7.969 -10.266 7.141 1 90.94 265 ARG B N 1
ATOM 5262 C CA . ARG B 1 265 ? 8.234 -9.234 6.148 1 90.94 265 ARG B CA 1
ATOM 5263 C C . ARG B 1 265 ? 7.656 -7.895 6.578 1 90.94 265 ARG B C 1
ATOM 5265 O O . ARG B 1 265 ? 8.055 -6.844 6.066 1 90.94 265 ARG B O 1
ATOM 5272 N N . LEU B 1 266 ? 6.734 -7.891 7.543 1 88.12 266 LEU B N 1
ATOM 5273 C CA . LEU B 1 266 ? 6.133 -6.672 8.07 1 88.12 266 LEU B CA 1
ATOM 5274 C C . LEU B 1 266 ? 6.879 -6.184 9.305 1 88.12 266 LEU B C 1
ATOM 5276 O O . LEU B 1 266 ? 6.68 -5.055 9.758 1 88.12 266 LEU B O 1
ATOM 5280 N N . ARG B 1 267 ? 7.703 -7.043 9.812 1 87.5 267 ARG B N 1
ATOM 5281 C CA . ARG B 1 267 ? 8.43 -6.707 11.039 1 87.5 267 ARG B CA 1
ATOM 5282 C C . ARG B 1 267 ? 9.406 -5.562 10.789 1 87.5 267 ARG B C 1
ATOM 5284 O O . ARG B 1 267 ? 10.078 -5.52 9.758 1 87.5 267 ARG B O 1
ATOM 5291 N N . THR B 1 268 ? 9.406 -4.598 11.656 1 86.38 268 THR B N 1
ATOM 5292 C CA . THR B 1 268 ? 10.336 -3.471 11.617 1 86.38 268 THR B CA 1
ATOM 5293 C C . THR B 1 268 ? 10.945 -3.225 13 1 86.38 268 THR B C 1
ATOM 5295 O O . THR B 1 268 ? 10.258 -3.32 14.016 1 86.38 268 THR B O 1
ATOM 5298 N N . GLU B 1 269 ? 12.219 -2.984 12.984 1 88.94 269 GLU B N 1
ATOM 5299 C CA . GLU B 1 269 ? 12.891 -2.619 14.227 1 88.94 269 GLU B CA 1
ATOM 5300 C C . GLU B 1 269 ? 12.469 -1.231 14.695 1 88.94 269 GLU B C 1
ATOM 5302 O O . GLU B 1 269 ? 12.203 -0.347 13.883 1 88.94 269 GLU B O 1
ATOM 5307 N N . PRO B 1 270 ? 12.469 -1.009 16.016 1 90.19 270 PRO B N 1
ATOM 5308 C CA . PRO B 1 270 ? 12.008 0.272 16.562 1 90.19 270 PRO B CA 1
ATOM 5309 C C . PRO B 1 270 ? 12.766 1.465 15.977 1 90.19 270 PRO B C 1
ATOM 5311 O O . PRO B 1 270 ? 12.148 2.473 15.617 1 90.19 270 PRO B O 1
ATOM 5314 N N . ASP B 1 271 ? 14.039 1.352 15.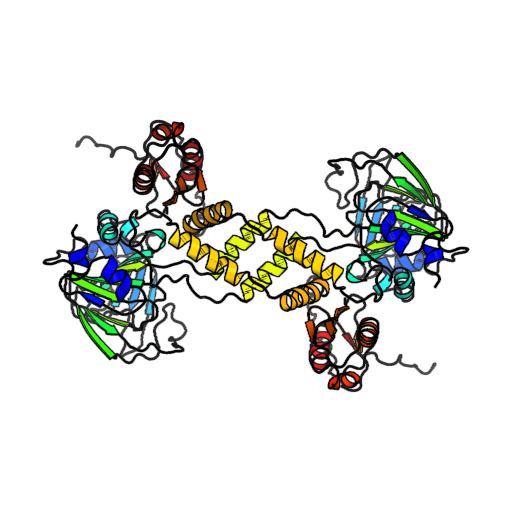859 1 90.38 271 ASP B N 1
ATOM 5315 C CA . ASP B 1 271 ? 14.828 2.465 15.352 1 90.38 271 ASP B CA 1
ATOM 5316 C C . ASP B 1 271 ? 14.469 2.771 13.898 1 90.38 271 ASP B C 1
ATOM 5318 O O . ASP B 1 271 ? 14.43 3.938 13.492 1 90.38 271 ASP B O 1
ATOM 5322 N N . ALA B 1 272 ? 14.297 1.695 13.172 1 90.69 272 ALA B N 1
ATOM 5323 C CA . ALA B 1 272 ? 13.906 1.879 11.781 1 90.69 272 ALA B CA 1
ATOM 5324 C C . ALA B 1 272 ? 12.531 2.539 11.68 1 90.69 272 ALA B C 1
ATOM 5326 O O . ALA B 1 272 ? 12.297 3.375 10.805 1 90.69 272 ALA B O 1
ATOM 5327 N N . LEU B 1 273 ? 11.656 2.162 12.594 1 93.94 273 LEU B N 1
ATOM 5328 C CA . LEU B 1 273 ? 10.328 2.754 12.617 1 93.94 273 LEU B CA 1
ATOM 5329 C C . LEU B 1 273 ? 10.391 4.23 13 1 93.94 273 LEU B C 1
ATOM 5331 O O . LEU B 1 273 ? 9.68 5.055 12.43 1 93.94 273 LEU B O 1
ATOM 5335 N N . HIS B 1 274 ? 11.219 4.531 13.953 1 95.38 274 HIS B N 1
ATOM 5336 C CA . HIS B 1 274 ? 11.422 5.926 14.328 1 95.38 274 HIS B CA 1
ATOM 5337 C C . HIS B 1 274 ? 11.938 6.742 13.156 1 95.38 274 HIS B C 1
ATOM 5339 O O . HIS B 1 274 ? 11.453 7.852 12.906 1 95.38 274 HIS B O 1
ATOM 5345 N N . CYS B 1 275 ? 12.906 6.145 12.445 1 95 275 CYS B N 1
ATOM 5346 C CA . CYS B 1 275 ? 13.438 6.816 11.266 1 95 275 CYS B CA 1
ATOM 5347 C C . CYS B 1 275 ? 12.352 7.027 10.227 1 95 275 CYS B C 1
ATOM 5349 O O . CYS B 1 275 ? 12.258 8.102 9.625 1 95 275 CYS B O 1
ATOM 5351 N N . PHE B 1 276 ? 11.539 6.059 10.102 1 96 276 PHE B N 1
ATOM 5352 C CA . PHE B 1 276 ? 10.422 6.172 9.172 1 96 276 PHE B CA 1
ATOM 5353 C C . PHE B 1 276 ? 9.523 7.344 9.547 1 96 276 PHE B C 1
ATOM 5355 O O . PHE B 1 276 ? 9.125 8.133 8.688 1 96 276 PHE B O 1
ATOM 5362 N N . PHE B 1 277 ? 9.18 7.512 10.844 1 97.62 277 PHE B N 1
ATOM 5363 C CA . PHE B 1 277 ? 8.312 8.602 11.281 1 97.62 277 PHE B CA 1
ATOM 5364 C C . PHE B 1 277 ? 8.938 9.953 10.969 1 97.62 277 PHE B C 1
ATOM 5366 O O . PHE B 1 277 ? 8.266 10.859 10.484 1 97.62 277 PHE B O 1
ATOM 5373 N N . GLY B 1 278 ? 10.219 10.086 11.266 1 97.69 278 GLY B N 1
ATOM 5374 C CA . GLY B 1 278 ? 10.914 11.328 10.984 1 97.69 278 GLY B CA 1
ATOM 5375 C C . GLY B 1 278 ? 10.906 11.695 9.508 1 97.69 278 GLY B C 1
ATOM 5376 O O . GLY B 1 278 ? 10.641 12.844 9.148 1 97.69 278 GLY B O 1
ATOM 5377 N N . GLU B 1 279 ? 11.188 10.672 8.695 1 97.06 279 GLU B N 1
ATOM 5378 C CA . GLU B 1 279 ? 11.188 10.891 7.254 1 97.06 279 GLU B CA 1
ATOM 5379 C C . GLU B 1 279 ? 9.797 11.266 6.754 1 97.06 279 GLU B C 1
ATOM 5381 O O . GLU B 1 279 ? 9.641 12.203 5.973 1 97.06 279 GLU B O 1
ATOM 5386 N N . PHE B 1 280 ? 8.828 10.586 7.254 1 97 280 PHE B N 1
ATOM 5387 C CA . PHE B 1 280 ? 7.453 10.812 6.824 1 97 280 PHE B CA 1
ATOM 5388 C C . PHE B 1 280 ? 6.988 12.211 7.199 1 97 280 PHE B C 1
ATOM 5390 O O . PHE B 1 280 ? 6.426 12.93 6.367 1 97 280 PHE B O 1
ATOM 5397 N N . LEU B 1 281 ? 7.215 12.641 8.367 1 96.94 281 LEU B N 1
ATOM 5398 C CA . LEU B 1 281 ? 6.676 13.891 8.898 1 96.94 281 LEU B CA 1
ATOM 5399 C C . LEU B 1 281 ? 7.391 15.094 8.281 1 96.94 281 LEU B C 1
ATOM 5401 O O . LEU B 1 281 ? 6.887 16.219 8.344 1 96.94 281 LEU B O 1
ATOM 5405 N N . THR B 1 282 ? 8.57 14.891 7.668 1 96.75 282 THR B N 1
ATOM 5406 C CA . THR B 1 282 ? 9.32 16.016 7.117 1 96.75 282 THR B CA 1
ATOM 5407 C C . THR B 1 282 ? 9.258 16.016 5.59 1 96.75 282 THR B C 1
ATOM 5409 O O . THR B 1 282 ? 9.781 16.922 4.941 1 96.75 282 THR B O 1
ATOM 5412 N N . ARG B 1 283 ? 8.562 15.023 5.031 1 92.94 283 ARG B N 1
ATOM 5413 C CA . ARG B 1 283 ? 8.453 14.945 3.578 1 92.94 283 ARG B CA 1
ATOM 5414 C C . ARG B 1 283 ? 7.699 16.141 3.021 1 92.94 283 ARG B C 1
ATOM 5416 O O . ARG B 1 283 ? 6.652 16.531 3.551 1 92.94 283 ARG B O 1
ATOM 5423 N N . PRO B 1 284 ? 8.281 16.703 1.948 1 85.25 284 PRO B N 1
ATOM 5424 C CA . PRO B 1 284 ? 7.57 17.828 1.37 1 85.25 284 PRO B CA 1
ATOM 5425 C C . PRO B 1 284 ? 6.199 17.453 0.814 1 85.25 284 PRO B C 1
ATOM 5427 O O . PRO B 1 284 ? 6.039 16.359 0.258 1 85.25 284 PRO B O 1
ATOM 5430 N N . GLN B 1 285 ? 5.191 18.062 1.145 1 69.5 285 GLN B N 1
ATOM 5431 C CA . GLN B 1 285 ? 3.855 17.812 0.613 1 69.5 285 GLN B CA 1
ATOM 5432 C C . GLN B 1 285 ? 3.738 18.297 -0.828 1 69.5 285 GLN B C 1
ATOM 5434 O O . GLN B 1 285 ? 4.285 19.344 -1.181 1 69.5 285 GLN B O 1
ATOM 5439 N N . THR B 1 286 ? 3.812 17.297 -1.805 1 54.81 286 THR B N 1
ATOM 5440 C CA . THR B 1 286 ? 3.732 17.703 -3.203 1 54.81 286 THR B CA 1
ATOM 5441 C C . THR B 1 286 ? 2.531 18.609 -3.432 1 54.81 286 THR B C 1
ATOM 5443 O O . THR B 1 286 ? 1.399 18.25 -3.104 1 54.81 286 THR B O 1
ATOM 5446 N N . ARG B 1 287 ? 2.654 19.844 -3.297 1 45.84 287 ARG B N 1
ATOM 5447 C CA . ARG B 1 287 ? 1.625 20.703 -3.865 1 45.84 287 ARG B CA 1
ATOM 5448 C C . ARG B 1 287 ? 1.365 20.359 -5.328 1 45.84 287 ARG B C 1
ATOM 5450 O O . ARG B 1 287 ? 2.289 20 -6.059 1 45.84 287 ARG B O 1
ATOM 5457 N N . ASP B 1 288 ? 0.247 19.703 -5.605 1 40.81 288 ASP B N 1
ATOM 5458 C CA . ASP B 1 288 ? -0.165 19.531 -6.992 1 40.81 288 ASP B CA 1
ATOM 5459 C C . ASP B 1 288 ? 0.363 20.656 -7.875 1 40.81 288 ASP B C 1
ATOM 5461 O O . ASP B 1 288 ? -0.399 21.531 -8.297 1 40.81 288 ASP B O 1
ATOM 5465 N N . THR B 1 289 ? 1.263 21.344 -7.523 1 36.84 289 THR B N 1
ATOM 5466 C CA . THR B 1 289 ? 1.603 22.359 -8.516 1 36.84 289 THR B CA 1
ATOM 5467 C C . THR B 1 289 ? 2.049 21.703 -9.82 1 36.84 289 THR B C 1
ATOM 5469 O O . THR B 1 289 ? 2.809 20.734 -9.812 1 36.84 289 THR B O 1
ATOM 5472 N N . GLU B 1 290 ? 1.162 21.734 -10.758 1 34.53 290 GLU B N 1
ATOM 5473 C CA . GLU B 1 290 ? 1.56 21.438 -12.133 1 34.53 290 GLU B CA 1
ATOM 5474 C C . GLU B 1 290 ? 3.053 21.672 -12.336 1 34.53 290 GLU B C 1
ATOM 5476 O O . GLU B 1 290 ? 3.6 22.672 -11.867 1 34.53 290 GLU B O 1
ATOM 5481 N N . PRO B 1 291 ? 3.689 20.547 -12.523 1 35.19 291 PRO B N 1
ATOM 5482 C CA . PRO B 1 291 ? 5.059 20.906 -12.898 1 35.19 291 PRO B CA 1
ATOM 5483 C C . PRO B 1 291 ? 5.125 22.188 -13.727 1 35.19 291 PRO B C 1
ATOM 5485 O O . PRO B 1 291 ? 4.41 22.328 -14.727 1 35.19 291 PRO B O 1
ATOM 5488 N N . GLU B 1 292 ? 5.09 23.266 -13.211 1 32.97 292 GLU B N 1
ATOM 5489 C CA . GLU B 1 292 ? 5.398 24.359 -14.125 1 32.97 292 GLU B CA 1
ATOM 5490 C C . GLU B 1 292 ? 6.301 23.891 -15.266 1 32.97 292 GLU B C 1
ATOM 5492 O O . GLU B 1 292 ? 7.199 23.078 -15.047 1 32.97 292 GLU B O 1
ATOM 5497 N N . THR B 1 293 ? 5.645 23.828 -16.359 1 32.62 293 THR B N 1
ATOM 5498 C CA . THR B 1 293 ? 6.504 23.812 -17.531 1 32.62 293 THR B CA 1
ATOM 5499 C C . THR B 1 293 ? 7.824 24.516 -17.25 1 32.62 293 THR B C 1
ATOM 5501 O O . THR B 1 293 ? 7.832 25.688 -16.859 1 32.62 293 THR B O 1
ATOM 5504 N N . ALA B 1 294 ? 8.789 23.828 -16.812 1 33.44 294 ALA B N 1
ATOM 5505 C CA . ALA B 1 294 ? 10.117 24.422 -16.953 1 33.44 294 ALA B CA 1
ATOM 5506 C C . ALA B 1 294 ? 10.172 25.359 -18.156 1 33.44 294 ALA B C 1
ATOM 5508 O O . ALA B 1 294 ? 10.102 24.906 -19.297 1 33.44 294 ALA B O 1
ATOM 5509 N N . ASP B 1 295 ? 9.492 26.328 -18.219 1 33.72 295 ASP B N 1
ATOM 5510 C CA . ASP B 1 295 ? 10.164 27.234 -19.156 1 33.72 295 ASP B CA 1
ATOM 5511 C C . ASP B 1 295 ? 11.664 26.969 -19.203 1 33.72 295 ASP B C 1
ATOM 5513 O O . ASP B 1 295 ? 12.266 26.609 -18.203 1 33.72 295 ASP B O 1
ATOM 5517 N N . ASP B 1 296 ? 12.18 26.688 -20.375 1 36.53 296 ASP B N 1
ATOM 5518 C CA . ASP B 1 296 ? 13.539 26.578 -20.891 1 36.53 296 ASP B CA 1
ATOM 5519 C C . ASP B 1 296 ? 14.484 27.531 -20.172 1 36.53 296 ASP B C 1
ATOM 5521 O O . ASP B 1 296 ? 15.562 27.844 -20.672 1 36.53 296 ASP B O 1
ATOM 5525 N N . ALA B 1 297 ? 13.938 28.672 -19.547 1 35.28 297 ALA B N 1
ATOM 5526 C CA . ALA B 1 297 ? 15.109 29.406 -19.078 1 35.28 297 ALA B CA 1
ATOM 5527 C C . ALA B 1 297 ? 15.953 28.547 -18.141 1 35.28 297 ALA B C 1
ATOM 5529 O O . ALA B 1 297 ? 15.5 28.156 -17.062 1 35.28 297 ALA B O 1
ATOM 5530 N N . ALA B 1 298 ? 16.734 27.672 -18.531 1 40 298 ALA B N 1
ATOM 5531 C CA . ALA B 1 298 ? 17.984 27.125 -18 1 40 298 ALA B CA 1
ATOM 5532 C C . ALA B 1 298 ? 18.406 27.875 -16.75 1 40 298 ALA B C 1
ATOM 5534 O O . ALA B 1 298 ? 19.219 28.812 -16.828 1 40 298 ALA B O 1
ATOM 5535 N N . SER B 1 299 ? 17.531 28.266 -15.922 1 43.16 299 SER B N 1
ATOM 5536 C CA . SER B 1 299 ? 18.062 28.984 -14.758 1 43.16 299 SER B CA 1
ATOM 5537 C C . SER B 1 299 ? 19.188 28.188 -14.094 1 43.16 299 SER B C 1
ATOM 5539 O O . SER B 1 299 ? 19.062 26.984 -13.867 1 43.16 299 SER B O 1
ATOM 5541 N N . GLU B 1 300 ? 20.312 28.5 -14.156 1 53.5 300 GLU B N 1
ATOM 5542 C CA . GLU B 1 300 ? 21.578 27.984 -13.641 1 53.5 300 GLU B CA 1
ATOM 5543 C C . GLU B 1 300 ? 21.422 27.438 -12.227 1 53.5 300 GLU B C 1
ATOM 5545 O O . GLU B 1 300 ? 21.016 28.156 -11.305 1 53.5 300 GLU B O 1
ATOM 5550 N N . ARG B 1 301 ? 20.984 26.203 -12.055 1 64.5 301 ARG B N 1
ATOM 5551 C CA . ARG B 1 301 ? 21.094 25.562 -10.75 1 64.5 301 ARG B CA 1
ATOM 5552 C C . ARG B 1 301 ? 22.328 26.062 -9.992 1 64.5 301 ARG B C 1
ATOM 5554 O O . ARG B 1 301 ? 23.438 26.062 -10.523 1 64.5 301 ARG B O 1
ATOM 5561 N N . PRO B 1 302 ? 21.922 26.719 -8.82 1 74.88 302 PRO B N 1
ATOM 5562 C CA . PRO B 1 302 ? 23.094 27.25 -8.117 1 74.88 302 PRO B CA 1
ATOM 5563 C C . PRO B 1 302 ? 24.156 26.188 -7.848 1 74.88 302 PRO B C 1
ATOM 5565 O O . PRO B 1 302 ? 23.828 25.031 -7.598 1 74.88 302 PRO B O 1
ATOM 5568 N N . GLU B 1 303 ? 25.297 26.438 -8.133 1 84.94 303 GLU B N 1
ATOM 5569 C CA . GLU B 1 303 ? 26.422 25.547 -7.887 1 84.94 303 GLU B CA 1
ATOM 5570 C C . GLU B 1 303 ? 26.75 25.469 -6.395 1 84.94 303 GLU B C 1
ATOM 5572 O O . GLU B 1 303 ? 26.594 26.453 -5.668 1 84.94 303 GLU B O 1
ATOM 5577 N N . TRP B 1 304 ? 26.984 24.391 -5.93 1 91.31 304 TRP B N 1
ATOM 5578 C CA . TRP B 1 304 ? 27.359 24.156 -4.543 1 91.31 304 TRP B CA 1
ATOM 5579 C C . TRP B 1 304 ? 28.625 24.938 -4.184 1 91.31 304 TRP B C 1
ATOM 5581 O O . TRP B 1 304 ? 29.594 24.938 -4.941 1 91.31 304 TRP B O 1
ATOM 5591 N N . ASP B 1 305 ? 28.594 25.672 -3.146 1 92.12 305 ASP B N 1
ATOM 5592 C CA . ASP B 1 305 ? 29.734 26.375 -2.564 1 92.12 305 ASP B CA 1
ATOM 5593 C C . ASP B 1 305 ? 29.906 26.016 -1.088 1 92.12 305 ASP B C 1
ATOM 5595 O O . ASP B 1 305 ? 29.047 26.359 -0.264 1 92.12 305 ASP B O 1
ATOM 5599 N N . PRO B 1 306 ? 31.031 25.391 -0.773 1 90.69 306 PRO B N 1
ATOM 5600 C CA . PRO B 1 306 ? 31.219 24.922 0.603 1 90.69 306 PRO B CA 1
ATOM 5601 C C . PRO B 1 306 ? 31.297 26.078 1.607 1 90.69 306 PRO B C 1
ATOM 5603 O O . PRO B 1 306 ? 31.078 25.859 2.805 1 90.69 306 PRO B O 1
ATOM 5606 N N . ASN B 1 307 ? 31.547 27.219 1.177 1 90.19 307 ASN B N 1
ATOM 5607 C CA . ASN B 1 307 ? 31.719 28.344 2.09 1 90.19 307 ASN B CA 1
ATOM 5608 C C . ASN B 1 307 ? 30.453 29.203 2.16 1 90.19 307 ASN B C 1
ATOM 5610 O O . ASN B 1 307 ? 30.422 30.188 2.896 1 90.19 307 ASN B O 1
ATOM 5614 N N . MET B 1 308 ? 29.453 28.797 1.525 1 91.75 308 MET B N 1
ATOM 5615 C CA . MET B 1 308 ? 28.234 29.578 1.431 1 91.75 308 MET B CA 1
ATOM 5616 C C . MET B 1 308 ? 27.234 29.156 2.51 1 91.75 308 MET B C 1
ATOM 5618 O O . MET B 1 308 ? 27.188 27.984 2.904 1 91.75 308 MET B O 1
ATOM 5622 N N . ALA B 1 309 ? 26.594 30.234 3.039 1 95 309 ALA B N 1
ATOM 5623 C CA . ALA B 1 309 ? 25.422 29.953 3.867 1 95 309 ALA B CA 1
ATOM 5624 C C . ALA B 1 309 ? 24.188 29.703 3.004 1 95 309 ALA B C 1
ATOM 5626 O O . ALA B 1 309 ? 23.969 30.375 1.992 1 95 309 ALA B O 1
ATOM 5627 N N . TYR B 1 310 ? 23.5 28.688 3.398 1 95.19 310 TYR B N 1
ATOM 5628 C CA . TYR B 1 310 ? 22.281 28.344 2.68 1 95.19 310 TYR B CA 1
ATOM 5629 C C . TYR B 1 310 ? 21.047 28.562 3.555 1 95.19 310 TYR B C 1
ATOM 5631 O O . TYR B 1 310 ? 21.062 28.25 4.75 1 95.19 310 TYR B O 1
ATOM 5639 N N . ARG B 1 311 ? 20.016 29.172 2.971 1 94.69 311 ARG B N 1
ATOM 5640 C CA . ARG B 1 311 ? 18.75 29.438 3.652 1 94.69 311 ARG B CA 1
ATOM 5641 C C . ARG B 1 311 ? 17.719 28.375 3.322 1 94.69 311 ARG B C 1
ATOM 5643 O O . ARG B 1 311 ? 17.547 28 2.158 1 94.69 311 ARG B O 1
ATOM 5650 N N . PHE B 1 312 ? 17.109 27.844 4.363 1 93.38 312 PHE B N 1
ATOM 5651 C CA . PHE B 1 312 ? 16.062 26.859 4.172 1 93.38 312 PHE B CA 1
ATOM 5652 C C . PHE B 1 312 ? 14.797 27.5 3.592 1 93.38 312 PHE B C 1
ATOM 5654 O O . PHE B 1 312 ? 14.43 28.609 3.977 1 93.38 312 PHE B O 1
ATOM 5661 N N . ASP B 1 313 ? 14.156 26.719 2.688 1 90.75 313 ASP B N 1
ATOM 5662 C CA . ASP B 1 313 ? 12.781 27.078 2.346 1 90.75 313 ASP B CA 1
ATOM 5663 C C . ASP B 1 313 ? 11.898 27.094 3.588 1 90.75 313 ASP B C 1
ATOM 5665 O O . ASP B 1 313 ? 11.953 26.188 4.41 1 90.75 313 ASP B O 1
ATOM 5669 N N . PRO B 1 314 ? 11.117 28.156 3.713 1 87.62 314 PRO B N 1
ATOM 5670 C CA . PRO B 1 314 ? 10.312 28.281 4.93 1 87.62 314 PRO B CA 1
ATOM 5671 C C . PRO B 1 314 ? 9.305 27.156 5.102 1 87.62 314 PRO B C 1
ATOM 5673 O O . PRO B 1 314 ? 8.836 26.906 6.215 1 87.62 314 PRO B O 1
ATOM 5676 N N . SER B 1 315 ? 8.969 26.453 4.051 1 88.31 315 SER B N 1
ATOM 5677 C CA . SER B 1 315 ? 7.984 25.375 4.133 1 88.31 315 SER B CA 1
ATOM 5678 C C . SER B 1 315 ? 8.625 24.078 4.59 1 88.31 315 SER B C 1
ATOM 5680 O O . SER B 1 315 ? 7.922 23.125 4.93 1 88.31 315 SER B O 1
ATOM 5682 N N . LEU B 1 316 ? 9.914 24.047 4.613 1 92 316 LEU B N 1
ATOM 5683 C CA . LEU B 1 316 ? 10.625 22.812 4.914 1 92 316 LEU B CA 1
ATOM 5684 C C . LEU B 1 316 ? 10.484 22.453 6.387 1 92 316 LEU B C 1
ATOM 5686 O O . LEU B 1 316 ? 10.734 23.281 7.266 1 92 316 LEU B O 1
ATOM 5690 N N . ARG B 1 317 ? 10.039 21.297 6.645 1 93.56 317 ARG B N 1
ATOM 5691 C CA . ARG B 1 317 ? 9.953 20.766 8.008 1 93.56 317 ARG B CA 1
ATOM 5692 C C . ARG B 1 317 ? 11.242 20.047 8.398 1 93.56 317 ARG B C 1
ATOM 5694 O O . ARG B 1 317 ? 11.828 19.328 7.59 1 93.56 317 ARG B O 1
ATOM 5701 N N . ARG B 1 318 ? 11.734 20.344 9.539 1 96.5 318 ARG B N 1
ATOM 5702 C CA . ARG B 1 318 ? 12.945 19.75 10.102 1 96.5 318 ARG B CA 1
ATOM 5703 C C . ARG B 1 318 ? 12.719 19.281 11.531 1 96.5 318 ARG B C 1
ATOM 5705 O O . ARG B 1 318 ? 12.25 20.062 12.375 1 96.5 318 ARG B O 1
ATOM 5712 N N . TYR B 1 319 ? 13.023 18.062 11.773 1 98.12 319 TYR B N 1
ATOM 5713 C CA . TYR B 1 319 ? 12.883 17.484 13.102 1 98.12 319 TYR B CA 1
ATOM 5714 C C . TYR B 1 319 ? 14.094 16.641 13.469 1 98.12 319 TYR B C 1
ATOM 5716 O O . TYR B 1 319 ? 14.984 16.422 12.641 1 98.12 319 TYR B O 1
ATOM 5724 N N . TRP B 1 320 ? 14.18 16.281 14.711 1 98.25 320 TRP B N 1
ATOM 5725 C CA . TRP B 1 320 ? 15.242 15.367 15.133 1 98.25 320 TRP B CA 1
ATOM 5726 C C . TRP B 1 320 ? 14.742 14.406 16.203 1 98.25 320 TRP B C 1
ATOM 5728 O O . TRP B 1 320 ? 13.742 14.68 16.875 1 98.25 320 TRP B O 1
ATOM 5738 N N . ILE B 1 321 ? 15.297 13.227 16.281 1 98 321 ILE B N 1
ATOM 5739 C CA . ILE B 1 321 ? 15.016 12.188 17.266 1 98 321 ILE B CA 1
ATOM 5740 C C . ILE B 1 321 ? 16.281 11.883 18.062 1 98 321 ILE B C 1
ATOM 5742 O O . ILE B 1 321 ? 17.375 11.805 17.5 1 98 321 ILE B O 1
ATOM 5746 N N . ASP B 1 322 ? 16.047 11.805 19.375 1 96.06 322 ASP B N 1
ATOM 5747 C CA . ASP B 1 322 ? 17.156 11.383 20.219 1 96.06 322 ASP B CA 1
ATOM 5748 C C . ASP B 1 322 ? 17.328 9.867 20.203 1 96.06 322 ASP B C 1
ATOM 5750 O O . ASP B 1 322 ? 16.391 9.133 20.562 1 96.06 322 ASP B O 1
ATOM 5754 N N . GLY B 1 323 ? 18.422 9.383 19.656 1 91.69 323 GLY B N 1
ATOM 5755 C CA . GLY B 1 323 ? 18.672 7.953 19.594 1 91.69 323 GLY B CA 1
ATOM 5756 C C . GLY B 1 323 ? 19.828 7.516 20.484 1 91.69 323 GLY B C 1
ATOM 5757 O O . GLY B 1 323 ? 20.484 8.344 21.094 1 91.69 323 GLY B O 1
ATOM 5758 N N . PRO B 1 324 ? 20.031 6.223 20.578 1 88.88 324 PRO B N 1
ATOM 5759 C CA . PRO B 1 324 ? 21.078 5.68 21.438 1 88.88 324 PRO B CA 1
ATOM 5760 C C . PRO B 1 324 ? 22.469 6.141 21.031 1 88.88 324 PRO B C 1
ATOM 5762 O O . PRO B 1 324 ? 23.344 6.32 21.891 1 88.88 324 PRO B O 1
ATOM 5765 N N . ASP B 1 325 ? 22.734 6.414 19.75 1 91.12 325 ASP B N 1
ATOM 5766 C CA . ASP B 1 325 ? 24.031 6.809 19.234 1 91.12 325 ASP B CA 1
ATOM 5767 C C . ASP B 1 325 ? 24.094 8.312 18.984 1 91.12 325 ASP B C 1
ATOM 5769 O O . ASP B 1 325 ? 24.969 8.789 18.25 1 91.12 325 ASP B O 1
ATOM 5773 N N . GLY B 1 326 ? 23.109 9.023 19.531 1 94.38 326 GLY B N 1
ATOM 5774 C CA . GLY B 1 326 ? 23 10.453 19.281 1 94.38 326 GLY B CA 1
ATOM 5775 C C . GLY B 1 326 ? 21.797 10.828 18.453 1 94.38 326 GLY B C 1
ATOM 5776 O O . GLY B 1 326 ? 21 9.969 18.062 1 94.38 326 GLY B O 1
ATOM 5777 N N . PRO B 1 327 ? 21.734 12.148 18.203 1 97.31 327 PRO B N 1
ATOM 5778 C CA . PRO B 1 327 ? 20.547 12.602 17.469 1 97.31 327 PRO B CA 1
ATOM 5779 C C . PRO B 1 327 ? 20.594 12.211 15.984 1 97.31 327 PRO B C 1
ATOM 5781 O O . PRO B 1 327 ? 21.672 12.008 15.422 1 97.31 327 PRO B O 1
ATOM 5784 N N . THR B 1 328 ? 19.484 11.961 15.43 1 98.19 328 THR B N 1
ATOM 5785 C CA . THR B 1 328 ? 19.266 11.898 13.984 1 98.19 328 THR B CA 1
ATOM 5786 C C . THR B 1 328 ? 18.406 13.07 13.516 1 98.19 328 THR B C 1
ATOM 5788 O O . THR B 1 328 ? 17.328 13.312 14.07 1 98.19 328 THR B O 1
ATOM 5791 N N . LEU B 1 329 ? 18.922 13.836 12.539 1 98.19 329 LEU B N 1
ATOM 5792 C CA . LEU B 1 329 ? 18.188 14.953 11.953 1 98.19 329 LEU B CA 1
ATOM 5793 C C . LEU B 1 329 ? 17.344 14.484 10.766 1 98.19 329 LEU B C 1
ATOM 5795 O O . LEU B 1 329 ? 17.766 13.602 10.016 1 98.19 329 LEU B O 1
ATOM 5799 N N . PHE B 1 330 ? 16.219 15.008 10.656 1 98.19 330 PHE B N 1
ATOM 5800 C CA . PHE B 1 330 ? 15.352 14.75 9.508 1 98.19 330 PHE B CA 1
ATOM 5801 C C . PHE B 1 330 ? 15.031 16.047 8.766 1 98.19 330 PHE B C 1
ATOM 5803 O O . PHE B 1 330 ? 14.508 16.984 9.359 1 98.19 330 PHE B O 1
ATOM 5810 N N . LEU B 1 331 ? 15.359 16.109 7.465 1 95.5 331 LEU B N 1
ATOM 5811 C CA . LEU B 1 331 ? 15.156 17.266 6.598 1 95.5 331 LEU B CA 1
ATOM 5812 C C . LEU B 1 331 ? 14.516 16.844 5.277 1 95.5 331 LEU B C 1
ATOM 5814 O O . LEU B 1 331 ? 15.125 16.125 4.488 1 95.5 331 LEU B O 1
ATOM 5818 N N . ALA B 1 332 ? 13.352 17.297 5.012 1 93.94 332 ALA B N 1
ATOM 5819 C CA . ALA B 1 332 ? 12.688 17.047 3.732 1 93.94 332 ALA B CA 1
ATOM 5820 C C . ALA B 1 332 ? 12.688 15.57 3.389 1 93.94 332 ALA B C 1
ATOM 5822 O O . ALA B 1 332 ? 13 15.188 2.26 1 93.94 332 ALA B O 1
ATOM 5823 N N . GLY B 1 333 ? 12.477 14.812 4.398 1 95.06 333 GLY B N 1
ATOM 5824 C CA . GLY B 1 333 ? 12.344 13.391 4.156 1 95.06 333 GLY B CA 1
ATOM 5825 C C . GLY B 1 333 ? 13.664 12.641 4.25 1 95.06 333 GLY B C 1
ATOM 5826 O O . GLY B 1 333 ? 13.703 11.422 4.102 1 95.06 333 GLY B O 1
ATOM 5827 N N . HIS B 1 334 ? 14.805 13.312 4.5 1 96.38 334 HIS B N 1
ATOM 5828 C CA . HIS B 1 334 ? 16.109 12.68 4.652 1 96.38 334 HIS B CA 1
ATOM 5829 C C . HIS B 1 334 ? 16.453 12.477 6.125 1 96.38 334 HIS B C 1
ATOM 5831 O O . HIS B 1 334 ? 16.203 13.359 6.953 1 96.38 334 HIS B O 1
ATOM 5837 N N . ALA B 1 335 ? 16.984 11.344 6.383 1 97.12 335 ALA B N 1
ATOM 5838 C CA . ALA B 1 335 ? 17.516 11.07 7.711 1 97.12 335 ALA B CA 1
ATOM 5839 C C . ALA B 1 335 ? 19.031 11.289 7.738 1 97.12 335 ALA B C 1
ATOM 5841 O O . ALA B 1 335 ? 19.766 10.734 6.914 1 97.12 335 ALA B O 1
ATOM 5842 N N . VAL B 1 336 ? 19.5 12.078 8.648 1 97.44 336 VAL B N 1
ATOM 5843 C CA . VAL B 1 336 ? 20.922 12.406 8.75 1 97.44 336 VAL B CA 1
ATOM 5844 C C . VAL B 1 336 ? 21.422 12.125 10.164 1 97.44 336 VAL B C 1
ATOM 5846 O O . VAL B 1 336 ? 21.266 12.969 11.055 1 97.44 336 VAL B O 1
ATOM 5849 N N . PRO B 1 337 ? 22.062 10.977 10.375 1 96.88 337 PRO B N 1
ATOM 5850 C CA . PRO B 1 337 ? 22.656 10.727 11.695 1 96.88 337 PRO B CA 1
ATOM 5851 C C . PRO B 1 337 ? 23.641 11.812 12.117 1 96.88 337 PRO B C 1
ATOM 5853 O O . PRO B 1 337 ? 24.438 12.273 11.297 1 96.88 337 PRO B O 1
ATOM 5856 N N . ALA B 1 338 ? 23.516 12.297 13.344 1 97.12 338 ALA B N 1
ATOM 5857 C CA . ALA B 1 338 ? 24.359 13.375 13.867 1 97.12 338 ALA B CA 1
ATOM 5858 C C . ALA B 1 338 ? 24.969 12.992 15.211 1 97.12 338 ALA B C 1
ATOM 5860 O O . ALA B 1 338 ? 24.766 13.68 16.219 1 97.12 338 ALA B O 1
ATOM 5861 N N . PRO B 1 339 ? 25.766 11.969 15.242 1 93.81 339 PRO B N 1
ATOM 5862 C CA . PRO B 1 339 ? 26.297 11.484 16.516 1 93.81 339 PRO B CA 1
ATOM 5863 C C . PRO B 1 339 ? 27.141 12.531 17.25 1 93.81 339 PRO B C 1
ATOM 5865 O O . PRO B 1 339 ? 27.297 12.453 18.469 1 93.81 339 PRO B O 1
ATOM 5868 N N . GLY B 1 340 ? 27.625 13.469 16.562 1 95.06 340 GLY B N 1
ATOM 5869 C CA . GLY B 1 340 ? 28.484 14.484 17.172 1 95.06 340 GLY B CA 1
ATOM 5870 C C . GLY B 1 340 ? 27.703 15.625 17.781 1 95.06 340 GLY B C 1
ATOM 5871 O O . GLY B 1 340 ? 28.281 16.578 18.297 1 95.06 340 GLY B O 1
ATOM 5872 N N . LEU B 1 341 ? 26.406 15.609 17.75 1 96.94 341 LEU B N 1
ATOM 5873 C CA . LEU B 1 341 ? 25.609 16.719 18.25 1 96.94 341 LEU B CA 1
ATOM 5874 C C . LEU B 1 341 ? 24.953 16.359 19.578 1 96.94 341 LEU B C 1
ATOM 5876 O O . LEU B 1 341 ? 24.547 15.211 19.781 1 96.94 341 LEU B O 1
ATOM 5880 N N . SER B 1 342 ? 24.891 17.344 20.469 1 96.31 342 SER B N 1
ATOM 5881 C CA . SER B 1 342 ? 24 17.25 21.609 1 96.31 342 SER B CA 1
ATOM 5882 C C . SER B 1 342 ? 22.562 17.562 21.219 1 96.31 342 SER B C 1
ATOM 5884 O O . SER B 1 342 ? 22.312 18.125 20.156 1 96.31 342 SER B O 1
ATOM 5886 N N . PRO B 1 343 ? 21.625 17.172 22.062 1 96.44 343 PRO B N 1
ATOM 5887 C CA . PRO B 1 343 ? 20.234 17.531 21.797 1 96.44 343 PRO B CA 1
ATOM 5888 C C . PRO B 1 343 ? 20.031 19.031 21.578 1 96.44 343 PRO B C 1
ATOM 5890 O O . PRO B 1 343 ? 19.297 19.438 20.672 1 96.44 343 PRO B O 1
ATOM 5893 N N . ASN B 1 344 ? 20.703 19.844 22.297 1 97.12 344 ASN B N 1
ATOM 5894 C CA . ASN B 1 344 ? 20.594 21.281 22.141 1 97.12 344 ASN B CA 1
ATOM 5895 C C . ASN B 1 344 ? 21.125 21.75 20.797 1 97.12 344 ASN B C 1
ATOM 5897 O O . ASN B 1 344 ? 20.578 22.672 20.188 1 97.12 344 ASN B O 1
ATOM 5901 N N . GLU B 1 345 ? 22.156 21.109 20.469 1 96.5 345 GLU B N 1
ATOM 5902 C CA . GLU B 1 345 ? 22.719 21.469 19.156 1 96.5 345 GLU B CA 1
ATOM 5903 C C . GLU B 1 345 ? 21.812 21.016 18.031 1 96.5 345 GLU B C 1
ATOM 5905 O O . GLU B 1 345 ? 21.672 21.719 17.016 1 96.5 345 GLU B O 1
ATOM 5910 N N . ALA B 1 346 ? 21.281 19.828 18.156 1 97.75 346 ALA B N 1
ATOM 5911 C CA . ALA B 1 346 ? 20.328 19.344 17.172 1 97.75 346 ALA B CA 1
ATOM 5912 C C . ALA B 1 346 ? 19.141 20.312 17.047 1 97.75 346 ALA B C 1
ATOM 5914 O O . ALA B 1 346 ? 18.719 20.656 15.945 1 97.75 346 ALA B O 1
ATOM 5915 N N . GLU B 1 347 ? 18.641 20.75 18.203 1 97.5 347 GLU B N 1
ATOM 5916 C CA . GLU B 1 347 ? 17.547 21.719 18.25 1 97.5 347 GLU B CA 1
ATOM 5917 C C . GLU B 1 347 ? 17.938 23.016 17.547 1 97.5 347 GLU B C 1
ATOM 5919 O O . GLU B 1 347 ? 17.172 23.547 16.734 1 97.5 347 GLU B O 1
ATOM 5924 N N . SER B 1 348 ? 19.109 23.453 17.797 1 95.62 348 SER B N 1
ATOM 5925 C CA . SER B 1 348 ? 19.594 24.703 17.219 1 95.62 348 SER B CA 1
ATOM 5926 C C . SER B 1 348 ? 19.688 24.609 15.703 1 95.62 348 SER B C 1
ATOM 5928 O O . SER B 1 348 ? 19.328 25.547 14.992 1 95.62 348 SER B O 1
ATOM 5930 N N . LEU B 1 349 ? 20.172 23.547 15.258 1 95.12 349 LEU B N 1
ATOM 5931 C CA . LEU B 1 349 ? 20.312 23.359 13.82 1 95.12 349 LEU B CA 1
ATOM 5932 C C . LEU B 1 349 ? 18.938 23.312 13.148 1 95.12 349 LEU B C 1
ATOM 5934 O O . LEU B 1 349 ? 18.766 23.875 12.07 1 95.12 349 LEU B O 1
ATOM 5938 N N . CYS B 1 350 ? 17.969 22.672 13.766 1 95.81 350 CYS B N 1
ATOM 5939 C CA . CYS B 1 350 ? 16.641 22.578 13.195 1 95.81 350 CYS B CA 1
ATOM 5940 C C . CYS B 1 350 ? 15.93 23.938 13.25 1 95.81 350 CYS B C 1
ATOM 5942 O O . CYS B 1 350 ? 15.031 24.203 12.445 1 95.81 350 CYS B O 1
ATOM 5944 N N . GLN B 1 351 ? 16.312 24.766 14.133 1 93.19 351 GLN B N 1
ATOM 5945 C CA . GLN B 1 351 ? 15.695 26.078 14.305 1 93.19 351 GLN B CA 1
ATOM 5946 C C . GLN B 1 351 ? 16.328 27.094 13.367 1 93.19 351 GLN B C 1
ATOM 5948 O O . GLN B 1 351 ? 15.719 28.125 13.062 1 93.19 351 GLN B O 1
ATOM 5953 N N . ALA B 1 352 ? 17.531 26.812 12.883 1 93.69 352 ALA B N 1
ATOM 5954 C CA . ALA B 1 352 ? 18.297 27.781 12.109 1 93.69 352 ALA B CA 1
ATOM 5955 C C . ALA B 1 352 ? 17.625 28.078 10.773 1 93.69 352 ALA B C 1
ATOM 5957 O O . ALA B 1 352 ? 17.094 27.172 10.125 1 93.69 352 ALA B O 1
ATOM 5958 N N . ASP B 1 353 ? 17.625 29.375 10.398 1 92.12 353 ASP B N 1
ATOM 5959 C CA . ASP B 1 353 ? 17.125 29.766 9.094 1 92.12 353 ASP B CA 1
ATOM 5960 C C . ASP B 1 353 ? 18.172 29.562 8.008 1 92.12 353 ASP B C 1
ATOM 5962 O O . ASP B 1 353 ? 17.828 29.281 6.852 1 92.12 353 ASP B O 1
ATOM 5966 N N . THR B 1 354 ? 19.422 29.766 8.453 1 94.56 354 THR B N 1
ATOM 5967 C CA . THR B 1 354 ? 20.562 29.625 7.555 1 94.56 354 THR B CA 1
ATOM 5968 C C . THR B 1 354 ? 21.641 28.734 8.172 1 94.56 354 THR B C 1
ATOM 5970 O O . THR B 1 354 ? 21.859 28.766 9.391 1 94.56 354 THR B O 1
ATOM 5973 N N . VAL B 1 355 ? 22.25 28 7.305 1 95.38 355 VAL B N 1
ATOM 5974 C CA . VAL B 1 355 ? 23.281 27.078 7.773 1 95.38 355 VAL B CA 1
ATOM 5975 C C . VAL B 1 355 ? 24.438 27.047 6.785 1 95.38 355 VAL B C 1
ATOM 5977 O O . VAL B 1 355 ? 24.234 27.125 5.574 1 95.38 355 VAL B O 1
ATOM 5980 N N . VAL B 1 356 ? 25.594 27.094 7.367 1 95.69 356 VAL B N 1
ATOM 5981 C CA . VAL B 1 356 ? 26.766 26.719 6.582 1 95.69 356 VAL B CA 1
ATOM 5982 C C . VAL B 1 356 ? 27.078 25.234 6.797 1 95.69 356 VAL B C 1
ATOM 5984 O O . VAL B 1 356 ? 27.734 24.875 7.781 1 95.69 356 VAL B O 1
ATOM 5987 N N . PRO B 1 357 ? 26.688 24.406 5.883 1 94.69 357 PRO B N 1
ATOM 5988 C CA . PRO B 1 357 ? 26.75 22.969 6.113 1 94.69 357 PRO B CA 1
ATOM 5989 C C . PRO B 1 357 ? 28.172 22.469 6.387 1 94.69 357 PRO B C 1
ATOM 5991 O O . PRO B 1 357 ? 28.359 21.578 7.211 1 94.69 357 PRO B O 1
ATOM 5994 N N . GLU B 1 358 ? 29.172 23.047 5.762 1 94.12 358 GLU B N 1
ATOM 5995 C CA . GLU B 1 358 ? 30.547 22.594 5.883 1 94.12 358 GLU B CA 1
ATOM 5996 C C . GLU B 1 358 ? 31.062 22.719 7.316 1 94.12 358 GLU B C 1
ATOM 5998 O O . GLU B 1 358 ? 31.906 21.938 7.758 1 94.12 358 GLU B O 1
ATOM 6003 N N . GLN B 1 359 ? 30.484 23.656 7.988 1 93.44 359 GLN B N 1
ATOM 6004 C CA . GLN B 1 359 ? 30.891 23.875 9.375 1 93.44 359 GLN B CA 1
ATOM 6005 C C . GLN B 1 359 ? 30.469 22.703 10.258 1 93.44 359 GLN B C 1
ATOM 6007 O O . GLN B 1 359 ? 31 22.531 11.352 1 93.44 359 GLN B O 1
ATOM 6012 N N . TRP B 1 360 ? 29.531 21.953 9.789 1 93.62 360 TRP B N 1
ATOM 6013 C CA . TRP B 1 360 ? 29 20.844 10.578 1 93.62 360 TRP B CA 1
ATOM 6014 C C . TRP B 1 360 ? 29.469 19.516 10.031 1 93.62 360 TRP B C 1
ATOM 6016 O O . TRP B 1 360 ? 29.172 18.453 10.594 1 93.62 360 TRP B O 1
ATOM 6026 N N . ALA B 1 361 ? 30.25 19.453 8.992 1 92.81 361 ALA B N 1
ATOM 6027 C CA . ALA B 1 361 ? 30.578 18.266 8.219 1 92.81 361 ALA B CA 1
ATOM 6028 C C . ALA B 1 361 ? 31.281 17.219 9.078 1 92.81 361 ALA B C 1
ATOM 6030 O O . ALA B 1 361 ? 31.062 16.016 8.922 1 92.81 361 ALA B O 1
ATOM 6031 N N . THR B 1 362 ? 32.094 17.609 10.055 1 92.81 362 THR B N 1
ATOM 6032 C CA . THR B 1 362 ? 32.844 16.688 10.898 1 92.81 362 THR B CA 1
ATOM 6033 C C . THR B 1 362 ? 31.906 16.016 11.906 1 92.81 362 THR B C 1
ATOM 6035 O O . THR B 1 362 ? 32.062 14.82 12.188 1 92.81 362 THR B O 1
ATOM 6038 N N . ARG B 1 363 ? 30.969 16.734 12.367 1 93.88 363 ARG B N 1
ATOM 6039 C CA . ARG B 1 363 ? 30.094 16.25 13.438 1 93.88 363 ARG B CA 1
ATOM 6040 C C . ARG B 1 363 ? 28.844 15.602 12.867 1 93.88 363 ARG B C 1
ATOM 6042 O O . ARG B 1 363 ? 28.203 14.789 13.531 1 93.88 363 ARG B O 1
ATOM 6049 N N . VAL B 1 364 ? 28.5 16.016 11.648 1 95.81 364 VAL B N 1
ATOM 6050 C CA . VAL B 1 364 ? 27.344 15.469 10.945 1 95.81 364 VAL B CA 1
ATOM 6051 C C . VAL B 1 364 ? 27.734 15.094 9.523 1 95.81 364 VAL B C 1
ATOM 6053 O O . VAL B 1 364 ? 27.344 15.766 8.562 1 95.81 364 VAL B O 1
ATOM 6056 N N . PRO B 1 365 ? 28.391 14.008 9.32 1 93.56 365 PRO B N 1
ATOM 6057 C CA . PRO B 1 365 ? 28.984 13.664 8.031 1 93.56 365 PRO B CA 1
ATOM 6058 C C . PRO B 1 365 ? 27.969 13.617 6.898 1 93.56 365 PRO B C 1
ATOM 6060 O O . PRO B 1 365 ? 28.297 13.938 5.75 1 93.56 365 PRO B O 1
ATOM 6063 N N . GLY B 1 366 ? 26.781 13.305 7.098 1 95.12 366 GLY B N 1
ATOM 6064 C CA . GLY B 1 366 ? 25.781 13.164 6.039 1 95.12 366 GLY B CA 1
ATOM 6065 C C . GLY B 1 366 ? 25.094 14.477 5.691 1 95.12 366 GLY B C 1
ATOM 6066 O O . GLY B 1 366 ? 24.281 14.523 4.766 1 95.12 366 GLY B O 1
ATOM 6067 N N . LEU B 1 367 ? 25.5 15.617 6.297 1 95.81 367 LEU B N 1
ATOM 6068 C CA . LEU B 1 367 ? 24.75 16.859 6.145 1 95.81 367 LEU B CA 1
ATOM 6069 C C . LEU B 1 367 ? 25.016 17.484 4.781 1 95.81 367 LEU B C 1
ATOM 6071 O O . LEU B 1 367 ? 24.078 17.906 4.098 1 95.81 367 LEU B O 1
ATOM 6075 N N . VAL B 1 368 ? 26.266 17.484 4.367 1 95.81 368 VAL B N 1
ATOM 6076 C CA . VAL B 1 368 ? 26.641 18.172 3.137 1 95.81 368 VAL B CA 1
ATOM 6077 C C . VAL B 1 368 ? 25.984 17.484 1.939 1 95.81 368 VAL B C 1
ATOM 6079 O O . VAL B 1 368 ? 25.328 18.141 1.127 1 95.81 368 VAL B O 1
ATOM 6082 N N . PRO B 1 369 ? 26.062 16.141 1.833 1 95.88 369 PRO B N 1
ATOM 6083 C CA . PRO B 1 369 ? 25.359 15.492 0.723 1 95.88 369 PRO B CA 1
ATOM 6084 C C . PRO B 1 369 ? 23.875 15.805 0.706 1 95.88 369 PRO B C 1
ATOM 6086 O O . PRO B 1 369 ? 23.297 16.016 -0.364 1 95.88 369 PRO B O 1
ATOM 6089 N N . VAL B 1 370 ? 23.266 15.844 1.818 1 95.62 370 VAL B N 1
ATOM 6090 C CA . VAL B 1 370 ? 21.828 16.094 1.891 1 95.62 370 VAL B CA 1
ATOM 6091 C C . VAL B 1 370 ? 21.547 17.531 1.456 1 95.62 370 VAL B C 1
ATOM 6093 O O . VAL B 1 370 ? 20.578 17.781 0.732 1 95.62 370 VAL B O 1
ATOM 6096 N N . PHE B 1 371 ? 22.359 18.469 1.838 1 95.25 371 PHE B N 1
ATOM 6097 C CA . PHE B 1 371 ? 22.172 19.859 1.438 1 95.25 371 PHE B CA 1
ATOM 6098 C C . PHE B 1 371 ? 22.312 20 -0.072 1 95.25 371 PHE B C 1
ATOM 6100 O O . PHE B 1 371 ? 21.625 20.828 -0.687 1 95.25 371 PHE B O 1
ATOM 6107 N N . ARG B 1 372 ? 23.219 19.266 -0.624 1 94.88 372 ARG B N 1
ATOM 6108 C CA . ARG B 1 372 ? 23.328 19.281 -2.078 1 94.88 372 ARG B CA 1
ATOM 6109 C C . ARG B 1 372 ? 22.047 18.797 -2.744 1 94.88 372 ARG B C 1
ATOM 6111 O O . ARG B 1 372 ? 21.594 19.391 -3.727 1 94.88 372 ARG B O 1
ATOM 6118 N N . ASP B 1 373 ? 21.516 17.766 -2.156 1 94 373 ASP B N 1
ATOM 6119 C CA . ASP B 1 373 ? 20.234 17.281 -2.66 1 94 373 ASP B CA 1
ATOM 6120 C C . ASP B 1 373 ? 19.141 18.328 -2.51 1 94 373 ASP B C 1
ATOM 6122 O O . ASP B 1 373 ? 18.344 18.547 -3.428 1 94 373 ASP B O 1
ATOM 6126 N N . LEU B 1 374 ? 19.094 19 -1.39 1 94.25 374 LEU B N 1
ATOM 6127 C CA . LEU B 1 374 ? 18.094 20.031 -1.113 1 94.25 374 LEU B CA 1
ATOM 6128 C C . LEU B 1 374 ? 18.25 21.203 -2.064 1 94.25 374 LEU B C 1
ATOM 6130 O O . LEU B 1 374 ? 17.25 21.781 -2.508 1 94.25 374 LEU B O 1
ATOM 6134 N N . LEU B 1 375 ? 19.484 21.531 -2.336 1 94.06 375 LEU B N 1
ATOM 6135 C CA . LEU B 1 375 ? 19.766 22.625 -3.268 1 94.06 375 LEU B CA 1
ATOM 6136 C C . LEU B 1 375 ? 19.25 22.281 -4.664 1 94.06 375 LEU B C 1
ATOM 6138 O O . LEU B 1 375 ? 18.609 23.109 -5.305 1 94.06 375 LEU B O 1
ATOM 6142 N N . ALA B 1 376 ? 19.531 21.078 -5.031 1 91.69 376 ALA B N 1
ATOM 6143 C CA . ALA B 1 376 ? 19.078 20.609 -6.34 1 91.69 376 ALA B CA 1
ATOM 6144 C C . ALA B 1 376 ? 17.562 20.609 -6.426 1 91.69 376 ALA B C 1
ATOM 6146 O O . ALA B 1 376 ? 17 20.875 -7.492 1 91.69 376 ALA B O 1
ATOM 6147 N N . ALA B 1 377 ? 16.906 20.406 -5.316 1 90 377 ALA B N 1
ATOM 6148 C CA . ALA B 1 377 ? 15.453 20.312 -5.277 1 90 377 ALA B CA 1
ATOM 6149 C C . ALA B 1 377 ? 14.828 21.688 -5.027 1 90 377 ALA B C 1
ATOM 6151 O O . ALA B 1 377 ? 13.602 21.828 -5.008 1 90 377 ALA B O 1
ATOM 6152 N N . GLY B 1 378 ? 15.664 22.688 -4.785 1 89.31 378 GLY B N 1
ATOM 6153 C CA . GLY B 1 378 ? 15.172 24.047 -4.543 1 89.31 378 GLY B CA 1
ATOM 6154 C C . GLY B 1 378 ? 14.617 24.234 -3.146 1 89.31 378 GLY B C 1
ATOM 6155 O O . GLY B 1 378 ? 13.812 25.141 -2.908 1 89.31 378 GLY B O 1
ATOM 6156 N N . GLN B 1 379 ? 15.039 23.375 -2.262 1 92.38 379 GLN B N 1
ATOM 6157 C CA . GLN B 1 379 ? 14.547 23.422 -0.89 1 92.38 379 GLN B CA 1
ATOM 6158 C C . GLN B 1 379 ? 15.453 24.281 -0.013 1 92.38 379 GLN B C 1
ATOM 6160 O O . GLN B 1 379 ? 15.078 24.641 1.107 1 92.38 379 GLN B O 1
ATOM 6165 N N . VAL B 1 380 ? 16.641 24.562 -0.527 1 93.56 380 VAL B N 1
ATOM 6166 C CA . VAL B 1 380 ? 17.531 25.562 0.054 1 93.56 380 VAL B CA 1
ATOM 6167 C C . VAL B 1 380 ? 18.062 26.484 -1.044 1 93.56 380 VAL B C 1
ATOM 6169 O O . VAL B 1 380 ? 18.062 26.109 -2.221 1 93.56 380 VAL B O 1
ATOM 6172 N N . GLU B 1 381 ? 18.406 27.672 -0.657 1 93.25 381 GLU B N 1
ATOM 6173 C CA . GLU B 1 381 ? 18.984 28.641 -1.586 1 93.25 381 GLU B CA 1
ATOM 6174 C C . GLU B 1 381 ? 20.172 29.359 -0.952 1 93.25 381 GLU B C 1
ATOM 6176 O O . GLU B 1 381 ? 20.234 29.516 0.27 1 93.25 381 GLU B O 1
ATOM 6181 N N . PRO B 1 382 ? 21.125 29.766 -1.797 1 93.19 382 PRO B N 1
ATOM 6182 C CA . PRO B 1 382 ? 22.234 30.547 -1.235 1 93.19 382 PRO B CA 1
ATOM 6183 C C . PRO B 1 382 ? 21.75 31.844 -0.574 1 93.19 382 PRO B C 1
ATOM 6185 O O . PRO B 1 382 ? 20.844 32.5 -1.085 1 93.19 382 PRO B O 1
ATOM 6188 N N . ASP B 1 383 ? 22.266 32.031 0.607 1 90.06 383 ASP B N 1
ATOM 6189 C CA . ASP B 1 383 ? 21.922 33.25 1.338 1 90.06 383 ASP B CA 1
ATOM 6190 C C . ASP B 1 383 ? 22.781 34.406 0.886 1 90.06 383 ASP B C 1
ATOM 6192 O O . ASP B 1 383 ? 23.766 34.75 1.538 1 90.06 383 ASP B O 1
ATOM 6196 N N . GLU B 1 384 ? 22.672 34.938 -0.333 1 75.12 384 GLU B N 1
ATOM 6197 C CA . GLU B 1 384 ? 23.5 36.062 -0.833 1 75.12 384 GLU B CA 1
ATOM 6198 C C . GLU B 1 384 ? 23.266 37.312 -0.025 1 75.12 384 GLU B C 1
ATOM 6200 O O . GLU B 1 384 ? 22.125 37.656 0.312 1 75.12 384 GLU B O 1
ATOM 6205 N N . PRO B 1 385 ? 24.422 37.781 0.603 1 60.91 385 PRO B N 1
ATOM 6206 C CA . PRO B 1 385 ? 24.281 39.094 1.271 1 60.91 385 PRO B CA 1
ATOM 6207 C C . PRO B 1 385 ? 23.5 40.094 0.431 1 60.91 385 PRO B C 1
ATOM 6209 O O . PRO B 1 385 ? 23.531 40.031 -0.801 1 60.91 385 PRO B O 1
ATOM 6212 N N . ALA B 1 386 ? 22.406 40.688 0.987 1 49.38 386 ALA B N 1
ATOM 6213 C CA . ALA B 1 386 ? 21.719 41.781 0.312 1 49.38 386 ALA B CA 1
ATOM 6214 C C . ALA B 1 386 ? 22.719 42.688 -0.411 1 49.38 386 ALA B C 1
ATOM 6216 O O . ALA B 1 386 ? 23.797 42.969 0.121 1 49.38 386 ALA B O 1
ATOM 6217 N N . ASP B 1 387 ? 22.734 42.656 -1.686 1 43.31 387 ASP B N 1
ATOM 6218 C CA . ASP B 1 387 ? 23.484 43.688 -2.404 1 43.31 387 ASP B CA 1
ATOM 6219 C C . ASP B 1 387 ? 23.422 45.031 -1.688 1 43.31 387 ASP B C 1
ATOM 6221 O O . ASP B 1 387 ? 22.328 45.594 -1.539 1 43.31 387 ASP B O 1
ATOM 6225 N N . THR B 1 388 ? 24.188 45.344 -0.665 1 39.38 388 THR B N 1
ATOM 6226 C CA . THR B 1 388 ? 24.344 46.75 -0.341 1 39.38 388 THR B CA 1
ATOM 6227 C C . THR B 1 388 ? 24.562 47.562 -1.607 1 39.38 388 THR B C 1
ATOM 6229 O O . THR B 1 388 ? 25.641 47.562 -2.193 1 39.38 388 THR B O 1
ATOM 6232 N N . GLY B 1 389 ? 23.672 47.531 -2.5 1 35.72 389 GLY B N 1
ATOM 6233 C CA . GLY B 1 389 ? 23.719 48.531 -3.551 1 35.72 389 GLY B CA 1
ATOM 6234 C C . GLY B 1 389 ? 24.094 49.906 -3.043 1 35.72 389 GLY B C 1
ATOM 6235 O O . GLY B 1 389 ? 23.594 50.344 -2.014 1 35.72 389 GLY B O 1
ATOM 6236 N N . GLU B 1 390 ? 25.359 50.375 -3.273 1 35.38 390 GLU B N 1
ATOM 6237 C CA . GLU B 1 390 ? 25.766 51.781 -3.199 1 35.38 390 GLU B CA 1
ATOM 6238 C C . GLU B 1 390 ? 24.656 52.719 -3.682 1 35.38 390 GLU B C 1
ATOM 6240 O O . GLU B 1 390 ? 24.062 52.469 -4.738 1 35.38 390 GLU B O 1
ATOM 6245 N N . ALA B 1 391 ? 23.875 53.25 -2.744 1 37.16 391 ALA B N 1
ATOM 6246 C CA . ALA B 1 391 ? 23.141 54.438 -3.186 1 37.16 391 ALA B CA 1
ATOM 6247 C C . ALA B 1 391 ? 23.844 55.094 -4.363 1 37.16 391 ALA B C 1
ATOM 6249 O O . ALA B 1 391 ? 25.047 55.281 -4.348 1 37.16 391 ALA B O 1
ATOM 6250 N N . PRO B 1 392 ? 23.125 55.25 -5.535 1 31.05 392 PRO B N 1
ATOM 6251 C CA . PRO B 1 392 ? 23.797 56.312 -6.281 1 31.05 392 PRO B CA 1
ATOM 6252 C C . PRO B 1 392 ? 23.984 57.594 -5.469 1 31.05 392 PRO B C 1
ATOM 6254 O O . PRO B 1 392 ? 23.219 57.844 -4.535 1 31.05 392 PRO B O 1
#

Sequence (784 aa):
MNTNALLGGLTPEEFLRDYWQQRPLRIRQAIPGFVNPIDAEDLAGLACEEDVRSRLVIGHPDRRDWQVEYGPFRPERFASLSATAWTLLVSEVEQYWPPGPEWLRRFDFIPRWRRDDLMISYAVRDGSVGPHIDAYDVFLFQAQGRRRWQIQEPPPKSPICLPDLPLAILRSFTPTTEWVLEPGDMLYLPPGIPHLGMALDDDCMTWSIGFRAPAWRDLVGAFLEDRLDHVGPELVTDPARKSSRHAHELGADDLAALRDGLLARLRTEPDALHCFFGEFLTRPQTRDTEPETADDAASERPEWDPNMAYRFDPSLRRYWIDGPDGPTLFLAGHAVPAPGLSPNEAESLCQADTVVPEQWATRVPGLVPVFRDLLAAGQVEPDEPADTGEAPMNTNALLGGLTPEEFLRDYWQQRPLRIRQAIPGFVNPIDAEDLAGLACEEDVRSRLVIGHPDRRDWQVEYGPFRPERFASLSATAWTLLVSEVEQYWPPGPEWLRRFDFIPRWRRDDLMISYAVRDGSVGPHIDAYDVFLFQAQGRRRWQIQEPPPKSPICLPDLPLAILRSFTPTTEWVLEPGDMLYLPPGIPHLGMALDDDCMTWSIGFRAPAWRDLVGAFLEDRLDHVGPELVTDPARKSSRHAHELGADDLAALRDGLLARLRTEPDALHCFFGEFLTRPQTRDTEPETADDAASERPEWDPNMAYRFDPSLRRYWIDGPDGPTLFLAGHAVPAPGLSPNEAESLCQADTVVPEQWATRVPGLVPVFRDLLAAGQVEPDEPADTGEAP

Radius of gyration: 35.3 Å; Cα contacts (8 Å, |Δi|>4): 1584; chains: 2; bounding box: 66×104×77 Å

Secondary structure (DSSP, 8-state):
--HHHHTTT--HHHHHHHTTTT--EEETTSSTT---SS-HHHHHHHHTSTTS-EEEEE--TTTT--EEEES---HHHHHTS-SSSEEEEE--GGGTSTHHHHHHGGGTTS-GGGEEEEEEEEE-TT----SB--SSEEEEEEEES-EEEEE-SSPPSS--BPTT-SS-BBS----SEEEEE-TT-EEEE-TT--EEEEE-STTEEEEEEEE-PPBHHHHHHHHHHHHHHT--SPBP--TTPPPPSSTTB--HHHHHHHHHHHHHHH---HHHHHHHHHHHHHS------------S-----PPP-TT--EEEPTT--EEEEEETTEEEEEETTEEEE-TT--HHHHHHHHH-SEE-GGGGTTT-TTHHHHHHHHHHTTSEEE----------/--HHHHTTT--HHHHHHHTTTT--EEETTSSTT---SS-HHHHHHHHTSTTS-EEEEE--TTTT--EEEES---HHHHHTS-SSSEEEEE--GGGT-THHHHHHGGGTTS-GGGEEEEEEEEE-TT-B--SB--SSEEEEEEEES-EEEEE-SSPPSS--BPTT-SS-BBS----SEEEEE-TT-EEEE-TT--EEEEE-SSSEEEEEEEE-PPBHHHHHHHHHHHHHHT--SPBP--TTPPPPSSTTB--HHHHHHHHHHHHHHH---HHHHHHHHHHHHHS------------S-----PPP-TT--EEEPTT--EEEEEETTEEEEEETTEEEE-TT--HHHHHHHHH-SEE-GGGGTTT-TTHHHHHHHHHHTTSEEE----------

Organism: NCBI:txid713585

InterPro domains:
  IPR003347 JmjC domain [PF08007] (104-219)
  IPR003347 JmjC domain [PS51184] (99-228)
  IPR003347 JmjC domain [SM00558] (91-228)
  IPR039994 Histone lysine demethylase/ribosomal histidine hydroxylase NO66-like [PTHR13096] (127-265)

Solvent-accessible surface area (backbone atoms only — not comparable to full-atom values): 41841 Å² total; per-residue (Å²): 130,69,54,30,45,55,52,56,67,33,44,64,57,52,41,25,65,70,26,44,66,70,41,67,46,80,21,72,48,22,40,71,86,53,75,64,88,71,53,71,65,58,54,53,52,47,28,42,32,82,88,35,56,24,37,39,27,34,26,39,80,90,72,66,57,70,44,79,46,67,45,50,45,58,78,66,56,68,72,69,49,71,86,49,22,27,24,40,38,33,46,49,40,42,63,79,35,83,66,35,53,64,60,54,55,69,54,33,50,46,35,50,81,34,46,62,40,41,30,41,36,40,20,20,26,50,6,26,78,46,41,27,59,46,89,35,34,35,38,42,32,22,44,28,43,35,35,38,38,29,32,28,74,80,51,70,94,74,79,54,53,45,77,100,50,99,52,68,28,42,66,71,85,69,70,68,47,77,45,75,38,41,50,16,14,31,36,37,40,28,48,55,46,35,32,32,51,34,19,69,25,72,61,14,27,38,41,34,43,34,35,40,53,61,37,47,45,58,53,50,50,52,48,47,53,54,43,54,72,69,46,59,88,51,56,60,80,65,47,77,47,74,62,37,92,46,38,40,45,56,44,71,70,57,50,49,50,51,50,53,53,52,51,60,61,67,60,72,54,70,68,58,50,51,50,47,50,43,20,60,74,11,39,73,76,79,62,83,57,66,72,64,74,72,62,78,72,76,66,74,73,81,73,90,52,73,86,43,41,32,27,56,38,72,82,61,36,43,38,32,35,84,47,98,75,29,33,32,38,17,50,57,38,38,78,31,63,19,57,64,39,52,72,67,51,50,46,49,60,55,67,46,60,59,43,45,49,58,82,39,32,88,42,22,64,51,47,47,64,49,49,52,52,31,41,75,69,63,45,30,41,77,57,69,75,75,76,79,65,73,73,128,130,69,55,30,45,57,54,56,67,32,47,66,58,54,41,25,66,70,27,42,66,68,41,68,46,79,22,72,47,21,41,72,86,52,75,64,88,69,54,71,66,58,54,54,53,47,28,40,33,83,88,34,56,25,36,38,27,36,25,40,81,90,72,67,58,70,45,78,45,67,45,50,46,57,79,65,56,67,72,69,50,71,86,49,24,27,25,40,38,35,46,49,40,43,64,78,35,85,66,36,52,64,59,54,56,69,53,32,50,47,34,49,82,35,47,61,39,40,30,42,34,41,20,20,27,51,6,25,79,45,39,28,60,46,88,35,34,36,38,43,31,22,44,28,43,33,36,38,38,31,32,27,74,80,51,69,93,74,79,52,53,46,76,98,49,100,52,68,28,42,66,70,85,69,70,69,48,76,48,74,39,42,50,17,15,32,37,37,38,29,49,55,45,34,34,32,52,35,20,70,27,70,63,13,28,40,40,35,43,34,37,39,53,61,38,46,44,59,52,50,52,52,49,45,52,54,44,55,72,71,46,58,88,52,56,59,80,65,46,77,46,74,62,36,91,46,36,38,43,57,43,71,68,58,50,50,51,53,49,51,54,51,51,59,64,66,59,70,54,69,67,59,48,52,49,47,51,43,20,60,74,11,39,72,75,78,64,85,58,66,74,65,72,72,60,79,72,75,66,74,72,81,73,89,53,76,85,42,41,32,26,56,38,71,83,61,37,44,37,31,34,84,47,97,73,29,32,32,38,15,50,58,38,38,78,31,63,19,55,62,39,51,72,67,49,52,46,49,60,54,66,46,58,58,43,47,48,60,81,40,32,87,41,21,65,49,46,46,64,49,49,52,52,32,42,75,71,62,44,30,41,77,56,69,74,75,76,77,65,74,73,129

Nearest PDB structures (foldseek):
  4csw-assembly1_A  TM=7.692E-01  e=3.426E-37  Rhodothermus marinus DSM 4252
  4liu-assembly1_A-2  TM=8.023E-01  e=1.265E-31  Escherichia coli K-12
  4lit-assembly1_A-2  TM=7.991E-01  e=4.265E-32  Escherichia coli K-12
  4ccl-assembly1_A  TM=7.871E-01  e=7.138E-32  Escherichia coli
  4liv-assembly1_A-2  TM=7.915E-01  e=6.651E-31  Escherichia coli K-12

Foldseek 3Di:
DPLCLLQQNDDLVRCCVPPAQPHKDKHALSPPPFAFPAFPVNQLVLLLDPVWWKKKWFDAQVVPPIDIDIDSDDPVVVVPDDLFGMKMKTWQCVLPPVCQVVVCVSVPSDPCLQWDHKMKMKHAAFYWNAKAFAQWKKKKAWAAAKKKKFWDPPFDPDFDADPPDPGRHTPDDDGDDMDMGHHSMMMIDHGRIIMIMGGHHGTTMIIMITGHHDDPVLVVVLLVVVLVVVDDPDDQDDPPDDDDPDPPDCDPVNVVSVVVVVVVSSDDDPVVVVLSVLLSSQADDPPPPDPPPPPPPPPPLDDDDLQFKKFFNPSGQKDWDQDPLGIWIHTNSDTWDQSQDDPVRSVVVRPDRIDNQNVRCVRTVCRSVVVVVCSVVVRMDTPDDPPPPDDD/DPLCLLQQNDDLVRCCVPPAQPHKDKHALSPPPFAFPAFPVNQLVQLLDPVWWKKKWFDAQVVPPIDIDIDSDDPVVVVPDDQFGMKMKTWQCVLPPVCQVVVCVSVPSDPCLQWDHKMKMKHAAFYWNAKAFAQWKKKKAWAAAKKKKFWDPPFDPDFDADPPDPGRHTPDDDGDDMDMGHHSMMMIDHGRIIMIIGGHHGTTMIIMITGHHDDPVLVVVLLVVVLVVVDDPDDQDDPPDDDDPDPPDCDPVNVVSVVVVVVVSSDDDPVVVVLSVLLSSQADDPPPPDPPPPPPPPPPLDDDDLQFKKFFNPSGQKDWDQDPQGIWIHTNNDTWDQSQDDPVRSVVVRPDRIDNQNVRCVRTVCRSVVVVVCSVVVRMDTPPDPPPPDDD